Protein AF-A0A7W9SPR9-F1 (afdb_monomer_lite)

Sequence (806 aa):
MRFGSIIVALLLLLGARSAGAQSLTAPPFVRQWTQFLGDGVSVIAGEKGTLYYKSWQEVAALDLATGGKKWSCLAGQRVGSTCLRTGTLYALVAGKDLYAIDAGTGSSRLLQHFPLEIQQLTQDPEQLYALDARGALHALSPRTGQVLWSTVLVSPLKPDTVSVVLAATRDGVYVGIDVKGKRGEELGIAPESGRVLWRRGVSFPELYSHAVIEGGVVFFGERPRRLQARTGNVVWTARGYLAAGPVLGNVWLTSRWDATQGHDLATGKRLWKSPVAYGDILSSCSDGQNLLIEAMNYSPTVQGTYCLSREGKLRWQADKPFTGAPIYADQNSIVTYDQSENRLMGYVPGALPRLPAAAAGKKAMAERQVAQFETLDAAERQQLEKLKPYSARAFLPRYLELAKHRIQNLDTYLLAFCEKENTAALLGLWKQGGGEAAERALQAKGNPDLYIPVFLQKLLTYPRKPRSEGMQSEYLLSVIAHSSHPEAVAFLLSALRDPKAPREWRTEAFQHLAGTGGAEGVAAVRAARAKSGPCKPWYERINFDKQNIVSTQQDTKGRTWMLFYSSILGYGTALFMVERRGTEWGTPLFTGIGTTGRDEFPKTFRGIPLDKLLASEWIKLFPDDPTIRKDTDGDGLTDLAEARLGTDPKKADTDGDDLRDAVDPCPLVARRPQGDTEQILAACIEAWLFAQENQADPVIVSTTDTIPFEVYSNEGQVLWEKRGNSLWRSRVGIYRIGNVFLDFKSPDGPTGQRIVYGPDRQTAQVVLLPDDGSCIMGHGTFTLKKIDGEWFVVDWQKLSATWWLR

Foldseek 3Di:
DPPDPPQPPFQDDPDDDDPDDFFADDDQKDFQFKFFDAAAKAWQDDDDQKTWIDHQAWTFIAGQRRRHTQDTDPGRWGWDEWHDDPQWIWTQTPQFWIWTARNNRRDIDGQDGHPFGWPYWDDENAWIWTAGQQQKIFTAGPVRRDTPEIDRDDGGRDPVFKDWDWYDYQQWIWIWIFGHPDWTKIWTAGNNYRDTQDMDTHNGDLPQDWDDDHQWIWADAQWIFTARSNHRDTQDIDGAHDSDWDDQPQWTWGADLQWIFIAGNVRRHTLDIDRFGQHHFPDWEDQNFWIWTFGARVVVGATKIFIAGNSRDTPDIDRDSWAAGFNYDHRAWTWHAHNQLNMITIMGHDDDDDQDPDLVSLLVLLLVCLVCVSTDTPVSLVVSLVSPQNNQVNNLVCLVVVVVSSDPCSLVSNLSRDAQVCQVSLVVCCVVPVPVSSLVSCLVHYDCVPCLVVLVVVLVPDDLDDDDVPPRNLSSLLSLLQALPPVSLVQLLVQCVDPPHRLSSNLSLLQALVPRVPPSSVVSNVVSQVVQDWADQLQVLDDPVPWAWLDWDAAPVRWIKTWTADCLLQARRFIWMWTDDPPDTDGIWGQLADDFPVDDGPCDDVRHGVVCCSPPVVRVDRPPPCQRVDQPCPLSHHPSSCVSLVADSNDQQRAPQPDGPSGALERPAHADDDDPVRLQVLQLVASLLSSDPSPSHEEEEEDAPDDDHDHGHRHYHYYYDDHPPCVCVVSRGSRQAAYWYWDKADPVDNPDDSWDADPVSQKIKIWIATRNNPDRPQTWIWIWGQDPNGIHTNDTGRDDPCVVVD

Secondary structure (DSSP, 8-state):
-------------------S-PPPPPSPEEEEEEEE--SS-EEEEEETTEEEEE-SS-EEEEETTT--EEEEESTT--EEEEEEETTEEEEEETTTEEEEEETTT--EEEEEE-SS-EEEEEE-SS-EEEEETTSEEEEE-TTT--EEEEEE-SS---GGGEEEEEEEETTEEEEEEEETTS-EEEEEE-TTT--EEEEEEES----SEEEEETTEEEEESSS-EEE-TTT--EEEE-----SS--EETTEEEEEETTEEEEEETTT--EEEE-SS---EEEEEEE-SSEEEEEEEEETTEEEEEEEEETT--EEEEES-SSSSEEEEE-SS-EEEEETTTTEEEEEEE-PPPPPPSSHHHHHHHHHHHHHTTTT--HHHHHHHHTTTTHHHHHHGGGHHHHGGGT-TTHHHHHHHH--GGGHHHHHHHIIIIIHHHHHHHHHHHS-HHHHHHHHHHHHTTS-SS-SSSHHHHHHHHHHHHT---HHHHHHHHHHHH-TTS-HHHHHHHHHHHHHHSHHHHHHHHHHHHHT--SPPPGGGG--GGGSEEEEEEE-TTS-EEEEEEE-TTT-TTEEEEEEEETTEE---EE-S---BTTB---SEETTEEHHHIIIIIHHHHSTT-HHHH--SS-SS--HHHHHHHT--TT-SSSSSSSS-TTT-SSTT-------HHHHHHHHHHHHHHHHSTT--S-EEE--SSS-------SSS-EEEPPTT-THHHHSTTTTSSS-EEEEEE-TT-TTS-SEEE-TTSSEEEEEEEEE-SS--TT-EEEEEEEETTEEEEEEEEEPPTTGGG-

pLDDT: mean 81.73, std 16.13, range [19.95, 97.62]

Structure (mmCIF, N/CA/C/O backbone):
data_AF-A0A7W9SPR9-F1
#
_entry.id   AF-A0A7W9SPR9-F1
#
loop_
_atom_site.group_PDB
_atom_site.id
_atom_site.type_symbol
_atom_site.label_atom_id
_atom_site.label_alt_id
_atom_site.label_comp_id
_atom_site.label_asym_id
_atom_site.label_entity_id
_atom_site.label_seq_id
_atom_site.pdbx_PDB_ins_code
_atom_site.Cartn_x
_atom_site.Cartn_y
_atom_site.Cartn_z
_atom_site.occupancy
_atom_site.B_iso_or_equiv
_atom_site.auth_seq_id
_atom_site.auth_comp_id
_atom_site.auth_asym_id
_atom_site.auth_atom_id
_atom_site.pdbx_PDB_model_num
ATOM 1 N N . MET A 1 1 ? -8.453 11.383 -5.339 1.00 22.86 1 MET A N 1
ATOM 2 C CA . MET A 1 1 ? -7.348 10.918 -6.206 1.00 22.86 1 MET A CA 1
ATOM 3 C C . MET A 1 1 ? -7.462 11.612 -7.554 1.00 22.86 1 MET A C 1
ATOM 5 O O . MET A 1 1 ? -8.496 11.491 -8.196 1.00 22.86 1 MET A O 1
ATOM 9 N N . ARG A 1 2 ? -6.449 12.387 -7.962 1.00 19.95 2 ARG A N 1
ATOM 10 C CA . ARG A 1 2 ? -6.299 12.793 -9.366 1.00 19.95 2 ARG A CA 1
ATOM 11 C C . ARG A 1 2 ? -5.777 11.557 -10.096 1.00 19.95 2 ARG A C 1
ATOM 13 O O . ARG A 1 2 ? -4.654 11.151 -9.820 1.00 19.95 2 ARG A O 1
ATOM 20 N N . PHE A 1 3 ? -6.583 10.937 -10.957 1.00 20.77 3 PHE A N 1
ATOM 21 C CA . PHE A 1 3 ? -6.057 10.007 -11.954 1.00 20.77 3 PHE A CA 1
ATOM 22 C C . PHE A 1 3 ? -5.100 10.820 -12.829 1.00 20.77 3 PHE A C 1
ATOM 24 O O . PHE A 1 3 ? -5.531 11.634 -13.643 1.00 20.77 3 PHE A O 1
ATOM 31 N N . GLY A 1 4 ? -3.801 10.704 -12.559 1.00 21.09 4 GLY A N 1
ATOM 32 C CA . GLY A 1 4 ? -2.775 11.237 -13.436 1.00 21.09 4 GLY A CA 1
ATOM 33 C C . GLY A 1 4 ? -2.846 10.445 -14.727 1.00 21.09 4 GLY A C 1
ATOM 34 O O . GLY A 1 4 ? -2.584 9.246 -14.723 1.00 21.09 4 GLY A O 1
ATOM 35 N N . SER A 1 5 ? -3.257 11.096 -15.809 1.00 21.89 5 SER A N 1
ATOM 36 C CA . SER A 1 5 ? -3.151 10.551 -17.153 1.00 21.89 5 SER A CA 1
ATOM 37 C C . SER A 1 5 ? -1.687 10.189 -17.397 1.00 21.89 5 SER A C 1
ATOM 39 O O . SER A 1 5 ? -0.852 11.069 -17.605 1.00 21.89 5 SER A O 1
ATOM 41 N N . ILE A 1 6 ? -1.356 8.900 -17.334 1.00 23.02 6 ILE A N 1
ATOM 42 C CA . ILE A 1 6 ? -0.088 8.394 -17.847 1.00 23.02 6 ILE A CA 1
ATOM 43 C C . ILE A 1 6 ? -0.212 8.483 -19.369 1.00 23.02 6 ILE A C 1
ATOM 45 O O . ILE A 1 6 ? -0.730 7.581 -20.021 1.00 23.02 6 ILE A O 1
ATOM 49 N N . ILE A 1 7 ? 0.205 9.611 -19.942 1.00 24.39 7 ILE A N 1
ATOM 50 C CA . ILE A 1 7 ? 0.464 9.694 -21.378 1.00 24.39 7 ILE A CA 1
ATOM 51 C C . ILE A 1 7 ? 1.757 8.909 -21.604 1.00 24.39 7 ILE A C 1
ATOM 53 O O . ILE A 1 7 ? 2.857 9.435 -21.438 1.00 24.39 7 ILE A O 1
ATOM 57 N N . VAL A 1 8 ? 1.628 7.624 -21.937 1.00 26.28 8 VAL A N 1
ATOM 58 C CA . VAL A 1 8 ? 2.737 6.838 -22.480 1.00 26.28 8 VAL A CA 1
ATOM 59 C C . VAL A 1 8 ? 2.990 7.358 -23.895 1.00 26.28 8 VAL A C 1
ATOM 61 O O . VAL A 1 8 ? 2.359 6.928 -24.857 1.00 26.28 8 VAL A O 1
ATOM 64 N N . ALA A 1 9 ? 3.891 8.329 -24.032 1.00 26.39 9 ALA A N 1
ATOM 65 C CA . ALA A 1 9 ? 4.422 8.713 -25.332 1.00 26.39 9 ALA A CA 1
ATOM 66 C C . ALA A 1 9 ? 5.363 7.597 -25.816 1.00 26.39 9 ALA A C 1
ATOM 68 O O . ALA A 1 9 ? 6.550 7.589 -25.496 1.00 26.39 9 ALA A O 1
ATOM 69 N N . LEU A 1 10 ? 4.816 6.623 -26.545 1.00 33.09 10 LEU A N 1
ATOM 70 C CA . LEU A 1 10 ? 5.594 5.584 -27.216 1.00 33.09 10 LEU A CA 1
ATOM 71 C C . LEU A 1 10 ? 6.157 6.165 -28.528 1.00 33.09 10 LEU A C 1
ATOM 73 O O . LEU A 1 10 ? 5.401 6.480 -29.447 1.00 33.09 10 LEU A O 1
ATOM 77 N N . LEU A 1 11 ? 7.478 6.322 -28.624 1.00 31.53 11 LEU A N 1
ATOM 78 C CA . LEU A 1 11 ? 8.171 6.594 -29.888 1.00 31.53 11 LEU A CA 1
ATOM 79 C C . LEU A 1 11 ? 8.378 5.260 -30.622 1.00 31.53 11 LEU A C 1
ATOM 81 O O . LEU A 1 11 ? 9.093 4.379 -30.153 1.00 31.53 11 LEU A O 1
ATOM 85 N N . LEU A 1 12 ? 7.705 5.097 -31.765 1.00 35.56 12 LEU A N 1
ATOM 86 C CA . LEU A 1 12 ? 7.805 3.917 -32.627 1.00 35.56 12 LEU A CA 1
ATOM 87 C C . LEU A 1 12 ? 9.152 3.906 -33.368 1.00 35.56 12 LEU A C 1
ATOM 89 O O . LEU A 1 12 ? 9.394 4.728 -34.251 1.00 35.56 12 LEU A O 1
ATOM 93 N N . LEU A 1 13 ? 10.009 2.937 -33.042 1.00 33.16 13 LEU A N 1
ATOM 94 C CA . LEU A 1 13 ? 11.204 2.600 -33.815 1.00 33.16 13 LEU A CA 1
ATOM 95 C C . LEU A 1 13 ? 10.830 1.705 -35.004 1.00 33.16 13 LEU A C 1
ATOM 97 O O . LEU A 1 13 ? 10.539 0.521 -34.840 1.00 33.16 13 LEU A O 1
ATOM 101 N N . LEU A 1 14 ? 10.869 2.254 -36.219 1.00 30.00 14 LEU A N 1
ATOM 102 C CA . LEU A 1 14 ? 10.888 1.459 -37.449 1.00 30.00 14 LEU A CA 1
ATOM 103 C C . LEU A 1 14 ? 12.324 0.968 -37.695 1.00 30.00 14 LEU A C 1
ATOM 105 O O . LEU A 1 14 ? 13.127 1.648 -38.329 1.00 30.00 14 LEU A O 1
ATOM 109 N N . GLY A 1 15 ? 12.651 -0.214 -37.169 1.00 29.47 15 GLY A N 1
ATOM 110 C CA . GLY A 1 15 ? 13.919 -0.896 -37.430 1.00 29.47 15 GLY A CA 1
ATOM 111 C C . GLY A 1 15 ? 14.004 -1.429 -38.865 1.00 29.47 15 GLY A C 1
ATOM 112 O O . GLY A 1 15 ? 13.091 -2.096 -39.356 1.00 29.47 15 GLY A O 1
ATOM 113 N N . ALA A 1 16 ? 15.112 -1.123 -39.541 1.00 29.95 16 ALA A N 1
ATOM 114 C CA . ALA A 1 16 ? 15.433 -1.586 -40.885 1.00 29.95 16 ALA A CA 1
ATOM 115 C C . ALA A 1 16 ? 15.519 -3.123 -40.971 1.00 29.95 16 ALA A C 1
ATOM 117 O O . ALA A 1 16 ? 16.000 -3.794 -40.060 1.00 29.95 16 ALA A O 1
ATOM 118 N N . ARG A 1 17 ? 15.082 -3.672 -42.113 1.00 30.48 17 ARG A N 1
ATOM 119 C CA . ARG A 1 17 ? 15.163 -5.101 -42.446 1.00 30.48 17 ARG A CA 1
ATOM 120 C C . ARG A 1 17 ? 16.618 -5.585 -42.419 1.00 30.48 17 ARG A C 1
ATOM 122 O O . ARG A 1 17 ? 17.383 -5.248 -43.319 1.00 30.48 17 ARG A O 1
ATOM 129 N N . SER A 1 18 ? 16.959 -6.464 -41.481 1.00 30.92 18 SER A N 1
ATOM 130 C CA . SER A 1 18 ? 18.040 -7.436 -41.653 1.00 30.92 18 SER A CA 1
ATOM 131 C C . SER A 1 18 ? 17.427 -8.836 -41.731 1.00 30.92 18 SER A C 1
ATOM 133 O O . SER A 1 18 ? 16.800 -9.338 -40.799 1.00 30.92 18 SER A O 1
ATOM 135 N N . ALA A 1 19 ? 17.536 -9.454 -42.905 1.00 30.91 19 ALA A N 1
ATOM 136 C CA . ALA A 1 19 ? 17.204 -10.856 -43.086 1.00 30.91 19 ALA A CA 1
ATOM 137 C C . ALA A 1 19 ? 18.370 -11.696 -42.542 1.00 30.91 19 ALA A C 1
ATOM 139 O O . ALA A 1 19 ? 19.502 -11.508 -42.979 1.00 30.91 19 ALA A O 1
ATOM 140 N N . GLY A 1 20 ? 18.090 -12.610 -41.605 1.00 35.22 20 GLY A N 1
ATOM 141 C CA . GLY A 1 20 ? 19.009 -13.703 -41.256 1.00 35.22 20 GLY A CA 1
ATOM 142 C C . GLY A 1 20 ? 19.587 -13.761 -39.834 1.00 35.22 20 GLY A C 1
ATOM 143 O O . GLY A 1 20 ? 20.568 -14.473 -39.656 1.00 35.22 20 GLY A O 1
ATOM 144 N N . ALA A 1 21 ? 19.029 -13.082 -38.826 1.00 37.47 21 ALA A N 1
ATOM 145 C CA . ALA A 1 21 ? 19.574 -13.121 -37.459 1.00 37.47 21 ALA A CA 1
ATOM 146 C C . ALA A 1 21 ? 18.622 -13.763 -36.422 1.00 37.47 21 ALA A C 1
ATOM 148 O O . ALA A 1 21 ? 17.403 -13.766 -36.612 1.00 37.47 21 ALA A O 1
ATOM 149 N N . GLN A 1 22 ? 19.203 -14.377 -35.378 1.00 50.31 22 GLN A N 1
ATOM 150 C CA . GLN A 1 22 ? 18.514 -15.170 -34.345 1.00 50.31 22 GLN A CA 1
ATOM 151 C C . GLN A 1 22 ? 17.484 -14.337 -33.559 1.00 50.31 22 GLN A C 1
ATOM 153 O O . GLN A 1 22 ? 17.719 -13.180 -33.235 1.00 50.31 22 GLN A O 1
ATOM 158 N N . SER A 1 23 ? 16.338 -14.953 -33.260 1.00 59.25 23 SER A N 1
ATOM 159 C CA . SER A 1 23 ? 15.275 -14.420 -32.394 1.00 59.25 23 SER A CA 1
ATOM 160 C C . SER A 1 23 ? 15.743 -14.342 -30.942 1.00 59.25 23 SER A C 1
ATOM 162 O O . SER A 1 23 ? 16.472 -15.236 -30.506 1.00 59.25 23 SER A O 1
ATOM 164 N N . LEU A 1 24 ? 15.227 -13.375 -30.172 1.00 67.06 24 LEU A N 1
ATOM 165 C CA . LEU A 1 24 ? 15.461 -13.326 -28.731 1.00 67.06 24 LEU A CA 1
ATOM 166 C C . LEU A 1 24 ? 15.072 -14.669 -28.087 1.00 67.06 24 LEU A C 1
ATOM 168 O O . LEU A 1 24 ? 13.964 -15.183 -28.295 1.00 67.06 24 LEU A O 1
ATOM 172 N N . THR A 1 25 ? 16.013 -15.276 -27.367 1.00 71.81 25 THR A N 1
ATOM 173 C CA . THR A 1 25 ? 15.831 -16.597 -26.760 1.00 71.81 25 THR A CA 1
ATOM 174 C C . THR A 1 25 ? 14.882 -16.529 -25.566 1.00 71.81 25 THR A C 1
ATOM 176 O O . THR A 1 25 ? 14.598 -15.465 -25.015 1.00 71.81 25 THR A O 1
ATOM 179 N N . ALA A 1 26 ? 14.328 -17.682 -25.189 1.00 81.19 26 ALA A N 1
ATOM 180 C CA . ALA A 1 26 ? 13.519 -17.780 -23.982 1.00 81.19 26 ALA A CA 1
ATOM 181 C C . ALA A 1 26 ? 14.372 -17.506 -22.725 1.00 81.19 26 ALA A C 1
ATOM 183 O O . ALA A 1 26 ? 15.570 -17.810 -22.742 1.00 81.19 26 ALA A O 1
ATOM 184 N N . PRO A 1 27 ? 13.770 -16.979 -21.638 1.00 83.81 27 PRO A N 1
ATOM 185 C CA . PRO A 1 27 ? 14.436 -16.849 -20.342 1.00 83.81 27 PRO A CA 1
ATOM 186 C C . PRO A 1 27 ? 15.074 -18.182 -19.892 1.00 83.81 27 PRO A C 1
ATOM 188 O O . PRO A 1 27 ? 14.613 -19.255 -20.294 1.00 83.81 27 PRO A O 1
ATOM 191 N N . PRO A 1 28 ? 16.104 -18.151 -19.025 1.00 90.06 28 PRO A N 1
ATOM 192 C CA . PRO A 1 28 ? 16.431 -17.060 -18.106 1.00 90.06 28 PRO A CA 1
ATOM 193 C C . PRO A 1 28 ? 17.233 -15.920 -18.740 1.00 90.06 28 PRO A C 1
ATOM 195 O O . PRO A 1 28 ? 17.969 -16.117 -19.708 1.00 90.06 28 PRO A O 1
ATOM 198 N N . PHE A 1 29 ? 17.095 -14.734 -18.146 1.00 91.06 29 PHE A N 1
ATOM 199 C CA . PHE A 1 29 ? 17.940 -13.582 -18.429 1.00 91.06 29 PHE A CA 1
ATOM 200 C C . PHE A 1 29 ? 18.759 -13.221 -17.194 1.00 91.06 29 PHE A C 1
ATOM 202 O O . PHE A 1 29 ? 18.326 -13.431 -16.060 1.00 91.06 29 PHE A O 1
ATOM 209 N N . VAL A 1 30 ? 19.937 -12.655 -17.428 1.00 92.88 30 VAL A N 1
ATOM 210 C CA . VAL A 1 30 ? 20.811 -12.132 -16.385 1.00 92.88 30 VAL A CA 1
ATOM 211 C C . VAL A 1 30 ? 21.104 -10.668 -16.665 1.00 92.88 30 VAL A C 1
ATOM 213 O O . VAL A 1 30 ? 21.375 -10.276 -17.805 1.00 92.88 30 VAL A O 1
ATOM 216 N N . ARG A 1 31 ? 21.036 -9.855 -15.613 1.00 95.75 31 ARG A N 1
ATOM 217 C CA . ARG A 1 31 ? 21.420 -8.451 -15.670 1.00 95.75 31 ARG A CA 1
ATOM 218 C C . ARG A 1 31 ? 22.915 -8.329 -15.972 1.00 95.75 31 ARG A C 1
ATOM 220 O O . ARG A 1 31 ? 23.744 -8.927 -15.290 1.00 95.75 31 ARG A O 1
ATOM 227 N N . GLN A 1 32 ? 23.262 -7.530 -16.976 1.00 94.00 32 GLN A N 1
ATOM 228 C CA . GLN A 1 32 ? 24.650 -7.179 -17.288 1.00 94.00 32 GLN A CA 1
ATOM 229 C C . GLN A 1 32 ? 25.083 -5.877 -16.628 1.00 94.00 32 GLN A C 1
ATOM 231 O O . GLN A 1 32 ? 26.200 -5.778 -16.124 1.00 94.00 32 GLN A O 1
ATOM 236 N N . TRP A 1 33 ? 24.209 -4.876 -16.630 1.00 95.25 33 TRP A N 1
ATOM 237 C CA . TRP A 1 33 ? 24.528 -3.544 -16.139 1.00 95.25 33 TRP A CA 1
ATOM 238 C C . TRP A 1 33 ? 23.295 -2.862 -15.555 1.00 95.25 33 TRP A C 1
ATOM 240 O O . TRP A 1 33 ? 22.156 -3.194 -15.890 1.00 95.25 33 TRP A O 1
ATOM 250 N N . THR A 1 34 ? 23.551 -1.885 -14.687 1.00 95.12 34 THR A N 1
ATOM 251 C CA . THR A 1 34 ? 22.541 -1.018 -14.073 1.00 95.12 34 THR A CA 1
ATOM 252 C C . THR A 1 34 ? 23.006 0.416 -14.205 1.00 95.12 34 THR A C 1
ATOM 254 O O . THR A 1 34 ? 24.131 0.730 -13.821 1.00 95.12 34 THR A O 1
ATOM 257 N N . GLN A 1 35 ? 22.140 1.284 -14.712 1.00 91.44 35 GLN A N 1
ATOM 258 C CA . GLN A 1 35 ? 22.409 2.707 -14.842 1.00 91.44 35 GLN A CA 1
ATOM 259 C C . GLN A 1 35 ? 21.327 3.491 -14.104 1.00 91.44 35 GLN A C 1
ATOM 261 O O . GLN A 1 35 ? 20.162 3.491 -14.502 1.00 91.44 35 GLN A O 1
ATOM 266 N N . PHE A 1 36 ? 21.720 4.181 -13.036 1.00 87.69 36 PHE A N 1
ATOM 267 C CA . PHE A 1 36 ? 20.837 5.111 -12.338 1.00 87.69 36 PHE A CA 1
ATOM 268 C C . PHE A 1 36 ? 20.653 6.369 -13.174 1.00 87.69 36 PHE A C 1
ATOM 270 O O . PHE A 1 36 ? 21.631 6.926 -13.690 1.00 87.69 36 PHE A O 1
ATOM 277 N N . LEU A 1 37 ? 19.402 6.793 -13.311 1.00 79.38 37 LEU A N 1
ATOM 278 C CA . LEU A 1 37 ? 19.008 7.964 -14.077 1.00 79.38 37 LEU A CA 1
ATOM 279 C C . LEU A 1 37 ? 18.161 8.905 -13.215 1.00 79.38 37 LEU A C 1
ATOM 281 O O . LEU A 1 37 ? 17.672 8.538 -12.150 1.00 79.38 37 LEU A O 1
ATOM 285 N N . GLY A 1 38 ? 17.990 10.139 -13.690 1.00 69.56 38 GLY A N 1
ATOM 286 C CA . GLY A 1 38 ? 16.976 11.043 -13.152 1.00 69.56 38 GLY A CA 1
ATOM 287 C C . GLY A 1 38 ? 15.557 10.586 -13.509 1.00 69.56 38 GLY A C 1
ATOM 288 O O . GLY A 1 38 ? 15.364 9.717 -14.359 1.00 69.56 38 GLY A O 1
ATOM 289 N N . ASP A 1 39 ? 14.564 11.208 -12.880 1.00 74.56 39 ASP A N 1
ATOM 290 C CA . ASP A 1 39 ? 13.146 10.923 -13.111 1.00 74.56 39 ASP A CA 1
ATOM 291 C C . ASP A 1 39 ? 12.729 11.087 -14.590 1.00 74.56 39 ASP A C 1
ATOM 293 O O . ASP A 1 39 ? 13.315 11.861 -15.360 1.00 74.56 39 ASP A O 1
ATOM 297 N N . GLY A 1 40 ? 11.660 10.386 -14.980 1.00 75.56 40 GLY A N 1
ATOM 298 C CA . GLY A 1 40 ? 10.971 10.618 -16.254 1.00 75.56 40 GLY A CA 1
ATOM 299 C C . GLY A 1 40 ? 11.703 10.093 -17.488 1.00 75.56 40 GLY A C 1
ATOM 300 O O . GLY A 1 40 ? 11.719 10.757 -18.528 1.00 75.56 40 GLY A O 1
ATOM 301 N N . VAL A 1 41 ? 12.318 8.915 -17.376 1.00 83.50 41 VAL A N 1
ATOM 302 C CA . VAL A 1 41 ? 13.064 8.281 -18.469 1.00 83.50 41 VAL A CA 1
ATOM 303 C C . VAL A 1 41 ? 12.121 7.812 -19.579 1.00 83.50 41 VAL A C 1
ATOM 305 O O . VAL A 1 41 ? 11.120 7.145 -19.329 1.00 83.50 41 VAL A O 1
ATOM 308 N N . SER A 1 42 ? 12.467 8.124 -20.826 1.00 83.38 42 SER A N 1
ATOM 309 C CA . SER A 1 42 ? 11.815 7.583 -22.023 1.00 83.38 42 SER A CA 1
ATOM 310 C C . SER A 1 42 ? 12.844 7.290 -23.110 1.00 83.38 42 SER A C 1
ATOM 312 O O . SER A 1 42 ? 13.771 8.073 -23.338 1.00 83.38 42 SER A O 1
ATOM 314 N N . VAL A 1 43 ? 12.684 6.147 -23.778 1.00 84.94 43 VAL A N 1
ATOM 315 C CA . VAL A 1 43 ? 13.520 5.765 -24.920 1.00 84.94 43 VAL A CA 1
ATOM 316 C C . VAL A 1 43 ? 13.102 6.592 -26.127 1.00 84.94 43 VAL A C 1
ATOM 318 O O . VAL A 1 43 ? 11.924 6.668 -26.467 1.00 84.94 43 VAL A O 1
ATOM 321 N N . ILE A 1 44 ? 14.086 7.210 -26.770 1.00 85.75 44 ILE A N 1
ATOM 322 C CA . ILE A 1 44 ? 13.904 7.935 -28.026 1.00 85.75 44 ILE A CA 1
ATOM 323 C C . ILE A 1 44 ? 14.079 6.962 -29.187 1.00 85.75 44 ILE A C 1
ATOM 325 O O . ILE A 1 44 ? 13.252 6.930 -30.094 1.00 85.75 44 ILE A O 1
ATOM 329 N N . ALA A 1 45 ? 15.171 6.192 -29.159 1.00 83.44 45 ALA A N 1
ATOM 330 C CA . ALA A 1 45 ? 15.547 5.277 -30.223 1.00 83.44 45 ALA A CA 1
ATOM 331 C C . ALA A 1 45 ? 16.623 4.271 -29.775 1.00 83.44 45 ALA A C 1
ATOM 333 O O . ALA A 1 45 ? 17.339 4.526 -28.811 1.00 83.44 45 ALA A O 1
ATOM 334 N N . GLY A 1 46 ? 16.799 3.176 -30.515 1.00 85.19 46 GLY A N 1
ATOM 335 C CA . GLY A 1 46 ? 17.970 2.307 -30.414 1.00 85.19 46 GLY A CA 1
ATOM 336 C C . GLY A 1 46 ? 18.510 1.977 -31.802 1.00 85.19 46 GLY A C 1
ATOM 337 O O . GLY A 1 46 ? 17.756 1.528 -32.663 1.00 85.19 46 GLY A O 1
ATOM 338 N N . GLU A 1 47 ? 19.799 2.230 -32.036 1.00 82.25 47 GLU A N 1
ATOM 339 C CA . GLU A 1 47 ? 20.470 1.971 -33.313 1.00 82.25 47 GLU A CA 1
ATOM 340 C C . GLU A 1 47 ? 21.913 1.500 -33.088 1.00 82.25 47 GLU A C 1
ATOM 342 O O . GLU A 1 47 ? 22.651 2.082 -32.297 1.00 82.25 47 GLU A O 1
ATOM 347 N N . LYS A 1 48 ? 22.340 0.458 -33.819 1.00 81.81 48 LYS A N 1
ATOM 348 C CA . LYS A 1 48 ? 23.745 -0.006 -33.896 1.00 81.81 48 LYS A CA 1
ATOM 349 C C . LYS A 1 48 ? 24.441 -0.179 -32.528 1.00 81.81 48 LYS A C 1
ATOM 351 O O . LYS A 1 48 ? 25.596 0.209 -32.367 1.00 81.81 48 LYS A O 1
ATOM 356 N N . GLY A 1 49 ? 23.752 -0.761 -31.544 1.00 86.75 49 GLY A N 1
ATOM 357 C CA . GLY A 1 49 ? 24.312 -0.988 -30.202 1.00 86.75 49 GLY A CA 1
ATOM 358 C C . GLY A 1 49 ? 24.280 0.238 -29.278 1.00 86.75 49 GLY A C 1
ATOM 359 O O . GLY A 1 49 ? 24.890 0.218 -28.210 1.00 86.75 49 GLY A O 1
ATOM 360 N N . THR A 1 50 ? 23.575 1.304 -29.660 1.00 90.62 50 THR A N 1
ATOM 361 C CA . THR A 1 50 ? 23.375 2.502 -28.841 1.00 90.62 50 THR A CA 1
ATOM 362 C C . THR A 1 50 ? 21.898 2.719 -28.548 1.00 90.62 50 THR A C 1
ATOM 364 O O . THR A 1 50 ? 21.078 2.687 -29.462 1.00 90.62 50 THR A O 1
ATOM 367 N N . LEU A 1 51 ? 21.573 2.989 -27.281 1.00 91.31 51 LEU A N 1
ATOM 368 C CA . LEU A 1 51 ? 20.247 3.444 -26.863 1.00 91.31 51 LEU A CA 1
ATOM 369 C C . LEU A 1 51 ? 20.273 4.954 -26.635 1.00 91.31 51 LEU A C 1
ATOM 371 O O . LEU A 1 51 ? 21.081 5.455 -25.854 1.00 91.31 51 LEU A O 1
ATOM 375 N N . TYR A 1 52 ? 19.356 5.661 -27.279 1.00 92.38 52 TYR A N 1
ATOM 376 C CA . TYR A 1 52 ? 19.094 7.079 -27.086 1.00 92.38 52 TYR A CA 1
ATOM 377 C C . TYR A 1 52 ? 17.892 7.245 -26.171 1.00 92.38 52 TYR A C 1
ATOM 379 O O . TYR A 1 52 ? 16.823 6.688 -26.431 1.00 92.38 52 TYR A O 1
ATOM 387 N N . TYR A 1 53 ? 18.040 8.040 -25.120 1.00 90.94 53 TYR A N 1
ATOM 388 C CA . TYR A 1 53 ? 16.975 8.293 -24.160 1.00 90.94 53 TYR A CA 1
ATOM 389 C C . TYR A 1 53 ? 16.942 9.765 -23.755 1.00 90.94 53 TYR A C 1
ATOM 391 O O . TYR A 1 53 ? 17.919 10.505 -23.903 1.00 90.94 53 TYR A O 1
ATOM 399 N N . LYS A 1 54 ? 15.800 10.180 -23.213 1.00 90.25 54 LYS A N 1
ATOM 400 C CA . LYS A 1 54 ? 15.681 11.417 -22.441 1.00 90.25 54 LYS A CA 1
ATOM 401 C C . LYS A 1 54 ? 15.209 11.110 -21.034 1.00 90.25 54 LYS A C 1
ATOM 403 O O . LYS A 1 54 ? 14.429 10.180 -20.831 1.00 90.25 54 LYS A O 1
ATOM 408 N N . SER A 1 55 ? 15.648 11.925 -20.093 1.00 86.44 55 SER A N 1
ATOM 409 C CA . SER A 1 55 ? 15.069 12.049 -18.756 1.00 86.44 55 SER A CA 1
ATOM 410 C C . SER A 1 55 ? 14.594 13.490 -18.559 1.00 86.44 55 SER A C 1
ATOM 412 O O . SER A 1 55 ? 14.707 14.325 -19.460 1.00 86.44 55 SER A O 1
ATOM 414 N N . TRP A 1 56 ? 14.092 13.831 -17.375 1.00 78.88 56 TRP A N 1
ATOM 415 C CA . TRP A 1 56 ? 13.834 15.233 -17.029 1.00 78.88 56 TRP A CA 1
ATOM 416 C C . TRP A 1 56 ? 15.098 16.094 -16.928 1.00 78.88 56 TRP A C 1
ATOM 418 O O . TRP A 1 56 ? 14.980 17.311 -16.805 1.00 78.88 56 TRP A O 1
ATOM 428 N N . GLN A 1 57 ? 16.286 15.487 -16.954 1.00 76.94 57 GLN A N 1
ATOM 429 C CA . GLN A 1 57 ? 17.550 16.172 -16.698 1.00 76.94 57 GLN A CA 1
ATOM 430 C C . GLN A 1 57 ? 18.501 16.187 -17.892 1.00 76.94 57 GLN A C 1
ATOM 432 O O . GLN A 1 57 ? 19.447 16.967 -17.872 1.00 76.94 57 GLN A O 1
ATOM 437 N N . GLU A 1 58 ? 18.313 15.329 -18.893 1.00 89.00 58 GLU A N 1
ATOM 438 C CA . GLU A 1 58 ? 19.253 15.211 -20.009 1.00 89.00 58 GLU A CA 1
ATOM 439 C C . GLU A 1 58 ? 18.635 14.536 -21.237 1.00 89.00 58 GLU A C 1
ATOM 441 O O . GLU A 1 58 ? 17.662 13.782 -21.142 1.00 89.00 58 GLU A O 1
ATOM 446 N N . VAL A 1 59 ? 19.280 14.757 -22.384 1.00 92.69 59 VAL A N 1
ATOM 447 C CA . VAL A 1 59 ? 19.244 13.834 -23.524 1.00 92.69 59 VAL A CA 1
ATOM 448 C C . VAL A 1 59 ? 20.592 13.140 -23.589 1.00 92.69 59 VAL A C 1
ATOM 450 O O . VAL A 1 59 ? 21.629 13.806 -23.544 1.00 92.69 59 VAL A O 1
ATOM 453 N N . ALA A 1 60 ? 20.591 11.817 -23.703 1.00 92.81 60 ALA A N 1
ATOM 454 C CA . ALA A 1 60 ? 21.815 11.040 -23.630 1.00 92.81 60 ALA A CA 1
ATOM 455 C C . ALA A 1 60 ? 21.773 9.786 -24.506 1.00 92.81 60 ALA A C 1
ATOM 457 O O . ALA A 1 60 ? 20.713 9.298 -24.911 1.00 92.81 60 ALA A O 1
ATOM 458 N N . ALA A 1 61 ? 22.968 9.264 -24.767 1.00 94.12 61 ALA A N 1
ATOM 459 C CA . ALA A 1 61 ? 23.179 7.972 -25.390 1.00 94.12 61 ALA A CA 1
ATOM 460 C C . ALA A 1 61 ? 23.941 7.052 -24.443 1.00 94.12 61 ALA A C 1
ATOM 462 O O . ALA A 1 61 ? 24.913 7.469 -23.807 1.00 94.12 61 ALA A O 1
ATOM 463 N N . LEU A 1 62 ? 23.546 5.784 -24.405 1.00 93.19 62 LEU A N 1
ATOM 464 C CA . LEU A 1 62 ? 24.270 4.737 -23.696 1.00 93.19 62 LEU A CA 1
ATOM 465 C C . LEU A 1 62 ? 24.665 3.598 -24.636 1.00 93.19 62 LEU A C 1
ATOM 467 O O . LEU A 1 62 ? 24.037 3.356 -25.669 1.00 93.19 62 LEU A O 1
ATOM 471 N N . ASP A 1 63 ? 25.739 2.915 -24.277 1.00 92.31 63 ASP A N 1
ATOM 472 C CA . ASP A 1 63 ? 26.188 1.696 -24.924 1.00 92.31 63 ASP A CA 1
ATOM 473 C C . ASP A 1 63 ? 25.389 0.492 -24.421 1.00 92.31 63 ASP A C 1
ATOM 475 O O . ASP A 1 63 ? 25.398 0.199 -23.229 1.00 92.31 63 ASP A O 1
ATOM 479 N N . LEU A 1 64 ? 24.702 -0.217 -25.316 1.00 90.38 64 LEU A N 1
ATOM 480 C CA . LEU A 1 64 ? 23.814 -1.317 -24.926 1.00 90.38 64 LEU A CA 1
ATOM 481 C C . LEU A 1 64 ? 24.554 -2.508 -24.300 1.00 90.38 64 LEU A C 1
ATOM 483 O O . LEU A 1 64 ? 23.952 -3.235 -23.512 1.00 90.38 64 LEU A O 1
ATOM 487 N N . ALA A 1 65 ? 25.835 -2.711 -24.622 1.00 89.69 65 ALA A N 1
ATOM 488 C CA . ALA A 1 65 ? 26.611 -3.833 -24.098 1.00 89.69 65 ALA A CA 1
ATOM 489 C C . ALA A 1 65 ? 27.125 -3.568 -22.677 1.00 89.69 65 ALA A C 1
ATOM 491 O O . ALA A 1 65 ? 27.177 -4.475 -21.852 1.00 89.69 65 ALA A O 1
ATOM 492 N N . THR A 1 66 ? 27.503 -2.326 -22.378 1.00 91.50 66 THR A N 1
ATOM 493 C CA . THR A 1 66 ? 28.133 -1.977 -21.092 1.00 91.50 66 THR A CA 1
ATOM 494 C C . THR A 1 66 ? 27.229 -1.190 -20.147 1.00 91.50 66 THR A C 1
ATOM 496 O O . THR A 1 66 ? 27.536 -1.088 -18.962 1.00 91.50 66 THR A O 1
ATOM 499 N N . GLY A 1 67 ? 26.152 -0.585 -20.653 1.00 91.25 67 GLY A N 1
ATOM 500 C CA . GLY A 1 67 ? 25.345 0.398 -19.926 1.00 91.25 67 GLY A CA 1
ATOM 501 C C . GLY A 1 67 ? 26.027 1.756 -19.777 1.00 91.25 67 GLY A C 1
ATOM 502 O O . GLY A 1 67 ? 25.426 2.695 -19.258 1.00 91.25 67 GLY A O 1
ATOM 503 N N . GLY A 1 68 ? 27.275 1.879 -20.239 1.00 92.19 68 GLY A N 1
ATOM 504 C CA . GLY A 1 68 ? 28.072 3.086 -20.110 1.00 92.19 68 GLY A CA 1
ATOM 505 C C . GLY A 1 68 ? 27.486 4.231 -20.929 1.00 92.19 68 GLY A C 1
ATOM 506 O O . GLY A 1 68 ? 27.192 4.087 -22.117 1.00 92.19 68 GLY A O 1
ATOM 507 N N . LYS A 1 69 ? 27.345 5.397 -20.299 1.00 92.38 69 LYS A N 1
ATOM 508 C CA . LYS A 1 69 ? 26.947 6.635 -20.975 1.00 92.38 69 LYS A CA 1
ATOM 509 C C . LYS A 1 69 ? 28.010 7.019 -22.015 1.00 92.38 69 LYS A C 1
ATOM 511 O O . LYS A 1 69 ? 29.151 7.286 -21.651 1.00 92.38 69 LYS A O 1
ATOM 516 N N . LYS A 1 70 ? 27.632 7.058 -23.300 1.00 94.38 70 LYS A N 1
ATOM 517 C CA . LYS A 1 70 ? 28.499 7.504 -24.408 1.00 94.38 70 LYS A CA 1
ATOM 518 C C . LYS A 1 70 ? 28.620 9.022 -24.427 1.00 94.38 70 LYS A C 1
ATOM 520 O O . LYS A 1 70 ? 29.714 9.557 -24.555 1.00 94.38 70 LYS A O 1
ATOM 525 N N . TRP A 1 71 ? 27.489 9.704 -24.283 1.00 94.94 71 TRP A N 1
ATOM 526 C CA . TRP A 1 71 ? 27.415 11.156 -24.193 1.00 94.94 71 TRP A CA 1
ATOM 527 C C . TRP A 1 71 ? 26.127 11.580 -23.483 1.00 94.94 71 TRP A C 1
ATOM 529 O O . TRP A 1 71 ? 25.157 10.824 -23.408 1.00 94.94 71 TRP A O 1
ATOM 539 N N . SER A 1 72 ? 26.124 12.805 -22.965 1.00 93.25 72 SER A N 1
ATOM 540 C CA . SER A 1 72 ? 24.937 13.503 -22.472 1.00 93.25 72 SER A CA 1
ATOM 541 C C . SER A 1 72 ? 25.036 14.975 -22.852 1.00 93.25 72 SER A C 1
ATOM 543 O O . SER A 1 72 ? 26.128 15.543 -22.884 1.00 93.25 72 SER A O 1
ATOM 545 N N . CYS A 1 73 ? 23.898 15.578 -23.168 1.00 93.69 73 CYS A N 1
ATOM 546 C CA . CYS A 1 73 ? 23.778 16.991 -23.489 1.00 93.69 73 CYS A CA 1
ATOM 547 C C . CYS A 1 73 ? 22.494 17.566 -22.881 1.00 93.69 73 CYS A C 1
ATOM 549 O O . CYS A 1 73 ? 21.626 16.831 -22.401 1.00 93.69 73 CYS A O 1
ATOM 551 N N . LEU A 1 74 ? 22.368 18.897 -22.928 1.00 89.88 74 LEU A N 1
ATOM 552 C CA . LEU A 1 74 ? 21.204 19.622 -22.403 1.00 89.88 74 LEU A CA 1
ATOM 553 C C . LEU A 1 74 ? 20.953 19.328 -20.910 1.00 89.88 74 LEU A C 1
ATOM 555 O O . LEU A 1 74 ? 19.814 19.180 -20.473 1.00 89.88 74 LEU A O 1
ATOM 559 N N . ALA A 1 75 ? 22.030 19.238 -20.125 1.00 86.50 75 ALA A N 1
ATOM 560 C CA . ALA A 1 75 ? 21.961 18.930 -18.701 1.00 86.50 75 ALA A CA 1
ATOM 561 C C . ALA A 1 75 ? 21.150 19.983 -17.920 1.00 86.50 75 ALA A C 1
ATOM 563 O O . ALA A 1 75 ? 21.335 21.189 -18.098 1.00 86.50 75 ALA A O 1
ATOM 564 N N . GLY A 1 76 ? 20.250 19.518 -17.051 1.00 82.75 76 GLY A N 1
ATOM 565 C CA . GLY A 1 76 ? 19.361 20.350 -16.233 1.00 82.75 76 GLY A CA 1
ATOM 566 C C . GLY A 1 76 ? 18.231 21.031 -17.012 1.00 82.75 76 GLY A C 1
ATOM 567 O O . GLY A 1 76 ? 17.458 21.789 -16.428 1.00 82.75 76 GLY A O 1
ATOM 568 N N . GLN A 1 77 ? 18.121 20.780 -18.317 1.00 84.75 77 GLN A N 1
ATOM 569 C CA . GLN A 1 77 ? 17.093 21.371 -19.160 1.00 84.75 77 GLN A CA 1
ATOM 570 C C . GLN A 1 77 ? 15.847 20.488 -19.196 1.00 84.75 77 GLN A C 1
ATOM 572 O O . GLN A 1 77 ? 15.927 19.268 -19.327 1.00 84.75 77 GLN A O 1
ATOM 577 N N . ARG A 1 78 ? 14.666 21.112 -19.155 1.00 86.12 78 ARG A N 1
ATOM 578 C CA . ARG A 1 78 ? 13.401 20.392 -19.327 1.00 86.12 78 ARG A CA 1
ATOM 579 C C . ARG A 1 78 ? 13.206 20.045 -20.801 1.00 86.12 78 ARG A C 1
ATOM 581 O O . ARG A 1 78 ? 12.866 20.918 -21.600 1.00 86.12 78 ARG A O 1
ATOM 588 N N . VAL A 1 79 ? 13.383 18.772 -21.143 1.00 87.12 79 VAL A N 1
ATOM 589 C CA . VAL A 1 79 ? 13.223 18.264 -22.513 1.00 87.12 79 VAL A CA 1
ATOM 590 C C . VAL A 1 79 ? 11.807 17.723 -22.728 1.00 87.12 79 VAL A C 1
ATOM 592 O O . VAL A 1 79 ? 11.361 16.787 -22.063 1.00 87.12 79 VAL A O 1
ATOM 595 N N . GLY A 1 80 ? 11.092 18.324 -23.675 1.00 83.56 80 GLY A N 1
ATOM 596 C CA . GLY A 1 80 ? 9.747 17.948 -24.097 1.00 83.56 80 GLY A CA 1
ATOM 597 C C . GLY A 1 80 ? 9.756 16.875 -25.188 1.00 83.56 80 GLY A C 1
ATOM 598 O O . GLY A 1 80 ? 10.237 15.758 -24.977 1.00 83.56 80 GLY A O 1
ATOM 599 N N . SER A 1 81 ? 9.172 17.203 -26.342 1.00 84.25 81 SER A N 1
ATOM 600 C CA . SER A 1 81 ? 9.069 16.311 -27.503 1.00 84.25 81 SER A CA 1
ATOM 601 C C . SER A 1 81 ? 10.434 16.064 -28.157 1.00 84.25 81 SER A C 1
ATOM 603 O O . SER A 1 81 ? 11.245 16.985 -28.274 1.00 84.25 81 SER A O 1
ATOM 605 N N . THR A 1 82 ? 10.665 14.834 -28.620 1.00 89.38 82 THR A N 1
ATOM 606 C CA . THR A 1 82 ? 11.906 14.416 -29.297 1.00 89.38 82 THR A CA 1
ATOM 607 C C . THR A 1 82 ? 11.620 13.549 -30.515 1.00 89.38 82 THR A C 1
ATOM 609 O O . THR A 1 82 ? 10.663 12.778 -30.495 1.00 89.38 82 THR A O 1
ATOM 612 N N . CYS A 1 83 ? 12.472 13.603 -31.539 1.00 86.25 83 CYS A N 1
ATOM 613 C CA . CYS A 1 83 ? 12.446 12.652 -32.655 1.00 86.25 83 CYS A CA 1
ATOM 614 C C . CYS A 1 83 ? 13.856 12.395 -33.210 1.00 86.25 83 CYS A C 1
ATOM 616 O O . CYS A 1 83 ? 14.715 13.272 -33.157 1.00 86.25 83 CYS A O 1
ATOM 618 N N . LEU A 1 84 ? 14.106 11.193 -33.739 1.00 86.44 84 LEU A N 1
ATOM 619 C CA . LEU A 1 84 ? 15.371 10.825 -34.388 1.00 86.44 84 LEU A CA 1
ATOM 620 C C . LEU A 1 84 ? 15.184 10.767 -35.908 1.00 86.44 84 LEU A C 1
ATOM 622 O O . LEU A 1 84 ? 14.207 10.195 -36.390 1.00 86.44 84 LEU A O 1
ATOM 626 N N . ARG A 1 85 ? 16.122 11.333 -36.670 1.00 84.00 85 ARG A N 1
ATOM 627 C CA . ARG A 1 85 ? 16.131 11.298 -38.137 1.00 84.00 85 ARG A CA 1
ATOM 628 C C . ARG A 1 85 ? 17.545 11.263 -38.681 1.00 84.00 85 ARG A C 1
ATOM 630 O O . ARG A 1 85 ? 18.313 12.186 -38.440 1.00 84.00 85 ARG A O 1
ATOM 637 N N . THR A 1 86 ? 17.860 10.232 -39.468 1.00 81.94 86 THR A N 1
ATOM 638 C CA . THR A 1 86 ? 19.122 10.118 -40.230 1.00 81.94 86 THR A CA 1
ATOM 639 C C . THR A 1 86 ? 20.358 10.529 -39.415 1.00 81.94 86 THR A C 1
ATOM 641 O O . THR A 1 86 ? 21.145 11.360 -39.860 1.00 81.94 86 THR A O 1
ATOM 644 N N . GLY A 1 87 ? 20.498 10.005 -38.192 1.00 86.56 87 GLY A N 1
ATOM 645 C CA . GLY A 1 87 ? 21.627 10.315 -37.305 1.00 86.56 87 GLY A CA 1
ATOM 646 C C . GLY A 1 87 ? 21.582 11.681 -36.605 1.00 86.56 87 GLY A C 1
ATOM 647 O O . GLY A 1 87 ? 22.552 12.058 -35.962 1.00 86.56 87 GLY A O 1
ATOM 648 N N . THR A 1 88 ? 20.484 12.433 -36.698 1.00 91.94 88 THR A N 1
ATOM 649 C CA . THR A 1 88 ? 20.248 13.673 -35.943 1.00 91.94 88 THR A CA 1
ATOM 650 C C . THR A 1 88 ? 19.028 13.519 -35.044 1.00 91.94 88 THR A C 1
ATOM 652 O O . THR A 1 88 ? 17.943 13.159 -35.500 1.00 91.94 88 THR A O 1
ATOM 655 N N . LEU A 1 89 ? 19.201 13.801 -33.758 1.00 93.31 89 LEU A N 1
ATOM 656 C CA . LEU A 1 89 ? 18.143 13.818 -32.761 1.00 93.31 89 LEU A CA 1
ATOM 657 C C . LEU A 1 89 ? 17.680 15.257 -32.548 1.00 93.31 89 LEU A C 1
ATOM 659 O O . LEU A 1 89 ? 18.479 16.146 -32.265 1.00 93.31 89 LEU A O 1
ATOM 663 N N . TYR A 1 90 ? 16.382 15.490 -32.681 1.00 93.25 90 TYR A N 1
ATOM 664 C CA . TYR A 1 90 ? 15.772 16.783 -32.418 1.00 93.25 90 TYR A CA 1
ATOM 665 C C . TYR A 1 90 ? 15.118 16.775 -31.046 1.00 93.25 90 TYR A C 1
ATOM 667 O O . TYR A 1 90 ? 14.371 15.849 -30.723 1.00 93.25 90 TYR A O 1
ATOM 675 N N . ALA A 1 91 ? 15.401 17.798 -30.244 1.00 92.69 91 ALA A N 1
ATOM 676 C CA . ALA A 1 91 ? 14.897 17.919 -28.882 1.00 92.69 91 ALA A CA 1
ATOM 677 C C . ALA A 1 91 ? 14.349 19.320 -28.624 1.00 92.69 91 ALA A C 1
ATOM 679 O O . ALA A 1 91 ? 15.032 20.316 -28.862 1.00 92.69 91 ALA A O 1
ATOM 680 N N . LEU A 1 92 ? 13.116 19.385 -28.121 1.00 91.69 92 LEU A N 1
ATOM 681 C CA . LEU A 1 92 ? 12.490 20.631 -27.702 1.00 91.69 92 LEU A CA 1
ATOM 682 C C . LEU A 1 92 ? 12.789 20.901 -26.224 1.00 91.69 92 LEU A C 1
ATOM 684 O O . LEU A 1 92 ? 12.375 20.136 -25.354 1.00 91.69 92 LEU A O 1
ATOM 688 N N . VAL A 1 93 ? 13.471 22.002 -25.938 1.00 91.00 93 VAL A N 1
ATOM 689 C CA . VAL A 1 93 ? 13.886 22.424 -24.598 1.00 91.00 93 VAL A CA 1
ATOM 690 C C . VAL A 1 93 ? 13.011 23.571 -24.109 1.00 91.00 93 VAL A C 1
ATOM 692 O O . VAL A 1 93 ? 12.725 24.509 -24.854 1.00 91.00 93 VAL A O 1
ATOM 695 N N . ALA A 1 94 ? 12.546 23.469 -22.858 1.00 87.62 94 ALA A N 1
ATOM 696 C CA . ALA A 1 94 ? 11.668 24.441 -22.194 1.00 87.62 94 ALA A CA 1
ATOM 697 C C . ALA A 1 94 ? 10.414 24.815 -23.015 1.00 87.62 94 ALA A C 1
ATOM 699 O O . ALA A 1 94 ? 9.822 25.876 -22.827 1.00 87.62 94 ALA A O 1
ATOM 700 N N . GLY A 1 95 ? 10.035 23.949 -23.958 1.00 87.19 95 GLY A N 1
ATOM 701 C CA . GLY A 1 95 ? 8.955 24.188 -24.901 1.00 87.19 95 GLY A CA 1
ATOM 702 C C . GLY A 1 95 ? 9.246 25.236 -25.983 1.00 87.19 95 GLY A C 1
ATOM 703 O O . GLY A 1 95 ? 8.368 25.471 -26.794 1.00 87.19 95 GLY A O 1
ATOM 704 N N . LYS A 1 96 ? 10.422 25.872 -26.058 1.00 91.75 96 LYS A N 1
ATOM 705 C CA . LYS A 1 96 ? 10.668 26.990 -27.001 1.00 91.75 96 LYS A CA 1
ATOM 706 C C . LYS A 1 96 ? 11.915 26.858 -27.857 1.00 91.75 96 LYS A C 1
ATOM 708 O O . LYS A 1 96 ? 11.962 27.439 -28.936 1.00 91.75 96 LYS A O 1
ATOM 713 N N . ASP A 1 97 ? 12.902 26.100 -27.406 1.00 94.06 97 ASP A N 1
ATOM 714 C CA . ASP A 1 97 ? 14.178 25.990 -28.098 1.00 94.06 97 ASP A CA 1
ATOM 715 C C . ASP A 1 97 ? 14.298 24.615 -28.742 1.00 94.06 97 ASP A C 1
ATOM 717 O O . ASP A 1 97 ? 14.312 23.593 -28.059 1.00 94.06 97 ASP A O 1
ATOM 721 N N . LEU A 1 98 ? 14.365 24.572 -30.070 1.00 95.00 98 LEU A N 1
ATOM 722 C CA . LEU A 1 98 ? 14.581 23.336 -30.811 1.00 95.00 98 LEU A CA 1
ATOM 723 C C . LEU A 1 98 ? 16.070 23.142 -31.052 1.00 95.00 98 LEU A C 1
ATOM 725 O O . LEU A 1 98 ? 16.699 23.926 -31.763 1.00 95.00 98 LEU A O 1
ATOM 729 N N . TYR A 1 99 ? 16.619 22.068 -30.499 1.00 95.19 99 TYR A N 1
ATOM 730 C CA . TYR A 1 99 ? 18.003 21.663 -30.697 1.00 95.19 99 TYR A CA 1
ATOM 731 C C . TYR A 1 99 ? 18.100 20.545 -31.728 1.00 95.19 99 TYR A C 1
ATOM 733 O O . TYR A 1 99 ? 17.276 19.633 -31.743 1.00 95.19 99 TYR A O 1
ATOM 741 N N . ALA A 1 100 ? 19.141 20.606 -32.556 1.00 95.50 100 ALA A N 1
ATOM 742 C CA . ALA A 1 100 ? 19.623 19.479 -33.344 1.00 95.50 100 ALA A CA 1
ATOM 743 C C . ALA A 1 100 ? 20.855 18.894 -32.648 1.00 95.50 100 ALA A C 1
ATOM 745 O O . ALA A 1 100 ? 21.794 19.629 -32.334 1.00 95.50 100 ALA A O 1
ATOM 746 N N . ILE A 1 101 ? 20.840 17.589 -32.405 1.00 95.38 101 ILE A N 1
ATOM 747 C CA . ILE A 1 101 ? 21.875 16.851 -31.685 1.00 95.38 101 ILE A CA 1
ATOM 748 C C . ILE A 1 101 ? 22.420 15.781 -32.622 1.00 95.38 101 ILE A C 1
ATOM 750 O O . ILE A 1 101 ? 21.660 14.962 -33.139 1.00 95.38 101 ILE A O 1
ATOM 754 N N . ASP A 1 102 ? 23.729 15.781 -32.850 1.00 94.19 102 ASP A N 1
ATOM 755 C CA . ASP A 1 102 ? 24.377 14.684 -33.566 1.00 94.19 102 ASP A CA 1
ATOM 756 C C . ASP A 1 102 ? 24.256 13.393 -32.743 1.00 94.19 102 ASP A C 1
ATOM 758 O O . ASP A 1 102 ? 24.678 13.341 -31.587 1.00 94.19 102 ASP A O 1
ATOM 762 N N . ALA A 1 103 ? 23.655 12.348 -33.311 1.00 92.19 103 ALA A N 1
ATOM 763 C CA . ALA A 1 103 ? 23.396 11.110 -32.581 1.00 92.19 103 ALA A CA 1
ATOM 764 C C . ALA A 1 103 ? 24.683 10.311 -32.292 1.00 92.19 103 ALA A C 1
ATOM 766 O O . ALA A 1 103 ? 24.707 9.478 -31.384 1.00 92.19 103 ALA A O 1
ATOM 767 N N . GLY A 1 104 ? 25.764 10.540 -33.039 1.00 91.75 104 GLY A N 1
ATOM 768 C CA . GLY A 1 104 ? 27.052 9.898 -32.798 1.00 91.75 104 GLY A CA 1
ATOM 769 C C . GLY A 1 104 ? 27.803 10.535 -31.632 1.00 91.75 104 GLY A C 1
ATOM 770 O O . GLY A 1 104 ? 28.310 9.821 -30.768 1.00 91.75 104 GLY A O 1
ATOM 771 N N . THR A 1 105 ? 27.853 11.867 -31.587 1.00 93.81 105 THR A N 1
ATOM 772 C CA . THR A 1 105 ? 28.722 12.610 -30.659 1.00 93.81 105 THR A CA 1
ATOM 773 C C . THR A 1 105 ? 27.992 13.282 -29.498 1.00 93.81 105 THR A C 1
ATOM 775 O O . THR A 1 105 ? 28.636 13.673 -28.527 1.00 93.81 105 THR A O 1
ATOM 778 N N . GLY A 1 106 ? 26.674 13.477 -29.592 1.00 94.38 106 GLY A N 1
ATOM 779 C CA . GLY A 1 106 ? 25.905 14.280 -28.639 1.00 94.38 106 GLY A CA 1
ATOM 780 C C . GLY A 1 106 ? 26.112 15.788 -28.794 1.00 94.38 106 GLY A C 1
ATOM 781 O O . GLY A 1 106 ? 25.626 16.564 -27.972 1.00 94.38 106 GLY A O 1
ATOM 782 N N . SER A 1 107 ? 26.832 16.233 -29.831 1.00 95.44 107 SER A N 1
ATOM 783 C CA . SER A 1 107 ? 27.031 17.658 -30.094 1.00 95.44 107 SER A CA 1
ATOM 784 C C . SER A 1 107 ? 25.696 18.316 -30.434 1.00 95.44 107 SER A C 1
ATOM 786 O O . SER A 1 107 ? 25.092 18.032 -31.468 1.00 95.44 107 SER A O 1
ATOM 788 N N . SER A 1 108 ? 25.240 19.203 -29.553 1.00 94.50 108 SER A N 1
ATOM 789 C CA . SER A 1 108 ? 23.971 19.913 -29.687 1.00 94.50 108 SER A CA 1
ATOM 790 C C . SER A 1 108 ? 24.177 21.326 -30.221 1.00 94.50 108 SER A C 1
ATOM 792 O O . SER A 1 108 ? 25.047 22.049 -29.734 1.00 94.50 108 SER A O 1
ATOM 794 N N . ARG A 1 109 ? 23.314 21.770 -31.136 1.00 94.88 109 ARG A N 1
ATOM 795 C CA . ARG A 1 109 ? 23.213 23.178 -31.541 1.00 94.88 109 ARG A CA 1
ATOM 796 C C . ARG A 1 109 ? 21.766 23.644 -31.524 1.00 94.88 109 ARG A C 1
ATOM 798 O O . ARG A 1 109 ? 20.872 22.892 -31.918 1.00 94.88 109 ARG A O 1
ATOM 805 N N . LEU A 1 110 ? 21.547 24.887 -31.101 1.00 95.38 110 LEU A N 1
ATOM 806 C CA . LEU A 1 110 ? 20.244 25.530 -31.236 1.00 95.38 110 LEU A CA 1
ATOM 807 C C . LEU A 1 110 ? 19.934 25.664 -32.729 1.00 95.38 110 LEU A C 1
ATOM 809 O O . LEU A 1 110 ? 20.712 26.245 -33.486 1.00 95.38 110 LEU A O 1
ATOM 813 N N . LEU A 1 111 ? 18.828 25.065 -33.149 1.00 94.81 111 LEU A N 1
ATOM 814 C CA . LEU A 1 111 ? 18.374 25.068 -34.531 1.00 94.81 111 LEU A CA 1
ATOM 815 C C . LEU A 1 111 ? 17.357 26.185 -34.763 1.00 94.81 111 LEU A C 1
ATOM 817 O O . LEU A 1 111 ? 17.422 26.848 -35.791 1.00 94.81 111 LEU A O 1
ATOM 821 N N . GLN A 1 112 ? 16.439 26.387 -33.815 1.00 95.31 112 GLN A N 1
ATOM 822 C CA . GLN A 1 112 ? 15.407 27.417 -33.896 1.00 95.31 112 GLN A CA 1
ATOM 823 C C . GLN A 1 112 ? 14.914 27.814 -32.498 1.00 95.31 112 GLN A C 1
ATOM 825 O O . GLN A 1 112 ? 14.641 26.944 -31.673 1.00 95.31 112 GLN A O 1
ATOM 830 N N . HIS A 1 113 ? 14.748 29.120 -32.267 1.00 95.44 113 HIS A N 1
ATOM 831 C CA . HIS A 1 113 ? 14.022 29.666 -31.116 1.00 95.44 113 HIS A CA 1
ATOM 832 C C . HIS A 1 113 ? 12.592 30.029 -31.531 1.00 95.44 113 HIS A C 1
ATOM 834 O O . HIS A 1 113 ? 12.390 30.750 -32.515 1.00 95.44 113 HIS A O 1
ATOM 840 N N . PHE A 1 114 ? 11.600 29.549 -30.784 1.00 92.94 114 PHE A N 1
ATOM 841 C CA . PHE A 1 114 ? 10.196 29.867 -31.008 1.00 92.94 114 PHE A CA 1
ATOM 842 C C . PHE A 1 114 ? 9.715 30.965 -30.048 1.00 92.94 114 PHE A C 1
ATOM 844 O O . PHE A 1 114 ? 9.933 30.876 -28.838 1.00 92.94 114 PHE A O 1
ATOM 851 N N . PRO A 1 115 ? 8.985 31.981 -30.548 1.00 90.00 115 PRO A N 1
ATOM 852 C CA . PRO A 1 115 ? 8.435 33.038 -29.695 1.00 90.00 115 PRO A CA 1
ATOM 853 C C . PRO A 1 115 ? 7.351 32.516 -28.735 1.00 90.00 115 PRO A C 1
ATOM 855 O O . PRO A 1 115 ? 7.079 33.121 -27.694 1.00 90.00 115 PRO A O 1
ATOM 858 N N . LEU A 1 116 ? 6.726 31.390 -29.081 1.00 89.06 116 LEU A N 1
ATOM 859 C CA . LEU A 1 116 ? 5.655 30.739 -28.338 1.00 89.06 116 LEU A CA 1
ATOM 860 C C . LEU A 1 116 ? 6.053 29.312 -27.983 1.00 89.06 116 LEU A C 1
ATOM 862 O O . LEU A 1 116 ? 6.893 28.706 -28.641 1.00 89.06 116 LEU A O 1
ATOM 866 N N . GLU A 1 117 ? 5.441 28.791 -26.924 1.00 89.62 117 GLU A N 1
ATOM 867 C CA . GLU A 1 117 ? 5.648 27.409 -26.508 1.00 89.62 117 GLU A CA 1
ATOM 868 C C . GLU A 1 117 ? 5.111 26.442 -27.570 1.00 89.62 117 GLU A C 1
ATOM 870 O O . GLU A 1 117 ? 3.985 26.592 -28.038 1.00 89.62 117 GLU A O 1
ATOM 875 N N . ILE A 1 118 ? 5.913 25.450 -27.933 1.00 89.94 118 ILE A N 1
ATOM 876 C CA . ILE A 1 118 ? 5.588 24.349 -28.827 1.00 89.94 118 ILE A CA 1
ATOM 877 C C . ILE A 1 118 ? 5.033 23.194 -27.997 1.00 89.94 118 ILE A C 1
ATOM 879 O O . ILE A 1 118 ? 5.677 22.694 -27.078 1.00 89.94 118 ILE A O 1
ATOM 883 N N . GLN A 1 119 ? 3.828 22.758 -28.350 1.00 83.81 119 GLN A N 1
ATOM 884 C CA . GLN A 1 119 ? 3.112 21.678 -27.675 1.00 83.81 119 GLN A CA 1
ATOM 885 C C . GLN A 1 119 ? 3.570 20.298 -28.165 1.00 83.81 119 GLN A C 1
ATOM 887 O O . GLN A 1 119 ? 3.721 19.374 -27.370 1.00 83.81 119 GLN A O 1
ATOM 892 N N . GLN A 1 120 ? 3.820 20.148 -29.469 1.00 86.25 120 GLN A N 1
ATOM 893 C CA . GLN A 1 120 ? 4.207 18.868 -30.066 1.00 86.25 120 GLN A CA 1
ATOM 894 C C . GLN A 1 120 ? 5.144 19.059 -31.264 1.00 86.25 120 GLN A C 1
ATOM 896 O O . GLN A 1 120 ? 4.983 19.998 -32.047 1.00 86.25 120 GLN A O 1
ATOM 901 N N . LEU A 1 121 ? 6.100 18.135 -31.409 1.00 89.19 121 LEU A N 1
ATOM 902 C CA . LEU A 1 121 ? 7.003 18.020 -32.555 1.00 89.19 121 LEU A CA 1
ATOM 903 C C . LEU A 1 121 ? 6.704 16.713 -33.307 1.00 89.19 121 LEU A C 1
ATOM 905 O O . LEU A 1 121 ? 6.538 15.669 -32.678 1.00 89.19 121 LEU A O 1
ATOM 909 N N . THR A 1 122 ? 6.680 16.750 -34.637 1.00 88.88 122 THR A N 1
ATOM 910 C CA . THR A 1 122 ? 6.711 15.545 -35.483 1.00 88.88 122 THR A CA 1
ATOM 911 C C . THR A 1 122 ? 7.560 15.789 -36.730 1.00 88.88 122 THR A C 1
ATOM 913 O O . THR A 1 122 ? 8.083 16.885 -36.934 1.00 88.88 122 THR A O 1
ATOM 916 N N . GLN A 1 123 ? 7.713 14.772 -37.571 1.00 90.25 123 GLN A N 1
ATOM 917 C CA . GLN A 1 123 ? 8.514 14.858 -38.787 1.00 90.25 123 GLN A CA 1
ATOM 918 C C . GLN A 1 123 ? 7.983 13.948 -39.890 1.00 90.25 123 GLN A C 1
ATOM 920 O O . GLN A 1 123 ? 7.387 12.908 -39.615 1.00 90.25 123 GLN A O 1
ATOM 925 N N . ASP A 1 124 ? 8.275 14.321 -41.130 1.00 88.75 124 ASP A N 1
ATOM 926 C CA . ASP A 1 124 ? 8.218 13.428 -42.286 1.00 88.75 124 ASP A CA 1
ATOM 927 C C . ASP A 1 124 ? 9.655 13.209 -42.836 1.00 88.75 124 ASP A C 1
ATOM 929 O O . ASP A 1 124 ? 10.630 13.696 -42.244 1.00 88.75 124 ASP A O 1
ATOM 933 N N . PRO A 1 125 ? 9.844 12.465 -43.944 1.00 84.94 125 PRO A N 1
ATOM 934 C CA . PRO A 1 125 ? 11.172 12.249 -44.524 1.00 84.94 125 PRO A CA 1
ATOM 935 C C . PRO A 1 125 ? 11.921 13.515 -44.984 1.00 84.94 125 PRO A C 1
ATOM 937 O O . PRO A 1 125 ? 13.131 13.450 -45.207 1.00 84.94 125 PRO A O 1
ATOM 940 N N . GLU A 1 126 ? 11.248 14.656 -45.134 1.00 87.81 126 GLU A N 1
ATOM 941 C CA . GLU A 1 126 ? 11.747 15.892 -45.748 1.00 87.81 126 GLU A CA 1
ATOM 942 C C . GLU A 1 126 ? 11.764 17.079 -44.769 1.00 87.81 126 GLU A C 1
ATOM 944 O O . GLU A 1 126 ? 12.774 17.780 -44.717 1.00 87.81 126 GLU A O 1
ATOM 949 N N . GLN A 1 127 ? 10.775 17.225 -43.882 1.00 93.38 127 GLN A N 1
ATOM 950 C CA . GLN A 1 127 ? 10.544 18.403 -43.031 1.00 93.38 127 GLN A CA 1
ATOM 951 C C . GLN A 1 127 ? 10.319 18.054 -41.545 1.00 93.38 127 GLN A C 1
ATOM 953 O O . GLN A 1 127 ? 10.027 16.908 -41.192 1.00 93.38 127 GLN A O 1
ATOM 958 N N . LEU A 1 128 ? 10.472 19.054 -40.670 1.00 94.25 128 LEU A N 1
ATOM 959 C CA . LEU A 1 128 ? 10.031 19.016 -39.268 1.00 94.25 128 LEU A CA 1
ATOM 960 C C . LEU A 1 128 ? 8.754 19.838 -39.106 1.00 94.25 128 LEU A C 1
ATOM 962 O O . LEU A 1 128 ? 8.606 20.861 -39.768 1.00 94.25 128 LEU A O 1
ATOM 966 N N . TYR A 1 129 ? 7.885 19.444 -38.180 1.00 94.31 129 TYR A N 1
ATOM 967 C CA . TYR A 1 129 ? 6.651 20.163 -37.878 1.00 94.31 129 TYR A CA 1
ATOM 968 C C . TYR A 1 129 ? 6.540 20.456 -36.386 1.00 94.31 129 TYR A C 1
ATOM 970 O O . TYR A 1 129 ? 6.673 19.549 -35.562 1.00 94.31 129 TYR A O 1
ATOM 978 N N . ALA A 1 130 ? 6.266 21.713 -36.049 1.00 93.38 130 ALA A N 1
ATOM 979 C CA . ALA A 1 130 ? 6.094 22.186 -34.681 1.00 93.38 130 ALA A CA 1
ATOM 980 C C . ALA A 1 130 ? 4.742 22.892 -34.539 1.00 93.38 130 ALA A C 1
ATOM 982 O O . ALA A 1 130 ? 4.454 23.823 -35.293 1.00 93.38 130 ALA A O 1
ATOM 983 N N . LEU A 1 131 ? 3.919 22.453 -33.586 1.00 90.88 131 LEU A N 1
ATOM 984 C CA . LEU A 1 131 ? 2.648 23.106 -33.271 1.00 90.88 131 LEU A CA 1
ATOM 985 C C . LEU A 1 131 ? 2.797 23.989 -32.032 1.00 90.88 131 LEU A C 1
ATOM 987 O O . LEU A 1 131 ? 3.127 23.483 -30.959 1.00 90.88 131 LEU A O 1
ATOM 991 N N . ASP A 1 132 ? 2.526 25.284 -32.171 1.00 90.06 132 ASP A N 1
ATOM 992 C CA . ASP A 1 132 ? 2.609 26.243 -31.072 1.00 90.06 132 ASP A CA 1
ATOM 993 C C . ASP A 1 132 ? 1.340 26.288 -30.197 1.00 90.06 132 ASP A C 1
ATOM 995 O O . ASP A 1 132 ? 0.267 25.809 -30.567 1.00 90.06 132 ASP A O 1
ATOM 999 N N . ALA A 1 133 ? 1.446 26.907 -29.021 1.00 84.06 133 ALA A N 1
ATOM 1000 C CA . ALA A 1 133 ? 0.356 27.073 -28.060 1.00 84.06 133 ALA A CA 1
ATOM 1001 C C . ALA A 1 133 ? -0.773 28.005 -28.547 1.00 84.06 133 ALA A C 1
ATOM 1003 O O . ALA A 1 133 ? -1.825 28.095 -27.918 1.00 84.06 133 ALA A O 1
ATOM 1004 N N . ARG A 1 134 ? -0.601 28.717 -29.665 1.00 83.50 134 ARG A N 1
ATOM 1005 C CA . ARG A 1 134 ? -1.684 29.480 -30.303 1.00 83.50 134 ARG A CA 1
ATOM 1006 C C . ARG A 1 134 ? -2.396 28.681 -31.392 1.00 83.50 134 ARG A C 1
ATOM 1008 O O . ARG A 1 134 ? -3.358 29.195 -31.949 1.00 83.50 134 ARG A O 1
ATOM 1015 N N . GLY A 1 135 ? -1.987 27.438 -31.644 1.00 83.19 135 GLY A N 1
ATOM 1016 C CA . GLY A 1 135 ? -2.573 26.587 -32.672 1.00 83.19 135 GLY A CA 1
ATOM 1017 C C . GLY A 1 135 ? -2.030 26.860 -34.072 1.00 83.19 135 GLY A C 1
ATOM 1018 O O . GLY A 1 135 ? -2.692 26.505 -35.048 1.00 83.19 135 GLY A O 1
ATOM 1019 N N . ALA A 1 136 ? -0.859 27.489 -34.197 1.00 90.50 136 ALA A N 1
ATOM 1020 C CA . ALA A 1 136 ? -0.146 27.611 -35.460 1.00 90.50 136 ALA A CA 1
ATOM 1021 C C . ALA A 1 136 ? 0.803 26.427 -35.668 1.00 90.50 136 ALA A C 1
ATOM 1023 O O . ALA A 1 136 ? 1.582 26.060 -34.789 1.00 90.50 136 ALA A O 1
ATOM 1024 N N . LEU A 1 137 ? 0.719 25.821 -36.850 1.00 93.94 137 LEU A N 1
ATOM 1025 C CA . LEU A 1 137 ? 1.619 24.768 -37.294 1.00 93.94 137 LEU A CA 1
ATOM 1026 C C . LEU A 1 137 ? 2.720 25.382 -38.155 1.00 93.94 137 LEU A C 1
ATOM 1028 O O . LEU A 1 137 ? 2.435 26.071 -39.138 1.00 93.94 137 LEU A O 1
ATOM 1032 N N . HIS A 1 138 ? 3.965 25.102 -37.794 1.00 95.12 138 HIS A N 1
ATOM 1033 C CA . HIS A 1 138 ? 5.156 25.554 -38.497 1.00 95.12 138 HIS A CA 1
ATOM 1034 C C . HIS A 1 138 ? 5.851 24.357 -39.131 1.00 95.12 138 HIS A C 1
ATOM 1036 O O . HIS A 1 138 ? 6.138 23.384 -38.432 1.00 95.12 138 HIS A O 1
ATOM 1042 N N . ALA A 1 139 ? 6.162 24.442 -40.422 1.00 96.62 139 ALA A N 1
ATOM 1043 C CA . ALA A 1 139 ? 7.076 23.506 -41.059 1.00 96.62 139 ALA A CA 1
ATOM 1044 C C . ALA A 1 139 ? 8.474 24.105 -41.131 1.00 96.62 139 ALA A C 1
ATOM 1046 O O . ALA A 1 139 ? 8.632 25.282 -41.462 1.00 96.62 139 ALA A O 1
ATOM 1047 N N . LEU A 1 140 ? 9.487 23.307 -40.811 1.00 96.06 140 LEU A N 1
ATOM 1048 C CA . LEU A 1 140 ? 10.865 23.759 -40.692 1.00 96.06 140 LEU A CA 1
ATOM 1049 C C . LEU A 1 140 ? 11.810 22.886 -41.507 1.00 96.06 140 LEU A C 1
ATOM 1051 O O . LEU A 1 140 ? 11.669 21.662 -41.579 1.00 96.06 140 LEU A O 1
ATOM 1055 N N . SER A 1 141 ? 12.838 23.531 -42.053 1.00 94.25 141 SER A N 1
ATOM 1056 C CA . SER A 1 141 ? 13.996 22.851 -42.620 1.00 94.25 141 SER A CA 1
ATOM 1057 C C . SER A 1 141 ? 14.751 22.105 -41.510 1.00 94.25 141 SER A C 1
ATOM 1059 O O . SER A 1 141 ? 15.282 22.746 -40.601 1.00 94.25 141 SER A O 1
ATOM 1061 N N . PRO A 1 142 ? 14.908 20.774 -41.594 1.00 91.75 142 PRO A N 1
ATOM 1062 C CA . PRO A 1 142 ? 15.643 19.998 -40.590 1.00 91.75 142 PRO A CA 1
ATOM 1063 C C . PRO A 1 142 ? 17.134 20.358 -40.527 1.00 91.75 142 PRO A C 1
ATOM 1065 O O . PRO A 1 142 ? 17.797 20.121 -39.518 1.00 91.75 142 PRO A O 1
ATOM 1068 N N . ARG A 1 143 ? 17.677 20.923 -41.616 1.00 90.06 143 ARG A N 1
ATOM 1069 C CA . ARG A 1 143 ? 19.082 21.338 -41.710 1.00 90.06 143 ARG A CA 1
ATOM 1070 C C . ARG A 1 143 ? 19.319 22.711 -41.098 1.00 90.06 143 ARG A C 1
ATOM 1072 O O . ARG A 1 143 ? 20.296 22.889 -40.376 1.00 90.06 143 ARG A O 1
ATOM 1079 N N . THR A 1 144 ? 18.458 23.680 -41.393 1.00 91.81 144 THR A N 1
ATOM 1080 C CA . THR A 1 144 ? 18.709 25.089 -41.048 1.00 91.81 144 THR A CA 1
ATOM 1081 C C . THR A 1 144 ? 17.834 25.614 -39.921 1.00 91.81 144 THR A C 1
ATOM 1083 O O . THR A 1 144 ? 18.178 26.643 -39.360 1.00 91.81 144 THR A O 1
ATOM 1086 N N . GLY A 1 145 ? 16.723 24.949 -39.595 1.00 92.25 145 GLY A N 1
ATOM 1087 C CA . GLY A 1 145 ? 15.730 25.456 -38.643 1.00 92.25 145 GLY A CA 1
ATOM 1088 C C . GLY A 1 145 ? 14.821 26.538 -39.203 1.00 92.25 145 GLY A C 1
ATOM 1089 O O . GLY A 1 145 ? 13.885 26.953 -38.532 1.00 92.25 145 GLY A O 1
ATOM 1090 N N . GLN A 1 146 ? 15.060 26.979 -40.440 1.00 93.75 146 GLN A N 1
ATOM 1091 C CA . GLN A 1 146 ? 14.248 28.013 -41.064 1.00 93.75 146 GLN A CA 1
ATOM 1092 C C . GLN A 1 146 ? 12.817 27.524 -41.259 1.00 93.75 146 GLN A C 1
ATOM 1094 O O . GLN A 1 146 ? 12.588 26.419 -41.761 1.00 93.75 146 GLN A O 1
ATOM 1099 N N . VAL A 1 147 ? 11.872 28.380 -40.881 1.00 95.25 147 VAL A N 1
ATOM 1100 C CA . VAL A 1 147 ? 10.444 28.177 -41.109 1.00 95.25 147 VAL A CA 1
ATOM 1101 C C . VAL A 1 147 ? 10.178 28.267 -42.611 1.00 95.25 147 VAL A C 1
ATOM 1103 O O . VAL A 1 147 ? 10.400 29.307 -43.224 1.00 95.25 147 VAL A O 1
ATOM 1106 N N . LEU A 1 148 ? 9.719 27.163 -43.196 1.00 96.00 148 LEU A N 1
ATOM 1107 C CA . LEU A 1 148 ? 9.358 27.052 -44.609 1.00 96.00 148 LEU A CA 1
ATOM 1108 C C . LEU A 1 148 ? 7.972 27.648 -44.857 1.00 96.00 148 LEU A C 1
ATOM 1110 O O . LEU A 1 148 ? 7.762 28.379 -45.821 1.00 96.00 148 LEU A O 1
ATOM 1114 N N . TRP A 1 149 ? 7.035 27.362 -43.954 1.00 96.56 149 TRP A N 1
ATOM 1115 C CA . TRP A 1 149 ? 5.703 27.953 -43.934 1.00 96.56 149 TRP A CA 1
ATOM 1116 C C . TRP A 1 149 ? 5.112 27.906 -42.524 1.00 96.56 149 TRP A C 1
ATOM 1118 O O . TRP A 1 149 ? 5.585 27.190 -41.638 1.00 96.56 149 TRP A O 1
ATOM 1128 N N . SER A 1 150 ? 4.070 28.702 -42.297 1.00 95.00 150 SER A N 1
ATOM 1129 C CA . SER A 1 150 ? 3.289 28.697 -41.058 1.00 95.00 150 SER A CA 1
ATOM 1130 C C . SER A 1 150 ? 1.810 28.821 -41.376 1.00 95.00 150 SER A C 1
ATOM 1132 O O . SER A 1 150 ? 1.420 29.586 -42.256 1.00 95.00 150 SER A O 1
ATOM 1134 N N . THR A 1 151 ? 0.970 28.071 -40.673 1.00 93.56 151 THR A N 1
ATOM 1135 C CA . THR A 1 151 ? -0.482 28.126 -40.860 1.00 93.56 151 THR A CA 1
ATOM 1136 C C . THR A 1 151 ? -1.181 28.069 -39.516 1.00 93.56 151 THR A C 1
ATOM 1138 O O . THR A 1 151 ? -0.967 27.150 -38.731 1.00 93.56 151 THR A O 1
ATOM 1141 N N . VAL A 1 152 ? -2.036 29.057 -39.253 1.00 89.75 152 VAL A N 1
ATOM 1142 C CA . VAL A 1 152 ? -2.883 29.085 -38.057 1.00 89.75 152 VAL A CA 1
ATOM 1143 C C . VAL A 1 152 ? -4.042 28.114 -38.265 1.00 89.75 152 VAL A C 1
ATOM 1145 O O . VAL A 1 152 ? -4.861 28.306 -39.163 1.00 89.75 152 VAL A O 1
ATOM 1148 N N . LEU A 1 153 ? -4.095 27.055 -37.457 1.00 82.69 153 LEU A N 1
ATOM 1149 C CA . LEU A 1 153 ? -5.095 25.997 -37.582 1.00 82.69 153 LEU A CA 1
ATOM 1150 C C . LEU A 1 153 ? -6.340 26.282 -36.733 1.00 82.69 153 LEU A C 1
ATOM 1152 O O . LEU A 1 153 ? -7.451 25.990 -37.177 1.00 82.69 153 LEU A O 1
ATOM 1156 N N . VAL A 1 154 ? -6.184 26.862 -35.538 1.00 69.25 154 VAL A N 1
ATOM 1157 C CA . VAL A 1 154 ? -7.280 27.126 -34.583 1.00 69.25 154 VAL A CA 1
ATOM 1158 C C . VAL A 1 154 ? -7.035 28.384 -33.727 1.00 69.25 154 VAL A C 1
ATOM 1160 O O . VAL A 1 154 ? -5.949 28.951 -33.747 1.00 69.25 154 VAL A O 1
ATOM 1163 N N . SER A 1 155 ? -8.064 28.832 -32.990 1.00 60.00 155 SER A N 1
ATOM 1164 C CA . SER A 1 155 ? -7.976 29.864 -31.929 1.00 60.00 155 SER A CA 1
ATOM 1165 C C . SER A 1 155 ? -7.192 29.326 -30.704 1.00 60.00 155 SER A C 1
ATOM 1167 O O . SER A 1 155 ? -7.088 28.105 -30.587 1.00 60.00 155 SER A O 1
ATOM 1169 N N . PRO A 1 156 ? -6.649 30.160 -29.784 1.00 63.03 156 PRO A N 1
ATOM 1170 C CA . PRO A 1 156 ? -5.547 29.771 -28.896 1.00 63.03 156 PRO A CA 1
ATOM 1171 C C . PRO A 1 156 ? -5.784 28.474 -28.110 1.00 63.03 156 PRO A C 1
ATOM 1173 O O . PRO A 1 156 ? -6.802 28.331 -27.424 1.00 63.03 156 PRO A O 1
ATOM 1176 N N . LEU A 1 157 ? -4.809 27.560 -28.160 1.00 63.41 157 LEU A N 1
ATOM 1177 C CA . LEU A 1 157 ? -4.815 26.303 -27.415 1.00 63.41 157 LEU A CA 1
ATOM 1178 C C . LEU A 1 157 ? -4.502 26.611 -25.943 1.00 63.41 157 LEU A C 1
ATOM 1180 O O . LEU A 1 157 ? -3.364 26.900 -25.585 1.00 63.41 157 LEU A O 1
ATOM 1184 N N . LYS A 1 158 ? -5.507 26.578 -25.060 1.00 60.97 158 LYS A N 1
ATOM 1185 C CA . LYS A 1 158 ? -5.260 26.621 -23.609 1.00 60.97 158 LYS A CA 1
ATOM 1186 C C . LYS A 1 158 ? -4.836 25.218 -23.137 1.00 60.97 158 LYS A C 1
ATOM 1188 O O . LYS A 1 158 ? -5.692 24.326 -23.192 1.00 60.97 158 LYS A O 1
ATOM 1193 N N . PRO A 1 159 ? -3.593 25.012 -22.650 1.00 55.75 159 PRO A N 1
ATOM 1194 C CA . PRO A 1 159 ? -3.040 23.680 -22.359 1.00 55.75 159 PRO A CA 1
ATOM 1195 C C . PRO A 1 159 ? -3.893 22.839 -21.399 1.00 55.75 159 PRO A C 1
ATOM 1197 O O . PRO A 1 159 ? -4.036 21.637 -21.582 1.00 55.75 159 PRO A O 1
ATOM 1200 N N . ASP A 1 160 ? -4.561 23.476 -20.434 1.00 56.88 160 ASP A N 1
ATOM 1201 C CA . ASP A 1 160 ? -5.377 22.786 -19.420 1.00 56.88 160 ASP A CA 1
ATOM 1202 C C . ASP A 1 160 ? -6.705 22.217 -19.964 1.00 56.88 160 ASP A C 1
ATOM 1204 O O . ASP A 1 160 ? -7.461 21.559 -19.244 1.00 56.88 160 ASP A O 1
ATOM 1208 N N . THR A 1 161 ? -7.033 22.514 -21.225 1.00 58.16 161 THR A N 1
ATOM 1209 C CA . THR A 1 161 ? -8.341 22.216 -21.831 1.00 58.16 161 THR A CA 1
ATOM 1210 C C . THR A 1 161 ? -8.264 21.588 -23.218 1.00 58.16 161 THR A C 1
ATOM 1212 O O . THR A 1 161 ? -9.320 21.267 -23.767 1.00 58.16 161 THR A O 1
ATOM 1215 N N . VAL A 1 162 ? -7.063 21.406 -23.784 1.00 67.62 162 VAL A N 1
ATOM 1216 C CA . VAL A 1 162 ? -6.884 20.921 -25.159 1.00 67.62 162 VAL A CA 1
ATOM 1217 C C . VAL A 1 162 ? -5.810 19.835 -25.235 1.00 67.62 162 VAL A C 1
ATOM 1219 O O . VAL A 1 162 ? -4.707 20.024 -24.736 1.00 67.62 162 VAL A O 1
ATOM 1222 N N . SER A 1 163 ? -6.122 18.706 -25.871 1.00 73.50 163 SER A N 1
ATOM 1223 C CA . SER A 1 163 ? -5.164 17.651 -26.229 1.00 73.50 163 SER A CA 1
ATOM 1224 C C . SER A 1 163 ? -4.952 17.629 -27.738 1.00 73.50 163 SER A C 1
ATOM 1226 O O . SER A 1 163 ? -5.880 17.891 -28.502 1.00 73.50 163 SER A O 1
ATOM 1228 N N . VAL A 1 164 ? -3.729 17.337 -28.180 1.00 77.75 164 VAL A N 1
ATOM 1229 C CA . VAL A 1 164 ? -3.366 17.340 -29.601 1.00 77.75 164 VAL A CA 1
ATOM 1230 C C . VAL A 1 164 ? -2.628 16.057 -29.968 1.00 77.75 164 VAL A C 1
ATOM 1232 O O . VAL A 1 164 ? -1.823 15.558 -29.186 1.00 77.75 164 VAL A O 1
ATOM 1235 N N . VAL A 1 165 ? -2.885 15.548 -31.175 1.00 81.94 165 VAL A N 1
ATOM 1236 C CA . VAL A 1 165 ? -2.037 14.555 -31.843 1.00 81.94 165 VAL A CA 1
ATOM 1237 C C . VAL A 1 165 ? -1.588 15.091 -33.195 1.00 81.94 165 VAL A C 1
ATOM 1239 O O . VAL A 1 165 ? -2.411 15.419 -34.051 1.00 81.94 165 VAL A O 1
ATOM 1242 N N . LEU A 1 166 ? -0.274 15.124 -33.396 1.00 86.50 166 LEU A N 1
ATOM 1243 C CA . LEU A 1 166 ? 0.377 15.508 -34.641 1.00 86.50 166 LEU A CA 1
ATOM 1244 C C . LEU A 1 166 ? 1.109 14.308 -35.261 1.00 86.50 166 LEU A C 1
ATOM 1246 O O . LEU A 1 166 ? 1.961 13.695 -34.616 1.00 86.50 166 LEU A O 1
ATOM 1250 N N . ALA A 1 167 ? 0.801 14.005 -36.522 1.00 88.12 167 ALA A N 1
ATOM 1251 C CA . ALA A 1 167 ? 1.427 12.927 -37.288 1.00 88.12 167 ALA A CA 1
ATOM 1252 C C . ALA A 1 167 ? 1.720 13.403 -38.714 1.00 88.12 167 ALA A C 1
ATOM 1254 O O . ALA A 1 167 ? 0.870 14.046 -39.325 1.00 88.12 167 ALA A O 1
ATOM 1255 N N . ALA A 1 168 ? 2.887 13.081 -39.270 1.00 88.75 168 ALA A N 1
ATOM 1256 C CA . ALA A 1 168 ? 3.252 13.510 -40.618 1.00 88.75 168 ALA A CA 1
ATOM 1257 C C . ALA A 1 168 ? 3.666 12.331 -41.504 1.00 88.75 168 ALA A C 1
ATOM 1259 O O . ALA A 1 168 ? 4.380 11.425 -41.088 1.00 88.75 168 ALA A O 1
ATOM 1260 N N . THR A 1 169 ? 3.190 12.361 -42.745 1.00 88.94 169 THR A N 1
ATOM 1261 C CA . THR A 1 169 ? 3.577 11.471 -43.845 1.00 88.94 169 THR A CA 1
ATOM 1262 C C . THR A 1 169 ? 4.119 12.336 -44.980 1.00 88.94 169 THR A C 1
ATOM 1264 O O . THR A 1 169 ? 3.826 13.530 -45.027 1.00 88.94 169 THR A O 1
ATOM 1267 N N . ARG A 1 170 ? 4.820 11.738 -45.952 1.00 86.94 170 ARG A N 1
ATOM 1268 C CA . ARG A 1 170 ? 5.210 12.448 -47.185 1.00 86.94 170 ARG A CA 1
ATOM 1269 C C . ARG A 1 170 ? 4.009 13.079 -47.907 1.00 86.94 170 ARG A C 1
ATOM 1271 O O . ARG A 1 170 ? 4.142 14.128 -48.526 1.00 86.94 170 ARG A O 1
ATOM 1278 N N . ASP A 1 171 ? 2.834 12.459 -47.810 1.00 86.81 171 ASP A N 1
ATOM 1279 C CA . ASP A 1 171 ? 1.650 12.895 -48.547 1.00 86.81 171 ASP A CA 1
ATOM 1280 C C . ASP A 1 171 ? 0.774 13.880 -47.764 1.00 86.81 171 ASP A C 1
ATOM 1282 O O . ASP A 1 171 ? -0.089 14.516 -48.359 1.00 86.81 171 ASP A O 1
ATOM 1286 N N . GLY A 1 172 ? 0.942 14.022 -46.451 1.00 90.00 172 GLY A N 1
ATOM 1287 C CA . GLY A 1 172 ? 0.021 14.794 -45.618 1.00 90.00 172 GLY A CA 1
ATOM 1288 C C . GLY A 1 172 ? 0.441 14.883 -44.158 1.00 90.00 172 GLY A C 1
ATOM 1289 O O . GLY A 1 172 ? 0.933 13.901 -43.597 1.00 90.00 172 GLY A O 1
ATOM 1290 N N . VAL A 1 173 ? 0.169 16.027 -43.528 1.00 90.62 173 VAL A N 1
ATOM 1291 C CA . VAL A 1 173 ? 0.270 16.204 -42.073 1.00 90.62 173 VAL A CA 1
ATOM 1292 C C . VAL A 1 173 ? -1.125 16.150 -41.468 1.00 90.62 173 VAL A C 1
ATOM 1294 O O . VAL A 1 173 ? -2.014 16.895 -41.871 1.00 90.62 173 VAL A O 1
ATOM 1297 N N . TYR A 1 174 ? -1.320 15.258 -40.509 1.00 89.94 174 TYR A N 1
ATOM 1298 C CA . TYR A 1 174 ? -2.547 15.130 -39.743 1.00 89.94 174 TYR A CA 1
ATOM 1299 C C . TYR A 1 174 ? -2.430 15.879 -38.417 1.00 89.94 174 TYR A C 1
ATOM 1301 O O . TYR A 1 174 ? -1.450 15.707 -37.687 1.00 89.94 174 TYR A O 1
ATOM 1309 N N . VAL A 1 175 ? -3.470 16.643 -38.082 1.00 87.94 175 VAL A N 1
ATOM 1310 C CA . VAL A 1 175 ? -3.621 17.308 -36.785 1.00 87.94 175 VAL A CA 1
ATOM 1311 C C . VAL A 1 175 ? -4.974 16.919 -36.192 1.00 87.94 175 VAL A C 1
ATOM 1313 O O . VAL A 1 175 ? -6.013 17.219 -36.774 1.00 87.94 175 VAL A O 1
ATOM 1316 N N . GLY A 1 176 ? -4.967 16.256 -35.039 1.00 84.69 176 GLY A N 1
ATOM 1317 C CA . GLY A 1 176 ? -6.160 15.980 -34.238 1.00 84.69 176 GLY A CA 1
ATOM 1318 C C . GLY A 1 176 ? -6.166 16.850 -32.989 1.00 84.69 176 GLY A C 1
ATOM 1319 O O . GLY A 1 176 ? -5.147 16.932 -32.310 1.00 84.69 176 GLY A O 1
ATOM 1320 N N . ILE A 1 177 ? -7.290 17.494 -32.691 1.00 80.31 177 ILE A N 1
ATOM 1321 C CA . ILE A 1 177 ? -7.448 18.443 -31.585 1.00 80.31 177 ILE A CA 1
ATOM 1322 C C . ILE A 1 177 ? -8.681 18.040 -30.781 1.00 80.31 177 ILE A C 1
ATOM 1324 O O . ILE A 1 177 ? -9.791 18.034 -31.311 1.00 80.31 177 ILE A O 1
ATOM 1328 N N . ASP A 1 178 ? -8.502 17.723 -29.503 1.00 77.44 178 ASP A N 1
ATOM 1329 C CA . ASP A 1 178 ? -9.587 17.450 -28.561 1.00 77.44 178 ASP A CA 1
ATOM 1330 C C . ASP A 1 178 ? -9.719 18.603 -27.577 1.00 77.44 178 ASP A C 1
ATOM 1332 O O . ASP A 1 178 ? -8.737 18.986 -26.947 1.00 77.44 178 ASP A O 1
ATOM 1336 N N . VAL A 1 179 ? -10.923 19.147 -27.419 1.00 72.75 179 VAL A N 1
ATOM 1337 C CA . VAL A 1 179 ? -11.186 20.268 -26.513 1.00 72.75 179 VAL A CA 1
ATOM 1338 C C . VAL A 1 179 ? -12.193 19.822 -25.466 1.00 72.75 179 VAL A C 1
ATOM 1340 O O . VAL A 1 179 ? -13.333 19.490 -25.788 1.00 72.75 179 VAL A O 1
ATOM 1343 N N . LYS A 1 180 ? -11.801 19.874 -24.190 1.00 69.00 180 LYS A N 1
ATOM 1344 C CA . LYS A 1 180 ? -12.622 19.395 -23.073 1.00 69.00 180 LYS A CA 1
ATOM 1345 C C . LYS A 1 180 ? -14.014 20.042 -23.087 1.00 69.00 180 LYS A C 1
ATOM 1347 O O . LYS A 1 180 ? -14.147 21.260 -22.973 1.00 69.00 180 LYS A O 1
ATOM 1352 N N . GLY A 1 181 ? -15.054 19.211 -23.191 1.00 65.56 181 GLY A N 1
ATOM 1353 C CA . GLY A 1 181 ? -16.455 19.649 -23.184 1.00 65.56 181 GLY A CA 1
ATOM 1354 C C . GLY A 1 181 ? -16.953 20.277 -24.494 1.00 65.56 181 GLY A C 1
ATOM 1355 O O . GLY A 1 181 ? -18.051 20.831 -24.511 1.00 65.56 181 GLY A O 1
ATOM 1356 N N . LYS A 1 182 ? -16.180 20.209 -25.586 1.00 70.00 182 LYS A N 1
ATOM 1357 C CA . LYS A 1 182 ? -16.573 20.649 -26.934 1.00 70.00 182 LYS A CA 1
ATOM 1358 C C . LYS A 1 182 ? -16.339 19.524 -27.947 1.00 70.00 182 LYS A C 1
ATOM 1360 O O . LYS A 1 182 ? -15.695 18.532 -27.639 1.00 70.00 182 LYS A O 1
ATOM 1365 N N . ARG A 1 183 ? -16.868 19.678 -29.166 1.00 69.94 183 ARG A N 1
ATOM 1366 C CA . ARG A 1 183 ? -16.490 18.797 -30.283 1.00 69.94 183 ARG A CA 1
ATOM 1367 C C . ARG A 1 183 ? -15.034 19.072 -30.661 1.00 69.94 183 ARG A C 1
ATOM 1369 O O . ARG A 1 183 ? -14.677 20.235 -30.848 1.00 69.94 183 ARG A O 1
ATOM 1376 N N . GLY A 1 184 ? -14.234 18.018 -30.775 1.00 76.94 184 GLY A N 1
ATOM 1377 C CA . GLY A 1 184 ? -12.882 18.089 -31.314 1.00 76.94 184 GLY A CA 1
ATOM 1378 C C . GLY A 1 184 ? -12.865 18.273 -32.833 1.00 76.94 184 GLY A C 1
ATOM 1379 O O . GLY A 1 184 ? -13.899 18.226 -33.508 1.00 76.94 184 GLY A O 1
ATOM 1380 N N . GLU A 1 185 ? -11.672 18.466 -33.381 1.00 84.06 185 GLU A N 1
ATOM 1381 C CA . GLU A 1 185 ? -11.430 18.660 -34.809 1.00 84.06 185 GLU A CA 1
ATOM 1382 C C . GLU A 1 185 ? -10.294 17.765 -35.308 1.00 84.06 185 GLU A C 1
ATOM 1384 O O . GLU A 1 185 ? -9.335 17.478 -34.597 1.00 84.06 185 GLU A O 1
ATOM 1389 N N . GLU A 1 186 ? -10.389 17.360 -36.567 1.00 87.12 186 GLU A N 1
ATOM 1390 C CA . GLU A 1 186 ? -9.319 16.701 -37.306 1.00 87.12 186 GLU A CA 1
ATOM 1391 C C . GLU A 1 186 ? -9.051 17.473 -38.595 1.00 87.12 186 GLU A C 1
ATOM 1393 O O . GLU A 1 186 ? -9.986 17.894 -39.288 1.00 87.12 186 GLU A O 1
ATOM 1398 N N . LEU A 1 187 ? -7.775 17.649 -38.923 1.00 90.12 187 LEU A N 1
ATOM 1399 C CA . LEU A 1 187 ? -7.320 18.395 -40.085 1.00 90.12 187 LEU A CA 1
ATOM 1400 C C . LEU A 1 187 ? -6.265 17.603 -40.851 1.00 90.12 187 LEU A C 1
ATOM 1402 O O . LEU A 1 187 ? -5.402 16.958 -40.252 1.00 90.12 187 LEU A O 1
ATOM 1406 N N . GLY A 1 188 ? -6.297 17.729 -42.174 1.00 91.38 188 GLY A N 1
ATOM 1407 C CA . GLY A 1 188 ? -5.184 17.350 -43.037 1.00 91.38 188 GLY A CA 1
ATOM 1408 C C . GLY A 1 188 ? -4.582 18.573 -43.694 1.00 91.38 188 GLY A C 1
ATOM 1409 O O . GLY A 1 188 ? -5.298 19.415 -44.239 1.00 91.38 188 GLY A O 1
ATOM 1410 N N . ILE A 1 189 ? -3.262 18.663 -43.641 1.00 93.69 189 ILE A N 1
ATOM 1411 C CA . ILE A 1 189 ? -2.478 19.806 -44.090 1.00 93.69 189 ILE A CA 1
ATOM 1412 C C . ILE A 1 189 ? -1.507 19.345 -45.175 1.00 93.69 189 ILE A C 1
ATOM 1414 O O . ILE A 1 189 ? -0.899 18.279 -45.063 1.00 93.69 189 ILE A O 1
ATOM 1418 N N . ALA A 1 190 ? -1.368 20.151 -46.226 1.00 94.31 190 ALA A N 1
ATOM 1419 C CA . ALA A 1 190 ? -0.412 19.925 -47.301 1.00 94.31 190 ALA A CA 1
ATOM 1420 C C . ALA A 1 190 ? 1.034 20.162 -46.805 1.00 94.31 190 ALA A C 1
ATOM 1422 O O . ALA A 1 190 ? 1.350 21.306 -46.462 1.00 94.31 190 ALA A O 1
ATOM 1423 N N . PRO A 1 191 ? 1.918 19.143 -46.802 1.00 92.94 191 PRO A N 1
ATOM 1424 C CA . PRO A 1 191 ? 3.322 19.260 -46.384 1.00 92.94 191 PRO A CA 1
ATOM 1425 C C . PRO A 1 191 ? 4.083 20.365 -47.121 1.00 92.94 191 PRO A C 1
ATOM 1427 O O . PRO A 1 191 ? 4.929 21.051 -46.556 1.00 92.94 191 PRO A O 1
ATOM 1430 N N . GLU A 1 192 ? 3.762 20.559 -48.398 1.00 93.88 192 GLU A N 1
ATOM 1431 C CA . GLU A 1 192 ? 4.443 21.491 -49.292 1.00 93.88 192 GLU A CA 1
ATOM 1432 C C . GLU A 1 192 ? 4.110 22.974 -49.048 1.00 93.88 192 GLU A C 1
ATOM 1434 O O . GLU A 1 192 ? 4.890 23.841 -49.429 1.00 93.88 192 GLU A O 1
ATOM 1439 N N . SER A 1 193 ? 2.953 23.289 -48.455 1.00 93.31 193 SER A N 1
ATOM 1440 C CA . SER A 1 193 ? 2.434 24.672 -48.435 1.00 93.31 193 SER A CA 1
ATOM 1441 C C . SER A 1 193 ? 1.731 25.098 -47.148 1.00 93.31 193 SER A C 1
ATOM 1443 O O . SER A 1 193 ? 1.371 26.265 -47.020 1.00 93.31 193 SER A O 1
ATOM 1445 N N . GLY A 1 194 ? 1.455 24.175 -46.225 1.00 93.06 194 GLY A N 1
ATOM 1446 C CA . GLY A 1 194 ? 0.654 24.457 -45.032 1.00 93.06 194 GLY A CA 1
ATOM 1447 C C . GLY A 1 194 ? -0.842 24.626 -45.301 1.00 93.06 194 GLY A C 1
ATOM 1448 O O . GLY A 1 194 ? -1.628 24.803 -44.373 1.00 93.06 194 GLY A O 1
ATOM 1449 N N . ARG A 1 195 ? -1.286 24.525 -46.561 1.00 94.06 195 ARG A N 1
ATOM 1450 C CA . ARG A 1 195 ? -2.703 24.658 -46.908 1.00 94.06 195 ARG A CA 1
ATOM 1451 C C . ARG A 1 195 ? -3.530 23.557 -46.241 1.00 94.06 195 ARG A C 1
ATOM 1453 O O . ARG A 1 195 ? -3.234 22.372 -46.396 1.00 94.06 195 ARG A O 1
ATOM 1460 N N . VAL A 1 196 ? -4.614 23.952 -45.574 1.00 93.88 196 VAL A N 1
ATOM 1461 C CA . VAL A 1 196 ? -5.628 23.021 -45.062 1.00 93.88 196 VAL A CA 1
ATOM 1462 C C . VAL A 1 196 ? -6.311 22.339 -46.248 1.00 93.88 196 VAL A C 1
ATOM 1464 O O . VAL A 1 196 ? -6.941 22.999 -47.071 1.00 93.88 196 VAL A O 1
ATOM 1467 N N . LEU A 1 197 ? -6.156 21.022 -46.350 1.00 93.19 197 LEU A N 1
ATOM 1468 C CA . LEU A 1 197 ? -6.735 20.196 -47.411 1.00 93.19 197 LEU A CA 1
ATOM 1469 C C . LEU A 1 197 ? -8.164 19.779 -47.071 1.00 93.19 197 LEU A C 1
ATOM 1471 O O . LEU A 1 197 ? -9.045 19.808 -47.925 1.00 93.19 197 LEU A O 1
ATOM 1475 N N . TRP A 1 198 ? -8.388 19.406 -45.815 1.00 93.50 198 TRP A N 1
ATOM 1476 C CA . TRP A 1 198 ? -9.693 19.025 -45.292 1.00 93.50 198 TRP A CA 1
ATOM 1477 C C . TRP A 1 198 ? -9.759 19.311 -43.791 1.00 93.50 198 TRP A C 1
ATOM 1479 O O . TRP A 1 198 ? -8.737 19.386 -43.104 1.00 93.50 198 TRP A O 1
ATOM 1489 N N . ARG A 1 199 ? -10.985 19.473 -43.287 1.00 90.62 199 ARG A N 1
ATOM 1490 C CA . ARG A 1 199 ? -11.298 19.697 -41.873 1.00 90.62 199 ARG A CA 1
ATOM 1491 C C . ARG A 1 199 ? -12.583 18.955 -41.526 1.00 90.62 199 ARG A C 1
ATOM 1493 O O . ARG A 1 199 ? -13.556 19.031 -42.275 1.00 90.62 199 ARG A O 1
ATOM 1500 N N . ARG A 1 200 ? -12.597 18.262 -40.389 1.00 86.31 200 ARG A N 1
ATOM 1501 C CA . ARG A 1 200 ? -13.753 17.500 -39.906 1.00 86.31 200 ARG A CA 1
ATOM 1502 C C . ARG A 1 200 ? -13.952 17.699 -38.406 1.00 86.31 200 ARG A C 1
ATOM 1504 O O . ARG A 1 200 ? -13.015 17.527 -37.638 1.00 86.31 200 ARG A O 1
ATOM 1511 N N . GLY A 1 201 ? -15.183 17.993 -37.989 1.00 82.50 201 GLY A N 1
ATOM 1512 C CA . GLY A 1 201 ? -15.564 17.969 -36.575 1.00 82.50 201 GLY A CA 1
ATOM 1513 C C . GLY A 1 201 ? -15.823 16.540 -36.091 1.00 82.50 201 GLY A C 1
ATOM 1514 O O . GLY A 1 201 ? -16.492 15.767 -36.779 1.00 82.50 201 GLY A O 1
ATOM 1515 N N . VAL A 1 202 ? -15.325 16.195 -34.906 1.00 76.00 202 VAL A N 1
ATOM 1516 C CA . VAL A 1 202 ? -15.474 14.872 -34.282 1.00 76.00 202 VAL A CA 1
ATOM 1517 C C . VAL A 1 202 ? -15.977 15.013 -32.845 1.00 76.00 202 VAL A C 1
ATOM 1519 O O . VAL A 1 202 ? -15.610 15.946 -32.139 1.00 76.00 202 VAL A O 1
ATOM 1522 N N . SER A 1 203 ? -16.864 14.117 -32.399 1.00 62.84 203 SER A N 1
ATOM 1523 C CA . SER A 1 203 ? -17.439 14.213 -31.044 1.00 62.84 203 SER A CA 1
ATOM 1524 C C . SER A 1 203 ? -16.390 14.025 -29.948 1.00 62.84 203 SER A C 1
ATOM 1526 O O . SER A 1 203 ? -16.471 14.705 -28.937 1.00 62.84 203 SER A O 1
ATOM 1528 N N . PHE A 1 204 ? -15.410 13.155 -30.189 1.00 59.84 204 PHE A N 1
ATOM 1529 C CA . PHE A 1 204 ? -14.187 12.989 -29.409 1.00 59.84 204 PHE A CA 1
ATOM 1530 C C . PHE A 1 204 ? -13.130 12.480 -30.389 1.00 59.84 204 PHE A C 1
ATOM 1532 O O . PHE A 1 204 ? -13.351 11.428 -31.001 1.00 59.84 204 PHE A O 1
ATOM 1539 N N . PRO A 1 205 ? -12.016 13.182 -30.622 1.00 57.03 205 PRO A N 1
ATOM 1540 C CA . PRO A 1 205 ? -10.892 12.532 -31.255 1.00 57.03 205 PRO A CA 1
ATOM 1541 C C . PRO A 1 205 ? -10.336 11.558 -30.212 1.00 57.03 205 PRO A C 1
ATOM 1543 O O . PRO A 1 205 ? -9.924 11.953 -29.129 1.00 57.03 205 PRO A O 1
ATOM 1546 N N . GLU A 1 206 ? -10.391 10.262 -30.498 1.00 59.44 206 GLU A N 1
ATOM 1547 C CA . GLU A 1 206 ? -9.755 9.226 -29.674 1.00 59.44 206 GLU A CA 1
ATOM 1548 C C . GLU A 1 206 ? -8.218 9.402 -29.743 1.00 59.44 206 GLU A C 1
ATOM 1550 O O . GLU A 1 206 ? -7.540 8.753 -30.538 1.00 59.44 206 GLU A O 1
ATOM 1555 N N . LEU A 1 207 ? -7.677 10.369 -28.987 1.00 60.41 207 LEU A N 1
ATOM 1556 C CA . LEU A 1 207 ? -6.277 10.821 -29.012 1.00 60.41 207 LEU A CA 1
ATOM 1557 C C . LEU A 1 207 ? -5.373 9.953 -28.120 1.00 60.41 207 LEU A C 1
ATOM 1559 O O . LEU A 1 207 ? -4.719 10.463 -27.212 1.00 60.41 207 LEU A O 1
ATOM 1563 N N . TYR A 1 208 ? -5.336 8.640 -28.347 1.00 63.62 208 TYR A N 1
ATOM 1564 C CA . TYR A 1 208 ? -4.525 7.751 -27.509 1.00 63.62 208 TYR A CA 1
ATOM 1565 C C . TYR A 1 208 ? -3.101 7.579 -28.049 1.00 63.62 208 TYR A C 1
ATOM 1567 O O . TYR A 1 208 ? -2.131 7.995 -27.422 1.00 63.62 208 TYR A O 1
ATOM 1575 N N . SER A 1 209 ? -2.963 6.984 -29.234 1.00 69.62 209 SER A N 1
ATOM 1576 C CA . SER A 1 209 ? -1.674 6.781 -29.901 1.00 69.62 209 SER A CA 1
ATOM 1577 C C . SER A 1 209 ? -1.867 6.579 -31.404 1.00 69.62 209 SER A C 1
ATOM 1579 O O . SER A 1 209 ? -2.981 6.332 -31.878 1.00 69.62 209 SER A O 1
ATOM 1581 N N . HIS A 1 210 ? -0.789 6.714 -32.176 1.00 75.38 210 HIS A N 1
ATOM 1582 C CA . HIS A 1 210 ? -0.840 6.561 -33.626 1.00 75.38 210 HIS A CA 1
ATOM 1583 C C . HIS A 1 210 ? 0.422 5.905 -34.186 1.00 75.38 210 HIS A C 1
ATOM 1585 O O . HIS A 1 210 ? 1.491 5.971 -33.585 1.00 75.38 210 HIS A O 1
ATOM 1591 N N . ALA A 1 211 ? 0.290 5.308 -35.368 1.00 75.31 211 ALA A N 1
ATOM 1592 C CA . ALA A 1 211 ? 1.397 4.857 -36.196 1.00 75.31 211 ALA A CA 1
ATOM 1593 C C . ALA A 1 211 ? 1.335 5.538 -37.564 1.00 75.31 211 ALA A C 1
ATOM 1595 O O . ALA A 1 211 ? 0.265 5.684 -38.161 1.00 75.31 211 ALA A O 1
ATOM 1596 N N . VAL A 1 212 ? 2.498 5.932 -38.073 1.00 79.56 212 VAL A N 1
ATOM 1597 C CA . VAL A 1 212 ? 2.644 6.472 -39.425 1.00 79.56 212 VAL A CA 1
ATOM 1598 C C . VAL A 1 212 ? 3.026 5.328 -40.360 1.00 79.56 212 VAL A C 1
ATOM 1600 O O . VAL A 1 212 ? 3.995 4.615 -40.107 1.00 79.56 212 VAL A O 1
ATOM 1603 N N . ILE A 1 213 ? 2.265 5.154 -41.438 1.00 79.06 213 ILE A N 1
ATOM 1604 C CA . ILE A 1 213 ? 2.546 4.185 -42.501 1.00 79.06 213 ILE A CA 1
ATOM 1605 C C . ILE A 1 213 ? 2.543 4.878 -43.860 1.00 79.06 213 ILE A C 1
ATOM 1607 O O . ILE A 1 213 ? 2.093 6.015 -44.002 1.00 79.06 213 ILE A O 1
ATOM 1611 N N . GLU A 1 214 ? 3.032 4.190 -44.887 1.00 73.81 214 GLU A N 1
ATOM 1612 C CA . GLU A 1 214 ? 3.024 4.729 -46.245 1.00 73.81 214 GLU A CA 1
ATOM 1613 C C . GLU A 1 214 ? 1.590 5.102 -46.680 1.00 73.81 214 GLU A C 1
ATOM 1615 O O . GLU A 1 214 ? 0.649 4.299 -46.591 1.00 73.81 214 GLU A O 1
ATOM 1620 N N . GLY A 1 215 ? 1.407 6.365 -47.074 1.00 67.38 215 GLY A N 1
ATOM 1621 C CA . GLY A 1 215 ? 0.128 6.925 -47.513 1.00 67.38 215 GLY A CA 1
ATOM 1622 C C . GLY A 1 215 ? -0.948 7.113 -46.430 1.00 67.38 215 GLY A C 1
ATOM 1623 O O . GLY A 1 215 ? -2.105 7.360 -46.779 1.00 67.38 215 GLY A O 1
ATOM 1624 N N . GLY A 1 216 ? -0.649 6.986 -45.126 1.00 82.62 216 GLY A N 1
ATOM 1625 C CA . GLY A 1 216 ? -1.665 7.232 -44.092 1.00 82.62 216 GLY A CA 1
ATOM 1626 C C . GLY A 1 216 ? -1.221 7.136 -42.632 1.00 82.62 216 GLY A C 1
ATOM 1627 O O . GLY A 1 216 ? -0.103 6.749 -42.311 1.00 82.62 216 GLY A O 1
ATOM 1628 N N . VAL A 1 217 ? -2.145 7.474 -41.735 1.00 84.81 217 VAL A N 1
ATOM 1629 C CA . VAL A 1 217 ? -1.958 7.418 -40.280 1.00 84.81 217 VAL A CA 1
ATOM 1630 C C . VAL A 1 217 ? -2.971 6.443 -39.694 1.00 84.81 217 VAL A C 1
ATOM 1632 O O . VAL A 1 217 ? -4.155 6.481 -40.044 1.00 84.81 217 VAL A O 1
ATOM 1635 N N . VAL A 1 218 ? -2.503 5.553 -38.825 1.00 82.19 218 VAL A N 1
ATOM 1636 C CA . VAL A 1 218 ? -3.345 4.632 -38.061 1.00 82.19 218 VAL A CA 1
ATOM 1637 C C . VAL A 1 218 ? -3.487 5.161 -36.645 1.00 82.19 218 VAL A C 1
ATOM 1639 O O . VAL A 1 218 ? -2.483 5.411 -35.990 1.00 82.19 218 VAL A O 1
ATOM 1642 N N . PHE A 1 219 ? -4.723 5.317 -36.182 1.00 80.00 219 PHE A N 1
ATOM 1643 C CA . PHE A 1 219 ? -5.061 5.717 -34.819 1.00 80.00 219 PHE A CA 1
ATOM 1644 C C . PHE A 1 219 ? -5.517 4.501 -34.033 1.00 80.00 219 PHE A C 1
ATOM 1646 O O . PHE A 1 219 ? -6.330 3.713 -34.527 1.00 80.00 219 PHE A O 1
ATOM 1653 N N . PHE A 1 220 ? -5.009 4.379 -32.814 1.00 74.12 220 PHE A N 1
ATOM 1654 C CA . PHE A 1 220 ? -5.360 3.329 -31.866 1.00 74.12 220 PHE A CA 1
ATOM 1655 C C . PHE A 1 220 ? -6.327 3.889 -30.807 1.00 74.12 220 PHE A C 1
ATOM 1657 O O . PHE A 1 220 ? -6.269 5.076 -30.488 1.00 74.12 220 PHE A O 1
ATOM 1664 N N . GLY A 1 221 ? -7.248 3.063 -30.305 1.00 69.94 221 GLY A N 1
ATOM 1665 C CA . GLY A 1 221 ? -8.335 3.483 -29.414 1.00 69.94 221 GLY A CA 1
ATOM 1666 C C . GLY A 1 221 ? -9.486 2.472 -29.348 1.00 69.94 221 GLY A C 1
ATOM 1667 O O . GLY A 1 221 ? -9.324 1.302 -29.703 1.00 69.94 221 GLY A O 1
ATOM 1668 N N . GLU A 1 222 ? -10.666 2.926 -28.923 1.00 68.69 222 GLU A N 1
ATOM 1669 C CA . GLU A 1 222 ? -11.900 2.119 -28.906 1.00 68.69 222 GLU A CA 1
ATOM 1670 C C . GLU A 1 222 ? -12.416 1.828 -30.328 1.00 68.69 222 GLU A C 1
ATOM 1672 O O . GLU A 1 222 ? -13.020 0.785 -30.611 1.00 68.69 222 GLU A O 1
ATOM 1677 N N . ARG A 1 223 ? -12.139 2.739 -31.266 1.00 76.31 223 ARG A N 1
ATOM 1678 C CA . ARG A 1 223 ? -12.450 2.609 -32.693 1.00 76.31 223 ARG A CA 1
ATOM 1679 C C . ARG A 1 223 ? -11.212 2.891 -33.535 1.00 76.31 223 ARG A C 1
ATOM 1681 O O . ARG A 1 223 ? -11.125 3.935 -34.199 1.00 76.31 223 ARG A O 1
ATOM 1688 N N . PRO A 1 224 ? -10.256 1.948 -33.555 1.00 81.06 224 PRO A N 1
ATOM 1689 C CA . PRO A 1 224 ? -9.055 2.105 -34.346 1.00 81.06 224 PRO A CA 1
ATOM 1690 C C . PRO A 1 224 ? -9.388 2.284 -35.820 1.00 81.06 224 PRO A C 1
ATOM 1692 O O . PRO A 1 224 ? -10.298 1.640 -36.359 1.00 81.06 224 PRO A O 1
ATOM 1695 N N . ARG A 1 225 ? -8.646 3.169 -36.478 1.00 85.31 225 ARG A N 1
ATOM 1696 C CA . ARG A 1 225 ? -8.887 3.520 -37.877 1.00 85.31 225 ARG A CA 1
ATOM 1697 C C . ARG A 1 225 ? -7.600 3.882 -38.585 1.00 85.31 225 ARG A C 1
ATOM 1699 O O . ARG A 1 225 ? -6.734 4.530 -38.004 1.00 85.31 225 ARG A O 1
ATOM 1706 N N . ARG A 1 226 ? -7.527 3.558 -39.871 1.00 88.50 226 ARG A N 1
ATOM 1707 C CA . ARG A 1 226 ? -6.543 4.147 -40.783 1.00 88.50 226 ARG A CA 1
ATOM 1708 C C . ARG A 1 226 ? -7.206 5.248 -41.583 1.00 88.50 226 ARG A C 1
ATOM 1710 O O . ARG A 1 226 ? -8.275 5.033 -42.154 1.00 88.50 226 ARG A O 1
ATOM 1717 N N . LEU A 1 227 ? -6.540 6.387 -41.693 1.00 88.19 227 LEU A N 1
ATOM 1718 C CA . LEU A 1 227 ? -6.944 7.465 -42.587 1.00 88.19 227 LEU A CA 1
ATOM 1719 C C . LEU A 1 227 ? -5.799 7.885 -43.501 1.00 88.19 227 LEU A C 1
ATOM 1721 O O . LEU A 1 227 ? -4.626 7.813 -43.138 1.00 88.19 227 LEU A O 1
ATOM 1725 N N . GLN A 1 228 ? -6.151 8.335 -44.698 1.00 89.50 228 GLN A N 1
ATOM 1726 C CA . GLN A 1 228 ? -5.214 8.997 -45.598 1.00 89.50 228 GLN A CA 1
ATOM 1727 C C . GLN A 1 228 ? -5.038 10.448 -45.152 1.00 89.50 228 GLN A C 1
ATOM 1729 O O . GLN A 1 228 ? -6.000 11.214 -45.153 1.00 89.50 228 GLN A O 1
ATOM 1734 N N . ALA A 1 229 ? -3.816 10.847 -44.795 1.00 86.38 229 ALA A N 1
ATOM 1735 C CA . ALA A 1 229 ? -3.560 12.189 -44.267 1.00 86.38 229 ALA A CA 1
ATOM 1736 C C . ALA A 1 229 ? -3.909 13.297 -45.280 1.00 86.38 229 ALA A C 1
ATOM 1738 O O . ALA A 1 229 ? -4.448 14.333 -44.898 1.00 86.38 229 ALA A O 1
ATOM 1739 N N . ARG A 1 230 ? -3.679 13.060 -46.581 1.00 89.12 230 ARG A N 1
ATOM 1740 C CA . ARG A 1 230 ? -3.960 14.037 -47.648 1.00 89.12 230 ARG A CA 1
ATOM 1741 C C . ARG A 1 230 ? -5.455 14.281 -47.882 1.00 89.12 230 ARG A C 1
ATOM 1743 O O . ARG A 1 230 ? -5.843 15.411 -48.145 1.00 89.12 230 ARG A O 1
ATOM 1750 N N . THR A 1 231 ? -6.289 13.243 -47.808 1.00 90.94 231 THR A N 1
ATOM 1751 C CA . THR A 1 231 ? -7.710 13.311 -48.217 1.00 90.94 231 THR A CA 1
ATOM 1752 C C . THR A 1 231 ? -8.692 13.253 -47.050 1.00 90.94 231 THR A C 1
ATOM 1754 O O . THR A 1 231 ? -9.843 13.643 -47.209 1.00 90.94 231 THR A O 1
ATOM 1757 N N . GLY A 1 232 ? -8.272 12.741 -45.890 1.00 87.25 232 GLY A N 1
ATOM 1758 C CA . GLY A 1 232 ? -9.141 12.515 -44.731 1.00 87.25 232 GLY A CA 1
ATOM 1759 C C . GLY A 1 232 ? -10.017 11.273 -44.872 1.00 87.25 232 GLY A C 1
ATOM 1760 O O . GLY A 1 232 ? -10.781 10.940 -43.961 1.00 87.25 232 GLY A O 1
ATOM 1761 N N . ASN A 1 233 ? -9.887 10.556 -45.992 1.00 90.50 233 ASN A N 1
ATOM 1762 C CA . ASN A 1 233 ? -10.631 9.338 -46.248 1.00 90.50 233 ASN A CA 1
ATOM 1763 C C . ASN A 1 233 ? -10.212 8.263 -45.253 1.00 90.50 233 ASN A C 1
ATOM 1765 O O . ASN A 1 233 ? -9.034 7.912 -45.130 1.00 90.50 233 ASN A O 1
ATOM 1769 N N . VAL A 1 234 ? -11.206 7.727 -44.554 1.00 89.69 234 VAL A N 1
ATOM 1770 C CA . VAL A 1 234 ? -11.025 6.583 -43.670 1.00 89.69 234 VAL A CA 1
ATOM 1771 C C . VAL A 1 234 ? -10.904 5.343 -44.547 1.00 89.69 234 VAL A C 1
ATOM 1773 O O . VAL A 1 234 ? -11.842 4.980 -45.249 1.00 89.69 234 VAL A O 1
ATOM 1776 N N . VAL A 1 235 ? -9.729 4.718 -44.522 1.00 89.56 235 VAL A N 1
ATOM 1777 C CA . VAL A 1 235 ? -9.430 3.506 -45.295 1.00 89.56 235 VAL A CA 1
ATOM 1778 C C . VAL A 1 235 ? -10.128 2.304 -44.667 1.00 89.56 235 VAL A C 1
ATOM 1780 O O . VAL A 1 235 ? -10.696 1.476 -45.371 1.00 89.56 235 VAL A O 1
ATOM 1783 N N . TRP A 1 236 ? -10.097 2.211 -43.338 1.00 89.44 236 TRP A N 1
ATOM 1784 C CA . TRP A 1 236 ? -10.801 1.182 -42.581 1.00 89.44 236 TRP A CA 1
ATOM 1785 C C . TRP A 1 236 ? -11.057 1.642 -41.145 1.00 89.44 236 TRP A C 1
ATOM 1787 O O . TRP A 1 236 ? -10.358 2.510 -40.618 1.00 89.44 236 TRP A O 1
ATOM 1797 N N . THR A 1 237 ? -12.053 1.019 -40.514 1.00 86.50 237 THR A N 1
ATOM 1798 C CA . THR A 1 237 ? -12.313 1.094 -39.070 1.00 86.50 237 THR A CA 1
ATOM 1799 C C . THR A 1 237 ? -12.424 -0.319 -38.511 1.00 86.50 237 THR A C 1
ATOM 1801 O O . THR A 1 237 ? -12.887 -1.226 -39.204 1.00 86.50 237 THR A O 1
ATOM 1804 N N . ALA A 1 238 ? -11.985 -0.511 -37.272 1.00 77.06 238 ALA A N 1
ATOM 1805 C CA . ALA A 1 238 ? -12.065 -1.781 -36.563 1.00 77.06 238 ALA A CA 1
ATOM 1806 C C . ALA A 1 238 ? -12.706 -1.587 -35.180 1.00 77.06 238 ALA A C 1
ATOM 1808 O O . ALA A 1 238 ? -12.821 -0.468 -34.681 1.00 77.06 238 ALA A O 1
ATOM 1809 N N . ARG A 1 239 ? -13.128 -2.691 -34.551 1.00 71.50 239 ARG A N 1
ATOM 1810 C CA . ARG A 1 239 ? -13.488 -2.711 -33.125 1.00 71.50 239 ARG A CA 1
ATOM 1811 C C . ARG A 1 239 ? -12.249 -3.120 -32.331 1.00 71.50 239 ARG A C 1
ATOM 1813 O O . ARG A 1 239 ? -11.729 -4.208 -32.564 1.00 71.50 239 ARG A O 1
ATOM 1820 N N . GLY A 1 240 ? -11.794 -2.268 -31.418 1.00 63.72 240 GLY A N 1
ATOM 1821 C CA . GLY A 1 240 ? -10.631 -2.510 -30.560 1.00 63.72 240 GLY A CA 1
ATOM 1822 C C . GLY A 1 240 ? -10.865 -1.951 -29.158 1.00 63.72 240 GLY A C 1
ATOM 1823 O O . GLY A 1 240 ? -11.853 -1.264 -28.935 1.00 63.72 240 GLY A O 1
ATOM 1824 N N . TYR A 1 241 ? -10.009 -2.301 -28.198 1.00 61.28 241 TYR A N 1
ATOM 1825 C CA . TYR A 1 241 ? -10.165 -1.865 -26.801 1.00 61.28 241 TYR A CA 1
ATOM 1826 C C . TYR A 1 241 ? -8.829 -1.474 -26.143 1.00 61.28 241 TYR A C 1
ATOM 1828 O O . TYR A 1 241 ? -8.694 -1.555 -24.930 1.00 61.28 241 TYR A O 1
ATOM 1836 N N . LEU A 1 242 ? -7.826 -1.059 -26.930 1.00 61.03 242 LEU A N 1
ATOM 1837 C CA . LEU A 1 242 ? -6.530 -0.624 -26.392 1.00 61.03 242 LEU A CA 1
ATOM 1838 C C . LEU A 1 242 ? -6.197 0.820 -26.771 1.00 61.03 242 LEU A C 1
ATOM 1840 O O . LEU A 1 242 ? -6.267 1.194 -27.941 1.00 61.03 242 LEU A O 1
ATOM 1844 N N . ALA A 1 243 ? -5.752 1.588 -25.772 1.00 50.25 243 ALA A N 1
ATOM 1845 C CA . ALA A 1 243 ? -5.226 2.947 -25.919 1.00 50.25 243 ALA A CA 1
ATOM 1846 C C . ALA A 1 243 ? -3.834 2.977 -26.594 1.00 50.25 243 ALA A C 1
ATOM 1848 O O . ALA A 1 243 ? -3.526 3.881 -27.370 1.00 50.25 243 ALA A O 1
ATOM 1849 N N . ALA A 1 244 ? -2.999 1.965 -26.353 1.00 55.16 244 ALA A N 1
ATOM 1850 C CA . ALA A 1 244 ? -1.721 1.771 -27.033 1.00 55.16 244 ALA A CA 1
ATOM 1851 C C . ALA A 1 244 ? -1.813 0.500 -27.881 1.00 55.16 244 ALA A C 1
ATOM 1853 O O . ALA A 1 244 ? -2.124 -0.560 -27.347 1.00 55.16 244 ALA A O 1
ATOM 1854 N N . GLY A 1 245 ? -1.602 0.595 -29.196 1.00 64.38 245 GLY A N 1
ATOM 1855 C CA . GLY A 1 245 ? -1.560 -0.566 -30.087 1.00 64.38 245 GLY A CA 1
ATOM 1856 C C . GLY A 1 245 ? -0.113 -0.953 -30.379 1.00 64.38 245 GLY A C 1
ATOM 1857 O O . GLY A 1 245 ? 0.479 -0.323 -31.256 1.00 64.38 245 GLY A O 1
ATOM 1858 N N . PRO A 1 246 ? 0.485 -1.945 -29.686 1.00 74.88 246 PRO A N 1
ATOM 1859 C CA . PRO A 1 246 ? 1.827 -2.410 -30.009 1.00 74.88 246 PRO A CA 1
ATOM 1860 C C . PRO A 1 246 ? 1.907 -2.822 -31.475 1.00 74.88 246 PRO A C 1
ATOM 1862 O O . PRO A 1 246 ? 1.024 -3.529 -31.968 1.00 74.88 246 PRO A O 1
ATOM 1865 N N . VAL A 1 247 ? 2.967 -2.399 -32.160 1.00 76.25 247 VAL A N 1
ATOM 1866 C CA . VAL A 1 247 ? 3.185 -2.706 -33.574 1.00 76.25 247 VAL A CA 1
ATOM 1867 C C . VAL A 1 247 ? 4.446 -3.548 -33.730 1.00 76.25 247 VAL A C 1
ATOM 1869 O O . VAL A 1 247 ? 5.517 -3.183 -33.252 1.00 76.25 247 VAL A O 1
ATOM 1872 N N . LEU A 1 248 ? 4.322 -4.662 -34.447 1.00 81.06 248 LEU A N 1
ATOM 1873 C CA . LEU A 1 248 ? 5.417 -5.517 -34.886 1.00 81.06 248 LEU A CA 1
ATOM 1874 C C . LEU A 1 248 ? 5.398 -5.597 -36.416 1.00 81.06 248 LEU A C 1
ATOM 1876 O O . LEU A 1 248 ? 4.605 -6.322 -37.024 1.00 81.06 248 LEU A O 1
ATOM 1880 N N . GLY A 1 249 ? 6.264 -4.813 -37.058 1.00 79.56 249 GLY A N 1
ATOM 1881 C CA . GLY A 1 249 ? 6.270 -4.667 -38.512 1.00 79.56 249 GLY A CA 1
ATOM 1882 C C . GLY A 1 249 ? 4.958 -4.057 -39.018 1.00 79.56 249 GLY A C 1
ATOM 1883 O O . GLY A 1 249 ? 4.648 -2.912 -38.716 1.00 79.56 249 GLY A O 1
ATOM 1884 N N . ASN A 1 250 ? 4.184 -4.818 -39.795 1.00 83.06 250 ASN A N 1
ATOM 1885 C CA . ASN A 1 250 ? 2.853 -4.417 -40.273 1.00 83.06 250 ASN A CA 1
ATOM 1886 C C . ASN A 1 250 ? 1.706 -4.991 -39.423 1.00 83.06 250 ASN A C 1
ATOM 1888 O O . ASN A 1 250 ? 0.560 -4.924 -39.860 1.00 83.06 250 ASN A O 1
ATOM 1892 N N . VAL A 1 251 ? 1.987 -5.619 -38.281 1.00 84.12 251 VAL A N 1
ATOM 1893 C CA . VAL A 1 251 ? 0.959 -6.201 -37.411 1.00 84.12 251 VAL A CA 1
ATOM 1894 C C . VAL A 1 251 ? 0.786 -5.305 -36.203 1.00 84.12 251 VAL A C 1
ATOM 1896 O O . VAL A 1 251 ? 1.767 -5.000 -35.536 1.00 84.12 251 VAL A O 1
ATOM 1899 N N . TRP A 1 252 ? -0.443 -4.905 -35.904 1.00 85.56 252 TRP A N 1
ATOM 1900 C CA . TRP A 1 252 ? -0.766 -4.204 -34.665 1.00 85.56 252 TRP A CA 1
ATOM 1901 C C . TRP A 1 252 ? -1.673 -5.052 -33.791 1.00 85.56 252 TRP A C 1
ATOM 1903 O O . TRP A 1 252 ? -2.488 -5.836 -34.289 1.00 85.56 252 TRP A O 1
ATOM 1913 N N . LEU A 1 253 ? -1.501 -4.913 -32.484 1.00 80.19 253 LEU A N 1
ATOM 1914 C CA . LEU A 1 253 ? -2.217 -5.713 -31.508 1.00 80.19 253 LEU A CA 1
ATOM 1915 C C . LEU A 1 253 ? -3.380 -4.956 -30.888 1.00 80.19 253 LEU A C 1
ATOM 1917 O O . LEU A 1 253 ? -3.262 -3.797 -30.499 1.00 80.19 253 LEU A O 1
ATOM 1921 N N . THR A 1 254 ? -4.484 -5.673 -30.719 1.00 77.69 254 THR A N 1
ATOM 1922 C CA . THR A 1 254 ? -5.596 -5.270 -29.860 1.00 77.69 254 THR A CA 1
ATOM 1923 C C . THR A 1 254 ? -5.812 -6.340 -28.809 1.00 77.69 254 THR A C 1
ATOM 1925 O O . THR A 1 254 ? -5.913 -7.515 -29.157 1.00 77.69 254 THR A O 1
ATOM 1928 N N . SER A 1 255 ? -5.959 -5.952 -27.553 1.00 72.38 255 SER A N 1
ATOM 1929 C CA . SER A 1 255 ? -6.378 -6.839 -26.478 1.00 72.38 255 SER A CA 1
ATOM 1930 C C . SER A 1 255 ? -7.732 -6.399 -25.945 1.00 72.38 255 SER A C 1
ATOM 1932 O O . SER A 1 255 ? -8.029 -5.209 -25.858 1.00 72.38 255 SER A O 1
ATOM 1934 N N . ARG A 1 256 ? -8.577 -7.378 -25.649 1.00 65.94 256 ARG A N 1
ATOM 1935 C CA . ARG A 1 256 ? -9.836 -7.224 -24.925 1.00 65.94 256 ARG A CA 1
ATOM 1936 C C . ARG A 1 256 ? -9.872 -8.335 -23.881 1.00 65.94 256 ARG A C 1
ATOM 1938 O O . ARG A 1 256 ? -9.234 -9.364 -24.091 1.00 65.94 256 ARG A O 1
ATOM 1945 N N . TRP A 1 257 ? -10.614 -8.147 -22.790 1.00 63.03 257 TRP A N 1
ATOM 1946 C CA . TRP A 1 257 ? -10.685 -9.084 -21.657 1.00 63.03 257 TRP A CA 1
ATOM 1947 C C . TRP A 1 257 ? -10.886 -10.565 -22.037 1.00 63.03 257 TRP A C 1
ATOM 1949 O O . TRP A 1 257 ? -10.534 -11.436 -21.252 1.00 63.03 257 TRP A O 1
ATOM 1959 N N . ASP A 1 258 ? -11.424 -10.859 -23.226 1.00 63.56 258 ASP A N 1
ATOM 1960 C CA . ASP A 1 258 ? -11.663 -12.206 -23.746 1.00 63.56 258 ASP A CA 1
ATOM 1961 C C . ASP A 1 258 ? -10.627 -12.718 -24.771 1.00 63.56 258 ASP A C 1
ATOM 1963 O O . ASP A 1 258 ? -10.561 -13.926 -24.994 1.00 63.56 258 ASP A O 1
ATOM 1967 N N . ALA A 1 259 ? -9.840 -11.853 -25.427 1.00 71.06 259 ALA A N 1
ATOM 1968 C CA . ALA A 1 259 ? -8.803 -12.270 -26.377 1.00 71.06 259 ALA A CA 1
ATOM 1969 C C . ALA A 1 259 ? -7.862 -11.143 -26.820 1.00 71.06 259 ALA A C 1
ATOM 1971 O O . ALA A 1 259 ? -8.281 -10.006 -27.050 1.00 71.06 259 ALA A O 1
ATOM 1972 N N . THR A 1 260 ? -6.620 -11.513 -27.133 1.00 79.69 260 THR A N 1
ATOM 1973 C CA . THR A 1 260 ? -5.707 -10.671 -27.916 1.00 79.69 260 THR A CA 1
ATOM 1974 C C . THR A 1 260 ? -5.750 -11.037 -29.399 1.00 79.69 260 THR A C 1
ATOM 1976 O O . THR A 1 260 ? -5.834 -12.203 -29.775 1.00 79.69 260 THR A O 1
ATOM 1979 N N . GLN A 1 261 ? -5.712 -10.039 -30.274 1.00 83.94 261 GLN A N 1
ATOM 1980 C CA . GLN A 1 261 ? -5.802 -10.188 -31.723 1.00 83.94 261 GLN A CA 1
ATOM 1981 C C . GLN A 1 261 ? -4.701 -9.384 -32.397 1.00 83.94 261 GLN A C 1
ATOM 1983 O O . GLN A 1 261 ? -4.416 -8.258 -31.989 1.00 83.94 261 GLN A O 1
ATOM 1988 N N . GLY A 1 262 ? -4.127 -9.954 -33.449 1.00 86.69 262 GLY A N 1
ATOM 1989 C CA . GLY A 1 262 ? -3.247 -9.244 -34.359 1.00 86.69 262 GLY A CA 1
ATOM 1990 C C . GLY A 1 262 ? -3.999 -8.879 -35.619 1.00 86.69 262 GLY A C 1
ATOM 1991 O O . GLY A 1 262 ? -4.741 -9.689 -36.184 1.00 86.69 262 GLY A O 1
ATOM 1992 N N . HIS A 1 263 ? -3.790 -7.657 -36.071 1.00 86.06 263 HIS A N 1
ATOM 1993 C CA . HIS A 1 263 ? -4.440 -7.094 -37.239 1.00 86.06 263 HIS A CA 1
ATOM 1994 C C . HIS A 1 263 ? -3.385 -6.561 -38.191 1.00 86.06 263 HIS A C 1
ATOM 1996 O O . HIS A 1 263 ? -2.339 -6.069 -37.773 1.00 86.06 263 HIS A O 1
ATOM 2002 N N . ASP A 1 264 ? -3.659 -6.647 -39.482 1.00 87.25 264 ASP A N 1
ATOM 2003 C CA . ASP A 1 264 ? -2.826 -6.009 -40.485 1.00 87.25 264 ASP A CA 1
ATOM 2004 C C . ASP A 1 264 ? -3.026 -4.490 -40.411 1.00 87.25 264 ASP A C 1
ATOM 2006 O O . ASP A 1 264 ? -4.145 -3.982 -40.472 1.00 87.25 264 ASP A O 1
ATOM 2010 N N . LEU A 1 265 ? -1.930 -3.756 -40.264 1.00 84.81 265 LEU A N 1
ATOM 2011 C CA . LEU A 1 265 ? -1.918 -2.307 -40.073 1.00 84.81 265 LEU A CA 1
ATOM 2012 C C . LEU A 1 265 ? -2.387 -1.563 -41.334 1.00 84.81 265 LEU A C 1
ATOM 2014 O O . LEU A 1 265 ? -2.976 -0.486 -41.249 1.00 84.81 265 LEU A O 1
ATOM 2018 N N . ALA A 1 266 ? -2.173 -2.139 -42.519 1.00 85.62 266 ALA A N 1
ATOM 2019 C CA . ALA A 1 266 ? -2.578 -1.519 -43.773 1.00 85.62 266 ALA A CA 1
ATOM 2020 C C . ALA A 1 266 ? -4.086 -1.669 -44.031 1.00 85.62 266 ALA A C 1
ATOM 2022 O O . ALA A 1 266 ? -4.727 -0.710 -44.466 1.00 85.62 266 ALA A O 1
ATOM 2023 N N . THR A 1 267 ? -4.660 -2.836 -43.749 1.00 86.44 267 THR A N 1
ATOM 2024 C CA . THR A 1 267 ? -6.036 -3.199 -44.130 1.00 86.44 267 THR A CA 1
ATOM 2025 C C . THR A 1 267 ? -7.024 -3.255 -42.967 1.00 86.44 267 THR A C 1
ATOM 2027 O O . THR A 1 267 ? -8.227 -3.306 -43.210 1.00 86.44 267 THR A O 1
ATOM 2030 N N . GLY A 1 268 ? -6.547 -3.285 -41.721 1.00 84.25 268 GLY A N 1
ATOM 2031 C CA . GLY A 1 268 ? -7.378 -3.455 -40.525 1.00 84.25 268 GLY A CA 1
ATOM 2032 C C . GLY A 1 268 ? -7.950 -4.865 -40.371 1.00 84.25 268 GLY A C 1
ATOM 2033 O O . GLY A 1 268 ? -8.735 -5.115 -39.457 1.00 84.25 268 GLY A O 1
ATOM 2034 N N . LYS A 1 269 ? -7.595 -5.799 -41.264 1.00 87.81 269 LYS A N 1
ATOM 2035 C CA . LYS A 1 269 ? -8.080 -7.177 -41.205 1.00 87.81 269 LYS A CA 1
ATOM 2036 C C . LYS A 1 269 ? -7.400 -7.918 -40.065 1.00 87.81 269 LYS A C 1
ATOM 2038 O O . LYS A 1 269 ? -6.175 -7.899 -39.949 1.00 87.81 269 LYS A O 1
ATOM 2043 N N . ARG A 1 270 ? -8.193 -8.652 -39.285 1.00 88.69 270 ARG A N 1
ATOM 2044 C CA . ARG A 1 270 ? -7.672 -9.584 -38.286 1.00 88.69 270 ARG A CA 1
ATOM 2045 C C . ARG A 1 270 ? -6.847 -10.667 -38.979 1.00 88.69 270 ARG A C 1
ATOM 2047 O O . ARG A 1 270 ? -7.378 -11.410 -39.802 1.00 88.69 270 ARG A O 1
ATOM 2054 N N . LEU A 1 271 ? -5.575 -10.757 -38.616 1.00 88.75 271 LEU A N 1
ATOM 2055 C CA . LEU A 1 271 ? -4.648 -11.786 -39.080 1.00 88.75 271 LEU A CA 1
ATOM 2056 C C . LEU A 1 271 ? -4.756 -13.043 -38.220 1.00 88.75 271 LEU A C 1
ATOM 2058 O O . LEU A 1 271 ? -4.755 -14.155 -38.739 1.00 88.75 271 LEU A O 1
ATOM 2062 N N . TRP A 1 272 ? -4.883 -12.868 -36.906 1.00 87.81 272 TRP A N 1
ATOM 2063 C CA . TRP A 1 272 ? -4.936 -13.969 -35.951 1.00 87.81 272 TRP A CA 1
ATOM 2064 C C . TRP A 1 272 ? -5.635 -13.550 -34.652 1.00 87.81 272 TRP A C 1
ATOM 2066 O O . TRP A 1 272 ? -5.792 -12.364 -34.353 1.00 87.81 272 TRP A O 1
ATOM 2076 N N . LYS A 1 273 ? -6.081 -14.543 -33.878 1.00 85.69 273 LYS A N 1
ATOM 2077 C CA . LYS A 1 273 ? -6.671 -14.386 -32.543 1.00 85.69 273 LYS A CA 1
ATOM 2078 C C . LYS A 1 273 ? -5.950 -15.343 -31.595 1.00 85.69 273 LYS A C 1
ATOM 2080 O O . LYS A 1 273 ? -5.959 -16.546 -31.838 1.00 85.69 273 LYS A O 1
ATOM 2085 N N . SER A 1 274 ? -5.340 -14.807 -30.546 1.00 75.50 274 SER A N 1
ATOM 2086 C CA . SER A 1 274 ? -4.781 -15.592 -29.450 1.00 75.50 274 SER A CA 1
ATOM 2087 C C . SER A 1 274 ? -5.916 -16.101 -28.551 1.00 75.50 274 SER A C 1
ATOM 2089 O O . SER A 1 274 ? -6.866 -15.352 -28.298 1.00 75.50 274 SER A O 1
ATOM 2091 N N . PRO A 1 275 ? -5.844 -17.351 -28.060 1.00 66.62 275 PRO A N 1
ATOM 2092 C CA . PRO A 1 275 ? -6.755 -17.851 -27.033 1.00 66.62 275 PRO A CA 1
ATOM 2093 C C . PRO A 1 275 ? -6.486 -17.229 -25.653 1.00 66.62 275 PRO A C 1
ATOM 2095 O O . PRO A 1 275 ? -7.326 -17.350 -24.769 1.00 66.62 275 PRO A O 1
ATOM 2098 N N . VAL A 1 276 ? -5.337 -16.568 -25.461 1.00 69.44 276 VAL A N 1
ATOM 2099 C CA . VAL A 1 276 ? -4.997 -15.860 -24.222 1.00 69.44 276 VAL A CA 1
ATOM 2100 C C . VAL A 1 276 ? -5.381 -14.387 -24.355 1.00 69.44 276 VAL A C 1
ATOM 2102 O O . VAL A 1 276 ? -5.049 -13.735 -25.350 1.00 69.44 276 VAL A O 1
ATOM 2105 N N . ALA A 1 277 ? -6.078 -13.867 -23.346 1.00 71.19 277 ALA A N 1
ATOM 2106 C CA . ALA A 1 277 ? -6.355 -12.446 -23.190 1.00 71.19 277 ALA A CA 1
ATOM 2107 C C . ALA A 1 277 ? -5.256 -11.805 -22.333 1.00 71.19 277 ALA A C 1
ATOM 2109 O O . ALA A 1 277 ? -5.255 -11.921 -21.108 1.00 71.19 277 ALA A O 1
ATOM 2110 N N . TYR A 1 278 ? -4.301 -11.131 -22.973 1.00 71.06 278 TYR A N 1
ATOM 2111 C CA . TYR A 1 278 ? -3.292 -10.337 -22.270 1.00 71.06 278 TYR A CA 1
ATOM 2112 C C . TYR A 1 278 ? -3.944 -9.005 -21.879 1.00 71.06 278 TYR A C 1
ATOM 2114 O O . TYR A 1 278 ? -3.855 -8.065 -22.657 1.00 71.06 278 TYR A O 1
ATOM 2122 N N . GLY A 1 279 ? -4.709 -8.979 -20.780 1.00 70.25 279 GLY A N 1
ATOM 2123 C CA . GLY A 1 279 ? -5.635 -7.909 -20.366 1.00 70.25 279 GLY A CA 1
ATOM 2124 C C . GLY A 1 279 ? -5.156 -6.471 -20.607 1.00 70.25 279 GLY A C 1
ATOM 2125 O O . GLY A 1 279 ? -5.262 -5.969 -21.726 1.00 70.25 279 GLY A O 1
ATOM 2126 N N . ASP A 1 280 ? -4.677 -5.798 -19.561 1.00 73.19 280 ASP A N 1
ATOM 2127 C CA . ASP A 1 280 ? -4.085 -4.462 -19.690 1.00 73.19 280 ASP A CA 1
ATOM 2128 C C . ASP A 1 280 ? -2.601 -4.599 -20.042 1.00 73.19 280 ASP A C 1
ATOM 2130 O O . ASP A 1 280 ? -1.824 -5.166 -19.267 1.00 73.19 280 ASP A O 1
ATOM 2134 N N . ILE A 1 281 ? -2.205 -4.086 -21.211 1.00 76.75 281 ILE A N 1
ATOM 2135 C CA . ILE A 1 281 ? -0.799 -4.011 -21.622 1.00 76.75 281 ILE A CA 1
ATOM 2136 C C . ILE A 1 281 ? -0.152 -2.817 -20.919 1.00 76.75 281 ILE A C 1
ATOM 2138 O O . ILE A 1 281 ? -0.509 -1.669 -21.182 1.00 76.75 281 ILE A O 1
ATOM 2142 N N . LEU A 1 282 ? 0.806 -3.100 -20.040 1.00 77.94 282 LEU A N 1
ATOM 2143 C CA . LEU A 1 282 ? 1.524 -2.103 -19.245 1.00 77.94 282 LEU A CA 1
ATOM 2144 C C . LEU A 1 282 ? 2.713 -1.521 -20.012 1.00 77.94 282 LEU A C 1
ATOM 2146 O O . LEU A 1 282 ? 2.993 -0.326 -19.932 1.00 77.94 282 LEU A O 1
ATOM 2150 N N . SER A 1 283 ? 3.406 -2.366 -20.771 1.00 82.19 283 SER A N 1
ATOM 2151 C CA . SER A 1 283 ? 4.542 -1.976 -21.599 1.00 82.19 283 SER A CA 1
ATOM 2152 C C . SER A 1 283 ? 4.723 -2.949 -22.763 1.00 82.19 283 SER A C 1
ATOM 2154 O O . SER A 1 283 ? 4.265 -4.096 -22.730 1.00 82.19 283 SER A O 1
ATOM 2156 N N . SER A 1 284 ? 5.368 -2.481 -23.830 1.00 83.62 284 SER A N 1
ATOM 2157 C CA . SER A 1 284 ? 5.701 -3.329 -24.971 1.00 83.62 284 SER A CA 1
ATOM 2158 C C . SER A 1 284 ? 6.917 -2.810 -25.723 1.00 83.62 284 SER A C 1
ATOM 2160 O O . SER A 1 284 ? 7.036 -1.603 -25.940 1.00 83.62 284 SER A O 1
ATOM 2162 N N . CYS A 1 285 ? 7.751 -3.721 -26.209 1.00 85.00 285 CYS A N 1
ATOM 2163 C CA . CYS A 1 285 ? 8.850 -3.431 -27.125 1.00 85.00 285 CYS A CA 1
ATOM 2164 C C . CYS A 1 285 ? 9.018 -4.579 -28.134 1.00 85.00 285 CYS A C 1
ATOM 2166 O O . CYS A 1 285 ? 8.392 -5.630 -28.010 1.00 85.00 285 CYS A O 1
ATOM 2168 N N . SER A 1 286 ? 9.830 -4.375 -29.169 1.00 83.44 286 SER A N 1
ATOM 2169 C CA . SER A 1 286 ? 10.016 -5.332 -30.263 1.00 83.44 286 SER A CA 1
ATOM 2170 C C . SER A 1 286 ? 11.497 -5.513 -30.559 1.00 83.44 286 SER A C 1
ATOM 2172 O O . SER A 1 286 ? 12.209 -4.517 -30.637 1.00 83.44 286 SER A O 1
ATOM 2174 N N . ASP A 1 287 ? 11.924 -6.758 -30.789 1.00 82.00 287 ASP A N 1
ATOM 2175 C CA . ASP A 1 287 ? 13.267 -7.093 -31.299 1.00 82.00 287 ASP A CA 1
ATOM 2176 C C . ASP A 1 287 ? 13.329 -7.082 -32.849 1.00 82.00 287 ASP A C 1
ATOM 2178 O O . ASP A 1 287 ? 14.342 -7.434 -33.457 1.00 82.00 287 ASP A O 1
ATOM 2182 N N . GLY A 1 288 ? 12.218 -6.716 -33.504 1.00 78.31 288 GLY A N 1
ATOM 2183 C CA . GLY A 1 288 ? 12.025 -6.746 -34.955 1.00 78.31 288 GLY A CA 1
ATOM 2184 C C . GLY A 1 288 ? 11.391 -8.036 -35.500 1.00 78.31 288 GLY A C 1
ATOM 2185 O O . GLY A 1 288 ? 10.817 -8.006 -36.590 1.00 78.31 288 GLY A O 1
ATOM 2186 N N . GLN A 1 289 ? 11.432 -9.147 -34.761 1.00 82.31 289 GLN A N 1
ATOM 2187 C CA . GLN A 1 289 ? 10.822 -10.439 -35.126 1.00 82.31 289 GLN A CA 1
ATOM 2188 C C . GLN A 1 289 ? 9.696 -10.863 -34.176 1.00 82.31 289 GLN A C 1
ATOM 2190 O O . GLN A 1 289 ? 8.736 -11.518 -34.594 1.00 82.31 289 GLN A O 1
ATOM 2195 N N . ASN A 1 290 ? 9.812 -10.474 -32.915 1.00 86.25 290 ASN A N 1
ATOM 2196 C CA . ASN A 1 290 ? 8.919 -10.774 -31.821 1.00 86.25 290 ASN A CA 1
ATOM 2197 C C . ASN A 1 290 ? 8.569 -9.493 -31.074 1.00 86.25 290 ASN A C 1
ATOM 2199 O O . ASN A 1 290 ? 9.324 -8.520 -31.036 1.00 86.25 290 ASN A O 1
ATOM 2203 N N . LEU A 1 291 ? 7.407 -9.532 -30.442 1.00 86.31 291 LEU A N 1
ATOM 2204 C CA . LEU A 1 291 ? 6.936 -8.487 -29.564 1.00 86.31 291 LEU A CA 1
ATOM 2205 C C . LEU A 1 291 ? 6.984 -9.001 -28.130 1.00 86.31 291 LEU A C 1
ATOM 2207 O O . LEU A 1 291 ? 6.370 -10.022 -27.813 1.00 86.31 291 LEU A O 1
ATOM 2211 N N . LEU A 1 292 ? 7.689 -8.269 -27.278 1.00 87.25 292 LEU A N 1
ATOM 2212 C CA . LEU A 1 292 ? 7.644 -8.442 -25.839 1.00 87.25 292 LEU A CA 1
ATOM 2213 C C . LEU A 1 292 ? 6.542 -7.556 -25.272 1.00 87.25 292 LEU A C 1
ATOM 2215 O O . LEU A 1 292 ? 6.480 -6.362 -25.564 1.00 87.25 292 LEU A O 1
ATOM 2219 N N . ILE A 1 293 ? 5.677 -8.155 -24.465 1.00 85.44 293 ILE A N 1
ATOM 2220 C CA . ILE A 1 293 ? 4.551 -7.492 -23.819 1.00 85.44 293 ILE A CA 1
ATOM 2221 C C . ILE A 1 293 ? 4.608 -7.803 -22.335 1.00 85.44 293 ILE A C 1
ATOM 2223 O O . ILE A 1 293 ? 4.658 -8.971 -21.952 1.00 85.44 293 ILE A O 1
ATOM 2227 N N . GLU A 1 294 ? 4.524 -6.773 -21.509 1.00 85.69 294 GLU A N 1
ATOM 2228 C CA . GLU A 1 294 ? 4.171 -6.920 -20.105 1.00 85.69 294 GLU A CA 1
ATOM 2229 C C . GLU A 1 294 ? 2.681 -6.623 -19.941 1.00 85.69 294 GLU A C 1
ATOM 2231 O O . GLU A 1 294 ? 2.208 -5.549 -20.324 1.00 85.69 294 GLU A O 1
ATOM 2236 N N . ALA A 1 295 ? 1.926 -7.579 -19.407 1.00 79.19 295 ALA A N 1
ATOM 2237 C CA . ALA A 1 295 ? 0.480 -7.446 -19.279 1.00 79.19 295 ALA A CA 1
ATOM 2238 C C . ALA A 1 295 ? -0.054 -8.055 -17.983 1.00 79.19 295 ALA A C 1
ATOM 2240 O O . ALA A 1 295 ? 0.486 -9.038 -17.469 1.00 79.19 295 ALA A O 1
ATOM 2241 N N . MET A 1 296 ? -1.167 -7.504 -17.498 1.00 73.31 296 MET A N 1
ATOM 2242 C CA . MET A 1 296 ? -1.977 -8.127 -16.452 1.00 73.31 296 MET A CA 1
ATOM 2243 C C . MET A 1 296 ? -2.977 -9.091 -17.087 1.00 73.31 296 MET A C 1
ATOM 2245 O O . MET A 1 296 ? -3.861 -8.676 -17.836 1.00 73.31 296 MET A O 1
ATOM 2249 N N . ASN A 1 297 ? -2.853 -10.383 -16.791 1.00 65.75 297 ASN A N 1
ATOM 2250 C CA . ASN A 1 297 ? -3.895 -11.354 -17.106 1.00 65.75 297 ASN A CA 1
ATOM 2251 C C . ASN A 1 297 ? -4.931 -11.335 -15.975 1.00 65.75 297 ASN A C 1
ATOM 2253 O O . ASN A 1 297 ? -4.534 -11.322 -14.818 1.00 65.75 297 ASN A O 1
ATOM 2257 N N . TYR A 1 298 ? -6.231 -11.309 -16.285 1.00 60.34 298 TYR A N 1
ATOM 2258 C CA . TYR A 1 298 ? -7.311 -11.242 -15.287 1.00 60.34 298 TYR A CA 1
ATOM 2259 C C . TYR A 1 298 ? -7.798 -12.619 -14.809 1.00 60.34 298 TYR A C 1
ATOM 2261 O O . TYR A 1 298 ? -8.638 -12.687 -13.914 1.00 60.34 298 TYR A O 1
ATOM 2269 N N . SER A 1 299 ? -7.301 -13.723 -15.380 1.00 53.75 299 SER A N 1
ATOM 2270 C CA . SER A 1 299 ? -7.705 -15.067 -14.957 1.00 53.75 299 SER A CA 1
ATOM 2271 C C . SER A 1 299 ? -6.592 -16.112 -15.142 1.00 53.75 299 SER A C 1
ATOM 2273 O O . SER A 1 299 ? -6.307 -16.500 -16.279 1.00 53.75 299 SER A O 1
ATOM 2275 N N . PRO A 1 300 ? -5.981 -16.609 -14.045 1.00 51.34 300 PRO A N 1
ATOM 2276 C CA . PRO A 1 300 ? -5.910 -15.982 -12.716 1.00 51.34 300 PRO A CA 1
ATOM 2277 C C . PRO A 1 300 ? -5.170 -14.634 -12.794 1.00 51.34 300 PRO A C 1
ATOM 2279 O O . PRO A 1 300 ? -4.384 -14.425 -13.715 1.00 51.34 300 PRO A O 1
ATOM 2282 N N . THR A 1 301 ? -5.433 -13.712 -11.864 1.00 54.16 301 THR A N 1
ATOM 2283 C CA . THR A 1 301 ? -4.857 -12.356 -11.850 1.00 54.16 301 THR A CA 1
ATOM 2284 C C . THR A 1 301 ? -3.331 -12.397 -11.703 1.00 54.16 301 THR A C 1
ATOM 2286 O O . THR A 1 301 ? -2.815 -12.431 -10.588 1.00 54.16 301 THR A O 1
ATOM 2289 N N . VAL A 1 302 ? -2.595 -12.453 -12.814 1.00 61.09 302 VAL A N 1
ATOM 2290 C CA . VAL A 1 302 ? -1.133 -12.624 -12.834 1.00 61.09 302 VAL A CA 1
ATOM 2291 C C . VAL A 1 302 ? -0.538 -11.635 -13.832 1.00 61.09 302 VAL A C 1
ATOM 2293 O O . VAL A 1 302 ? -0.869 -11.650 -15.022 1.00 61.09 302 VAL A O 1
ATOM 2296 N N . GLN A 1 303 ? 0.330 -10.751 -13.340 1.00 74.62 303 GLN A N 1
ATOM 2297 C CA . GLN A 1 303 ? 1.195 -9.935 -14.190 1.00 74.62 303 GLN A CA 1
ATOM 2298 C C . GLN A 1 303 ? 2.240 -10.856 -14.818 1.00 74.62 303 GLN A C 1
ATOM 2300 O O . GLN A 1 303 ? 2.792 -11.709 -14.136 1.00 74.62 303 GLN A O 1
ATOM 2305 N N . GLY A 1 304 ? 2.487 -10.729 -16.116 1.00 82.19 304 GLY A N 1
ATOM 2306 C CA . GLY A 1 304 ? 3.484 -11.553 -16.785 1.00 82.19 304 GLY A CA 1
ATOM 2307 C C . GLY A 1 304 ? 4.087 -10.875 -18.001 1.00 82.19 304 GLY A C 1
ATOM 2308 O O . GLY A 1 304 ? 3.484 -9.986 -18.605 1.00 82.19 304 GLY A O 1
ATOM 2309 N N . THR A 1 305 ? 5.267 -11.353 -18.375 1.00 87.94 305 THR A N 1
ATOM 2310 C CA . THR A 1 305 ? 5.948 -11.020 -19.622 1.00 87.94 305 THR A CA 1
ATOM 2311 C C . THR A 1 305 ? 5.699 -12.117 -20.651 1.00 87.94 305 THR A C 1
ATOM 2313 O O . THR A 1 305 ? 5.958 -13.301 -20.412 1.00 87.94 305 THR A O 1
ATOM 2316 N N . TYR A 1 306 ? 5.240 -11.708 -21.828 1.00 86.19 306 TYR A N 1
ATOM 2317 C CA . TYR A 1 306 ? 4.887 -12.570 -22.946 1.00 86.19 306 TYR A CA 1
ATOM 2318 C C . TYR A 1 306 ? 5.705 -12.180 -24.169 1.00 86.19 306 TYR A C 1
ATOM 2320 O O . TYR A 1 306 ? 5.778 -11.005 -24.523 1.00 86.19 306 TYR A O 1
ATOM 2328 N N . CYS A 1 307 ? 6.283 -13.170 -24.843 1.00 88.12 307 CYS A N 1
ATOM 2329 C CA . CYS A 1 307 ? 6.938 -12.975 -26.130 1.00 88.12 307 CYS A CA 1
ATOM 2330 C C . CYS A 1 307 ? 6.094 -13.609 -27.233 1.00 88.12 307 CYS A C 1
ATOM 2332 O O . CYS A 1 307 ? 5.843 -14.818 -27.221 1.00 88.12 307 CYS A O 1
ATOM 2334 N N . LEU A 1 308 ? 5.636 -12.789 -28.176 1.00 85.00 308 LEU A N 1
ATOM 2335 C CA . LEU A 1 308 ? 4.765 -13.197 -29.275 1.00 85.00 308 LEU A CA 1
ATOM 2336 C C . LEU A 1 308 ? 5.487 -13.061 -30.610 1.00 85.00 308 LEU A C 1
ATOM 2338 O O . LEU A 1 308 ? 6.125 -12.044 -30.875 1.00 85.00 308 LEU A O 1
ATOM 2342 N N . SER A 1 309 ? 5.323 -14.048 -31.490 1.00 86.31 309 SER A N 1
ATOM 2343 C CA . SER A 1 309 ? 5.723 -13.892 -32.889 1.00 86.31 309 SER A CA 1
ATOM 2344 C C . SER A 1 309 ? 4.763 -12.960 -33.634 1.00 86.31 309 SER A C 1
ATOM 2346 O O . SER A 1 309 ? 3.634 -12.713 -33.200 1.00 86.31 309 SER A O 1
ATOM 2348 N N . ARG A 1 310 ? 5.171 -12.505 -34.821 1.00 84.19 310 ARG A N 1
ATOM 2349 C CA . ARG A 1 310 ? 4.317 -11.735 -35.742 1.00 84.19 310 ARG A CA 1
ATOM 2350 C C . ARG A 1 310 ? 3.002 -12.439 -36.101 1.00 84.19 310 ARG A C 1
ATOM 2352 O O . ARG A 1 310 ? 1.999 -11.775 -36.356 1.00 84.19 310 ARG A O 1
ATOM 2359 N N . GLU A 1 311 ? 2.983 -13.769 -36.088 1.00 85.88 311 GLU A N 1
ATOM 2360 C CA . GLU A 1 311 ? 1.801 -14.611 -36.328 1.00 85.88 311 GLU A CA 1
ATOM 2361 C C . GLU A 1 311 ? 0.947 -14.832 -35.066 1.00 85.88 311 GLU A C 1
ATOM 2363 O O . GLU A 1 311 ? 0.002 -15.618 -35.099 1.00 85.88 311 GLU A O 1
ATOM 2368 N N . GLY A 1 312 ? 1.282 -14.182 -33.947 1.00 80.00 312 GLY A N 1
ATOM 2369 C CA . GLY A 1 312 ? 0.545 -14.287 -32.687 1.00 80.00 312 GLY A CA 1
ATOM 2370 C C . GLY A 1 312 ? 0.803 -15.570 -31.913 1.00 80.00 312 GLY A C 1
ATOM 2371 O O . GLY A 1 312 ? 0.039 -15.905 -31.008 1.00 80.00 312 GLY A O 1
ATOM 2372 N N . LYS A 1 313 ? 1.860 -16.313 -32.262 1.00 85.44 313 LYS A N 1
ATOM 2373 C CA . LYS A 1 313 ? 2.252 -17.516 -31.527 1.00 85.44 313 LYS A CA 1
ATOM 2374 C C . LYS A 1 313 ? 3.025 -17.117 -30.278 1.00 85.44 313 LYS A C 1
ATOM 2376 O O . LYS A 1 313 ? 4.027 -16.408 -30.378 1.00 85.44 313 LYS A O 1
ATOM 2381 N N . LEU A 1 314 ? 2.592 -17.619 -29.123 1.00 85.81 314 LEU A N 1
ATOM 2382 C CA . LEU A 1 314 ? 3.345 -17.503 -27.878 1.00 85.81 314 LEU A CA 1
ATOM 2383 C C . LEU A 1 314 ? 4.673 -18.256 -28.024 1.00 85.81 314 LEU A C 1
ATOM 2385 O O . LEU A 1 314 ? 4.682 -19.470 -28.223 1.00 85.81 314 LEU A O 1
ATOM 2389 N N . ARG A 1 315 ? 5.788 -17.528 -27.960 1.00 86.75 315 ARG A N 1
ATOM 2390 C CA . ARG A 1 315 ? 7.141 -18.098 -27.964 1.00 86.75 315 ARG A CA 1
ATOM 2391 C C . ARG A 1 315 ? 7.526 -18.573 -26.576 1.00 86.75 315 ARG A C 1
ATOM 2393 O O . ARG A 1 315 ? 8.033 -19.679 -26.426 1.00 86.75 315 ARG A O 1
ATOM 2400 N N . TRP A 1 316 ? 7.268 -17.734 -25.582 1.00 88.94 316 TRP A N 1
ATOM 2401 C CA . TRP A 1 316 ? 7.480 -18.030 -24.175 1.00 88.94 316 TRP A CA 1
ATOM 2402 C C . TRP A 1 316 ? 6.699 -17.042 -23.304 1.00 88.94 316 TRP A C 1
ATOM 2404 O O . TRP A 1 316 ? 6.313 -15.959 -23.754 1.00 88.94 316 TRP A O 1
ATOM 2414 N N . GLN A 1 317 ? 6.486 -17.434 -22.050 1.00 87.50 317 GLN A N 1
ATOM 2415 C CA . GLN A 1 317 ? 5.868 -16.633 -20.998 1.00 87.50 317 GLN A CA 1
ATOM 2416 C C . GLN A 1 317 ? 6.668 -16.808 -19.704 1.00 87.50 317 GLN A C 1
ATOM 2418 O O . GLN A 1 317 ? 7.121 -17.914 -19.407 1.00 87.50 317 GLN A O 1
ATOM 2423 N N . ALA A 1 318 ? 6.808 -15.735 -18.931 1.00 87.44 318 ALA A N 1
ATOM 2424 C CA . ALA A 1 318 ? 7.372 -15.760 -17.585 1.00 87.44 318 ALA A CA 1
ATOM 2425 C C . ALA A 1 318 ? 6.693 -14.696 -16.708 1.00 87.44 318 ALA A C 1
ATOM 2427 O O . ALA A 1 318 ? 6.325 -13.646 -17.217 1.00 87.44 318 ALA A O 1
ATOM 2428 N N . ASP A 1 319 ? 6.533 -14.953 -15.407 1.00 83.06 319 ASP A N 1
ATOM 2429 C CA . ASP A 1 319 ? 5.918 -14.010 -14.451 1.00 83.06 319 ASP A CA 1
ATOM 2430 C C . ASP A 1 319 ? 6.762 -12.724 -14.337 1.00 83.06 319 ASP A C 1
ATOM 2432 O O . ASP A 1 319 ? 6.314 -11.640 -14.698 1.00 83.06 319 ASP A O 1
ATOM 2436 N N . LYS A 1 320 ? 8.042 -12.855 -13.957 1.00 84.12 320 LYS A N 1
ATOM 2437 C CA . LYS A 1 320 ? 8.990 -11.730 -13.835 1.00 84.12 320 LYS A CA 1
ATOM 2438 C C . LYS A 1 320 ? 10.398 -12.135 -14.274 1.00 84.12 320 LYS A C 1
ATOM 2440 O O . LYS A 1 320 ? 11.257 -12.390 -13.431 1.00 84.12 320 LYS A O 1
ATOM 2445 N N . PRO A 1 321 ? 10.651 -12.251 -15.588 1.00 87.88 321 PRO A N 1
ATOM 2446 C CA . PRO A 1 321 ? 11.957 -12.669 -16.100 1.00 87.88 321 PRO A CA 1
ATOM 2447 C C . PRO A 1 321 ? 13.071 -11.626 -15.889 1.00 87.88 321 PRO A C 1
ATOM 2449 O O . PRO A 1 321 ? 14.238 -11.944 -16.092 1.00 87.88 321 PRO A O 1
ATOM 2452 N N . PHE A 1 322 ? 12.716 -10.400 -15.501 1.00 91.50 322 PHE A N 1
ATOM 2453 C CA . PHE A 1 322 ? 13.607 -9.278 -15.205 1.00 91.50 322 PHE A CA 1
ATOM 2454 C C . PHE A 1 322 ? 12.898 -8.289 -14.263 1.00 91.50 322 PHE A C 1
ATOM 2456 O O . PHE A 1 322 ? 11.691 -8.391 -14.034 1.00 91.50 322 PHE A O 1
ATOM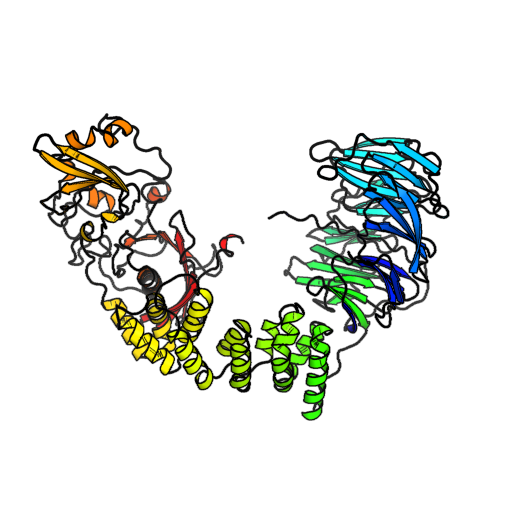 2463 N N . THR A 1 323 ? 13.639 -7.324 -13.716 1.00 91.94 323 THR A N 1
ATOM 2464 C CA . THR A 1 323 ? 13.079 -6.231 -12.898 1.00 91.94 323 THR A CA 1
ATOM 2465 C C . THR A 1 323 ? 12.725 -5.032 -13.777 1.00 91.94 323 THR A C 1
ATOM 2467 O O . THR A 1 323 ? 13.527 -4.649 -14.627 1.00 91.94 323 THR A O 1
ATOM 2470 N N . GLY A 1 324 ? 11.569 -4.406 -13.548 1.00 88.75 324 GLY A N 1
ATOM 2471 C CA . GLY A 1 324 ? 11.108 -3.237 -14.306 1.00 88.75 324 GLY A CA 1
ATOM 2472 C C . GLY A 1 324 ? 10.435 -3.578 -15.640 1.00 88.75 324 GLY A C 1
ATOM 2473 O O . GLY A 1 324 ? 10.464 -4.718 -16.100 1.00 88.75 324 GLY A O 1
ATOM 2474 N N . ALA A 1 325 ? 9.840 -2.561 -16.263 1.00 88.44 325 ALA A N 1
ATOM 2475 C CA . ALA A 1 325 ? 9.078 -2.707 -17.500 1.00 88.44 325 ALA A CA 1
ATOM 2476 C C . ALA A 1 325 ? 10.004 -2.717 -18.730 1.00 88.44 325 ALA A C 1
ATOM 2478 O O . ALA A 1 325 ? 10.892 -1.861 -18.809 1.00 88.44 325 ALA A O 1
ATOM 2479 N N . PRO A 1 326 ? 9.832 -3.625 -19.708 1.00 89.31 326 PRO A N 1
ATOM 2480 C CA . PRO A 1 326 ? 10.616 -3.629 -20.937 1.00 89.31 326 PRO A CA 1
ATOM 2481 C C . PRO A 1 326 ? 10.281 -2.407 -21.800 1.00 89.31 326 PRO A C 1
ATOM 2483 O O . PRO A 1 326 ? 9.137 -2.184 -22.192 1.00 89.31 326 PRO A O 1
ATOM 2486 N N . ILE A 1 327 ? 11.305 -1.619 -22.124 1.00 86.81 327 ILE A N 1
ATOM 2487 C CA . ILE A 1 327 ? 11.172 -0.385 -22.920 1.00 86.81 327 ILE A CA 1
ATOM 2488 C C . ILE A 1 327 ? 11.909 -0.467 -24.257 1.00 86.81 327 ILE A C 1
ATOM 2490 O O . ILE A 1 327 ? 11.631 0.305 -25.171 1.00 86.81 327 ILE A O 1
ATOM 2494 N N . TYR A 1 328 ? 12.851 -1.401 -24.379 1.00 88.44 328 TYR A N 1
ATOM 2495 C CA . TYR A 1 328 ? 13.593 -1.667 -25.602 1.00 88.44 328 TYR A CA 1
ATOM 2496 C C . TYR A 1 328 ? 14.043 -3.126 -25.621 1.00 88.44 328 TYR A C 1
ATOM 2498 O O . TYR A 1 328 ? 14.335 -3.710 -24.577 1.00 88.44 328 TYR A O 1
ATOM 2506 N N . ALA A 1 329 ? 14.100 -3.705 -26.812 1.00 87.62 329 ALA A N 1
ATOM 2507 C CA . ALA A 1 329 ? 14.722 -4.992 -27.041 1.00 87.62 329 ALA A CA 1
ATOM 2508 C C . ALA A 1 329 ? 15.378 -4.998 -28.419 1.00 87.62 329 ALA A C 1
ATOM 2510 O O . ALA A 1 329 ? 14.896 -4.363 -29.355 1.00 87.62 329 ALA A O 1
ATOM 2511 N N . ASP A 1 330 ? 16.464 -5.741 -28.532 1.00 84.31 330 ASP A N 1
ATOM 2512 C CA . ASP A 1 330 ? 16.973 -6.231 -29.803 1.00 84.31 330 ASP A CA 1
ATOM 2513 C C . ASP A 1 330 ? 17.159 -7.747 -29.705 1.00 84.31 330 ASP A C 1
ATOM 2515 O O . ASP A 1 330 ? 16.644 -8.388 -28.795 1.00 84.31 330 ASP A O 1
ATOM 2519 N N . GLN A 1 331 ? 17.851 -8.348 -30.665 1.00 77.81 331 GLN A N 1
ATOM 2520 C CA . GLN A 1 331 ? 18.029 -9.799 -30.722 1.00 77.81 331 GLN A CA 1
ATOM 2521 C C . GLN A 1 331 ? 18.898 -10.363 -29.588 1.00 77.81 331 GLN A C 1
ATOM 2523 O O . GLN A 1 331 ? 18.832 -11.560 -29.316 1.00 77.81 331 GLN A O 1
ATOM 2528 N N . ASN A 1 332 ? 19.698 -9.522 -28.927 1.00 80.38 332 ASN A N 1
ATOM 2529 C CA . ASN A 1 332 ? 20.689 -9.939 -27.937 1.00 80.38 332 ASN A CA 1
ATOM 2530 C C . ASN A 1 332 ? 20.388 -9.410 -26.533 1.00 80.38 332 ASN A C 1
ATOM 2532 O O . ASN A 1 332 ? 20.786 -10.043 -25.553 1.00 80.38 332 ASN A O 1
ATOM 2536 N N . SER A 1 333 ? 19.702 -8.271 -26.437 1.00 86.56 333 SER A N 1
ATOM 2537 C CA . SER A 1 333 ? 19.552 -7.534 -25.191 1.00 86.56 333 SER A CA 1
ATOM 2538 C C . SER A 1 333 ? 18.129 -7.033 -24.979 1.00 86.56 333 SER A C 1
ATOM 2540 O O . SER A 1 333 ? 17.455 -6.578 -25.902 1.00 86.56 333 SER A O 1
ATOM 2542 N N . ILE A 1 334 ? 17.699 -7.039 -23.719 1.00 91.50 334 ILE A N 1
ATOM 2543 C CA . ILE A 1 334 ? 16.492 -6.348 -23.257 1.00 91.50 334 ILE A CA 1
ATOM 2544 C C . ILE A 1 334 ? 16.925 -5.204 -22.350 1.00 91.50 334 ILE A C 1
ATOM 2546 O O . ILE A 1 334 ? 17.758 -5.395 -21.466 1.00 91.50 334 ILE A O 1
ATOM 2550 N N . VAL A 1 335 ? 16.333 -4.027 -22.537 1.00 92.44 335 VAL A N 1
ATOM 2551 C CA . VAL A 1 335 ? 16.464 -2.918 -21.593 1.00 92.44 335 VAL A CA 1
ATOM 2552 C C . VAL A 1 335 ? 15.132 -2.699 -20.901 1.00 92.44 335 VAL A C 1
ATOM 2554 O O . VAL A 1 335 ? 14.095 -2.519 -21.552 1.00 92.44 335 VAL A O 1
ATOM 2557 N N . THR A 1 336 ? 15.174 -2.686 -19.574 1.00 92.88 336 THR A N 1
ATOM 2558 C CA . THR A 1 336 ? 14.015 -2.392 -18.736 1.00 92.88 336 THR A CA 1
ATOM 2559 C C . THR A 1 336 ? 14.195 -1.076 -17.992 1.00 92.88 336 THR A C 1
ATOM 2561 O O . THR A 1 336 ? 15.319 -0.632 -17.741 1.00 92.88 336 THR A O 1
ATOM 2564 N N . TYR A 1 337 ? 13.074 -0.453 -17.633 1.00 90.81 337 TYR A N 1
ATOM 2565 C CA . TYR A 1 337 ? 13.030 0.687 -16.729 1.00 90.81 337 TYR A CA 1
ATOM 2566 C C . TYR A 1 337 ? 12.318 0.302 -15.437 1.00 90.81 337 TYR A C 1
ATOM 2568 O O . TYR A 1 337 ? 11.136 -0.050 -15.432 1.00 90.81 337 TYR A O 1
ATOM 2576 N N . ASP A 1 338 ? 13.048 0.385 -14.331 1.00 89.62 338 ASP A N 1
ATOM 2577 C CA . ASP A 1 338 ? 12.497 0.263 -12.990 1.00 89.62 338 ASP A CA 1
ATOM 2578 C C . ASP A 1 338 ? 12.186 1.664 -12.460 1.00 89.62 338 ASP A C 1
ATOM 2580 O O . ASP A 1 338 ? 13.075 2.396 -12.019 1.00 89.62 338 ASP A O 1
ATOM 2584 N N . GLN A 1 339 ? 10.907 2.035 -12.539 1.00 85.81 339 GLN A N 1
ATOM 2585 C CA . GLN A 1 339 ? 10.397 3.315 -12.045 1.00 85.81 339 GLN A CA 1
ATOM 2586 C C . GLN A 1 339 ? 10.518 3.456 -10.525 1.00 85.81 339 GLN A C 1
ATOM 2588 O O . GLN A 1 339 ? 10.577 4.576 -10.031 1.00 85.81 339 GLN A O 1
ATOM 2593 N N . SER A 1 340 ? 10.543 2.348 -9.775 1.00 84.69 340 SER A N 1
ATOM 2594 C CA . SER A 1 340 ? 10.567 2.400 -8.309 1.00 84.69 340 SER A CA 1
ATOM 2595 C C . SER A 1 340 ? 11.920 2.862 -7.766 1.00 84.69 340 SER A C 1
ATOM 2597 O O . SER A 1 340 ? 11.969 3.569 -6.762 1.00 84.69 340 SER A O 1
ATOM 2599 N N . GLU A 1 341 ? 13.002 2.523 -8.471 1.00 87.38 341 GLU A N 1
ATOM 2600 C CA . GLU A 1 341 ? 14.382 2.884 -8.122 1.00 87.38 341 GLU A CA 1
ATOM 2601 C C . GLU A 1 341 ? 15.051 3.778 -9.186 1.00 87.38 341 GLU A C 1
ATOM 2603 O O . GLU A 1 341 ? 16.259 4.003 -9.135 1.00 87.38 341 GLU A O 1
ATOM 2608 N N . ASN A 1 342 ? 14.282 4.297 -10.154 1.00 87.06 342 ASN A N 1
ATOM 2609 C CA . ASN A 1 342 ? 14.735 5.194 -11.227 1.00 87.06 342 ASN A CA 1
ATOM 2610 C C . ASN A 1 342 ? 16.014 4.738 -11.948 1.00 87.06 342 ASN A C 1
ATOM 2612 O O . ASN A 1 342 ? 16.998 5.472 -12.083 1.00 87.06 342 ASN A O 1
ATOM 2616 N N . ARG A 1 343 ? 16.003 3.503 -12.447 1.00 89.88 343 ARG A N 1
ATOM 2617 C CA . ARG A 1 343 ? 17.181 2.892 -13.074 1.00 89.88 343 ARG A CA 1
ATOM 2618 C C . ARG A 1 343 ? 16.839 2.127 -14.342 1.00 89.88 343 ARG A C 1
ATOM 2620 O O . ARG A 1 343 ? 15.789 1.491 -14.438 1.00 89.88 343 ARG A O 1
ATOM 2627 N N . LEU A 1 344 ? 17.756 2.181 -15.304 1.00 91.88 344 LEU A N 1
ATOM 2628 C CA . LEU A 1 344 ? 17.773 1.283 -16.451 1.00 91.88 344 LEU A CA 1
ATOM 2629 C C . LEU A 1 344 ? 18.607 0.055 -16.134 1.00 91.88 344 LEU A C 1
ATOM 2631 O O . LEU A 1 344 ? 19.650 0.152 -15.484 1.00 91.88 344 LEU A O 1
ATOM 2635 N N . MET A 1 345 ? 18.172 -1.085 -16.649 1.00 94.62 345 MET A N 1
ATOM 2636 C CA . MET A 1 345 ? 18.917 -2.332 -16.554 1.00 94.62 345 MET A CA 1
ATOM 2637 C C . MET A 1 345 ? 18.980 -2.995 -17.921 1.00 94.62 345 MET A C 1
ATOM 2639 O O . MET A 1 345 ? 17.963 -3.109 -18.607 1.00 94.62 345 MET A O 1
ATOM 2643 N N . GLY A 1 346 ? 20.178 -3.432 -18.300 1.00 94.50 346 GLY A N 1
ATOM 2644 C CA . GLY A 1 346 ? 20.399 -4.253 -19.483 1.00 94.50 346 GLY A CA 1
ATOM 2645 C C . GLY A 1 346 ? 20.456 -5.723 -19.108 1.00 94.50 346 GLY A C 1
ATOM 2646 O O . GLY A 1 346 ? 21.182 -6.103 -18.187 1.00 94.50 346 GLY A O 1
ATOM 2647 N N . TYR A 1 347 ? 19.718 -6.546 -19.839 1.00 94.19 347 TYR A N 1
ATOM 2648 C CA . TYR A 1 347 ? 19.634 -7.988 -19.659 1.00 94.19 347 TYR A CA 1
ATOM 2649 C C . TYR A 1 347 ? 20.063 -8.706 -20.927 1.00 94.19 347 TYR A C 1
ATOM 2651 O O . TYR A 1 347 ? 19.716 -8.279 -22.026 1.00 94.19 347 TYR A O 1
ATOM 2659 N N . VAL A 1 348 ? 20.741 -9.837 -20.757 1.00 92.06 348 VAL A N 1
ATOM 2660 C CA . VAL A 1 348 ? 21.058 -10.777 -21.840 1.00 92.06 348 VAL A CA 1
ATOM 2661 C C . VAL A 1 348 ? 20.579 -12.179 -21.476 1.00 92.06 348 VAL A C 1
ATOM 2663 O O . VAL A 1 348 ? 20.404 -12.473 -20.287 1.00 92.06 348 VAL A O 1
ATOM 2666 N N . PRO A 1 349 ? 20.382 -13.075 -22.457 1.00 89.38 349 PRO A N 1
ATOM 2667 C CA . PRO A 1 349 ? 20.115 -14.480 -22.183 1.00 89.38 349 PRO A CA 1
ATOM 2668 C C . PRO A 1 349 ? 21.192 -15.103 -21.291 1.00 89.38 349 PRO A C 1
ATOM 2670 O O . PRO A 1 349 ? 22.385 -15.027 -21.584 1.00 89.38 349 PRO A O 1
ATOM 2673 N N . GLY A 1 350 ? 20.775 -15.737 -20.199 1.00 89.00 350 GLY A N 1
ATOM 2674 C CA . GLY A 1 350 ? 21.691 -16.330 -19.233 1.00 89.00 350 GLY A CA 1
ATOM 2675 C C . GLY A 1 350 ? 21.029 -16.634 -17.897 1.00 89.00 350 GLY A C 1
ATOM 2676 O O . GLY A 1 350 ? 20.019 -16.049 -17.526 1.00 89.00 350 GLY A O 1
ATOM 2677 N N . ALA A 1 351 ? 21.611 -17.574 -17.158 1.00 89.50 351 ALA A N 1
ATOM 2678 C CA . ALA A 1 351 ? 21.169 -17.907 -15.810 1.00 89.50 351 ALA A CA 1
ATOM 2679 C C . ALA A 1 351 ? 22.058 -17.226 -14.767 1.00 89.50 351 ALA A C 1
ATOM 2681 O O . ALA A 1 351 ? 23.258 -17.043 -14.984 1.00 89.50 351 ALA A O 1
ATOM 2682 N N . LEU A 1 352 ? 21.480 -16.930 -13.600 1.00 90.69 352 LEU A N 1
ATOM 2683 C CA . LEU A 1 352 ? 22.256 -16.496 -12.443 1.00 90.69 352 LEU A CA 1
ATOM 2684 C C . LEU A 1 352 ? 23.345 -17.525 -12.084 1.00 90.69 352 LEU A C 1
ATOM 2686 O O . LEU A 1 352 ? 23.124 -18.736 -12.226 1.00 90.69 352 LEU A O 1
ATOM 2690 N N . PRO A 1 353 ? 24.501 -17.076 -11.559 1.00 90.19 353 PRO A N 1
ATOM 2691 C CA . PRO A 1 353 ? 25.548 -17.975 -11.086 1.00 90.19 353 PRO A CA 1
ATOM 2692 C C . PRO A 1 353 ? 25.008 -18.980 -10.064 1.00 90.19 353 PRO A C 1
ATOM 2694 O O . PRO A 1 353 ? 24.218 -18.625 -9.189 1.00 90.19 353 PRO A O 1
ATOM 2697 N N . ARG A 1 354 ? 25.444 -20.243 -10.133 1.00 92.81 354 ARG A N 1
ATOM 2698 C CA . ARG A 1 354 ? 25.073 -21.247 -9.121 1.00 92.81 354 ARG A CA 1
ATOM 2699 C C . ARG A 1 354 ? 25.667 -20.883 -7.760 1.00 92.81 354 ARG A C 1
ATOM 2701 O O . ARG A 1 354 ? 26.787 -20.384 -7.678 1.00 92.81 354 ARG A O 1
ATOM 2708 N N . LEU A 1 355 ? 24.936 -21.199 -6.691 1.00 94.12 355 LEU A N 1
ATOM 2709 C CA . LEU A 1 355 ? 25.418 -21.002 -5.324 1.00 94.12 355 LEU A CA 1
ATOM 2710 C C . LEU A 1 355 ? 26.657 -21.882 -5.061 1.00 94.12 355 LEU A C 1
ATOM 2712 O O . LEU A 1 355 ? 26.605 -23.086 -5.333 1.00 94.12 355 LEU A O 1
ATOM 2716 N N . PRO A 1 356 ? 27.753 -21.331 -4.505 1.00 94.81 356 PRO A N 1
ATOM 2717 C CA . PRO A 1 356 ? 28.926 -22.118 -4.144 1.00 94.81 356 PRO A CA 1
ATOM 2718 C C . PRO A 1 356 ? 28.595 -23.193 -3.104 1.00 94.81 356 PRO A C 1
ATOM 2720 O O . PRO A 1 356 ? 27.833 -22.947 -2.168 1.00 94.81 356 PRO A O 1
ATOM 2723 N N . ALA A 1 357 ? 29.208 -24.373 -3.222 1.00 92.81 357 ALA A N 1
ATOM 2724 C CA . ALA A 1 357 ? 29.041 -25.438 -2.231 1.00 92.81 357 ALA A CA 1
ATOM 2725 C C . ALA A 1 357 ? 29.749 -25.098 -0.904 1.00 92.81 357 ALA A C 1
ATOM 2727 O O . ALA A 1 357 ? 29.176 -25.262 0.173 1.00 92.81 357 ALA A O 1
ATOM 2728 N N . ALA A 1 358 ? 30.977 -24.576 -0.985 1.00 95.50 358 ALA A N 1
ATOM 2729 C CA . ALA A 1 358 ? 31.808 -24.269 0.174 1.00 95.50 358 ALA A CA 1
ATOM 2730 C C . ALA A 1 358 ? 31.378 -22.980 0.896 1.00 95.50 358 ALA A C 1
ATOM 2732 O O . ALA A 1 358 ? 31.075 -21.964 0.265 1.00 95.50 358 ALA A O 1
ATOM 2733 N N . ALA A 1 359 ? 31.464 -22.997 2.228 1.00 94.19 359 ALA A N 1
ATOM 2734 C CA . ALA A 1 359 ? 31.186 -21.861 3.111 1.00 94.19 359 ALA A CA 1
ATOM 2735 C C . ALA A 1 359 ? 31.951 -20.583 2.721 1.00 94.19 359 ALA A C 1
ATOM 2737 O O . ALA A 1 359 ? 31.358 -19.510 2.625 1.00 94.19 359 ALA A O 1
ATOM 2738 N N . ALA A 1 360 ? 33.252 -20.702 2.431 1.00 95.38 360 ALA A N 1
ATOM 2739 C CA . ALA A 1 360 ? 34.083 -19.574 2.006 1.00 95.38 360 ALA A CA 1
ATOM 2740 C C . ALA A 1 360 ? 33.587 -18.947 0.690 1.00 95.38 360 ALA A C 1
ATOM 2742 O O . ALA A 1 360 ? 33.545 -17.726 0.563 1.00 95.38 360 ALA A O 1
ATOM 2743 N N . GLY A 1 361 ? 33.138 -19.778 -0.258 1.00 96.06 361 GLY A N 1
ATOM 2744 C CA . GLY A 1 361 ? 32.561 -19.315 -1.519 1.00 96.06 361 GLY A CA 1
ATOM 2745 C C . GLY A 1 361 ? 31.231 -18.589 -1.314 1.00 96.06 361 GLY A C 1
ATOM 2746 O O . GLY A 1 361 ? 31.035 -17.513 -1.872 1.00 96.06 361 GLY A O 1
ATOM 2747 N N . LYS A 1 362 ? 30.341 -19.132 -0.470 1.00 96.19 362 LYS A N 1
ATOM 2748 C CA . LYS A 1 362 ? 29.065 -18.483 -0.118 1.00 96.19 362 LYS A CA 1
ATOM 2749 C C . LYS A 1 362 ? 29.288 -17.127 0.550 1.00 96.19 362 LYS A C 1
ATOM 2751 O O . LYS A 1 362 ? 28.636 -16.157 0.177 1.00 96.19 362 LYS A O 1
ATOM 2756 N N . LYS A 1 363 ? 30.245 -17.051 1.483 1.00 96.88 363 LYS A N 1
ATOM 2757 C CA . LYS A 1 363 ? 30.646 -15.806 2.148 1.00 96.88 363 LYS A CA 1
ATOM 2758 C C . LYS A 1 363 ? 31.132 -14.761 1.140 1.00 96.88 363 LYS A C 1
ATOM 2760 O O . LYS A 1 363 ? 30.572 -13.673 1.089 1.00 96.88 363 LYS A O 1
ATOM 2765 N N . ALA A 1 364 ? 32.106 -15.115 0.300 1.00 96.56 364 ALA A N 1
ATOM 2766 C CA . ALA A 1 364 ? 32.670 -14.199 -0.691 1.00 96.56 364 ALA A CA 1
ATOM 2767 C C . ALA A 1 364 ? 31.635 -13.735 -1.733 1.00 96.56 364 ALA A C 1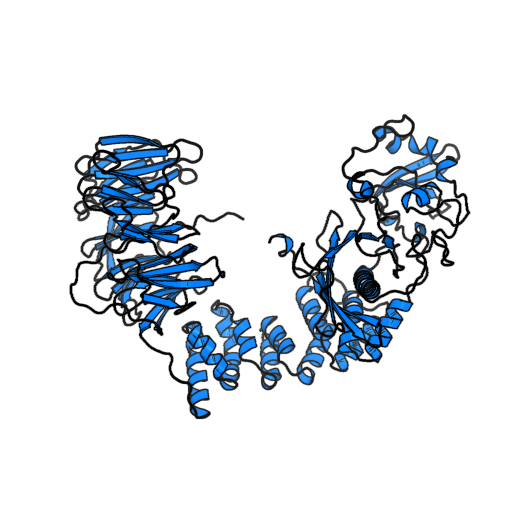
ATOM 2769 O O . ALA A 1 364 ? 31.707 -12.614 -2.236 1.00 96.56 364 ALA A O 1
ATOM 2770 N N . MET A 1 365 ? 30.668 -14.593 -2.078 1.00 96.81 365 MET A N 1
ATOM 2771 C CA . MET A 1 365 ? 29.557 -14.223 -2.953 1.00 96.81 365 MET A CA 1
ATOM 2772 C C . MET A 1 365 ? 28.606 -13.232 -2.271 1.00 96.81 365 MET A C 1
ATOM 2774 O O . MET A 1 365 ? 28.282 -12.213 -2.876 1.00 96.81 365 MET A O 1
ATOM 2778 N N . ALA A 1 366 ? 28.219 -13.488 -1.017 1.00 96.94 366 ALA A N 1
ATOM 2779 C CA . ALA A 1 366 ? 27.342 -12.602 -0.254 1.00 96.94 366 ALA A CA 1
ATOM 2780 C C . ALA A 1 366 ? 27.970 -11.218 -0.040 1.00 96.94 366 ALA A C 1
ATOM 2782 O O . ALA A 1 366 ? 27.315 -10.211 -0.278 1.00 96.94 366 ALA A O 1
ATOM 2783 N N . GLU A 1 367 ? 29.248 -11.161 0.346 1.00 97.00 367 GLU A N 1
ATOM 2784 C CA . GLU A 1 367 ? 29.981 -9.902 0.543 1.00 97.00 367 GLU A CA 1
ATOM 2785 C C . GLU A 1 367 ? 30.052 -9.082 -0.751 1.00 97.00 367 GLU A C 1
ATOM 2787 O O . GLU A 1 367 ? 29.792 -7.881 -0.737 1.00 97.00 367 GLU A O 1
ATOM 2792 N N . ARG A 1 368 ? 30.323 -9.733 -1.890 1.00 95.94 368 ARG A N 1
ATOM 2793 C CA . ARG A 1 368 ? 30.364 -9.075 -3.204 1.00 95.94 368 ARG A CA 1
ATOM 2794 C C . ARG A 1 368 ? 28.998 -8.548 -3.639 1.00 95.94 368 ARG A C 1
ATOM 2796 O O . ARG A 1 368 ? 28.916 -7.424 -4.121 1.00 95.94 368 ARG A O 1
ATOM 2803 N N . GLN A 1 369 ? 27.946 -9.352 -3.482 1.00 96.00 369 GLN A N 1
ATOM 2804 C CA . GLN A 1 369 ? 26.582 -8.951 -3.831 1.00 96.00 369 GLN A CA 1
ATOM 2805 C C . GLN A 1 369 ? 26.098 -7.809 -2.935 1.00 96.00 369 GLN A C 1
ATOM 2807 O O . GLN A 1 369 ? 25.586 -6.816 -3.440 1.00 96.00 369 GLN A O 1
ATOM 2812 N N . VAL A 1 370 ? 26.328 -7.892 -1.622 1.00 96.81 370 VAL A N 1
ATOM 2813 C CA . VAL A 1 370 ? 25.988 -6.804 -0.699 1.00 96.81 370 VAL A CA 1
ATOM 2814 C C . VAL A 1 370 ? 26.769 -5.536 -1.014 1.00 96.81 370 VAL A C 1
ATOM 2816 O O . VAL A 1 370 ? 26.186 -4.464 -0.924 1.00 96.81 370 VAL A O 1
ATOM 2819 N N . ALA A 1 371 ? 28.041 -5.617 -1.414 1.00 95.81 371 ALA A N 1
ATOM 2820 C CA . ALA A 1 371 ? 28.834 -4.446 -1.802 1.00 95.81 371 ALA A CA 1
ATOM 2821 C C . ALA A 1 371 ? 28.275 -3.698 -3.031 1.00 95.81 371 ALA A C 1
ATOM 2823 O O . ALA A 1 371 ? 28.619 -2.541 -3.243 1.00 95.81 371 ALA A O 1
ATOM 2824 N N . GLN A 1 372 ? 27.417 -4.341 -3.826 1.00 94.31 372 GLN A N 1
ATOM 2825 C CA . GLN A 1 372 ? 26.805 -3.782 -5.036 1.00 94.31 372 GLN A CA 1
ATOM 2826 C C . GLN A 1 372 ? 25.267 -3.806 -4.976 1.00 94.31 372 GLN A C 1
ATOM 2828 O O . GLN A 1 372 ? 24.611 -3.779 -6.021 1.00 94.31 372 GLN A O 1
ATOM 2833 N N . PHE A 1 373 ? 24.688 -3.897 -3.773 1.00 95.38 373 PHE A N 1
ATOM 2834 C CA . PHE A 1 373 ? 23.267 -4.178 -3.529 1.00 95.38 373 PHE A CA 1
ATOM 2835 C C . PHE A 1 373 ? 22.303 -3.239 -4.274 1.00 95.38 373 PHE A C 1
ATOM 2837 O O . PHE A 1 373 ? 21.259 -3.660 -4.781 1.00 95.38 373 PHE A O 1
ATOM 2844 N N . GLU A 1 374 ? 22.682 -1.970 -4.381 1.00 92.44 374 GLU A N 1
ATOM 2845 C CA . GLU A 1 374 ? 21.979 -0.905 -5.091 1.00 92.44 374 GLU A CA 1
ATOM 2846 C C . GLU A 1 374 ? 21.782 -1.265 -6.571 1.00 92.44 374 GLU A C 1
ATOM 2848 O O . GLU A 1 374 ? 20.724 -1.026 -7.151 1.00 92.44 374 GLU A O 1
ATOM 2853 N N . THR A 1 375 ? 22.787 -1.896 -7.182 1.00 93.38 375 THR A N 1
ATOM 2854 C CA . THR A 1 375 ? 22.781 -2.248 -8.607 1.00 93.38 375 THR A CA 1
ATOM 2855 C C . THR A 1 375 ? 22.075 -3.565 -8.906 1.00 93.38 375 THR A C 1
ATOM 2857 O O . THR A 1 375 ? 21.706 -3.782 -10.057 1.00 93.38 375 THR A O 1
ATOM 2860 N N . LEU A 1 376 ? 21.887 -4.425 -7.901 1.00 94.62 376 LEU A N 1
ATOM 2861 C CA . LEU A 1 376 ? 21.300 -5.749 -8.088 1.00 94.62 376 LEU A CA 1
ATOM 2862 C C . LEU A 1 376 ? 19.837 -5.662 -8.532 1.00 94.62 376 LEU A C 1
ATOM 2864 O O . LEU A 1 376 ? 19.077 -4.808 -8.053 1.00 94.62 376 LEU A O 1
ATOM 2868 N N . ASP A 1 377 ? 19.436 -6.590 -9.396 1.00 93.75 377 ASP A N 1
ATOM 2869 C CA . ASP A 1 377 ? 18.028 -6.827 -9.703 1.00 93.75 377 ASP A CA 1
ATOM 2870 C C . ASP A 1 377 ? 17.327 -7.640 -8.594 1.00 93.75 377 ASP A C 1
ATOM 2872 O O . ASP A 1 377 ? 17.936 -8.096 -7.620 1.00 93.75 377 ASP A O 1
ATOM 2876 N N . ALA A 1 378 ? 16.011 -7.822 -8.720 1.00 91.06 378 ALA A N 1
ATOM 2877 C CA . ALA A 1 378 ? 15.224 -8.581 -7.753 1.00 91.06 378 ALA A CA 1
ATOM 2878 C C . ALA A 1 378 ? 15.653 -10.057 -7.633 1.00 91.06 378 ALA A C 1
ATOM 2880 O O . ALA A 1 378 ? 15.604 -10.612 -6.535 1.00 91.06 378 ALA A O 1
ATOM 2881 N N . ALA A 1 379 ? 16.087 -10.703 -8.719 1.00 91.62 379 ALA A N 1
ATOM 2882 C CA . ALA A 1 379 ? 16.465 -12.116 -8.709 1.00 91.62 379 ALA A CA 1
ATOM 2883 C C . ALA A 1 379 ? 17.816 -12.334 -8.004 1.00 91.62 379 ALA A C 1
ATOM 2885 O O . ALA A 1 379 ? 17.972 -13.277 -7.223 1.00 91.62 379 ALA A O 1
ATOM 2886 N N . GLU A 1 380 ? 18.775 -11.431 -8.209 1.00 94.62 380 GLU A N 1
ATOM 2887 C CA . GLU A 1 380 ? 20.044 -11.381 -7.484 1.00 94.62 380 GLU A CA 1
ATOM 2888 C C . GLU A 1 380 ? 19.821 -11.092 -5.991 1.00 94.62 380 GLU A C 1
ATOM 2890 O O . GLU A 1 380 ? 20.404 -11.768 -5.137 1.00 94.62 380 GLU A O 1
ATOM 2895 N N . ARG A 1 381 ? 18.926 -10.151 -5.648 1.00 93.50 381 ARG A N 1
ATOM 2896 C CA . ARG A 1 381 ? 18.563 -9.866 -4.246 1.00 93.50 381 ARG A CA 1
ATOM 2897 C C . ARG A 1 381 ? 17.875 -11.061 -3.569 1.00 93.50 381 ARG A C 1
ATOM 2899 O O . ARG A 1 381 ? 18.174 -11.353 -2.414 1.00 93.50 381 ARG A O 1
ATOM 2906 N N . GLN A 1 382 ? 17.032 -11.812 -4.281 1.00 91.69 382 GLN A N 1
ATOM 2907 C CA . GLN A 1 382 ? 16.461 -13.076 -3.784 1.00 91.69 382 GLN A CA 1
ATOM 2908 C C . GLN A 1 382 ? 17.514 -14.182 -3.631 1.00 91.69 382 GLN A C 1
ATOM 2910 O O . GLN A 1 382 ? 17.452 -14.993 -2.706 1.00 91.69 382 GLN A O 1
ATOM 2915 N N . GLN A 1 383 ? 18.509 -14.244 -4.519 1.00 93.62 383 GLN A N 1
ATOM 2916 C CA . GLN A 1 383 ? 19.614 -15.192 -4.382 1.00 93.62 383 GLN A CA 1
ATOM 2917 C C . GLN A 1 383 ? 20.424 -14.936 -3.106 1.00 93.62 383 GLN A C 1
ATOM 2919 O O . GLN A 1 383 ? 20.845 -15.893 -2.449 1.00 93.62 383 GLN A O 1
ATOM 2924 N N . LEU A 1 384 ? 20.597 -13.668 -2.732 1.00 95.12 384 LEU A N 1
ATOM 2925 C CA . LEU A 1 384 ? 21.303 -13.274 -1.520 1.00 95.12 384 LEU A CA 1
ATOM 2926 C C . LEU A 1 384 ? 20.633 -13.819 -0.244 1.00 95.12 384 LEU A C 1
ATOM 2928 O O . LEU A 1 384 ? 21.324 -14.189 0.706 1.00 95.12 384 LEU A O 1
ATOM 2932 N N . GLU A 1 385 ? 19.308 -13.985 -0.232 1.00 93.38 385 GLU A N 1
ATOM 2933 C CA . GLU A 1 385 ? 18.591 -14.622 0.883 1.00 93.38 385 GLU A CA 1
ATOM 2934 C C . GLU A 1 385 ? 19.043 -16.075 1.109 1.00 93.38 385 GLU A C 1
ATOM 2936 O O . GLU A 1 385 ? 19.193 -16.532 2.243 1.00 93.38 385 GLU A O 1
ATOM 2941 N N . LYS A 1 386 ? 19.367 -16.797 0.030 1.00 94.19 386 LYS A N 1
ATOM 2942 C CA . LYS A 1 386 ? 19.848 -18.191 0.078 1.00 94.19 386 LYS A CA 1
ATOM 2943 C C . LYS A 1 386 ? 21.293 -18.314 0.578 1.00 94.19 386 LYS A C 1
ATOM 2945 O O . LYS A 1 386 ? 21.786 -19.428 0.761 1.00 94.19 386 LYS A O 1
ATOM 2950 N N . LEU A 1 387 ? 21.982 -17.190 0.794 1.00 94.94 387 LEU A N 1
ATOM 2951 C CA . LEU A 1 387 ? 23.352 -17.121 1.308 1.00 94.94 387 LEU A CA 1
ATOM 2952 C C . LEU A 1 387 ? 23.416 -16.848 2.820 1.00 94.94 387 LEU A C 1
ATOM 2954 O O . LEU A 1 387 ? 24.486 -16.518 3.342 1.00 94.94 387 LEU A O 1
ATOM 2958 N N . LYS A 1 388 ? 22.305 -17.014 3.547 1.00 92.31 388 LYS A N 1
ATOM 2959 C CA . LYS A 1 388 ? 22.307 -16.978 5.014 1.00 92.31 388 LYS A CA 1
ATOM 2960 C C . LYS A 1 388 ? 23.320 -17.980 5.608 1.00 92.31 388 LYS A C 1
ATOM 2962 O O . LYS A 1 388 ? 23.499 -19.070 5.061 1.00 92.31 388 LYS A O 1
ATOM 2967 N N . PRO A 1 389 ? 24.016 -17.623 6.708 1.00 92.88 389 PRO A N 1
ATOM 2968 C CA . PRO A 1 389 ? 23.912 -16.364 7.462 1.00 92.88 389 PRO A CA 1
ATOM 2969 C C . PRO A 1 389 ? 24.827 -15.237 6.933 1.00 92.88 389 PRO A C 1
ATOM 2971 O O . PRO A 1 389 ? 24.909 -14.169 7.539 1.00 92.88 389 PRO A O 1
ATOM 2974 N N . TYR A 1 390 ? 25.573 -15.463 5.846 1.00 95.81 390 TYR A N 1
ATOM 2975 C CA . TYR A 1 390 ? 26.586 -14.517 5.360 1.00 95.81 390 TYR A CA 1
ATOM 2976 C C . TYR A 1 390 ? 25.975 -13.227 4.809 1.00 95.81 390 TYR A C 1
ATOM 2978 O O . TYR A 1 390 ? 26.551 -12.159 5.008 1.00 95.81 390 TYR A O 1
ATOM 2986 N N . SER A 1 391 ? 24.798 -13.316 4.186 1.00 95.25 391 SER A N 1
ATOM 2987 C CA . SER A 1 391 ? 24.042 -12.155 3.706 1.00 95.25 391 SER A CA 1
ATOM 2988 C C . SER A 1 391 ? 23.715 -11.172 4.830 1.00 95.25 391 SER A C 1
ATOM 2990 O O . SER A 1 391 ? 24.077 -10.008 4.714 1.00 95.25 391 SER A O 1
ATOM 2992 N N . ALA A 1 392 ? 23.150 -11.625 5.956 1.00 94.44 392 ALA A N 1
ATOM 2993 C CA . ALA A 1 392 ? 22.873 -10.753 7.105 1.00 94.44 392 ALA A CA 1
ATOM 2994 C C . ALA A 1 392 ? 24.129 -10.088 7.670 1.00 94.44 392 ALA A C 1
ATOM 2996 O O . ALA A 1 392 ? 24.121 -8.892 7.954 1.00 94.44 392 ALA A O 1
ATOM 2997 N N . ARG A 1 393 ? 25.222 -10.851 7.816 1.00 93.75 393 ARG A N 1
ATOM 2998 C CA . ARG A 1 393 ? 26.488 -10.334 8.363 1.00 93.75 393 ARG A CA 1
ATOM 2999 C C . ARG A 1 393 ? 27.077 -9.215 7.509 1.00 93.75 393 ARG A C 1
ATOM 3001 O O . ARG A 1 393 ? 27.606 -8.261 8.066 1.00 93.75 393 ARG A O 1
ATOM 3008 N N . ALA A 1 394 ? 26.988 -9.337 6.187 1.00 95.00 394 ALA A N 1
ATOM 3009 C CA . ALA A 1 394 ? 27.454 -8.306 5.268 1.00 95.00 394 ALA A CA 1
ATOM 3010 C C . ALA A 1 394 ? 26.460 -7.133 5.160 1.00 95.00 394 ALA A C 1
ATOM 3012 O O . ALA A 1 394 ? 26.881 -5.985 5.054 1.00 95.00 394 ALA A O 1
ATOM 3013 N N . PHE A 1 395 ? 25.152 -7.410 5.190 1.00 95.69 395 PHE A N 1
ATOM 3014 C CA . PHE A 1 395 ? 24.093 -6.430 4.933 1.00 95.69 395 PHE A CA 1
ATOM 3015 C C . PHE A 1 395 ? 23.828 -5.484 6.109 1.00 95.69 395 PHE A C 1
ATOM 3017 O O . PHE A 1 395 ? 23.722 -4.277 5.905 1.00 95.69 395 PHE A O 1
ATOM 3024 N N . LEU A 1 396 ? 23.761 -6.003 7.341 1.00 94.00 396 LEU A N 1
ATOM 3025 C CA . LEU A 1 396 ? 23.422 -5.216 8.536 1.00 94.00 396 LEU A CA 1
ATOM 3026 C C . LEU A 1 396 ? 24.304 -3.965 8.726 1.00 94.00 396 LEU A C 1
ATOM 3028 O O . LEU A 1 396 ? 23.740 -2.891 8.933 1.00 94.00 396 LEU A O 1
ATOM 3032 N N . PRO A 1 397 ? 25.646 -4.035 8.596 1.00 93.81 397 PRO A N 1
ATOM 3033 C CA . PRO A 1 397 ? 26.504 -2.853 8.712 1.00 93.81 397 PRO A CA 1
ATOM 3034 C C . PRO A 1 397 ? 26.251 -1.775 7.648 1.00 93.81 397 PRO A C 1
ATOM 3036 O O . PRO A 1 397 ? 26.508 -0.602 7.905 1.00 93.81 397 PRO A O 1
ATOM 3039 N N . ARG A 1 398 ? 25.748 -2.152 6.463 1.00 94.12 398 ARG A N 1
ATOM 3040 C CA . ARG A 1 398 ? 25.435 -1.220 5.366 1.00 94.12 398 ARG A CA 1
ATOM 3041 C C . ARG A 1 398 ? 23.991 -0.728 5.386 1.00 94.12 398 ARG A C 1
ATOM 3043 O O . ARG A 1 398 ? 23.653 0.157 4.612 1.00 94.12 398 ARG A O 1
ATOM 3050 N N . TYR A 1 399 ? 23.123 -1.252 6.252 1.00 94.38 399 TYR A N 1
ATOM 3051 C CA . TYR A 1 399 ? 21.689 -0.962 6.187 1.00 94.38 399 TYR A CA 1
ATOM 3052 C C . TYR A 1 399 ? 21.370 0.543 6.204 1.00 94.38 399 TYR A C 1
ATOM 3054 O O . TYR A 1 399 ? 20.646 1.029 5.340 1.00 94.38 399 TYR A O 1
ATOM 3062 N N . LEU A 1 400 ? 21.950 1.301 7.144 1.00 90.88 400 LEU A N 1
ATOM 3063 C CA . LEU A 1 400 ? 21.710 2.748 7.259 1.00 90.88 400 LEU A CA 1
ATOM 3064 C C . LEU A 1 400 ? 22.284 3.552 6.086 1.00 90.88 400 LEU A C 1
ATOM 3066 O O . LEU A 1 400 ? 21.803 4.644 5.791 1.00 90.88 400 LEU A O 1
ATOM 3070 N N . GLU A 1 401 ? 23.324 3.042 5.429 1.00 92.50 401 GLU A N 1
ATOM 3071 C CA . GLU A 1 401 ? 23.842 3.613 4.187 1.00 92.50 401 GLU A CA 1
ATOM 3072 C C . GLU A 1 401 ? 22.849 3.354 3.048 1.00 92.50 401 GLU A C 1
ATOM 3074 O O . GLU A 1 401 ? 22.381 4.301 2.421 1.00 92.50 401 GLU A O 1
ATOM 3079 N N . LEU A 1 402 ? 22.450 2.095 2.851 1.00 91.62 402 LEU A N 1
ATOM 3080 C CA . LEU A 1 402 ? 21.502 1.667 1.819 1.00 91.62 402 LEU A CA 1
ATOM 3081 C C . LEU A 1 402 ? 20.138 2.359 1.948 1.00 91.62 402 LEU A C 1
ATOM 3083 O O . LEU A 1 402 ? 19.528 2.713 0.939 1.00 91.62 402 LEU A O 1
ATOM 3087 N N . ALA A 1 403 ? 19.687 2.637 3.174 1.00 89.56 403 ALA A N 1
ATOM 3088 C CA . ALA A 1 403 ? 18.451 3.370 3.443 1.00 89.56 403 ALA A CA 1
ATOM 3089 C C . ALA A 1 403 ? 18.447 4.789 2.839 1.00 89.56 403 ALA A C 1
ATOM 3091 O O . ALA A 1 403 ? 17.385 5.330 2.532 1.00 89.56 403 ALA A O 1
ATOM 3092 N N . LYS A 1 404 ? 19.622 5.387 2.589 1.00 88.94 404 LYS A N 1
ATOM 3093 C CA . LYS A 1 404 ? 19.744 6.701 1.932 1.00 88.94 404 LYS A CA 1
ATOM 3094 C C . LYS A 1 404 ? 19.479 6.638 0.426 1.00 88.94 404 LYS A C 1
ATOM 3096 O O . LYS A 1 404 ? 19.152 7.662 -0.170 1.00 88.94 404 LYS A O 1
ATOM 3101 N N . HIS A 1 405 ? 19.579 5.457 -0.186 1.00 83.38 405 HIS A N 1
ATOM 3102 C CA . HIS A 1 405 ? 19.468 5.257 -1.634 1.00 83.38 405 HIS A CA 1
ATOM 3103 C C . HIS A 1 405 ? 18.035 4.982 -2.127 1.00 83.38 405 HIS A C 1
ATOM 3105 O O . HIS A 1 405 ? 17.861 4.647 -3.293 1.00 83.38 405 HIS A O 1
ATOM 3111 N N . ARG A 1 406 ? 17.004 5.143 -1.277 1.00 77.94 406 ARG A N 1
ATOM 3112 C CA . ARG A 1 406 ? 15.579 4.911 -1.622 1.00 77.94 406 ARG A CA 1
ATOM 3113 C C . ARG A 1 406 ? 15.316 3.544 -2.280 1.00 77.94 406 ARG A C 1
ATOM 3115 O O . ARG A 1 406 ? 14.492 3.430 -3.181 1.00 77.94 406 ARG A O 1
ATOM 3122 N N . ILE A 1 407 ? 16.018 2.510 -1.824 1.00 87.44 407 ILE A N 1
ATOM 3123 C CA . ILE A 1 407 ? 15.885 1.150 -2.354 1.00 87.44 407 ILE A CA 1
ATOM 3124 C C . ILE A 1 407 ? 14.509 0.589 -1.999 1.00 87.44 407 ILE A C 1
ATOM 3126 O O . ILE A 1 407 ? 14.080 0.650 -0.842 1.00 87.44 407 ILE A O 1
ATOM 3130 N N . GLN A 1 408 ? 13.821 0.013 -2.982 1.00 85.94 408 GLN A N 1
ATOM 3131 C CA . GLN A 1 408 ? 12.488 -0.524 -2.777 1.00 85.94 408 GLN A CA 1
ATOM 3132 C C . GLN A 1 408 ? 12.546 -1.769 -1.879 1.00 85.94 408 GLN A C 1
ATOM 3134 O O . GLN A 1 408 ? 13.367 -2.668 -2.079 1.00 85.94 408 GLN A O 1
ATOM 3139 N N . ASN A 1 409 ? 11.633 -1.850 -0.906 1.00 88.25 409 ASN A N 1
ATOM 3140 C CA . ASN A 1 409 ? 11.483 -2.990 0.007 1.00 88.25 409 ASN A CA 1
ATOM 3141 C C . ASN A 1 409 ? 12.745 -3.316 0.835 1.00 88.25 409 ASN A C 1
ATOM 3143 O O . ASN A 1 409 ? 12.931 -4.466 1.234 1.00 88.25 409 ASN A O 1
ATOM 3147 N N . LEU A 1 410 ? 13.611 -2.332 1.116 1.00 91.94 410 LEU A N 1
ATOM 3148 C CA . LEU A 1 410 ? 14.850 -2.545 1.876 1.00 91.94 410 LEU A CA 1
ATOM 3149 C C . LEU A 1 410 ? 14.607 -3.258 3.222 1.00 91.94 410 LEU A C 1
ATOM 3151 O O . LEU A 1 410 ? 15.290 -4.231 3.542 1.00 91.94 410 LEU A O 1
ATOM 3155 N N . ASP A 1 411 ? 13.580 -2.837 3.956 1.00 91.94 411 ASP A N 1
ATOM 3156 C CA . ASP A 1 411 ? 13.168 -3.406 5.244 1.00 91.94 411 ASP A CA 1
ATOM 3157 C C . ASP A 1 411 ? 12.742 -4.880 5.120 1.00 91.94 411 ASP A C 1
ATOM 3159 O O . ASP A 1 411 ? 12.960 -5.685 6.025 1.00 91.94 411 ASP A O 1
ATOM 3163 N N . THR A 1 412 ? 12.168 -5.265 3.973 1.00 91.56 412 THR A N 1
ATOM 3164 C CA . THR A 1 412 ? 11.797 -6.663 3.698 1.00 91.56 412 THR A CA 1
ATOM 3165 C C . THR A 1 412 ? 13.042 -7.535 3.566 1.00 91.56 412 THR A C 1
ATOM 3167 O O . THR A 1 412 ? 13.065 -8.650 4.082 1.00 91.56 412 THR A O 1
ATOM 3170 N N . TYR A 1 413 ? 14.110 -7.024 2.944 1.00 92.56 413 TYR A N 1
ATOM 3171 C CA . TYR A 1 413 ? 15.388 -7.735 2.867 1.00 92.56 413 TYR A CA 1
ATOM 3172 C C . TYR A 1 413 ? 16.085 -7.821 4.226 1.00 92.56 413 TYR A C 1
ATOM 3174 O O . TYR A 1 413 ? 16.642 -8.869 4.552 1.00 92.56 413 TYR A O 1
ATOM 3182 N N . LEU A 1 414 ? 16.004 -6.768 5.051 1.00 93.69 414 LEU A N 1
ATOM 3183 C CA . LEU A 1 414 ? 16.484 -6.818 6.435 1.00 93.69 414 LEU A CA 1
ATOM 3184 C C . LEU A 1 414 ? 15.833 -7.982 7.193 1.00 93.69 414 LEU A C 1
ATOM 3186 O O . LEU A 1 414 ? 16.540 -8.794 7.791 1.00 93.69 414 LEU A O 1
ATOM 3190 N N . LEU A 1 415 ? 14.505 -8.093 7.109 1.00 92.38 415 LEU A N 1
ATOM 3191 C CA . LEU A 1 415 ? 13.743 -9.171 7.736 1.00 92.38 415 LEU A CA 1
ATOM 3192 C C . LEU A 1 415 ? 14.083 -10.554 7.153 1.00 92.38 415 LEU A C 1
ATOM 3194 O O . LEU A 1 415 ? 14.216 -11.516 7.904 1.00 92.38 415 LEU A O 1
ATOM 3198 N N . ALA A 1 416 ? 14.238 -10.665 5.831 1.00 91.69 416 ALA A N 1
ATOM 3199 C CA . ALA A 1 416 ? 14.517 -11.934 5.155 1.00 91.69 416 ALA A CA 1
ATOM 3200 C C . ALA A 1 416 ? 15.921 -12.488 5.461 1.00 91.69 416 ALA A C 1
ATOM 3202 O O . ALA A 1 416 ? 16.116 -13.707 5.549 1.00 91.69 416 ALA A O 1
ATOM 3203 N N . PHE A 1 417 ? 16.911 -11.602 5.612 1.00 93.75 417 PHE A N 1
ATOM 3204 C CA . PHE A 1 417 ? 18.298 -11.994 5.857 1.00 93.75 417 PHE A CA 1
ATOM 3205 C C . PHE A 1 417 ? 18.565 -12.330 7.323 1.00 93.75 417 PHE A C 1
ATOM 3207 O O . PHE A 1 417 ? 19.374 -13.220 7.588 1.00 93.75 417 PHE A O 1
ATOM 3214 N N . CYS A 1 418 ? 17.926 -11.631 8.262 1.00 93.62 418 CYS A N 1
ATOM 3215 C CA . CYS A 1 418 ? 18.219 -11.783 9.683 1.00 93.62 418 CYS A CA 1
ATOM 3216 C C . CYS A 1 418 ? 17.560 -13.022 10.303 1.00 93.62 418 CYS A C 1
ATOM 3218 O O . CYS A 1 418 ? 16.420 -13.366 10.007 1.00 93.62 418 CYS A O 1
ATOM 3220 N N . GLU A 1 419 ? 18.284 -13.648 11.226 1.00 92.31 419 GLU A N 1
ATOM 3221 C CA . GLU A 1 419 ? 17.827 -14.748 12.077 1.00 92.31 419 GLU A CA 1
ATOM 3222 C C . GLU A 1 419 ? 18.124 -14.421 13.555 1.00 92.31 419 GLU A C 1
ATOM 3224 O O . GLU A 1 419 ? 18.675 -13.361 13.883 1.00 92.31 419 GLU A O 1
ATOM 3229 N N . LYS A 1 420 ? 17.786 -15.339 14.467 1.00 92.81 420 LYS A N 1
ATOM 3230 C CA . LYS A 1 420 ? 17.918 -15.156 15.924 1.00 92.81 420 LYS A CA 1
ATOM 3231 C C . LYS A 1 420 ? 19.332 -14.771 16.363 1.00 92.81 420 LYS A C 1
ATOM 3233 O O . LYS A 1 420 ? 19.506 -13.970 17.286 1.00 92.81 420 LYS A O 1
ATOM 3238 N N . GLU A 1 421 ? 20.359 -15.253 15.673 1.00 92.62 421 GLU A N 1
ATOM 3239 C CA . GLU A 1 421 ? 21.765 -14.954 15.966 1.00 92.62 421 GLU A CA 1
ATOM 3240 C C . GLU A 1 421 ? 22.135 -13.490 15.667 1.00 92.62 421 GLU A C 1
ATOM 3242 O O . GLU A 1 421 ? 23.142 -12.988 16.167 1.00 92.62 421 GLU A O 1
ATOM 3247 N N . ASN A 1 422 ? 21.329 -12.777 14.874 1.00 95.06 422 ASN A N 1
ATOM 3248 C CA . ASN A 1 422 ? 21.569 -11.382 14.503 1.00 95.06 422 ASN A CA 1
ATOM 3249 C C . ASN A 1 422 ? 21.021 -10.364 15.516 1.00 95.06 422 ASN A C 1
ATOM 3251 O O . ASN A 1 422 ? 21.213 -9.164 15.327 1.00 95.06 422 ASN A O 1
ATOM 3255 N N . THR A 1 423 ? 20.387 -10.809 16.604 1.00 95.06 423 THR A N 1
ATOM 3256 C CA . THR A 1 423 ? 19.695 -9.942 17.579 1.00 95.06 423 THR A CA 1
ATOM 3257 C C . THR A 1 423 ? 20.557 -8.798 18.114 1.00 95.06 423 THR A C 1
ATOM 3259 O O . THR A 1 423 ? 20.108 -7.657 18.158 1.00 95.06 423 THR A O 1
ATOM 3262 N N . ALA A 1 424 ? 21.818 -9.064 18.471 1.00 93.94 424 ALA A N 1
ATOM 3263 C CA . ALA A 1 424 ? 22.717 -8.024 18.978 1.00 93.94 424 ALA A CA 1
ATOM 3264 C C . ALA A 1 424 ? 23.016 -6.941 17.923 1.00 93.94 424 ALA A C 1
ATOM 3266 O O . ALA A 1 424 ? 23.058 -5.753 18.241 1.00 93.94 424 ALA A O 1
ATOM 3267 N N . ALA A 1 425 ? 23.182 -7.342 16.660 1.00 93.25 425 ALA A N 1
ATOM 3268 C CA . ALA A 1 425 ? 23.417 -6.418 15.556 1.00 93.25 425 ALA A CA 1
ATOM 3269 C C . ALA A 1 425 ? 22.155 -5.614 15.210 1.00 93.25 425 ALA A C 1
ATOM 3271 O O . ALA A 1 425 ? 22.251 -4.412 14.980 1.00 93.25 425 ALA A O 1
ATOM 3272 N N . LEU A 1 426 ? 20.974 -6.240 15.251 1.00 94.62 426 LEU A N 1
ATOM 3273 C CA . LEU A 1 426 ? 19.689 -5.557 15.083 1.00 94.62 426 LEU A CA 1
ATOM 3274 C C . LEU A 1 426 ? 19.418 -4.542 16.204 1.00 94.62 426 LEU A C 1
ATOM 3276 O O . LEU A 1 426 ? 18.978 -3.432 15.925 1.00 94.62 426 LEU A O 1
ATOM 3280 N N . LEU A 1 427 ? 19.749 -4.870 17.456 1.00 93.38 427 LEU A N 1
ATOM 3281 C CA . LEU A 1 427 ? 19.696 -3.915 18.570 1.00 93.38 427 LEU A CA 1
ATOM 3282 C C . LEU A 1 427 ? 20.666 -2.746 18.370 1.00 93.38 427 LEU A C 1
ATOM 3284 O O . LEU A 1 427 ? 20.329 -1.603 18.678 1.00 93.38 427 LEU A O 1
ATOM 3288 N N . GLY A 1 428 ? 21.869 -3.018 17.856 1.00 93.00 428 GLY A N 1
ATOM 3289 C CA . GLY A 1 428 ? 22.825 -1.979 17.472 1.00 93.00 428 GLY A CA 1
ATOM 3290 C C . GLY A 1 428 ? 22.259 -1.056 16.394 1.00 93.00 428 GLY A C 1
ATOM 3291 O O . GLY A 1 428 ? 22.296 0.162 16.551 1.00 93.00 428 GLY A O 1
ATOM 3292 N N . LEU A 1 429 ? 21.667 -1.638 15.350 1.00 93.12 429 LEU A N 1
ATOM 3293 C CA . LEU A 1 429 ? 21.007 -0.909 14.273 1.00 93.12 429 LEU A CA 1
ATOM 3294 C C . LEU A 1 429 ? 19.849 -0.046 14.800 1.00 93.12 429 LEU A C 1
ATOM 3296 O O . LEU A 1 429 ? 19.773 1.137 14.476 1.00 93.12 429 LEU A O 1
ATOM 3300 N N . TRP A 1 430 ? 18.988 -0.603 15.653 1.00 91.12 430 TRP A N 1
ATOM 3301 C CA . TRP A 1 430 ? 17.888 0.124 16.287 1.00 91.12 430 TRP A CA 1
ATOM 3302 C C . TRP A 1 430 ? 18.388 1.359 17.054 1.00 91.12 430 TRP A C 1
ATOM 3304 O O . TRP A 1 430 ? 17.918 2.470 16.811 1.00 91.12 430 TRP A O 1
ATOM 3314 N N . LYS A 1 431 ? 19.430 1.201 17.885 1.00 89.38 431 LYS A N 1
ATOM 3315 C CA . LYS A 1 431 ? 20.054 2.308 18.639 1.00 89.38 431 LYS A CA 1
ATOM 3316 C C . LYS A 1 431 ? 20.666 3.392 17.747 1.00 89.38 431 LYS A C 1
ATOM 3318 O O . LYS A 1 431 ? 20.738 4.544 18.160 1.00 89.38 431 LYS A O 1
ATOM 3323 N N . GLN A 1 432 ? 21.120 3.034 16.549 1.00 88.06 432 GLN A N 1
ATOM 3324 C CA . GLN A 1 432 ? 21.733 3.952 15.582 1.00 88.06 432 GLN A CA 1
ATOM 3325 C C . GLN A 1 432 ? 20.711 4.651 14.667 1.00 88.06 432 GLN A C 1
ATOM 3327 O O . GLN A 1 432 ? 21.110 5.377 13.759 1.00 88.06 432 GLN A O 1
ATOM 3332 N N . GLY A 1 433 ? 19.407 4.454 14.890 1.00 81.44 433 GLY A N 1
ATOM 3333 C CA . GLY A 1 433 ? 18.350 5.074 14.086 1.00 81.44 433 GLY A CA 1
ATOM 3334 C C . GLY A 1 433 ? 17.765 4.173 12.997 1.00 81.44 433 GLY A C 1
ATOM 3335 O O . GLY A 1 433 ? 17.097 4.672 12.100 1.00 81.44 433 GLY A O 1
ATOM 3336 N N . GLY A 1 434 ? 17.969 2.853 13.074 1.00 78.06 434 GLY A N 1
ATOM 3337 C CA . GLY A 1 434 ? 17.299 1.876 12.204 1.00 78.06 434 GLY A CA 1
ATOM 3338 C C . GLY A 1 434 ? 15.782 1.784 12.401 1.00 78.06 434 GLY A C 1
ATOM 3339 O O . GLY A 1 434 ? 15.106 1.174 11.575 1.00 78.06 434 GLY A O 1
ATOM 3340 N N . GLY A 1 435 ? 15.262 2.403 13.470 1.00 82.81 435 GLY A N 1
ATOM 3341 C CA . GLY A 1 435 ? 13.837 2.651 13.692 1.00 82.81 435 GLY A CA 1
ATOM 3342 C C . GLY A 1 435 ? 12.965 1.397 13.608 1.00 82.81 435 GLY A C 1
ATOM 3343 O O . GLY A 1 435 ? 13.379 0.314 14.031 1.00 82.81 435 GLY A O 1
ATOM 3344 N N . GLU A 1 436 ? 11.782 1.570 13.014 1.00 82.31 436 GLU A N 1
ATOM 3345 C CA . GLU A 1 436 ? 10.730 0.554 12.893 1.00 82.31 436 GLU A CA 1
ATOM 3346 C C . GLU A 1 436 ? 11.195 -0.714 12.153 1.00 82.31 436 GLU A C 1
ATOM 3348 O O . GLU A 1 436 ? 10.775 -1.822 12.475 1.00 82.31 436 GLU A O 1
ATOM 3353 N N . ALA A 1 437 ? 12.113 -0.596 11.190 1.00 87.44 437 ALA A N 1
ATOM 3354 C CA . ALA A 1 437 ? 12.592 -1.748 10.428 1.00 87.44 437 ALA A CA 1
ATOM 3355 C C . ALA A 1 437 ? 13.386 -2.737 11.298 1.00 87.44 437 ALA A C 1
ATOM 3357 O O . ALA A 1 437 ? 13.164 -3.950 11.242 1.00 87.44 437 ALA A O 1
ATOM 3358 N N . ALA A 1 438 ? 14.295 -2.223 12.134 1.00 90.31 438 ALA A N 1
ATOM 3359 C CA . ALA A 1 438 ? 15.058 -3.042 13.076 1.00 90.31 438 ALA A CA 1
ATOM 3360 C C . ALA A 1 438 ? 14.146 -3.645 14.153 1.00 90.31 438 ALA A C 1
ATOM 3362 O O . ALA A 1 438 ? 14.285 -4.807 14.521 1.00 90.31 438 ALA A O 1
ATOM 3363 N N . GLU A 1 439 ? 13.184 -2.853 14.609 1.00 88.50 439 GLU A N 1
ATOM 3364 C CA . GLU A 1 439 ? 12.112 -3.216 15.529 1.00 88.50 439 GLU A CA 1
ATOM 3365 C C . GLU A 1 439 ? 11.261 -4.396 15.018 1.00 88.50 439 GLU A C 1
ATOM 3367 O O . GLU A 1 439 ? 11.078 -5.382 15.736 1.00 88.50 439 GLU A O 1
ATOM 3372 N N . ARG A 1 440 ? 10.801 -4.348 13.761 1.00 87.81 440 ARG A N 1
ATOM 3373 C CA . ARG A 1 440 ? 10.035 -5.429 13.111 1.00 87.81 440 ARG A CA 1
ATOM 3374 C C . ARG A 1 440 ? 10.876 -6.688 12.930 1.00 87.81 440 ARG A C 1
ATOM 3376 O O . ARG A 1 440 ? 10.401 -7.794 13.181 1.00 87.81 440 ARG A O 1
ATOM 3383 N N . ALA A 1 441 ? 12.144 -6.534 12.545 1.00 90.88 441 ALA A N 1
ATOM 3384 C CA . ALA A 1 441 ? 13.070 -7.658 12.433 1.00 90.88 441 ALA A CA 1
ATOM 3385 C C . ALA A 1 441 ? 13.343 -8.325 13.795 1.00 90.88 441 ALA A C 1
ATOM 3387 O O . ALA A 1 441 ? 13.376 -9.554 13.879 1.00 90.88 441 ALA A O 1
ATOM 3388 N N . LEU A 1 442 ? 13.486 -7.541 14.871 1.00 92.25 442 LEU A N 1
ATOM 3389 C CA . LEU A 1 442 ? 13.642 -8.054 16.236 1.00 92.25 442 LEU A CA 1
ATOM 3390 C C . LEU A 1 442 ? 12.400 -8.812 16.705 1.00 92.25 442 LEU A C 1
ATOM 3392 O O . LEU A 1 442 ? 12.543 -9.922 17.206 1.00 92.25 442 LEU A O 1
ATOM 3396 N N . GLN A 1 443 ? 11.202 -8.266 16.492 1.00 89.50 443 GLN A N 1
ATOM 3397 C CA . GLN A 1 443 ? 9.955 -8.935 16.869 1.00 89.50 443 GLN A CA 1
ATOM 3398 C C . GLN A 1 443 ? 9.765 -10.264 16.125 1.00 89.50 443 GLN A C 1
ATOM 3400 O O . GLN A 1 443 ? 9.361 -11.258 16.720 1.00 89.50 443 GLN A O 1
ATOM 3405 N N . ALA A 1 444 ? 10.064 -10.295 14.825 1.00 89.94 444 ALA A N 1
ATOM 3406 C CA . ALA A 1 444 ? 9.809 -11.467 13.995 1.00 89.94 444 ALA A CA 1
ATOM 3407 C C . ALA A 1 444 ? 10.880 -12.565 14.116 1.00 89.94 444 ALA A C 1
ATOM 3409 O O . ALA A 1 444 ? 10.575 -13.741 13.902 1.00 89.94 444 ALA A O 1
ATOM 3410 N N . LYS A 1 445 ? 12.143 -12.197 14.375 1.00 91.44 445 LYS A N 1
ATOM 3411 C CA . LYS A 1 445 ? 13.294 -13.117 14.285 1.00 91.44 445 LYS A CA 1
ATOM 3412 C C . LYS A 1 445 ? 14.272 -13.032 15.450 1.00 91.44 445 LYS A C 1
ATOM 3414 O O . LYS A 1 445 ? 15.118 -13.912 15.568 1.00 91.44 445 LYS A O 1
ATOM 3419 N N . GLY A 1 446 ? 14.203 -11.998 16.282 1.00 92.19 446 GLY A N 1
ATOM 3420 C CA . GLY A 1 446 ? 15.150 -11.765 17.367 1.00 92.19 446 GLY A CA 1
ATOM 3421 C C . GLY A 1 446 ? 15.012 -12.751 18.530 1.00 92.19 446 GLY A C 1
ATOM 3422 O O . GLY A 1 446 ? 14.012 -13.445 18.691 1.00 92.19 446 GLY A O 1
ATOM 3423 N N . ASN A 1 447 ? 16.037 -12.798 19.379 1.00 94.62 447 ASN A N 1
ATOM 3424 C CA . ASN A 1 447 ? 15.993 -13.496 20.654 1.00 94.62 447 ASN A CA 1
ATOM 3425 C C . ASN A 1 447 ? 15.332 -12.598 21.715 1.00 94.62 447 ASN A C 1
ATOM 3427 O O . ASN A 1 447 ? 15.973 -11.617 22.111 1.00 94.62 447 ASN A O 1
ATOM 3431 N N . PRO A 1 448 ? 14.115 -12.912 22.201 1.00 94.06 448 PRO A N 1
ATOM 3432 C CA . PRO A 1 448 ? 13.403 -12.068 23.162 1.00 94.06 448 PRO A CA 1
ATOM 3433 C C . PRO A 1 448 ? 14.206 -11.795 24.435 1.00 94.06 448 PRO A C 1
ATOM 3435 O O . PR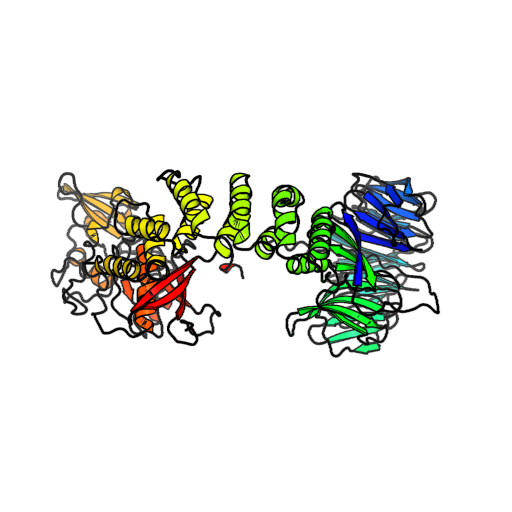O A 1 448 ? 14.179 -10.664 24.910 1.00 94.06 448 PRO A O 1
ATOM 3438 N N . ASP A 1 449 ? 15.014 -12.753 24.899 1.00 95.00 449 ASP A N 1
ATOM 3439 C CA . ASP A 1 449 ? 15.867 -12.602 26.091 1.00 95.00 449 ASP A CA 1
ATOM 3440 C C . ASP A 1 449 ? 16.861 -11.433 25.988 1.00 95.00 449 ASP A C 1
ATOM 3442 O O . ASP A 1 449 ? 17.337 -10.914 26.993 1.00 95.00 449 ASP A O 1
ATOM 3446 N N . LEU A 1 450 ? 17.209 -11.015 24.765 1.00 94.62 450 LEU A N 1
ATOM 3447 C CA . LEU A 1 450 ? 18.165 -9.934 24.535 1.00 94.62 450 LEU A CA 1
ATOM 3448 C C . LEU A 1 450 ? 17.492 -8.583 24.291 1.00 94.62 450 LEU A C 1
ATOM 3450 O O . LEU A 1 450 ? 18.065 -7.557 24.659 1.00 94.62 450 LEU A O 1
ATOM 3454 N N . TYR A 1 451 ? 16.326 -8.551 23.635 1.00 94.44 451 TYR A N 1
ATOM 3455 C CA . TYR A 1 451 ? 15.702 -7.286 23.227 1.00 94.44 451 TYR A CA 1
ATOM 3456 C C . TYR A 1 451 ? 14.520 -6.863 24.102 1.00 94.44 451 TYR A C 1
ATOM 3458 O O . TYR A 1 451 ? 14.315 -5.661 24.255 1.00 94.44 451 TYR A O 1
ATOM 3466 N N . ILE A 1 452 ? 13.777 -7.792 24.717 1.00 95.50 452 ILE A N 1
ATOM 3467 C CA . ILE A 1 452 ? 12.625 -7.449 25.566 1.00 95.50 452 ILE A CA 1
ATOM 3468 C C . ILE A 1 452 ? 13.040 -6.591 26.769 1.00 95.50 452 ILE A C 1
ATOM 3470 O O . ILE A 1 452 ? 12.415 -5.546 26.951 1.00 95.50 452 ILE A O 1
ATOM 3474 N N . PRO A 1 453 ? 14.108 -6.915 27.530 1.00 95.56 453 PRO A N 1
ATOM 3475 C CA . PRO A 1 453 ? 14.531 -6.062 28.645 1.00 95.56 453 PRO A CA 1
ATOM 3476 C C . PRO A 1 453 ? 14.913 -4.645 28.190 1.00 95.56 453 PRO A C 1
ATOM 3478 O O . PRO A 1 453 ? 14.585 -3.654 28.841 1.00 95.56 453 PRO A O 1
ATOM 3481 N N . VAL A 1 454 ? 15.556 -4.526 27.021 1.00 93.69 454 VAL A N 1
ATOM 3482 C CA . VAL A 1 454 ? 15.955 -3.235 26.433 1.00 93.69 454 VAL A CA 1
ATOM 3483 C C . VAL A 1 454 ? 14.730 -2.421 26.010 1.00 93.69 454 VAL A C 1
ATOM 3485 O O . VAL A 1 454 ? 14.658 -1.221 26.284 1.00 93.69 454 VAL A O 1
ATOM 3488 N N . PHE A 1 455 ? 13.762 -3.062 25.353 1.00 92.88 455 PHE A N 1
ATOM 3489 C CA . PHE A 1 455 ? 12.525 -2.423 24.902 1.00 92.88 455 PHE A CA 1
ATOM 3490 C C . PHE A 1 455 ? 11.664 -1.999 26.085 1.00 92.88 455 PHE A C 1
ATOM 3492 O O . PHE A 1 455 ? 11.152 -0.884 26.084 1.00 92.88 455 PHE A O 1
ATOM 3499 N N . LEU A 1 456 ? 11.570 -2.833 27.121 1.00 92.88 456 LEU A N 1
ATOM 3500 C CA . LEU A 1 456 ? 10.846 -2.517 28.345 1.00 92.88 456 LEU A CA 1
ATOM 3501 C C . LEU A 1 456 ? 11.493 -1.339 29.078 1.00 92.88 456 LEU A C 1
ATOM 3503 O O . LEU A 1 456 ? 10.804 -0.379 29.418 1.00 92.88 456 LEU A O 1
ATOM 3507 N N . GLN A 1 457 ? 12.820 -1.351 29.246 1.00 92.31 457 GLN A N 1
ATOM 3508 C CA . GLN A 1 457 ? 13.544 -0.226 29.837 1.00 92.31 457 GLN A CA 1
ATOM 3509 C C . GLN A 1 457 ? 13.266 1.070 29.069 1.00 92.31 457 GLN A C 1
ATOM 3511 O O . GLN A 1 457 ? 13.011 2.101 29.688 1.00 92.31 457 GLN A O 1
ATOM 3516 N N . LYS A 1 458 ? 13.274 1.022 27.730 1.00 89.62 458 LYS A N 1
ATOM 3517 C CA . LYS A 1 458 ? 12.964 2.182 26.890 1.00 89.62 458 LYS A CA 1
ATOM 3518 C C . LYS A 1 458 ? 11.502 2.613 27.023 1.00 89.62 458 LYS A C 1
ATOM 3520 O O . LYS A 1 458 ? 11.261 3.807 27.196 1.00 89.62 458 LYS A O 1
ATOM 3525 N N . LEU A 1 459 ? 10.551 1.677 26.999 1.00 88.38 459 LEU A N 1
ATOM 3526 C CA . LEU A 1 459 ? 9.120 1.949 27.153 1.00 88.38 459 LEU A CA 1
ATOM 3527 C C . LEU A 1 459 ? 8.840 2.720 28.454 1.00 88.38 459 LEU A C 1
ATOM 3529 O O . LEU A 1 459 ? 8.085 3.690 28.463 1.00 88.38 459 LEU A O 1
ATOM 3533 N N . LEU A 1 460 ? 9.508 2.336 29.542 1.00 88.69 460 LEU A N 1
ATOM 3534 C CA . LEU A 1 460 ? 9.360 2.974 30.850 1.00 88.69 460 LEU A CA 1
ATOM 3535 C C . LEU A 1 460 ? 9.941 4.400 30.923 1.00 88.69 460 LEU A C 1
ATOM 3537 O O . LEU A 1 460 ? 9.636 5.117 31.874 1.00 88.69 460 LEU A O 1
ATOM 3541 N N . THR A 1 461 ? 10.747 4.830 29.942 1.00 86.88 461 THR A N 1
ATOM 3542 C CA . THR A 1 461 ? 11.247 6.218 29.869 1.00 86.88 461 THR A CA 1
ATOM 3543 C C . THR A 1 461 ? 10.250 7.199 29.255 1.00 86.88 461 THR A C 1
ATOM 3545 O O . THR A 1 461 ? 10.435 8.405 29.414 1.00 86.88 461 THR A O 1
ATOM 3548 N N . TYR A 1 462 ? 9.206 6.719 28.568 1.00 79.12 462 TYR A N 1
ATOM 3549 C CA . TYR A 1 462 ? 8.226 7.605 27.941 1.00 79.12 462 TYR A CA 1
ATOM 3550 C C . TYR A 1 462 ? 7.313 8.266 28.993 1.00 79.12 462 TYR A C 1
ATOM 3552 O O . TYR A 1 462 ? 6.868 7.607 29.941 1.00 79.12 462 TYR A O 1
ATOM 3560 N N . PRO A 1 463 ? 7.012 9.571 28.855 1.00 66.56 463 PRO A N 1
ATOM 3561 C CA . PRO A 1 463 ? 6.157 10.289 29.792 1.00 66.56 463 PRO A CA 1
ATOM 3562 C C . PRO A 1 463 ? 4.719 9.741 29.791 1.00 66.56 463 PRO A C 1
ATOM 3564 O O . PRO A 1 463 ? 4.147 9.425 28.753 1.00 66.56 463 PRO A O 1
ATOM 3567 N N . ARG A 1 464 ? 4.092 9.682 30.974 1.00 62.75 464 ARG A N 1
ATOM 3568 C CA . ARG A 1 464 ? 2.750 9.097 31.193 1.00 62.75 464 ARG A CA 1
ATOM 3569 C C . ARG A 1 464 ? 1.550 9.982 30.750 1.00 62.75 464 ARG A C 1
ATOM 3571 O O . ARG A 1 464 ? 0.426 9.674 31.133 1.00 62.75 464 ARG A O 1
ATOM 3578 N N . LYS A 1 465 ? 1.738 11.089 30.004 1.00 52.38 465 LYS A N 1
ATOM 3579 C CA . LYS A 1 465 ? 0.672 12.020 29.516 1.00 52.38 465 LYS A CA 1
ATOM 3580 C C . LYS A 1 465 ? 1.041 12.680 28.155 1.00 52.38 465 LYS A C 1
ATOM 3582 O O . LYS A 1 465 ? 2.229 12.760 27.864 1.00 52.38 465 LYS A O 1
ATOM 3587 N N . PRO A 1 466 ? 0.075 13.134 27.311 1.00 53.28 466 PRO A N 1
ATOM 3588 C CA . PRO A 1 466 ? -0.107 12.531 25.978 1.00 53.28 466 PRO A CA 1
ATOM 3589 C C . PRO A 1 466 ? 0.279 13.364 24.729 1.00 53.28 466 PRO A C 1
ATOM 3591 O O . PRO A 1 466 ? 0.377 14.589 24.758 1.00 53.28 466 PRO A O 1
ATOM 3594 N N . ARG A 1 467 ? 0.301 12.620 23.606 1.00 44.66 467 ARG A N 1
ATOM 3595 C CA . ARG A 1 467 ? 0.130 12.949 22.167 1.00 44.66 467 ARG A CA 1
ATOM 3596 C C . ARG A 1 467 ? 1.328 13.236 21.256 1.00 44.66 467 ARG A C 1
ATOM 3598 O O . ARG A 1 467 ? 1.186 12.938 20.075 1.00 44.66 467 ARG A O 1
ATOM 3605 N N . SER A 1 468 ? 2.475 13.744 21.703 1.00 43.91 468 SER A N 1
ATOM 3606 C CA . SER A 1 468 ? 3.540 14.116 20.741 1.00 43.91 468 SER A CA 1
ATOM 3607 C C . SER A 1 468 ? 4.516 12.992 20.364 1.00 43.91 468 SER A C 1
ATOM 3609 O O . SER A 1 468 ? 5.132 13.075 19.308 1.00 43.91 468 SER A O 1
ATOM 3611 N N . GLU A 1 469 ? 4.643 11.935 21.174 1.00 46.62 469 GLU A N 1
ATOM 3612 C CA . GLU A 1 469 ? 5.584 10.816 20.930 1.00 46.62 469 GLU A CA 1
ATOM 3613 C C . GLU A 1 469 ? 4.890 9.508 20.490 1.00 46.62 469 GLU A C 1
ATOM 3615 O O . GLU A 1 469 ? 5.533 8.465 20.384 1.00 46.62 469 GLU A O 1
ATOM 3620 N N . GLY A 1 470 ? 3.579 9.575 20.211 1.00 53.41 470 GLY A N 1
ATOM 3621 C CA . GLY A 1 470 ? 2.639 8.445 20.228 1.00 53.41 470 GLY A CA 1
ATOM 3622 C C . GLY A 1 470 ? 2.990 7.212 19.392 1.00 53.41 470 GLY A C 1
ATOM 3623 O O . GLY A 1 470 ? 2.578 6.127 19.755 1.00 53.41 470 GLY A O 1
ATOM 3624 N N . MET A 1 471 ? 3.794 7.312 18.333 1.00 58.66 471 MET A N 1
ATOM 3625 C CA . MET A 1 471 ? 4.021 6.162 17.446 1.00 58.66 471 MET A CA 1
ATOM 3626 C C . MET A 1 471 ? 5.094 5.179 17.959 1.00 58.66 471 MET A C 1
ATOM 3628 O O . MET A 1 471 ? 4.945 3.972 17.790 1.00 58.66 471 MET A O 1
ATOM 3632 N N . GLN A 1 472 ? 6.167 5.656 18.608 1.00 62.50 472 GLN A N 1
ATOM 3633 C CA . GLN A 1 472 ? 7.255 4.768 19.066 1.00 62.50 472 GLN A CA 1
ATOM 3634 C C . GLN A 1 472 ? 6.911 4.025 20.361 1.00 62.50 472 GLN A C 1
ATOM 3636 O O . GLN A 1 472 ? 7.232 2.846 20.505 1.00 62.50 472 GLN A O 1
ATOM 3641 N N . SER A 1 473 ? 6.256 4.699 21.309 1.00 73.88 473 SER A N 1
ATOM 3642 C CA . SER A 1 473 ? 5.825 4.066 22.558 1.00 73.88 473 SER A CA 1
ATOM 3643 C C . SER A 1 473 ? 4.733 3.018 22.319 1.00 73.88 473 SER A C 1
ATOM 3645 O O . SER A 1 473 ? 4.780 1.959 22.943 1.00 73.88 473 SER A O 1
ATOM 3647 N N . GLU A 1 474 ? 3.802 3.269 21.390 1.00 77.00 474 GLU A N 1
ATOM 3648 C CA . GLU A 1 474 ? 2.778 2.302 20.964 1.00 77.00 474 GLU A CA 1
ATOM 3649 C C . GLU A 1 474 ? 3.405 1.056 20.330 1.00 77.00 474 GLU A C 1
ATOM 3651 O O . GLU A 1 474 ? 3.029 -0.065 20.672 1.00 77.00 474 GLU A O 1
ATOM 3656 N N . TYR A 1 475 ? 4.408 1.231 19.466 1.00 79.56 475 TYR A N 1
ATOM 3657 C CA . TYR A 1 475 ? 5.082 0.102 18.835 1.00 79.56 475 TYR A CA 1
ATOM 3658 C C . TYR A 1 475 ? 5.826 -0.779 19.852 1.00 79.56 475 TYR A C 1
ATOM 3660 O O . TYR A 1 475 ? 5.637 -1.995 19.877 1.00 79.56 475 TYR A O 1
ATOM 3668 N N . LEU A 1 476 ? 6.649 -0.186 20.729 1.00 87.06 476 LEU A N 1
ATOM 3669 C CA . LEU A 1 476 ? 7.384 -0.951 21.747 1.00 87.06 476 LEU A CA 1
ATOM 3670 C C . LEU A 1 476 ? 6.436 -1.695 22.689 1.00 87.06 476 LEU A C 1
ATOM 3672 O O . LEU A 1 476 ? 6.691 -2.851 23.028 1.00 87.06 476 LEU A O 1
ATOM 3676 N N . LEU A 1 477 ? 5.338 -1.045 23.082 1.00 89.00 477 LEU A N 1
ATOM 3677 C CA . LEU A 1 477 ? 4.291 -1.671 23.875 1.00 89.00 477 LEU A CA 1
ATOM 3678 C C . LEU A 1 477 ? 3.670 -2.860 23.139 1.00 89.00 477 LEU A C 1
ATOM 3680 O O . LEU A 1 477 ? 3.552 -3.921 23.741 1.00 89.00 477 LEU A O 1
ATOM 3684 N N . SER A 1 478 ? 3.355 -2.718 21.849 1.00 87.12 478 SER A N 1
ATOM 3685 C CA . SER A 1 478 ? 2.835 -3.817 21.032 1.00 87.12 478 SER A CA 1
ATOM 3686 C C . SER A 1 478 ? 3.817 -4.994 20.982 1.00 87.12 478 SER A C 1
ATOM 3688 O O . SER A 1 478 ? 3.429 -6.135 21.231 1.00 87.12 478 SER A O 1
ATOM 3690 N N . VAL A 1 479 ? 5.116 -4.751 20.765 1.00 88.75 479 VAL A N 1
ATOM 3691 C CA . VAL A 1 479 ? 6.130 -5.824 20.783 1.00 88.75 479 VAL A CA 1
ATOM 3692 C C . VAL A 1 479 ? 6.185 -6.538 22.137 1.00 88.75 479 VAL A C 1
ATOM 3694 O O . VAL A 1 479 ? 6.312 -7.763 22.181 1.00 88.75 479 VAL A O 1
ATOM 3697 N N . ILE A 1 480 ? 6.091 -5.790 23.239 1.00 93.19 480 ILE A N 1
ATOM 3698 C CA . ILE A 1 480 ? 6.055 -6.346 24.598 1.00 93.19 480 ILE A CA 1
ATOM 3699 C C . ILE A 1 480 ? 4.773 -7.162 24.810 1.00 93.19 480 ILE A C 1
ATOM 3701 O O . ILE A 1 480 ? 4.851 -8.273 25.329 1.00 93.19 480 ILE A O 1
ATOM 3705 N N . ALA A 1 481 ? 3.621 -6.659 24.362 1.00 92.69 481 ALA A N 1
ATOM 3706 C CA . ALA A 1 481 ? 2.320 -7.313 24.489 1.00 92.69 481 ALA A CA 1
ATOM 3707 C C . ALA A 1 481 ? 2.278 -8.688 23.804 1.00 92.69 481 ALA A C 1
ATOM 3709 O O . ALA A 1 481 ? 1.747 -9.646 24.364 1.00 92.69 481 ALA A O 1
ATOM 3710 N N . HIS A 1 482 ? 2.929 -8.810 22.644 1.00 91.69 482 HIS A N 1
ATOM 3711 C CA . HIS A 1 482 ? 3.025 -10.051 21.868 1.00 91.69 482 HIS A CA 1
ATOM 3712 C C . HIS A 1 482 ? 4.076 -11.051 22.390 1.00 91.69 482 HIS A C 1
ATOM 3714 O O . HIS A 1 482 ? 4.245 -12.123 21.806 1.00 91.69 482 HIS A O 1
ATOM 3720 N N . SER A 1 483 ? 4.809 -10.731 23.461 1.00 93.12 483 SER A N 1
ATOM 3721 C CA . SER A 1 483 ? 5.912 -11.557 23.957 1.00 93.12 483 SER A CA 1
ATOM 3722 C C . SER A 1 483 ? 5.522 -12.404 25.168 1.00 93.12 483 SER A C 1
ATOM 3724 O O . SER A 1 483 ? 5.065 -11.888 26.184 1.00 93.12 483 SER A O 1
ATOM 3726 N N . SER A 1 484 ? 5.811 -13.707 25.111 1.00 94.94 484 SER A N 1
ATOM 3727 C CA . SER A 1 484 ? 5.745 -14.618 26.269 1.00 94.94 484 SER A CA 1
ATOM 3728 C C . SER A 1 484 ? 6.974 -14.542 27.186 1.00 94.94 484 SER A C 1
ATOM 3730 O O . SER A 1 484 ? 7.128 -15.374 28.079 1.00 94.94 484 SER A O 1
ATOM 3732 N N . HIS A 1 485 ? 7.889 -13.590 26.968 1.00 96.38 485 HIS A N 1
ATOM 3733 C CA . HIS A 1 485 ? 9.066 -13.429 27.823 1.00 96.38 485 HIS A CA 1
ATOM 3734 C C . HIS A 1 485 ? 8.650 -13.069 29.266 1.00 96.38 485 HIS A C 1
ATOM 3736 O O . HIS A 1 485 ? 7.802 -12.186 29.434 1.00 96.38 485 HIS A O 1
ATOM 3742 N N . PRO A 1 486 ? 9.260 -13.662 30.315 1.00 96.88 486 PRO A N 1
ATOM 3743 C CA . PRO A 1 486 ? 8.829 -13.468 31.704 1.00 96.88 486 PRO A CA 1
ATOM 3744 C C . PRO A 1 486 ? 8.716 -12.003 32.147 1.00 96.88 486 PRO A C 1
ATOM 3746 O O . PRO A 1 486 ? 7.749 -11.636 32.807 1.00 96.88 486 PRO A O 1
ATOM 3749 N N . GLU A 1 487 ? 9.655 -11.138 31.746 1.00 96.94 487 GLU A N 1
ATOM 3750 C CA . GLU A 1 487 ? 9.597 -9.703 32.081 1.00 96.94 487 GLU A CA 1
ATOM 3751 C C . GLU A 1 487 ? 8.440 -8.964 31.396 1.00 96.94 487 GLU A C 1
ATOM 3753 O O . GLU A 1 487 ? 7.833 -8.083 32.003 1.00 96.94 487 GLU A O 1
ATOM 3758 N N . ALA A 1 488 ? 8.108 -9.330 30.152 1.00 96.62 488 ALA A N 1
ATOM 3759 C CA . ALA A 1 488 ? 6.979 -8.741 29.436 1.00 96.62 488 ALA A CA 1
ATOM 3760 C C . ALA A 1 488 ? 5.659 -9.139 30.106 1.00 96.62 488 ALA A C 1
ATOM 3762 O O . ALA A 1 488 ? 4.830 -8.283 30.409 1.00 96.62 488 ALA A O 1
ATOM 3763 N N . VAL A 1 489 ? 5.509 -10.427 30.429 1.00 97.62 489 VAL A N 1
ATOM 3764 C CA . VAL A 1 489 ? 4.339 -10.950 31.145 1.00 97.62 489 VAL A CA 1
ATOM 3765 C C . VAL A 1 489 ? 4.204 -10.291 32.520 1.00 97.62 489 VAL A C 1
ATOM 3767 O O . VAL A 1 489 ? 3.125 -9.809 32.859 1.00 97.62 489 VAL A O 1
ATOM 3770 N N . ALA A 1 490 ? 5.289 -10.190 33.294 1.00 97.38 490 ALA A N 1
ATOM 3771 C CA . ALA A 1 490 ? 5.278 -9.538 34.604 1.00 97.38 490 ALA A CA 1
ATOM 3772 C C . ALA A 1 490 ? 4.866 -8.057 34.518 1.00 97.38 490 ALA A C 1
ATOM 3774 O O . ALA A 1 490 ? 4.076 -7.580 35.339 1.00 97.38 490 ALA A O 1
ATOM 3775 N N . PHE A 1 491 ? 5.356 -7.337 33.505 1.00 96.75 491 PHE A N 1
ATOM 3776 C CA . PHE A 1 491 ? 4.966 -5.956 33.237 1.00 96.75 491 PHE A CA 1
ATOM 3777 C C . PHE A 1 491 ? 3.469 -5.828 32.925 1.00 96.75 491 PHE A C 1
ATOM 3779 O O . PHE A 1 491 ? 2.787 -5.020 33.555 1.00 96.75 491 PHE A O 1
ATOM 3786 N N . LEU A 1 492 ? 2.940 -6.644 32.009 1.00 96.88 492 LEU A N 1
ATOM 3787 C CA . LEU A 1 492 ? 1.526 -6.607 31.620 1.00 96.88 492 LEU A CA 1
ATOM 3788 C C . LEU A 1 492 ? 0.605 -7.022 32.776 1.00 96.88 492 LEU A C 1
ATOM 3790 O O . LEU A 1 492 ? -0.433 -6.398 32.988 1.00 96.88 492 LEU A O 1
ATOM 3794 N N . LEU A 1 493 ? 0.995 -8.026 33.569 1.00 97.56 493 LEU A N 1
ATOM 3795 C CA . LEU A 1 493 ? 0.270 -8.422 34.780 1.00 97.56 493 LEU A CA 1
ATOM 3796 C C . LEU A 1 493 ? 0.200 -7.269 35.787 1.00 97.56 493 LEU A C 1
ATOM 3798 O O . LEU A 1 493 ? -0.861 -7.016 36.356 1.00 97.56 493 LEU A O 1
ATOM 3802 N N . SER A 1 494 ? 1.316 -6.567 36.000 1.00 95.69 494 SER A N 1
ATOM 3803 C CA . SER A 1 494 ? 1.364 -5.381 36.860 1.00 95.69 494 SER A CA 1
ATOM 3804 C C . SER A 1 494 ? 0.458 -4.272 36.323 1.00 95.69 494 SER A C 1
ATOM 3806 O O . SER A 1 494 ? -0.367 -3.740 37.066 1.00 95.69 494 SER A O 1
ATOM 3808 N N . ALA A 1 495 ? 0.535 -3.991 35.017 1.00 93.12 495 ALA A N 1
ATOM 3809 C CA . ALA A 1 495 ? -0.294 -2.988 34.362 1.00 93.12 495 ALA A CA 1
ATOM 3810 C C . ALA A 1 495 ? -1.790 -3.296 34.518 1.00 93.12 495 ALA A C 1
ATOM 3812 O O . ALA A 1 495 ? -2.535 -2.433 34.966 1.00 93.12 495 ALA A O 1
ATOM 3813 N N . LEU A 1 496 ? -2.229 -4.525 34.225 1.00 92.81 496 LEU A N 1
ATOM 3814 C CA . LEU A 1 496 ? -3.640 -4.917 34.320 1.00 92.81 496 LEU A CA 1
ATOM 3815 C C . LEU A 1 496 ? -4.181 -4.874 35.761 1.00 92.81 496 LEU A C 1
ATOM 3817 O O . LEU A 1 496 ? -5.367 -4.621 35.971 1.00 92.81 496 LEU A O 1
ATOM 3821 N N . ARG A 1 497 ? -3.325 -5.118 36.763 1.00 92.19 497 ARG A N 1
ATOM 3822 C CA . ARG A 1 497 ? -3.706 -5.112 38.187 1.00 92.19 497 ARG A CA 1
ATOM 3823 C C . ARG A 1 497 ? -3.761 -3.708 38.796 1.00 92.19 497 ARG A C 1
ATOM 3825 O O . ARG A 1 497 ? -4.494 -3.525 39.768 1.00 92.19 497 ARG A O 1
ATOM 3832 N N . ASP A 1 498 ? -3.021 -2.741 38.254 1.00 89.88 498 ASP A N 1
ATOM 3833 C CA . ASP A 1 498 ? -2.994 -1.357 38.737 1.00 89.88 498 ASP A CA 1
ATOM 3834 C C . ASP A 1 498 ? -4.010 -0.473 37.983 1.00 89.88 498 ASP A C 1
ATOM 3836 O O . ASP A 1 498 ? -3.765 -0.099 36.835 1.00 89.88 498 ASP A O 1
ATOM 3840 N N . PRO A 1 499 ? -5.125 -0.043 38.609 1.00 83.88 499 PRO A N 1
ATOM 3841 C CA . PRO A 1 499 ? -6.104 0.831 37.956 1.00 83.88 499 PRO A CA 1
ATOM 3842 C C . PRO A 1 499 ? -5.542 2.216 37.590 1.00 83.88 499 PRO A C 1
ATOM 3844 O O . PRO A 1 499 ? -6.166 2.934 36.813 1.00 83.88 499 PRO A O 1
ATOM 3847 N N . LYS A 1 500 ? -4.380 2.611 38.132 1.00 85.50 500 LYS A N 1
ATOM 3848 C CA . LYS A 1 500 ? -3.695 3.872 37.807 1.00 85.50 500 LYS A CA 1
ATOM 3849 C C . LYS A 1 500 ? -2.660 3.725 36.686 1.00 85.50 500 LYS A C 1
ATOM 3851 O O . LYS A 1 500 ? -2.074 4.735 36.285 1.00 85.50 500 LYS A O 1
ATOM 3856 N N . ALA A 1 501 ? -2.412 2.512 36.189 1.00 86.00 501 ALA A N 1
ATOM 3857 C CA . ALA A 1 501 ? -1.513 2.298 35.062 1.00 86.00 501 ALA A CA 1
ATOM 3858 C C . ALA A 1 501 ? -2.058 2.968 33.782 1.00 86.00 501 ALA A C 1
ATOM 3860 O O . ALA A 1 501 ? -3.283 3.073 33.620 1.00 86.00 501 ALA A O 1
ATOM 3861 N N . PRO A 1 502 ? -1.169 3.401 32.859 1.00 85.31 502 PRO A N 1
ATOM 3862 C CA . PRO A 1 502 ? -1.574 3.950 31.567 1.00 85.31 502 PRO A CA 1
ATOM 3863 C C . PRO A 1 502 ? -2.600 3.062 30.858 1.00 85.31 502 PRO A C 1
ATOM 3865 O O . PRO A 1 502 ? -2.489 1.831 30.867 1.00 85.31 502 PRO A O 1
ATOM 3868 N N . ARG A 1 503 ? -3.609 3.691 30.250 1.00 81.44 503 ARG A N 1
ATOM 3869 C CA . ARG A 1 503 ? -4.740 3.000 29.612 1.00 81.44 503 ARG A CA 1
ATOM 3870 C C . ARG A 1 503 ? -4.269 2.047 28.525 1.00 81.44 503 ARG A C 1
ATOM 3872 O O . ARG A 1 503 ? -4.758 0.924 28.443 1.00 81.44 503 ARG A O 1
ATOM 3879 N N . GLU A 1 504 ? -3.319 2.488 27.713 1.00 84.12 504 GLU A N 1
ATOM 3880 C CA . GLU A 1 504 ? -2.753 1.719 26.612 1.00 84.12 504 GLU A CA 1
ATOM 3881 C C . GLU A 1 504 ? -2.136 0.422 27.147 1.00 84.12 504 GLU A C 1
ATOM 3883 O O . GLU A 1 504 ? -2.397 -0.651 26.619 1.00 84.12 504 GLU A O 1
ATOM 3888 N N . TRP A 1 505 ? -1.417 0.490 28.273 1.00 90.12 505 TRP A N 1
ATOM 3889 C CA . TRP A 1 505 ? -0.770 -0.680 28.876 1.00 90.12 505 TRP A CA 1
ATOM 3890 C C . TRP A 1 505 ? -1.791 -1.677 29.416 1.00 90.12 505 TRP A C 1
ATOM 3892 O O . TRP A 1 505 ? -1.650 -2.878 29.203 1.00 90.12 505 TRP A O 1
ATOM 3902 N N . ARG A 1 506 ? -2.838 -1.185 30.090 1.00 90.06 506 ARG A N 1
ATOM 3903 C CA . ARG A 1 506 ? -3.941 -2.030 30.570 1.00 90.06 506 ARG A CA 1
ATOM 3904 C C . ARG A 1 506 ? -4.677 -2.705 29.420 1.00 90.06 506 ARG A C 1
ATOM 3906 O O . ARG A 1 506 ? -5.002 -3.882 29.520 1.00 90.06 506 ARG A O 1
ATOM 3913 N N . THR A 1 507 ? -4.931 -1.958 28.348 1.00 88.25 507 THR A N 1
ATOM 3914 C CA . THR A 1 507 ? -5.661 -2.432 27.166 1.00 88.25 507 THR A CA 1
ATOM 3915 C C . THR A 1 507 ? -4.900 -3.559 26.473 1.00 88.25 507 THR A C 1
ATOM 3917 O O . THR A 1 507 ? -5.453 -4.635 26.267 1.00 88.25 507 THR A O 1
ATOM 3920 N N . GLU A 1 508 ? -3.613 -3.348 26.202 1.00 91.19 508 GLU A N 1
ATOM 3921 C CA . GLU A 1 508 ? -2.742 -4.356 25.588 1.00 91.19 508 GLU A CA 1
ATOM 3922 C C . GLU A 1 508 ? -2.579 -5.583 26.504 1.00 91.19 508 GLU A C 1
ATOM 3924 O O . GLU A 1 508 ? -2.642 -6.726 26.052 1.00 91.19 508 GLU A O 1
ATOM 3929 N N . ALA A 1 509 ? -2.471 -5.378 27.821 1.00 94.31 509 ALA A N 1
ATOM 3930 C CA . ALA A 1 509 ? -2.440 -6.481 28.777 1.00 94.31 509 ALA A CA 1
ATOM 3931 C C . ALA A 1 509 ? -3.729 -7.321 28.737 1.00 94.31 509 ALA A C 1
ATOM 3933 O O . ALA A 1 509 ? -3.646 -8.546 28.679 1.00 94.31 509 ALA A O 1
ATOM 3934 N N . PHE A 1 510 ? -4.909 -6.692 28.721 1.00 93.00 510 PHE A N 1
ATOM 3935 C CA . PHE A 1 510 ? -6.195 -7.398 28.636 1.00 93.00 510 PHE A CA 1
ATOM 3936 C C . PHE A 1 510 ? -6.325 -8.219 27.343 1.00 93.00 510 PHE A C 1
ATOM 3938 O O . PHE A 1 510 ? -6.872 -9.319 27.360 1.00 93.00 510 PHE A O 1
ATOM 3945 N N . GLN A 1 511 ? -5.799 -7.698 26.233 1.00 92.44 511 GLN A N 1
ATOM 3946 C CA . GLN A 1 511 ? -5.950 -8.283 24.898 1.00 92.44 511 GLN A CA 1
ATOM 3947 C C . GLN A 1 511 ? -4.968 -9.415 24.600 1.00 92.44 511 GLN A C 1
ATOM 3949 O O . GLN A 1 511 ? -5.287 -10.279 23.788 1.00 92.44 511 GLN A O 1
ATOM 3954 N N . HIS A 1 512 ? -3.799 -9.430 25.245 1.00 95.25 512 HIS A N 1
ATOM 3955 C CA . HIS A 1 512 ? -2.728 -10.364 24.894 1.00 95.25 512 HIS A CA 1
ATOM 3956 C C . HIS A 1 512 ? -2.344 -11.350 26.007 1.00 95.25 512 HIS A C 1
ATOM 3958 O O . HIS A 1 512 ? -1.896 -12.456 25.695 1.00 95.25 512 HIS A O 1
ATOM 3964 N N . LEU A 1 513 ? -2.551 -11.028 27.296 1.00 96.56 513 LEU A N 1
ATOM 3965 C CA . LEU A 1 513 ? -2.075 -11.866 28.414 1.00 96.56 513 LEU A CA 1
ATOM 3966 C C . LEU A 1 513 ? -2.625 -13.294 28.401 1.00 96.56 513 LEU A C 1
ATOM 3968 O O . LEU A 1 513 ? -1.913 -14.212 28.804 1.00 96.56 513 LEU A O 1
ATOM 3972 N N . ALA A 1 514 ? -3.857 -13.506 27.935 1.00 96.06 514 ALA A N 1
ATOM 3973 C CA . ALA A 1 514 ? -4.409 -14.855 27.809 1.00 96.06 514 ALA A CA 1
ATOM 3974 C C . ALA A 1 514 ? -3.621 -15.709 26.795 1.00 96.06 514 ALA A C 1
ATOM 3976 O O . ALA A 1 514 ? -3.492 -16.919 26.967 1.00 96.06 514 ALA A O 1
ATOM 3977 N N . GLY A 1 515 ? -3.059 -15.081 25.756 1.00 94.62 515 GLY A N 1
ATOM 3978 C CA . GLY A 1 515 ? -2.224 -15.739 24.753 1.00 94.62 515 GLY A CA 1
ATOM 3979 C C . GLY A 1 515 ? -0.760 -15.879 25.170 1.00 94.62 515 GLY A C 1
ATOM 3980 O O . GLY A 1 515 ? -0.137 -16.892 24.849 1.00 94.62 515 GLY A O 1
ATOM 3981 N N . THR A 1 516 ? -0.210 -14.894 25.886 1.00 95.06 516 THR A N 1
ATOM 3982 C CA . THR A 1 516 ? 1.237 -14.803 26.153 1.00 95.06 516 THR A CA 1
ATOM 3983 C C . THR A 1 516 ? 1.654 -15.189 27.572 1.00 95.06 516 THR A C 1
ATOM 3985 O O . THR A 1 516 ? 2.764 -15.690 27.746 1.00 95.06 516 THR A O 1
ATOM 3988 N N . GLY A 1 517 ? 0.785 -15.005 28.571 1.00 94.31 517 GLY A N 1
ATOM 3989 C CA . GLY A 1 517 ? 1.099 -15.120 30.003 1.00 94.31 517 GLY A CA 1
ATOM 3990 C C . GLY A 1 517 ? 0.811 -16.476 30.654 1.00 94.31 517 GLY A C 1
ATOM 3991 O O . GLY A 1 517 ? 0.880 -16.590 31.878 1.00 94.31 517 GLY A O 1
ATOM 3992 N N . GLY A 1 518 ? 0.454 -17.500 29.875 1.00 94.81 518 GLY A N 1
ATOM 3993 C CA . GLY A 1 518 ? 0.111 -18.826 30.401 1.00 94.81 518 GLY A CA 1
ATOM 3994 C C . GLY A 1 518 ? -1.063 -18.791 31.390 1.00 94.81 518 GLY A C 1
ATOM 3995 O O . GLY A 1 518 ? -1.964 -17.961 31.276 1.00 94.81 518 GLY A O 1
ATOM 3996 N N . ALA A 1 519 ? -1.051 -19.687 32.383 1.00 95.19 519 ALA A N 1
ATOM 3997 C CA . ALA A 1 519 ? -2.133 -19.800 33.366 1.00 95.19 519 ALA A CA 1
ATOM 3998 C C . ALA A 1 519 ? -2.338 -18.515 34.193 1.00 95.19 519 ALA A C 1
ATOM 4000 O O . ALA A 1 519 ? -3.476 -18.142 34.481 1.00 95.19 519 ALA A O 1
ATOM 4001 N N . GLU A 1 520 ? -1.258 -17.805 34.540 1.00 95.56 520 GLU A N 1
ATOM 4002 C CA . GLU A 1 520 ? -1.350 -16.535 35.273 1.00 95.56 520 GLU A CA 1
ATOM 4003 C C . GLU A 1 520 ? -1.985 -15.427 34.429 1.00 95.56 520 GLU A C 1
ATOM 4005 O O . GLU A 1 520 ? -2.802 -14.657 34.938 1.00 95.56 520 GLU A O 1
ATOM 4010 N N . GLY A 1 521 ? -1.642 -15.367 33.139 1.00 96.00 521 GLY A N 1
ATOM 4011 C CA . GLY A 1 521 ? -2.240 -14.433 32.189 1.00 96.00 521 GLY A CA 1
ATOM 4012 C C . GLY A 1 521 ? -3.741 -14.665 32.020 1.00 96.00 521 GLY A C 1
ATOM 4013 O O . GLY A 1 521 ? -4.526 -13.727 32.159 1.00 96.00 521 GLY A O 1
ATOM 4014 N N . VAL A 1 522 ? -4.154 -15.922 31.826 1.00 95.94 522 VAL A N 1
ATOM 4015 C CA . VAL A 1 522 ? -5.575 -16.315 31.754 1.00 95.94 522 VAL A CA 1
ATOM 4016 C C . VAL A 1 522 ? -6.318 -15.936 33.035 1.00 95.94 522 VAL A C 1
ATOM 4018 O O . VAL A 1 522 ? -7.378 -15.312 32.974 1.00 95.94 522 VAL A O 1
ATOM 4021 N N . ALA A 1 523 ? -5.751 -16.249 34.203 1.00 94.94 523 ALA A N 1
ATOM 4022 C CA . ALA A 1 523 ? -6.351 -15.898 35.486 1.00 94.94 523 ALA A CA 1
ATOM 4023 C C . ALA A 1 523 ? -6.495 -14.376 35.665 1.00 94.94 523 ALA A C 1
ATOM 4025 O O . ALA A 1 523 ? -7.512 -13.912 36.180 1.00 94.94 523 ALA A O 1
ATOM 4026 N N . ALA A 1 524 ? -5.512 -13.592 35.213 1.00 94.38 524 ALA A N 1
ATOM 4027 C CA . ALA A 1 524 ? -5.557 -12.136 35.286 1.00 94.38 524 ALA A CA 1
ATOM 4028 C C . ALA A 1 524 ? -6.636 -11.534 34.372 1.00 94.38 524 ALA A C 1
ATOM 4030 O O . ALA A 1 524 ? -7.387 -10.670 34.824 1.00 94.38 524 ALA A O 1
ATOM 4031 N N . VAL A 1 525 ? -6.764 -12.014 33.129 1.00 93.38 525 VAL A N 1
ATOM 4032 C CA . VAL A 1 525 ? -7.824 -11.568 32.205 1.00 93.38 525 VAL A CA 1
ATOM 4033 C C . VAL A 1 525 ? -9.204 -11.968 32.734 1.00 93.38 525 VAL A C 1
ATOM 4035 O O . VAL A 1 525 ? -10.115 -11.143 32.751 1.00 93.38 525 VAL A O 1
ATOM 4038 N N . ARG A 1 526 ? -9.359 -13.188 33.267 1.00 91.19 526 ARG A N 1
ATOM 4039 C CA . ARG A 1 526 ? -10.613 -13.635 33.898 1.00 91.19 526 ARG A CA 1
ATOM 4040 C C . ARG A 1 526 ? -10.984 -12.767 35.106 1.00 91.19 526 ARG A C 1
ATOM 4042 O O . ARG A 1 526 ? -12.137 -12.371 35.244 1.00 91.19 526 ARG A O 1
ATOM 4049 N N . ALA A 1 527 ? -10.012 -12.414 35.948 1.00 89.38 527 ALA A N 1
ATOM 4050 C CA . ALA A 1 527 ? -10.231 -11.507 37.074 1.00 89.38 527 ALA A CA 1
ATOM 4051 C C . ALA A 1 527 ? -10.594 -10.080 36.626 1.00 89.38 527 ALA A C 1
ATOM 4053 O O . ALA A 1 527 ? -11.366 -9.410 37.308 1.00 89.38 527 ALA A O 1
ATOM 4054 N N . ALA A 1 528 ? -10.058 -9.613 35.493 1.00 86.88 528 ALA A N 1
ATOM 4055 C CA . ALA A 1 528 ? -10.423 -8.323 34.915 1.00 86.88 528 ALA A CA 1
ATOM 4056 C C . ALA A 1 528 ? -11.863 -8.327 34.372 1.00 86.88 528 ALA A C 1
ATOM 4058 O O . ALA A 1 528 ? -12.593 -7.381 34.650 1.00 86.88 528 ALA A O 1
ATOM 4059 N N . ARG A 1 529 ? -12.294 -9.406 33.696 1.00 82.00 529 ARG A N 1
ATOM 4060 C CA . ARG A 1 529 ? -13.696 -9.616 33.275 1.00 82.00 529 ARG A CA 1
ATOM 4061 C C . ARG A 1 529 ? -14.661 -9.630 34.466 1.00 82.00 529 ARG A C 1
ATOM 4063 O O . ARG A 1 529 ? -15.688 -8.969 34.443 1.00 82.00 529 ARG A O 1
ATOM 4070 N N . ALA A 1 530 ? -14.302 -10.340 35.539 1.00 66.44 530 ALA A N 1
ATOM 4071 C CA . ALA A 1 530 ? -15.160 -10.530 36.713 1.00 66.44 530 ALA A CA 1
ATOM 4072 C C . ALA A 1 530 ? -15.360 -9.274 37.588 1.00 66.44 530 ALA A C 1
ATOM 4074 O O . ALA A 1 530 ? -16.218 -9.277 38.466 1.00 66.44 530 ALA A O 1
ATOM 4075 N N . LYS A 1 531 ? -14.567 -8.209 37.401 1.00 61.50 531 LYS A N 1
ATOM 4076 C CA . LYS A 1 531 ? -14.724 -6.945 38.147 1.00 61.50 531 LYS A CA 1
ATOM 4077 C C . LYS A 1 531 ? -15.860 -6.054 37.628 1.00 61.50 531 LYS A C 1
ATOM 4079 O O . LYS A 1 531 ? -16.164 -5.056 38.278 1.00 61.50 531 LYS A O 1
ATOM 4084 N N . SER A 1 532 ? -16.479 -6.396 36.503 1.00 60.88 532 SER A N 1
ATOM 4085 C CA . SER A 1 532 ? -17.642 -5.695 35.957 1.00 60.88 532 SER A CA 1
ATOM 4086 C C . SER A 1 532 ? -18.912 -6.080 36.731 1.00 60.88 532 SER A C 1
ATOM 4088 O O . SER A 1 532 ? -19.555 -7.076 36.421 1.00 60.88 532 SER A O 1
ATOM 4090 N N . GLY A 1 533 ? -19.214 -5.334 37.799 1.00 64.62 533 GLY A N 1
ATOM 4091 C CA . GLY A 1 533 ? -20.471 -5.426 38.556 1.00 64.62 533 GLY A CA 1
ATOM 4092 C C . GLY A 1 533 ? -21.574 -4.525 37.974 1.00 64.62 533 GLY A C 1
ATOM 4093 O O . GLY A 1 533 ? -21.451 -4.097 36.827 1.00 64.62 533 GLY A O 1
ATOM 4094 N N . PRO A 1 534 ? -22.621 -4.191 38.755 1.00 76.25 534 PRO A N 1
ATOM 4095 C CA . PRO A 1 534 ? -23.647 -3.242 38.329 1.00 76.25 534 PRO A CA 1
ATOM 4096 C C . PRO A 1 534 ? -23.015 -1.937 37.836 1.00 76.25 534 PRO A C 1
ATOM 4098 O O . PRO A 1 534 ? -22.080 -1.411 38.452 1.00 76.25 534 PRO A O 1
ATOM 4101 N N . CYS A 1 535 ? -23.532 -1.405 36.734 1.00 78.62 535 CYS A N 1
ATOM 4102 C CA . CYS A 1 535 ? -23.161 -0.084 36.259 1.00 78.62 535 CYS A CA 1
ATOM 4103 C C . CYS A 1 535 ? -23.551 0.968 37.302 1.00 78.62 535 CYS A C 1
ATOM 4105 O O . CYS A 1 535 ? -24.525 0.824 38.043 1.00 78.62 535 CYS A O 1
ATOM 4107 N N . LYS A 1 536 ? -22.824 2.089 37.325 1.00 79.94 536 LYS A N 1
ATOM 4108 C CA . LYS A 1 536 ? -23.321 3.264 38.048 1.00 79.94 536 LYS A CA 1
ATOM 4109 C C . LYS A 1 536 ? -24.680 3.669 37.468 1.00 79.94 536 LYS A C 1
ATOM 4111 O O . LYS A 1 536 ? -24.821 3.645 36.235 1.00 79.94 536 LYS A O 1
ATOM 4116 N N . PRO A 1 537 ? -25.635 4.115 38.304 1.00 79.88 537 PRO A N 1
ATOM 4117 C CA . PRO A 1 537 ? -26.879 4.679 37.808 1.00 79.88 537 PRO A CA 1
ATOM 4118 C C . PRO A 1 537 ? -26.595 5.725 36.732 1.00 79.88 537 PRO A C 1
ATOM 4120 O O . PRO A 1 537 ? -25.657 6.518 36.853 1.00 79.88 537 PRO A O 1
ATOM 4123 N N . TRP A 1 538 ? -27.380 5.721 35.657 1.00 79.50 538 TRP A N 1
ATOM 4124 C CA . TRP A 1 538 ? -27.137 6.564 34.479 1.00 79.50 538 TRP A CA 1
ATOM 4125 C C . TRP A 1 538 ? -26.931 8.050 34.811 1.00 79.50 538 TRP A C 1
ATOM 4127 O O . TRP A 1 538 ? -26.100 8.707 34.189 1.00 79.50 538 TRP A O 1
ATOM 4137 N N . TYR A 1 539 ? -27.604 8.578 35.834 1.00 79.31 539 TYR A N 1
ATOM 4138 C CA . TYR A 1 539 ? -27.443 9.971 36.240 1.00 79.31 539 TYR A CA 1
ATOM 4139 C C . TYR A 1 539 ? -26.060 10.294 36.831 1.00 79.31 539 TYR A C 1
ATOM 4141 O O . TYR A 1 539 ? -25.568 11.401 36.624 1.00 79.31 539 TYR A O 1
ATOM 4149 N N . GLU A 1 540 ? -25.398 9.353 37.514 1.00 82.81 540 GLU A N 1
ATOM 4150 C CA . GLU A 1 540 ? -24.038 9.550 38.054 1.00 82.81 540 GLU A CA 1
ATOM 4151 C C . GLU A 1 540 ? -22.964 9.505 36.965 1.00 82.81 540 GLU A C 1
ATOM 4153 O O . GLU A 1 540 ? -21.818 9.902 37.179 1.00 82.81 540 GLU A O 1
ATOM 4158 N N . ARG A 1 541 ? -23.335 9.007 35.783 1.00 80.75 541 ARG A N 1
ATOM 4159 C CA . ARG A 1 541 ? -22.470 8.927 34.607 1.00 80.75 541 ARG A CA 1
ATOM 4160 C C . ARG A 1 541 ? -22.478 10.227 33.793 1.00 80.75 541 ARG A C 1
ATOM 4162 O O . ARG A 1 541 ? -21.625 10.412 32.925 1.00 80.75 541 ARG A O 1
ATOM 4169 N N . ILE A 1 542 ? -23.387 11.161 34.092 1.00 82.62 542 ILE A N 1
ATOM 4170 C CA . ILE A 1 542 ? -23.428 12.474 33.442 1.00 82.62 542 ILE A CA 1
ATOM 4171 C C . ILE A 1 542 ? -22.383 13.399 34.060 1.00 82.62 542 ILE A C 1
ATOM 4173 O O . ILE A 1 542 ? -22.494 13.842 35.201 1.00 82.62 542 ILE A O 1
ATOM 4177 N N . ASN A 1 543 ? -21.395 13.783 33.255 1.00 81.81 543 ASN A N 1
ATOM 4178 C CA . ASN A 1 543 ? -20.498 14.877 33.602 1.00 81.81 543 ASN A CA 1
ATOM 4179 C C . ASN A 1 543 ? -21.100 16.211 33.140 1.00 81.81 543 ASN A C 1
ATOM 4181 O O . ASN A 1 543 ? -20.987 16.557 31.960 1.00 81.81 543 ASN A O 1
ATOM 4185 N N . PHE A 1 544 ? -21.723 16.947 34.065 1.00 82.19 544 PHE A N 1
ATOM 4186 C CA . PHE A 1 544 ? -22.387 18.227 33.792 1.00 82.19 544 PHE A CA 1
ATOM 4187 C C . PHE A 1 544 ? -21.459 19.299 33.195 1.00 82.19 544 PHE A C 1
ATOM 4189 O O . PHE A 1 544 ? -21.919 20.082 32.367 1.00 82.19 544 PHE A O 1
ATOM 4196 N N . ASP A 1 545 ? -20.157 19.290 33.508 1.00 77.69 545 ASP A N 1
ATOM 4197 C CA . ASP A 1 545 ? -19.189 20.267 32.976 1.00 77.69 545 ASP A CA 1
ATOM 4198 C C . ASP A 1 545 ? -18.902 20.075 31.478 1.00 77.69 545 ASP A C 1
ATOM 4200 O O . ASP A 1 545 ? -18.356 20.960 30.818 1.00 77.69 545 ASP A O 1
ATOM 4204 N N . LYS A 1 546 ? -19.246 18.903 30.931 1.00 74.69 546 LYS A N 1
ATOM 4205 C CA . LYS A 1 546 ? -19.028 18.541 29.524 1.00 74.69 546 LYS A CA 1
ATOM 4206 C C . LYS A 1 546 ? -20.310 18.521 28.691 1.00 74.69 546 LYS A C 1
ATOM 4208 O O . LYS A 1 546 ? -20.248 18.165 27.516 1.00 74.69 546 LYS A O 1
ATOM 4213 N N . GLN A 1 547 ? -21.462 18.860 29.273 1.00 81.25 547 GLN A N 1
ATOM 4214 C CA . GLN A 1 547 ? -22.733 18.822 28.548 1.00 81.25 547 GLN A CA 1
ATOM 4215 C C . GLN A 1 547 ? -22.952 20.082 27.710 1.00 81.25 547 GLN A C 1
ATOM 4217 O O . GLN A 1 547 ? -22.496 21.176 28.044 1.00 81.25 547 GLN A O 1
ATOM 4222 N N . ASN A 1 548 ? -23.716 19.934 26.627 1.00 83.44 548 ASN A N 1
ATOM 4223 C CA . ASN A 1 548 ? -24.142 21.063 25.813 1.00 83.44 548 ASN A CA 1
ATOM 4224 C C . ASN A 1 548 ? -25.392 21.698 26.441 1.00 83.44 548 ASN A C 1
ATOM 4226 O O . ASN A 1 548 ? -26.514 21.216 26.260 1.00 83.44 548 ASN A O 1
ATOM 4230 N N . ILE A 1 549 ? -25.175 22.741 27.242 1.00 88.56 549 ILE A N 1
ATOM 4231 C CA . ILE A 1 549 ? -26.227 23.448 27.977 1.00 88.56 549 ILE A CA 1
ATOM 4232 C C . ILE A 1 549 ? -27.074 24.266 26.998 1.00 88.56 549 ILE A C 1
ATOM 4234 O O . ILE A 1 549 ? -26.555 25.088 26.246 1.00 88.56 549 ILE A O 1
ATOM 4238 N N . VAL A 1 550 ? -28.393 24.072 27.046 1.00 88.50 550 VAL A N 1
ATOM 4239 C CA . VAL A 1 550 ? -29.363 24.859 26.274 1.00 88.50 550 VAL A CA 1
ATOM 4240 C C . VAL A 1 550 ? -29.665 26.166 26.997 1.00 88.50 550 VAL A C 1
ATOM 4242 O O . VAL A 1 550 ? -29.474 27.242 26.439 1.00 88.50 550 VAL A O 1
ATOM 4245 N N . SER A 1 551 ? -30.140 26.087 28.244 1.00 90.12 551 SER A N 1
ATOM 4246 C CA . SER A 1 551 ? -30.357 27.263 29.093 1.00 90.12 551 SER A CA 1
ATOM 4247 C C . SER A 1 551 ? -30.502 26.886 30.568 1.00 90.12 551 SER A C 1
ATOM 4249 O O . SER A 1 551 ? -30.837 25.749 30.901 1.00 90.12 551 SER A O 1
ATOM 4251 N N . THR A 1 552 ? -30.300 27.869 31.444 1.00 93.31 552 THR A N 1
ATOM 4252 C CA . THR A 1 552 ? -30.582 27.771 32.881 1.00 93.31 552 THR A CA 1
ATOM 4253 C C . THR A 1 552 ? -31.608 28.836 33.243 1.00 93.31 552 THR A C 1
ATOM 4255 O O . THR A 1 552 ? -31.401 30.009 32.935 1.00 93.31 552 THR A O 1
ATOM 4258 N N . GLN A 1 553 ? -32.724 28.443 33.858 1.00 94.31 553 GLN A N 1
ATOM 4259 C CA . GLN A 1 553 ? -33.860 29.327 34.146 1.00 94.31 553 GLN A CA 1
ATOM 4260 C C . GLN A 1 553 ? -34.432 29.060 35.544 1.00 94.31 553 GLN A C 1
ATOM 4262 O O . GLN A 1 553 ? -34.274 27.971 36.093 1.00 94.31 553 GLN A O 1
ATOM 4267 N N . GLN A 1 554 ? -35.093 30.062 36.127 1.00 94.69 554 GLN A N 1
ATOM 4268 C CA . GLN A 1 554 ? -35.859 29.911 37.365 1.00 94.69 554 GLN A CA 1
ATOM 4269 C C . GLN A 1 554 ? -37.347 29.779 37.055 1.00 94.69 554 GLN A C 1
ATOM 4271 O O . GLN A 1 554 ? -37.872 30.506 36.211 1.00 94.69 554 GLN A O 1
ATOM 4276 N N . ASP A 1 555 ? -38.022 28.856 37.735 1.00 93.19 555 ASP A N 1
ATOM 4277 C CA . ASP A 1 555 ? -39.474 28.731 37.640 1.00 93.19 555 ASP A CA 1
ATOM 4278 C C . ASP A 1 555 ? -40.207 29.730 38.553 1.00 93.19 555 ASP A C 1
ATOM 4280 O O . ASP A 1 555 ? -39.606 30.470 39.335 1.00 93.19 555 ASP A O 1
ATOM 4284 N N . THR A 1 556 ? -41.539 29.745 38.480 1.00 90.81 556 THR A N 1
ATOM 4285 C CA . THR A 1 556 ? -42.390 30.643 39.282 1.00 90.81 556 THR A CA 1
ATOM 4286 C C . THR A 1 556 ? -42.335 30.371 40.790 1.00 90.81 556 THR A C 1
ATOM 4288 O O . THR A 1 556 ? -42.821 31.190 41.567 1.00 90.81 556 THR A O 1
ATOM 4291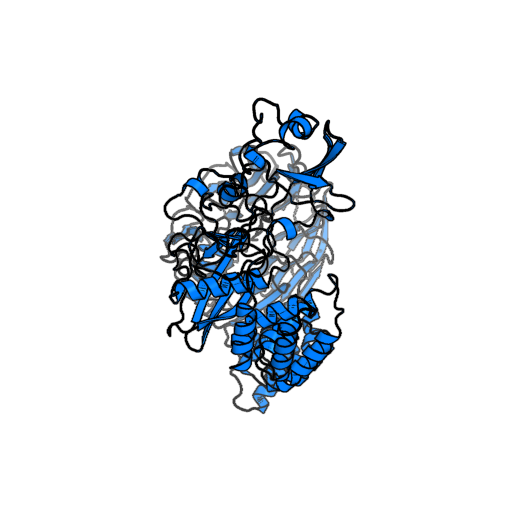 N N . LYS A 1 557 ? -41.743 29.247 41.214 1.00 93.62 557 LYS A N 1
ATOM 4292 C CA . LYS A 1 557 ? -41.528 28.863 42.617 1.00 93.62 557 LYS A CA 1
ATOM 4293 C C . LYS A 1 557 ? -40.103 29.185 43.092 1.00 93.62 557 LYS A C 1
ATOM 4295 O O . LYS A 1 557 ? -39.761 28.860 44.226 1.00 93.62 557 LYS A O 1
ATOM 4300 N N . GLY A 1 558 ? -39.272 29.805 42.251 1.00 91.94 558 GLY A N 1
ATOM 4301 C CA . GLY A 1 558 ? -37.883 30.151 42.561 1.00 91.94 558 GLY A CA 1
ATOM 4302 C C . GLY A 1 558 ? -36.896 28.982 42.459 1.00 91.94 558 GLY A C 1
ATOM 4303 O O . GLY A 1 558 ? -35.729 29.144 42.821 1.00 91.94 558 GLY A O 1
ATOM 4304 N N . ARG A 1 559 ? -37.313 27.809 41.955 1.00 94.50 559 ARG A N 1
ATOM 4305 C CA . ARG A 1 559 ? -36.401 26.675 41.726 1.00 94.50 559 ARG A CA 1
ATOM 4306 C C . ARG A 1 559 ? -35.574 26.951 40.477 1.00 94.50 559 ARG A C 1
ATOM 4308 O O . ARG A 1 559 ? -36.114 27.346 39.445 1.00 94.50 559 ARG A O 1
ATOM 4315 N N . THR A 1 560 ? -34.263 26.741 40.565 1.00 95.38 560 THR A N 1
ATOM 4316 C CA . THR A 1 560 ? -33.354 26.909 39.423 1.00 95.38 560 THR A CA 1
ATOM 4317 C C . THR A 1 560 ? -33.206 25.587 38.682 1.00 95.38 560 THR A C 1
ATOM 4319 O O . THR A 1 560 ? -32.886 24.571 39.294 1.00 95.38 560 THR A O 1
ATOM 4322 N N . TRP A 1 561 ? -33.393 25.615 37.368 1.00 95.25 561 TRP A N 1
ATOM 4323 C CA . TRP A 1 561 ? -33.349 24.453 36.490 1.00 95.25 561 TRP A CA 1
ATOM 4324 C C . TRP A 1 561 ? -32.369 24.671 35.347 1.00 95.25 561 TRP A C 1
ATOM 4326 O O . TRP A 1 561 ? -32.264 25.778 34.822 1.00 95.25 561 TRP A O 1
ATOM 4336 N N . MET A 1 562 ? -31.704 23.604 34.922 1.00 94.06 562 MET A N 1
ATOM 4337 C CA . MET A 1 562 ? -30.870 23.578 33.724 1.00 94.06 562 MET A CA 1
ATOM 4338 C C . MET A 1 562 ? -31.452 22.606 32.709 1.00 94.06 562 MET A C 1
ATOM 4340 O O . MET A 1 562 ? -31.817 21.489 33.064 1.00 94.06 562 MET A O 1
ATOM 4344 N N . LEU A 1 563 ? -31.500 23.039 31.454 1.00 93.00 563 LEU A N 1
ATOM 4345 C CA . LEU A 1 563 ? -31.855 22.241 30.291 1.00 93.00 563 LEU A CA 1
ATOM 4346 C C . LEU A 1 563 ? -30.589 21.993 29.465 1.00 93.00 563 LEU A C 1
ATOM 4348 O O . LEU A 1 563 ? -29.872 22.944 29.146 1.00 93.00 563 LEU A O 1
ATOM 4352 N N . PHE A 1 564 ? -30.301 20.744 29.114 1.00 90.69 564 PHE A N 1
ATOM 4353 C CA . PHE A 1 564 ? -29.064 20.366 28.424 1.00 90.69 564 PHE A CA 1
ATOM 4354 C C . PHE A 1 564 ? -29.258 19.139 27.527 1.00 90.69 564 PHE A C 1
ATOM 4356 O O . PHE A 1 564 ? -30.199 18.365 27.708 1.00 90.69 564 PHE A O 1
ATOM 4363 N N . TYR A 1 565 ? -28.363 18.965 26.557 1.00 86.12 565 TYR A N 1
ATOM 4364 C CA . TYR A 1 565 ? -28.292 17.749 25.747 1.00 86.12 565 TYR A CA 1
ATOM 4365 C C . TYR A 1 565 ? -27.338 16.730 26.365 1.00 86.12 565 TYR A C 1
ATOM 4367 O O . TYR A 1 565 ? -26.260 17.114 26.820 1.00 86.12 565 TYR A O 1
ATOM 4375 N N . SER A 1 566 ? -27.709 15.447 26.328 1.00 83.62 566 SER A N 1
ATOM 4376 C CA . SER A 1 566 ? -26.852 14.345 26.777 1.00 83.62 566 SER A CA 1
ATOM 4377 C C . SER A 1 566 ? -27.072 13.071 25.970 1.00 83.62 566 SER A C 1
ATOM 4379 O O . SER A 1 566 ? -28.209 12.756 25.631 1.00 83.62 566 SER A O 1
ATOM 4381 N N . SER A 1 567 ? -25.999 12.317 25.716 1.00 77.69 567 SER A N 1
ATOM 4382 C CA . SER A 1 567 ? -26.008 11.019 25.029 1.00 77.69 567 SER A CA 1
ATOM 4383 C C . SER A 1 567 ? -26.316 9.819 25.919 1.00 77.69 567 SER A C 1
ATOM 4385 O O . SER A 1 567 ? -26.485 8.727 25.387 1.00 77.69 567 SER A O 1
ATOM 4387 N N . ILE A 1 568 ? -26.498 10.015 27.227 1.00 80.69 568 ILE A N 1
ATOM 4388 C CA . ILE A 1 568 ? -26.501 8.937 28.227 1.00 80.69 568 ILE A CA 1
ATOM 4389 C C . ILE A 1 568 ? -27.609 7.873 28.074 1.00 80.69 568 ILE A C 1
ATOM 4391 O O . ILE A 1 568 ? -27.458 6.759 28.562 1.00 80.69 568 ILE A O 1
ATOM 4395 N N . LEU A 1 569 ? -28.708 8.178 27.371 1.00 76.88 569 LEU A N 1
ATOM 4396 C CA . LEU A 1 569 ? -29.757 7.207 26.984 1.00 76.88 569 LEU A CA 1
ATOM 4397 C C . LEU A 1 569 ? -29.640 6.782 25.510 1.00 76.88 569 LEU A C 1
ATOM 4399 O O . LEU A 1 569 ? -30.623 6.520 24.805 1.00 76.88 569 LEU A O 1
ATOM 4403 N N . GLY A 1 570 ? -28.408 6.806 25.023 1.00 65.00 570 GLY A N 1
ATOM 4404 C CA . GLY A 1 570 ? -28.023 6.470 23.675 1.00 65.00 570 GLY A CA 1
ATOM 4405 C C . GLY A 1 570 ? -28.473 7.485 22.628 1.00 65.00 570 GLY A C 1
ATOM 4406 O O . GLY A 1 570 ? -29.068 7.101 21.616 1.00 65.00 570 GLY A O 1
ATOM 4407 N N . TYR A 1 571 ? -28.297 8.792 22.871 1.00 69.25 571 TYR A N 1
ATOM 4408 C CA . TYR A 1 571 ? -28.572 9.811 21.843 1.00 69.25 571 TYR A CA 1
ATOM 4409 C C . TYR A 1 571 ? -28.002 11.203 22.115 1.00 69.25 571 TYR A C 1
ATOM 4411 O O . TYR A 1 571 ? -28.503 11.912 22.978 1.00 69.25 571 TYR A O 1
ATOM 4419 N N . GLY A 1 572 ? -27.043 11.676 21.315 1.00 65.81 572 GLY A N 1
ATOM 4420 C CA . GLY A 1 572 ? -26.345 12.950 21.562 1.00 65.81 572 GLY A CA 1
ATOM 4421 C C . GLY A 1 572 ? -27.207 14.221 21.588 1.00 65.81 572 GLY A C 1
ATOM 4422 O O . GLY A 1 572 ? -26.720 15.269 22.004 1.00 65.81 572 GLY A O 1
ATOM 4423 N N . THR A 1 573 ? -28.477 14.162 21.168 1.00 72.38 573 THR A N 1
ATOM 4424 C CA . THR A 1 573 ? -29.408 15.304 21.239 1.00 72.38 573 THR A CA 1
ATOM 4425 C C . THR A 1 573 ? -30.640 15.038 22.112 1.00 72.38 573 THR A C 1
ATOM 4427 O O . THR A 1 573 ? -31.654 15.723 21.950 1.00 72.38 573 THR A O 1
ATOM 4430 N N . ALA A 1 574 ? -30.611 14.033 22.993 1.00 81.06 574 ALA A N 1
ATOM 4431 C CA . ALA A 1 574 ? -31.683 13.844 23.966 1.00 81.06 574 ALA A CA 1
ATOM 4432 C C . ALA A 1 574 ? -31.656 14.987 24.986 1.00 81.06 574 ALA A C 1
ATOM 4434 O O . ALA A 1 574 ? -30.598 15.364 25.490 1.00 81.06 574 ALA A O 1
ATOM 4435 N N . LEU A 1 575 ? -32.825 15.573 25.236 1.00 88.00 575 LEU A N 1
ATOM 4436 C CA . LEU A 1 575 ? -32.971 16.765 26.055 1.00 88.00 575 LEU A CA 1
ATOM 4437 C C . LEU A 1 575 ? -33.322 16.372 27.491 1.00 88.00 575 LEU A C 1
ATOM 4439 O O . LEU A 1 575 ? -34.359 15.747 27.746 1.00 88.00 575 LEU A O 1
ATOM 4443 N N . PHE A 1 576 ? -32.469 16.775 28.423 1.00 92.00 576 PHE A N 1
ATOM 4444 C CA . PHE A 1 576 ? -32.614 16.526 29.850 1.00 92.00 576 PHE A CA 1
ATOM 4445 C C . PHE A 1 576 ? -32.796 17.830 30.603 1.00 92.00 576 PHE A C 1
ATOM 4447 O O . PHE A 1 576 ? -32.301 18.882 30.193 1.00 92.00 576 PHE A O 1
ATOM 4454 N N . MET A 1 577 ? -33.479 17.737 31.737 1.00 93.38 577 MET A N 1
ATOM 4455 C CA . MET A 1 577 ? -33.575 18.821 32.700 1.00 93.38 577 MET A CA 1
ATOM 4456 C C . MET A 1 577 ? -33.050 18.386 34.060 1.00 93.38 577 MET A C 1
ATOM 4458 O O . MET A 1 577 ? -33.186 17.225 34.431 1.00 93.38 577 MET A O 1
ATOM 4462 N N . VAL A 1 578 ? -32.495 19.314 34.831 1.00 94.31 578 VAL A N 1
ATOM 4463 C CA . VAL A 1 578 ? -32.027 19.032 36.190 1.00 94.31 578 VAL A CA 1
ATOM 4464 C C . VAL A 1 578 ? -32.257 20.222 37.115 1.00 94.31 578 VAL A C 1
ATOM 4466 O O . VAL A 1 578 ? -32.079 21.376 36.724 1.00 94.31 578 VAL A O 1
ATOM 4469 N N . GLU A 1 579 ? -32.692 19.936 38.340 1.00 94.94 579 GLU A N 1
ATOM 4470 C CA . GLU A 1 579 ? -32.915 20.934 39.388 1.00 94.94 579 GLU A CA 1
ATOM 4471 C C . GLU A 1 579 ? -31.608 21.234 40.114 1.00 94.94 579 GLU A C 1
ATOM 4473 O O . GLU A 1 579 ? -30.855 20.317 40.445 1.00 94.94 579 GLU A O 1
ATOM 4478 N N . ARG A 1 580 ? -31.358 22.499 40.445 1.00 94.00 580 ARG A N 1
ATOM 4479 C CA . ARG A 1 580 ? -30.274 22.862 41.354 1.00 94.00 580 ARG A CA 1
ATOM 4480 C C . ARG A 1 580 ? -30.712 22.668 42.805 1.00 94.00 580 ARG A C 1
ATOM 4482 O O . ARG A 1 580 ? -31.688 23.277 43.240 1.00 94.00 580 ARG A O 1
ATOM 4489 N N . ARG A 1 581 ? -29.959 21.878 43.572 1.00 90.81 581 ARG A N 1
ATOM 4490 C CA . ARG A 1 581 ? -30.177 21.620 45.002 1.00 90.81 581 ARG A CA 1
ATOM 4491 C C . ARG A 1 581 ? -28.970 22.118 45.798 1.00 90.81 581 ARG A C 1
ATOM 4493 O O . ARG A 1 581 ? -27.943 21.456 45.886 1.00 90.81 581 ARG A O 1
ATOM 4500 N N . GLY A 1 582 ? -29.080 23.324 46.357 1.00 86.62 582 GLY A N 1
ATOM 4501 C CA . GLY A 1 582 ? -27.957 23.987 47.027 1.00 86.62 582 GLY A CA 1
ATOM 4502 C C . GLY A 1 582 ? -26.830 24.322 46.043 1.00 86.62 582 GLY A C 1
ATOM 4503 O O . GLY A 1 582 ? -27.045 25.042 45.065 1.00 86.62 582 GLY A O 1
ATOM 4504 N N . THR A 1 583 ? -25.624 23.811 46.298 1.00 84.25 583 THR A N 1
ATOM 4505 C CA . THR A 1 583 ? -24.460 23.990 45.414 1.00 84.25 583 THR A CA 1
ATOM 4506 C C . THR A 1 583 ? -24.375 22.957 44.290 1.00 84.25 583 THR A C 1
ATOM 4508 O O . THR A 1 583 ? -23.599 23.173 43.363 1.00 84.25 583 THR A O 1
ATOM 4511 N N . GLU A 1 584 ? -25.179 21.892 44.331 1.00 86.75 584 GLU A N 1
ATOM 4512 C CA . GLU A 1 584 ? -25.097 20.747 43.416 1.00 86.75 584 GLU A CA 1
ATOM 4513 C C . GLU A 1 584 ? -26.319 20.645 42.488 1.00 86.75 584 GLU A C 1
ATOM 4515 O O . GLU A 1 584 ? -27.359 21.275 42.706 1.00 86.75 584 GLU A O 1
ATOM 4520 N N . TRP A 1 585 ? -26.186 19.852 41.425 1.00 88.44 585 TRP A N 1
ATOM 4521 C CA . TRP A 1 585 ? -27.293 19.470 40.548 1.00 88.44 585 TRP A CA 1
ATOM 4522 C C . TRP A 1 585 ? -27.916 18.163 41.050 1.00 88.44 585 TRP A C 1
ATOM 4524 O O . TRP A 1 585 ? -27.201 17.250 41.449 1.00 88.44 585 TRP A O 1
ATOM 4534 N N . GLY A 1 586 ? -29.248 18.089 41.067 1.00 90.06 586 GLY A N 1
ATOM 4535 C CA . GLY A 1 586 ? -29.987 16.891 41.469 1.00 90.06 586 GLY A CA 1
ATOM 4536 C C . GLY A 1 586 ? -30.026 15.810 40.383 1.00 90.06 586 GLY A C 1
ATOM 4537 O O . GLY A 1 586 ? -29.228 15.806 39.449 1.00 90.06 586 GLY A O 1
ATOM 4538 N N . THR A 1 587 ? -30.999 14.902 40.479 1.00 89.56 587 THR A N 1
ATOM 4539 C CA . THR A 1 587 ? -31.200 13.852 39.472 1.00 89.56 587 THR A CA 1
ATOM 4540 C C . THR A 1 587 ? -31.752 14.460 38.172 1.00 89.56 587 THR A C 1
ATOM 4542 O O . THR A 1 587 ? -32.803 15.111 38.206 1.00 89.56 587 THR A O 1
ATOM 4545 N N . PRO A 1 588 ? -31.065 14.287 37.033 1.00 91.56 588 PRO A N 1
ATOM 4546 C CA . PRO A 1 588 ? -31.550 14.703 35.731 1.00 91.56 588 PRO A CA 1
ATOM 4547 C C . PRO A 1 588 ? -32.769 13.870 35.317 1.00 91.56 588 PRO A C 1
ATOM 4549 O O . PRO A 1 588 ? -32.893 12.703 35.672 1.00 91.56 588 PRO A O 1
ATOM 4552 N N . LEU A 1 589 ? -33.666 14.475 34.545 1.00 92.12 589 LEU A N 1
ATOM 4553 C CA . LEU A 1 589 ? -34.887 13.857 34.036 1.00 92.12 589 LEU A CA 1
ATOM 4554 C C . LEU A 1 589 ? -34.920 13.984 32.517 1.00 92.12 589 LEU A C 1
ATOM 4556 O O . LEU A 1 589 ? -34.696 15.071 31.972 1.00 92.12 589 LEU A O 1
ATOM 4560 N N . PHE A 1 590 ? -35.209 12.880 31.832 1.00 91.12 590 PHE A N 1
ATOM 4561 C CA . PHE A 1 590 ? -35.387 12.890 30.387 1.00 91.12 590 PHE A CA 1
ATOM 4562 C C . PHE A 1 590 ? -36.738 13.514 30.032 1.00 91.12 590 PHE A C 1
ATOM 4564 O O . PHE A 1 590 ? -37.788 13.060 30.476 1.00 91.12 590 PHE A O 1
ATOM 4571 N N . THR A 1 591 ? -36.730 14.551 29.197 1.00 89.75 591 THR A N 1
ATOM 4572 C CA . THR A 1 591 ? -37.956 15.300 28.856 1.00 89.75 591 THR A CA 1
ATOM 4573 C C . THR A 1 591 ? -38.869 14.570 27.863 1.00 89.75 591 THR A C 1
ATOM 4575 O O . THR A 1 591 ? -39.965 15.046 27.566 1.00 89.75 591 THR A O 1
ATOM 4578 N N . GLY A 1 592 ? -38.418 13.441 27.302 1.00 83.62 592 GLY A N 1
ATOM 4579 C CA . GLY A 1 592 ? -39.085 12.753 26.194 1.00 83.62 592 GLY A CA 1
ATOM 4580 C C . GLY A 1 592 ? -38.757 13.331 24.810 1.00 83.62 592 GLY A C 1
ATOM 4581 O O . GLY A 1 592 ? -39.269 12.833 23.809 1.00 83.62 592 GLY A O 1
ATOM 4582 N N . ILE A 1 593 ? -37.912 14.369 24.727 1.00 81.25 593 ILE A N 1
ATOM 4583 C CA . ILE A 1 593 ? -37.538 15.033 23.469 1.00 81.25 593 ILE A CA 1
ATOM 4584 C C . ILE A 1 593 ? -36.152 14.568 22.996 1.00 81.25 593 ILE A C 1
ATOM 4586 O O . ILE A 1 593 ? -35.160 14.701 23.710 1.00 81.25 593 ILE A O 1
ATOM 4590 N N . GLY A 1 594 ? -36.075 14.093 21.749 1.00 69.94 594 GLY A N 1
ATOM 4591 C CA . GLY A 1 594 ? -34.837 13.795 21.017 1.00 69.94 594 GLY A CA 1
ATOM 4592 C C . GLY A 1 594 ? -35.084 13.792 19.499 1.00 69.94 594 GLY A C 1
ATOM 4593 O O . GLY A 1 594 ? -36.224 13.621 19.069 1.00 69.94 594 GLY A O 1
ATOM 4594 N N . THR A 1 595 ? -34.057 14.029 18.675 1.00 56.53 595 THR A N 1
ATOM 4595 C CA . THR A 1 595 ? -34.174 13.960 17.200 1.00 56.53 595 THR A CA 1
ATOM 4596 C C . THR A 1 595 ? -34.037 12.542 16.667 1.00 56.53 595 THR A C 1
ATOM 4598 O O . THR A 1 595 ? -33.633 11.631 17.381 1.00 56.53 595 THR A O 1
ATOM 4601 N N . THR A 1 596 ? -34.349 12.354 15.389 1.00 47.72 596 THR A N 1
ATOM 4602 C CA . THR A 1 596 ? -33.849 11.233 14.610 1.00 47.72 596 THR A CA 1
ATOM 4603 C C . THR A 1 596 ? -32.880 11.810 13.582 1.00 47.72 596 THR A C 1
ATOM 4605 O O . THR A 1 596 ? -33.261 12.695 12.837 1.00 47.72 596 THR A O 1
ATOM 4608 N N . GLY A 1 597 ? -31.622 11.365 13.512 1.00 42.12 597 GLY A N 1
ATOM 4609 C CA . GLY A 1 597 ? -30.592 11.913 12.601 1.00 42.12 597 GLY A CA 1
ATOM 4610 C C . GLY A 1 597 ? -30.897 11.925 11.080 1.00 42.12 597 GLY A C 1
ATOM 4611 O O . GLY A 1 597 ? -29.987 12.154 10.286 1.00 42.12 597 GLY A O 1
ATOM 4612 N N . ARG A 1 598 ? -32.139 11.663 10.650 1.00 42.00 598 ARG A N 1
ATOM 4613 C CA . ARG A 1 598 ? -32.660 11.903 9.295 1.00 42.00 598 ARG A CA 1
ATOM 4614 C C . ARG A 1 598 ? -34.013 12.628 9.243 1.00 42.00 598 ARG A C 1
ATOM 4616 O O . ARG A 1 598 ? -34.392 13.010 8.140 1.00 42.00 598 ARG A O 1
ATOM 4623 N N . ASP A 1 599 ? -34.700 12.859 10.365 1.00 45.84 599 ASP A N 1
ATOM 4624 C CA . ASP A 1 599 ? -35.926 13.661 10.386 1.00 45.84 599 ASP A CA 1
ATOM 4625 C C . ASP A 1 599 ? -35.667 14.997 11.093 1.00 45.84 599 ASP A C 1
ATOM 4627 O O . ASP A 1 599 ? -34.972 15.077 12.108 1.00 45.84 599 ASP A O 1
ATOM 4631 N N . GLU A 1 600 ? -36.221 16.069 10.525 1.00 53.19 600 GLU A N 1
ATOM 4632 C CA . GLU A 1 600 ? -36.269 17.387 11.155 1.00 53.19 600 GLU A CA 1
ATOM 4633 C C . GLU A 1 600 ? -36.769 17.233 12.605 1.00 53.19 600 GLU A C 1
ATOM 4635 O O . GLU A 1 600 ? -37.728 16.495 12.846 1.00 53.19 600 GLU A O 1
ATOM 4640 N N . PHE A 1 601 ? -36.131 17.915 13.571 1.00 57.09 601 PHE A N 1
ATOM 4641 C CA . PHE A 1 601 ? -36.656 18.069 14.937 1.00 57.09 601 PHE A CA 1
ATOM 4642 C C . PHE A 1 601 ? -38.185 18.226 14.886 1.00 57.09 601 PHE A C 1
ATOM 4644 O O . PHE A 1 601 ? -38.660 18.964 14.011 1.00 57.09 601 PHE A O 1
ATOM 4651 N N . PRO A 1 602 ? -38.970 17.601 15.790 1.00 65.62 602 PRO A N 1
ATOM 4652 C CA . PRO A 1 602 ? -40.401 17.861 15.832 1.00 65.62 602 PRO A CA 1
ATOM 4653 C C . PRO A 1 602 ? -40.613 19.376 15.856 1.00 65.62 602 PRO A C 1
ATOM 4655 O O . PRO A 1 602 ? -40.188 20.051 16.793 1.00 65.62 602 PRO A O 1
ATOM 4658 N N . LYS A 1 603 ? -41.229 19.916 14.792 1.00 74.50 603 LYS A N 1
ATOM 4659 C CA . LYS A 1 603 ? -41.399 21.371 14.617 1.00 74.50 603 LYS A CA 1
ATOM 4660 C C . LYS A 1 603 ? -42.145 21.983 15.795 1.00 74.50 603 LYS A C 1
ATOM 4662 O O . LYS A 1 603 ? -41.956 23.155 16.102 1.00 74.50 603 LYS A O 1
ATOM 4667 N N . THR A 1 604 ? -42.962 21.168 16.462 1.00 79.75 604 THR A N 1
ATOM 4668 C CA . THR A 1 604 ? -43.678 21.517 17.680 1.00 79.75 604 THR A CA 1
ATOM 4669 C C . THR A 1 604 ? -43.632 20.389 18.709 1.00 79.75 604 THR A C 1
ATOM 4671 O O . THR A 1 604 ? -43.756 19.223 18.335 1.00 79.75 604 THR A O 1
ATOM 4674 N N . PHE A 1 605 ? -43.598 20.727 19.997 1.00 82.88 605 PHE A N 1
ATOM 4675 C CA . PHE A 1 605 ? -43.833 19.805 21.111 1.00 82.88 605 PHE A CA 1
ATOM 4676 C C . PHE A 1 605 ? -45.055 20.274 21.904 1.00 82.88 605 PHE A C 1
ATOM 4678 O O . PHE A 1 605 ? -45.105 21.425 22.335 1.00 82.88 605 PHE A O 1
ATOM 4685 N N . ARG A 1 606 ? -46.069 19.407 22.047 1.00 85.19 606 ARG A N 1
ATOM 4686 C CA . ARG A 1 606 ? -47.374 19.756 22.655 1.00 85.19 606 ARG A CA 1
ATOM 4687 C C . ARG A 1 606 ? -47.967 21.068 22.105 1.00 85.19 606 ARG A C 1
ATOM 4689 O O . ARG A 1 606 ? -48.505 21.883 22.844 1.00 85.19 606 ARG A O 1
ATOM 4696 N N . GLY A 1 607 ? -47.833 21.277 20.792 1.00 85.12 607 GLY A N 1
ATOM 4697 C CA . GLY A 1 607 ? -48.327 22.465 20.087 1.00 85.12 607 GLY A CA 1
ATOM 4698 C C . GLY A 1 607 ? -47.425 23.705 20.151 1.00 85.12 607 GLY A C 1
ATOM 4699 O O . GLY A 1 607 ? -47.722 24.686 19.476 1.00 85.12 607 GLY A O 1
ATOM 4700 N N . ILE A 1 608 ? -46.314 23.679 20.895 1.00 86.56 608 ILE A N 1
ATOM 4701 C CA . ILE A 1 608 ? -45.369 24.803 20.983 1.00 86.56 608 ILE A CA 1
ATOM 4702 C C . ILE A 1 608 ? -44.250 24.624 19.954 1.00 86.56 608 ILE A C 1
ATOM 4704 O O . ILE A 1 608 ? -43.607 23.573 19.979 1.00 86.56 608 ILE A O 1
ATOM 4708 N N . PRO A 1 609 ? -43.973 25.618 19.084 1.00 88.50 609 PRO A N 1
ATOM 4709 C CA . PRO A 1 609 ? -42.805 25.610 18.208 1.00 88.50 609 PRO A CA 1
ATOM 4710 C C . PRO A 1 609 ? -41.512 25.366 18.984 1.00 88.50 609 PRO A C 1
ATOM 4712 O O . PRO A 1 609 ? -41.296 25.963 20.038 1.00 88.50 609 PRO A O 1
ATOM 4715 N N . LEU A 1 610 ? -40.666 24.464 18.495 1.00 83.06 610 LEU A N 1
ATOM 4716 C CA . LEU A 1 610 ? -39.518 23.995 19.269 1.00 83.06 610 LEU A CA 1
ATOM 4717 C C . LEU A 1 610 ? -38.488 25.098 19.559 1.00 83.06 610 LEU A C 1
ATOM 4719 O O . LEU A 1 610 ? -37.918 25.131 20.644 1.00 83.06 610 LEU A O 1
ATOM 4723 N N . ASP A 1 611 ? -38.281 26.023 18.627 1.00 84.31 611 ASP A N 1
ATOM 4724 C CA . ASP A 1 611 ? -37.448 27.213 18.821 1.00 84.31 611 ASP A CA 1
ATOM 4725 C C . ASP A 1 611 ? -37.927 28.044 20.022 1.00 84.31 611 ASP A C 1
ATOM 4727 O O . ASP A 1 611 ? -37.129 28.428 20.876 1.00 84.31 611 ASP A O 1
ATOM 4731 N N . LYS A 1 612 ? -39.245 28.236 20.151 1.00 88.19 612 LYS A N 1
ATOM 4732 C CA . LYS A 1 612 ? -39.860 28.905 21.306 1.00 88.19 612 LYS A CA 1
ATOM 4733 C C . LYS A 1 612 ? -39.781 28.065 22.577 1.00 88.19 612 LYS A C 1
ATOM 4735 O O . LYS A 1 612 ? -39.550 28.610 23.657 1.00 88.19 612 LYS A O 1
ATOM 4740 N N . LEU A 1 613 ? -39.955 26.747 22.460 1.00 88.94 613 LEU A N 1
ATOM 4741 C CA . LEU A 1 613 ? -39.818 25.826 23.584 1.00 88.94 613 LEU A CA 1
ATOM 4742 C C . LEU A 1 613 ? -38.427 25.929 24.204 1.00 88.94 613 LEU A C 1
ATOM 4744 O O . LEU A 1 613 ? -38.331 26.182 25.400 1.00 88.94 613 LEU A O 1
ATOM 4748 N N . LEU A 1 614 ? -37.380 25.767 23.391 1.00 87.12 614 LEU A N 1
ATOM 4749 C CA . LEU A 1 614 ? -35.984 25.779 23.829 1.00 87.12 614 LEU A CA 1
ATOM 4750 C C . LEU A 1 614 ? -35.541 27.165 24.317 1.00 87.12 614 LEU A C 1
ATOM 4752 O O . LEU A 1 614 ? -34.727 27.246 25.234 1.00 87.12 614 LEU A O 1
ATOM 4756 N N . ALA A 1 615 ? -36.096 28.241 23.750 1.00 85.94 615 ALA A N 1
ATOM 4757 C CA . ALA A 1 615 ? -35.790 29.603 24.176 1.00 85.94 615 ALA A CA 1
ATOM 4758 C C . ALA A 1 615 ? -36.395 29.955 25.547 1.00 85.94 615 ALA A C 1
ATOM 4760 O O . ALA A 1 615 ? -35.684 30.476 26.408 1.00 85.94 615 ALA A O 1
ATOM 4761 N N . SER A 1 616 ? -37.693 29.703 25.772 1.00 85.50 616 SER A N 1
ATOM 4762 C CA . SER A 1 616 ? -38.382 30.253 26.956 1.00 85.50 616 SER A CA 1
ATOM 4763 C C . SER A 1 616 ? -39.536 29.435 27.531 1.00 85.50 616 SER A C 1
ATOM 4765 O O . SER A 1 616 ? -39.884 29.636 28.692 1.00 85.50 616 SER A O 1
ATOM 4767 N N . GLU A 1 617 ? -40.179 28.548 26.769 1.00 90.75 617 GLU A N 1
ATOM 4768 C CA . GLU A 1 617 ? -41.429 27.925 27.245 1.00 90.75 617 GLU A CA 1
ATOM 4769 C C . GLU A 1 617 ? -41.219 26.635 28.047 1.00 90.75 617 GLU A C 1
ATOM 4771 O O . GLU A 1 617 ? -42.082 26.263 28.843 1.00 90.75 617 GLU A O 1
ATOM 4776 N N . TRP A 1 618 ? -40.071 25.967 27.900 1.00 91.69 618 TRP A N 1
ATOM 4777 C CA . TRP A 1 618 ? -39.799 24.689 28.567 1.00 91.69 618 TRP A CA 1
ATOM 4778 C C . TRP A 1 618 ? -39.916 24.759 30.100 1.00 91.69 618 TRP A C 1
ATOM 4780 O O . TRP A 1 618 ? -40.439 23.831 30.718 1.00 91.69 618 TRP A O 1
ATOM 4790 N N . ILE A 1 619 ? -39.497 25.872 30.716 1.00 94.31 619 ILE A N 1
ATOM 4791 C CA . ILE A 1 619 ? -39.494 26.051 32.178 1.00 94.31 619 ILE A CA 1
ATOM 4792 C C . ILE A 1 619 ? -40.908 26.084 32.773 1.00 94.31 619 ILE A C 1
ATOM 4794 O O . ILE A 1 619 ? -41.103 25.748 33.936 1.00 94.31 619 ILE A O 1
ATOM 4798 N N . LYS A 1 620 ? -41.918 26.455 31.978 1.00 91.31 620 LYS A N 1
ATOM 4799 C CA . LYS A 1 620 ? -43.325 26.455 32.408 1.00 91.31 620 LYS A CA 1
ATOM 4800 C C . LYS A 1 620 ? -43.953 25.067 32.308 1.00 91.31 620 LYS A C 1
ATOM 4802 O O . LYS A 1 620 ? -44.963 24.810 32.952 1.00 91.31 620 LYS A O 1
ATOM 4807 N N . LEU A 1 621 ? -43.380 24.200 31.472 1.00 89.44 621 LEU A N 1
ATOM 4808 C CA . LEU A 1 621 ? -43.945 22.898 31.142 1.00 89.44 621 LEU A CA 1
ATOM 4809 C C . LEU A 1 621 ? -43.327 21.765 31.948 1.00 89.44 621 LEU A C 1
ATOM 4811 O O . LEU A 1 621 ? -44.064 20.943 32.476 1.00 89.44 621 LEU A O 1
ATOM 4815 N N . PHE A 1 622 ? -41.998 21.689 32.014 1.00 92.88 622 PHE A N 1
ATOM 4816 C CA . PHE A 1 622 ? -41.333 20.468 32.463 1.00 92.88 622 PHE A CA 1
ATOM 4817 C C . PHE A 1 622 ? -41.206 20.287 33.989 1.00 92.88 622 PHE A C 1
ATOM 4819 O O . PHE A 1 622 ? -41.396 19.159 34.442 1.00 92.88 622 PHE A O 1
ATOM 4826 N N . PRO A 1 623 ? -40.919 21.320 34.816 1.00 92.94 623 PRO A N 1
ATOM 4827 C CA . PRO A 1 623 ? -40.596 21.124 36.236 1.00 92.94 623 PRO A CA 1
ATOM 4828 C C . PRO A 1 623 ? -41.613 20.333 37.053 1.00 92.94 623 PRO A C 1
ATOM 4830 O O . PRO A 1 623 ? -41.211 19.560 37.920 1.00 92.94 623 PRO A O 1
ATOM 4833 N N . ASP A 1 624 ? -42.906 20.496 36.784 1.00 91.75 624 ASP A N 1
ATOM 4834 C CA . ASP A 1 624 ? -43.984 19.808 37.504 1.00 91.75 624 ASP A CA 1
ATOM 4835 C C . ASP A 1 624 ? -44.783 18.859 36.591 1.00 91.75 624 ASP A C 1
ATOM 4837 O O . ASP A 1 624 ? -45.910 18.491 36.916 1.00 91.75 624 ASP A O 1
ATOM 4841 N N . ASP A 1 625 ? -44.217 18.454 35.449 1.00 92.38 625 ASP A N 1
ATOM 4842 C CA . ASP A 1 625 ? -44.872 17.519 34.536 1.00 92.38 625 ASP A CA 1
ATOM 4843 C C . ASP A 1 625 ? -44.904 16.103 35.138 1.00 92.38 625 ASP A C 1
ATOM 4845 O O . ASP A 1 625 ? -43.843 15.489 35.312 1.00 92.38 625 ASP A O 1
ATOM 4849 N N . PRO A 1 626 ? -46.093 15.539 35.423 1.00 93.31 626 PRO A N 1
ATOM 4850 C CA . PRO A 1 626 ? -46.191 14.198 35.987 1.00 93.31 626 PRO A CA 1
ATOM 4851 C C . PRO A 1 626 ? -45.674 13.124 35.025 1.00 93.31 626 PRO A C 1
ATOM 4853 O O . PRO A 1 626 ? -45.198 12.097 35.481 1.00 93.31 626 PRO A O 1
ATOM 4856 N N . THR A 1 627 ? -45.716 13.358 33.711 1.00 91.31 627 THR A N 1
ATOM 4857 C CA . THR A 1 627 ? -45.251 12.409 32.687 1.00 91.31 627 THR A CA 1
ATOM 4858 C C . THR A 1 627 ? -43.731 12.276 32.693 1.00 91.31 627 THR A C 1
ATOM 4860 O O . THR A 1 627 ? -43.217 11.179 32.529 1.00 91.31 627 THR A O 1
ATOM 4863 N N . ILE A 1 628 ? -43.011 13.387 32.890 1.00 92.12 628 ILE A N 1
ATOM 4864 C CA . ILE A 1 628 ? -41.536 13.411 32.902 1.00 92.12 628 ILE A CA 1
ATOM 4865 C C . ILE A 1 628 ? -40.978 12.757 34.171 1.00 92.12 628 ILE A C 1
ATOM 4867 O O . ILE A 1 628 ? -39.863 12.251 34.173 1.00 92.12 628 ILE A O 1
ATOM 4871 N N . ARG A 1 629 ? -41.751 12.777 35.258 1.00 92.75 629 ARG A N 1
ATOM 4872 C CA . ARG A 1 629 ? -41.344 12.276 36.576 1.00 92.75 629 ARG A CA 1
ATOM 4873 C C . ARG A 1 629 ? -41.868 10.881 36.894 1.00 92.75 629 ARG A C 1
ATOM 4875 O O . ARG A 1 629 ? -41.562 10.375 37.968 1.00 92.75 629 ARG A O 1
ATOM 4882 N N . LYS A 1 630 ? -42.711 10.314 36.030 1.00 95.56 630 LYS A N 1
ATOM 4883 C CA . LYS A 1 630 ? -43.348 9.025 36.278 1.00 95.56 630 LYS A CA 1
ATOM 4884 C C . LYS A 1 630 ? -42.292 7.927 36.228 1.00 95.56 630 LYS A C 1
ATOM 4886 O O . LYS A 1 630 ? -41.586 7.832 35.234 1.00 95.56 630 LYS A O 1
ATOM 4891 N N . ASP A 1 631 ? -42.207 7.170 37.306 1.00 94.81 631 ASP A N 1
ATOM 4892 C CA . ASP A 1 631 ? -41.396 5.970 37.498 1.00 94.81 631 ASP A CA 1
ATOM 4893 C C . ASP A 1 631 ? -42.353 4.990 38.187 1.00 94.81 631 ASP A C 1
ATOM 4895 O O . ASP A 1 631 ? -42.798 5.223 39.317 1.00 94.81 631 ASP A O 1
ATOM 4899 N N . THR A 1 632 ? -42.859 4.033 37.416 1.00 96.62 632 THR A N 1
ATOM 4900 C CA . THR A 1 632 ? -44.039 3.248 37.795 1.00 96.62 632 THR A CA 1
ATOM 4901 C C . THR A 1 632 ? -43.692 2.058 38.689 1.00 96.62 632 THR A C 1
ATOM 4903 O O . THR A 1 632 ? -44.544 1.651 39.485 1.00 96.62 632 THR A O 1
ATOM 4906 N N . ASP A 1 633 ? -42.474 1.529 38.609 1.00 95.31 633 ASP A N 1
ATOM 4907 C CA . ASP A 1 633 ? -41.988 0.421 39.438 1.00 95.31 633 ASP A CA 1
ATOM 4908 C C . ASP A 1 633 ? -40.940 0.835 40.487 1.00 95.31 633 ASP A C 1
ATOM 4910 O O . ASP A 1 633 ? -40.665 0.062 41.410 1.00 95.31 633 ASP A O 1
ATOM 4914 N N . GLY A 1 634 ? -40.457 2.078 40.440 1.00 93.06 634 GLY A N 1
ATOM 4915 C CA . GLY A 1 634 ? -39.607 2.679 41.461 1.00 93.06 634 GLY A CA 1
ATOM 4916 C C . GLY A 1 634 ? -38.156 2.209 41.405 1.00 93.06 634 GLY A C 1
ATOM 4917 O O . GLY A 1 634 ? -37.490 2.177 42.451 1.00 93.06 634 GLY A O 1
ATOM 4918 N N . ASP A 1 635 ? -37.670 1.798 40.236 1.00 90.06 635 ASP A N 1
ATOM 4919 C CA . ASP A 1 635 ? -36.310 1.291 40.060 1.00 90.06 635 ASP A CA 1
ATOM 4920 C C . ASP A 1 635 ? -35.258 2.406 39.876 1.00 90.06 635 ASP A C 1
ATOM 4922 O O . ASP A 1 635 ? -34.065 2.174 40.104 1.00 90.06 635 ASP A O 1
ATOM 4926 N N . GLY A 1 636 ? -35.704 3.636 39.582 1.00 87.44 636 GLY A N 1
ATOM 4927 C CA . GLY A 1 636 ? -34.864 4.808 39.339 1.00 87.44 636 GLY A CA 1
ATOM 4928 C C . GLY A 1 636 ? -34.753 5.231 37.867 1.00 87.44 636 GLY A C 1
ATOM 4929 O O . GLY A 1 636 ? -34.085 6.235 37.575 1.00 87.44 636 GLY A O 1
ATOM 4930 N N . LEU A 1 637 ? -35.401 4.524 36.940 1.00 89.38 637 LEU A N 1
ATOM 4931 C CA . LEU A 1 637 ? -35.662 4.956 35.573 1.00 89.38 637 LEU A CA 1
ATOM 4932 C C . LEU A 1 637 ? -37.102 5.466 35.455 1.00 89.38 637 LEU A C 1
ATOM 4934 O O . LEU A 1 637 ? -38.063 4.858 35.888 1.00 89.38 637 LEU A O 1
ATOM 4938 N N . THR A 1 638 ? -37.276 6.631 34.836 1.00 92.75 638 THR A N 1
ATOM 4939 C CA . THR A 1 638 ? -38.629 7.110 34.512 1.00 92.75 638 THR A CA 1
ATOM 4940 C C . THR A 1 638 ? -39.223 6.284 33.371 1.00 92.75 638 THR A C 1
ATOM 4942 O O . THR A 1 638 ? -38.476 5.964 32.446 1.00 92.75 638 THR A O 1
ATOM 4945 N N . ASP A 1 639 ? -40.550 6.140 33.299 1.00 92.50 639 ASP A N 1
ATOM 4946 C CA . ASP A 1 639 ? -41.270 5.464 32.207 1.00 92.50 639 ASP A CA 1
ATOM 4947 C C . ASP A 1 639 ? -40.800 5.942 30.808 1.00 92.50 639 ASP A C 1
ATOM 4949 O O . ASP A 1 639 ? -40.783 5.187 29.835 1.00 92.50 639 ASP A O 1
ATOM 4953 N N . LEU A 1 640 ? -40.428 7.227 30.674 1.00 88.50 640 LEU A N 1
ATOM 4954 C CA . LEU A 1 640 ? -39.893 7.803 29.430 1.00 88.50 640 LEU A CA 1
ATOM 4955 C C . LEU A 1 640 ? -38.468 7.335 29.103 1.00 88.50 640 LEU A C 1
ATOM 4957 O O . LEU A 1 640 ? -38.128 7.193 27.927 1.00 88.50 640 LEU A O 1
ATOM 4961 N N . ALA A 1 641 ? -37.628 7.155 30.121 1.00 87.44 641 ALA A N 1
ATOM 4962 C CA . ALA A 1 641 ? -36.275 6.623 29.986 1.00 87.44 641 ALA A CA 1
ATOM 4963 C C . ALA A 1 641 ? -36.313 5.119 29.685 1.00 87.44 641 ALA A C 1
ATOM 4965 O O . ALA A 1 641 ? -35.594 4.655 28.807 1.00 87.44 641 ALA A O 1
ATOM 4966 N N . GLU A 1 642 ? -37.219 4.382 30.315 1.00 88.56 642 GLU A N 1
ATOM 4967 C CA . GLU A 1 642 ? -37.415 2.955 30.060 1.00 88.56 642 GLU A CA 1
ATOM 4968 C C . GLU A 1 642 ? -37.943 2.689 28.657 1.00 88.56 642 GLU A C 1
ATOM 4970 O O . GLU A 1 642 ? -37.350 1.933 27.890 1.00 88.56 642 GLU A O 1
ATOM 4975 N N . ALA A 1 643 ? -38.970 3.435 28.233 1.00 84.56 643 ALA A N 1
ATOM 4976 C CA . ALA A 1 643 ? -39.457 3.391 26.855 1.00 84.56 643 ALA A CA 1
ATOM 4977 C C . ALA A 1 643 ? -38.349 3.694 25.829 1.00 84.56 643 ALA A C 1
ATOM 4979 O O . ALA A 1 643 ? -38.423 3.265 24.673 1.00 84.56 643 ALA A O 1
ATOM 4980 N N . ARG A 1 644 ? -37.327 4.453 26.241 1.00 78.62 644 ARG A N 1
ATOM 4981 C CA . ARG A 1 644 ? -36.172 4.813 25.423 1.00 78.62 644 ARG A CA 1
ATOM 4982 C C . ARG A 1 644 ? -35.091 3.725 25.399 1.00 78.62 644 ARG A C 1
ATOM 4984 O O . ARG A 1 644 ? -34.475 3.543 24.347 1.00 78.62 644 ARG A O 1
ATOM 4991 N N . LEU A 1 645 ? -34.856 3.029 26.507 1.00 79.56 645 LEU A N 1
ATOM 4992 C CA . LEU A 1 645 ? -33.908 1.911 26.603 1.00 79.56 645 LEU A CA 1
ATOM 4993 C C . LEU A 1 645 ? -34.512 0.588 26.107 1.00 79.56 645 LEU A C 1
ATOM 4995 O O . LEU A 1 645 ? -33.780 -0.295 25.672 1.00 79.56 645 LEU A O 1
ATOM 4999 N N . GLY A 1 646 ? -35.842 0.492 26.073 1.00 82.50 646 GLY A N 1
ATOM 5000 C CA . GLY A 1 646 ? -36.590 -0.699 25.676 1.00 82.50 646 GLY A CA 1
ATOM 5001 C C . GLY A 1 646 ? -36.995 -1.606 26.840 1.00 82.50 646 GLY A C 1
ATOM 5002 O O . GLY A 1 646 ? -37.447 -2.719 26.562 1.00 82.50 646 GLY A O 1
ATOM 5003 N N . THR A 1 647 ? -36.838 -1.143 28.082 1.00 87.00 647 THR A N 1
ATOM 5004 C CA . THR A 1 647 ? -37.222 -1.845 29.314 1.00 87.00 647 THR A CA 1
ATOM 5005 C C . THR A 1 647 ? -38.727 -1.711 29.605 1.00 87.00 647 THR A C 1
ATOM 5007 O O . THR A 1 647 ? -39.436 -0.966 28.914 1.00 87.00 647 THR A O 1
ATOM 5010 N N . ASP A 1 648 ? -39.254 -2.513 30.534 1.00 90.00 648 ASP A N 1
ATOM 5011 C CA . ASP A 1 648 ? -40.677 -2.565 30.887 1.00 90.00 648 ASP A CA 1
ATOM 5012 C C . ASP A 1 648 ? -40.975 -1.699 32.122 1.00 90.00 648 ASP A C 1
ATOM 5014 O O . ASP A 1 648 ? -40.674 -2.146 33.222 1.00 90.00 648 ASP A O 1
ATOM 5018 N N . PRO A 1 649 ? -41.719 -0.578 31.987 1.00 94.44 649 PRO A N 1
ATOM 5019 C CA . PRO A 1 649 ? -42.000 0.362 33.080 1.00 94.44 649 PRO A CA 1
ATOM 5020 C C . PRO A 1 649 ? -42.873 -0.175 34.209 1.00 94.44 649 PRO A C 1
ATOM 5022 O O . PRO A 1 649 ? -43.463 0.573 34.975 1.00 94.44 649 PRO A O 1
ATOM 5025 N N . LYS A 1 650 ? -43.122 -1.475 34.270 1.00 96.38 650 LYS A N 1
ATOM 5026 C CA . LYS A 1 650 ? -43.879 -2.109 35.352 1.00 96.38 650 LYS A CA 1
ATOM 5027 C C . LYS A 1 650 ? -43.037 -3.137 36.091 1.00 96.38 650 LYS A C 1
ATOM 5029 O O . LYS A 1 650 ? -43.594 -3.885 36.902 1.00 96.38 650 LYS A O 1
ATOM 5034 N N . LYS A 1 651 ? -41.751 -3.224 35.773 1.00 96.19 651 LYS A N 1
ATOM 5035 C CA . LYS A 1 651 ? -40.821 -4.214 36.278 1.00 96.19 651 LYS A CA 1
ATOM 5036 C C . LYS A 1 651 ? -39.476 -3.555 36.534 1.00 96.19 651 LYS A C 1
ATOM 5038 O O . LYS A 1 651 ? -38.704 -3.347 35.616 1.00 96.19 651 LYS A O 1
ATOM 5043 N N . ALA A 1 652 ? -39.152 -3.426 37.816 1.00 94.88 652 ALA A N 1
ATOM 5044 C CA . ALA A 1 652 ? -37.861 -2.896 38.233 1.00 94.88 652 ALA A CA 1
ATOM 5045 C C . ALA A 1 652 ? -36.648 -3.712 37.740 1.00 94.88 652 ALA A C 1
ATOM 5047 O O . ALA A 1 652 ? -35.528 -3.235 37.850 1.00 94.88 652 ALA A O 1
ATOM 5048 N N . ASP A 1 653 ? -36.877 -4.945 37.286 1.00 93.62 653 ASP A N 1
ATOM 5049 C CA . ASP A 1 653 ? -35.927 -5.857 36.650 1.00 93.62 653 ASP A CA 1
ATOM 5050 C C . ASP A 1 653 ? -36.654 -6.449 35.428 1.00 93.62 653 ASP A C 1
ATOM 5052 O O . ASP A 1 653 ? -37.579 -7.270 35.562 1.00 93.62 653 ASP A O 1
ATOM 5056 N N . THR A 1 654 ? -36.336 -5.935 34.237 1.00 92.50 654 THR A N 1
ATOM 5057 C CA . THR A 1 654 ? -37.072 -6.256 33.010 1.00 92.50 654 THR A CA 1
ATOM 5058 C C . THR A 1 654 ? -36.857 -7.700 32.571 1.00 92.50 654 THR A C 1
ATOM 5060 O O . THR A 1 654 ? -37.809 -8.348 32.098 1.00 92.50 654 THR A O 1
ATOM 5063 N N . ASP A 1 655 ? -35.630 -8.203 32.688 1.00 89.94 655 ASP A N 1
ATOM 5064 C CA . ASP A 1 655 ? -35.237 -9.502 32.152 1.00 89.94 655 ASP A CA 1
ATOM 5065 C C . ASP A 1 655 ? -35.200 -10.629 33.199 1.00 89.94 655 ASP A C 1
ATOM 5067 O O . ASP A 1 655 ? -35.319 -11.801 32.821 1.00 89.94 655 ASP A O 1
ATOM 5071 N N . GLY A 1 656 ? -35.225 -10.284 34.486 1.00 91.00 656 GLY A N 1
ATOM 5072 C CA . GLY A 1 656 ? -35.356 -11.193 35.616 1.00 91.00 656 GLY A CA 1
ATOM 5073 C C . GLY A 1 656 ? -34.029 -11.766 36.111 1.00 91.00 656 GLY A C 1
ATOM 5074 O O . GLY A 1 656 ? -34.032 -12.918 36.560 1.00 91.00 656 GLY A O 1
ATOM 5075 N N . ASP A 1 657 ? -32.915 -11.043 35.971 1.00 87.44 657 ASP A N 1
ATOM 5076 C CA . ASP A 1 657 ? -31.574 -11.498 36.362 1.00 87.44 657 ASP A CA 1
ATOM 5077 C C . ASP A 1 657 ? -31.095 -11.029 37.756 1.00 87.44 657 ASP A C 1
ATOM 5079 O O . ASP A 1 657 ? -29.944 -11.271 38.132 1.00 87.44 657 ASP A O 1
ATOM 5083 N N . ASP A 1 658 ? -32.009 -10.458 38.550 1.00 88.75 658 ASP A N 1
ATOM 5084 C CA . ASP A 1 658 ? -31.800 -9.884 39.885 1.00 88.75 658 ASP A CA 1
ATOM 5085 C C . ASP A 1 658 ? -31.051 -8.530 39.900 1.00 88.75 658 ASP A C 1
ATOM 5087 O O . ASP A 1 658 ? -30.734 -8.011 40.984 1.00 88.75 658 ASP A O 1
ATOM 5091 N N . LEU A 1 659 ? -30.800 -7.907 38.741 1.00 88.50 659 LEU A N 1
ATOM 5092 C CA . LEU A 1 659 ? -30.345 -6.520 38.635 1.00 88.50 659 LEU A CA 1
ATOM 5093 C C . LEU A 1 659 ? -31.489 -5.595 38.217 1.00 88.50 659 LEU A C 1
ATOM 5095 O O . LEU A 1 659 ? -32.366 -5.940 37.442 1.00 88.50 659 LEU A O 1
ATOM 5099 N N . ARG A 1 660 ? -31.493 -4.376 38.769 1.00 91.81 660 ARG A N 1
ATOM 5100 C CA . ARG A 1 660 ? -32.472 -3.366 38.352 1.00 91.81 660 ARG A CA 1
ATOM 5101 C C . ARG A 1 660 ? -32.033 -2.690 37.069 1.00 91.81 660 ARG A C 1
ATOM 5103 O O . ARG A 1 660 ? -30.852 -2.346 36.960 1.00 91.81 660 ARG A O 1
ATOM 5110 N N . ASP A 1 661 ? -32.974 -2.362 36.195 1.00 89.75 661 ASP A N 1
ATOM 5111 C CA . ASP A 1 661 ? -32.689 -1.800 34.871 1.00 89.75 661 ASP A CA 1
ATOM 5112 C C . ASP A 1 661 ? -31.810 -0.536 34.934 1.00 89.75 661 ASP A C 1
ATOM 5114 O O . ASP A 1 661 ? -30.947 -0.311 34.079 1.00 89.75 661 ASP A O 1
ATOM 5118 N N . ALA A 1 662 ? -31.963 0.284 35.981 1.00 87.31 662 ALA A N 1
ATOM 5119 C CA . ALA A 1 662 ? -31.156 1.487 36.209 1.00 87.31 662 ALA A CA 1
ATOM 5120 C C . ALA A 1 662 ? -29.636 1.246 36.376 1.00 87.31 662 ALA A C 1
ATOM 5122 O O . ALA A 1 662 ? -28.839 2.172 36.156 1.00 87.31 662 ALA A O 1
ATOM 5123 N N . VAL A 1 663 ? -29.235 0.046 36.807 1.00 87.56 663 VAL A N 1
ATOM 5124 C CA . VAL A 1 663 ? -27.845 -0.338 37.125 1.00 87.56 663 VAL A CA 1
ATOM 5125 C C . VAL A 1 663 ? -27.396 -1.616 36.421 1.00 87.56 663 VAL A C 1
ATOM 5127 O O . VAL A 1 663 ? -26.223 -1.978 36.507 1.00 87.56 663 VAL A O 1
ATOM 5130 N N . ASP A 1 664 ? -28.289 -2.290 35.712 1.00 87.38 664 ASP A N 1
ATOM 5131 C CA . ASP A 1 664 ? -27.959 -3.484 34.958 1.00 87.38 664 ASP A CA 1
ATOM 5132 C C . ASP A 1 664 ? -27.131 -3.116 33.704 1.00 87.38 664 ASP A C 1
ATOM 5134 O O . ASP A 1 664 ? -27.544 -2.246 32.921 1.00 87.38 664 ASP A O 1
ATOM 5138 N N . PRO A 1 665 ? -25.934 -3.709 33.502 1.00 85.25 665 PRO A N 1
ATOM 5139 C CA . PRO A 1 665 ? -25.192 -3.585 32.252 1.00 85.25 665 PRO A CA 1
ATOM 5140 C C . PRO A 1 665 ? -25.922 -4.147 31.023 1.00 85.25 665 PRO A C 1
ATOM 5142 O O . PRO A 1 665 ? -25.588 -3.711 29.925 1.00 85.25 665 PRO A O 1
ATOM 5145 N N . CYS A 1 666 ? -26.873 -5.075 31.148 1.00 87.75 666 CYS A N 1
ATOM 5146 C CA . CYS A 1 666 ? -27.573 -5.720 30.037 1.00 87.75 666 CYS A CA 1
ATOM 5147 C C . CYS A 1 666 ? -29.090 -5.933 30.306 1.00 87.75 666 CYS A C 1
ATOM 5149 O O . CYS A 1 666 ? -29.566 -7.046 30.102 1.00 87.75 666 CYS A O 1
ATOM 5151 N N . PRO A 1 667 ? -29.879 -4.862 30.552 1.00 87.69 667 PRO A N 1
ATOM 5152 C CA . PRO A 1 667 ? -31.254 -4.883 31.115 1.00 87.69 667 PRO A CA 1
ATOM 5153 C C . PRO A 1 667 ? -32.352 -5.542 30.267 1.00 87.69 667 PRO A C 1
ATOM 5155 O O . PRO A 1 667 ? -33.542 -5.449 30.555 1.00 87.69 667 PRO A O 1
ATOM 5158 N N . LEU A 1 668 ? -31.995 -6.115 29.123 1.00 87.19 668 LEU A N 1
ATOM 5159 C CA . LEU A 1 668 ? -32.944 -6.703 28.178 1.00 87.19 668 LEU A CA 1
ATOM 5160 C C . LEU A 1 668 ? -32.708 -8.200 27.977 1.00 87.19 668 LEU A C 1
ATOM 5162 O O . LEU A 1 668 ? -33.400 -8.814 27.152 1.00 87.19 668 LEU A O 1
ATOM 5166 N N . VAL A 1 669 ? -31.684 -8.772 28.614 1.00 86.19 669 VAL A N 1
ATOM 5167 C CA . VAL A 1 669 ? -31.235 -10.134 28.362 1.00 86.19 669 VAL A CA 1
ATOM 5168 C C . VAL A 1 669 ? -30.666 -10.800 29.613 1.00 86.19 669 VAL A C 1
ATOM 5170 O O . VAL A 1 669 ? -29.468 -10.729 29.882 1.00 86.19 669 VAL A O 1
ATOM 5173 N N . ALA A 1 670 ? -31.500 -11.640 30.221 1.00 84.25 670 ALA A N 1
ATOM 5174 C CA . ALA A 1 670 ? -31.097 -12.442 31.359 1.00 84.25 670 ALA A CA 1
ATOM 5175 C C . ALA A 1 670 ? -29.976 -13.441 31.044 1.00 84.25 670 ALA A C 1
ATOM 5177 O O . ALA A 1 670 ? -29.837 -13.987 29.932 1.00 84.25 670 ALA A O 1
ATOM 5178 N N . ARG A 1 671 ? -29.224 -13.763 32.096 1.00 80.25 671 ARG A N 1
ATOM 5179 C CA . ARG A 1 671 ? -28.124 -14.721 32.066 1.00 80.25 671 ARG A CA 1
ATOM 5180 C C . ARG A 1 671 ? -28.546 -16.096 31.556 1.00 80.25 671 ARG A C 1
ATOM 5182 O O . ARG A 1 671 ? -29.472 -16.730 32.061 1.00 80.25 671 ARG A O 1
ATOM 5189 N N . ARG A 1 672 ? -27.783 -16.635 30.599 1.00 84.56 672 ARG A N 1
ATOM 5190 C CA . ARG A 1 672 ? -27.952 -18.009 30.095 1.00 84.56 672 ARG A CA 1
ATOM 5191 C C . ARG A 1 672 ? -26.618 -18.679 29.762 1.00 84.56 672 ARG A C 1
ATOM 5193 O O . ARG A 1 672 ? -25.645 -17.981 29.478 1.00 84.56 672 ARG A O 1
ATOM 5200 N N . PRO A 1 673 ? -26.564 -20.025 29.705 1.00 82.75 673 PRO A N 1
ATOM 5201 C CA . PRO A 1 673 ? -25.413 -20.728 29.151 1.00 82.75 673 PRO A CA 1
ATOM 5202 C C . PRO A 1 673 ? -25.105 -20.265 27.718 1.00 82.75 673 PRO A C 1
ATOM 5204 O O . PRO A 1 673 ? -25.995 -20.201 26.862 1.00 82.75 673 PRO A O 1
ATOM 5207 N N . GLN A 1 674 ? -23.835 -19.947 27.470 1.00 84.62 674 GLN A N 1
ATOM 5208 C CA . GLN A 1 674 ? -23.326 -19.443 26.194 1.00 84.62 674 GLN A CA 1
ATOM 5209 C C . GLN A 1 674 ? -22.574 -20.543 25.434 1.00 84.62 674 GLN A C 1
ATOM 5211 O O . GLN A 1 674 ? -21.730 -21.236 26.010 1.00 84.62 674 GLN A O 1
ATOM 5216 N N . GLY A 1 675 ? -22.859 -20.688 24.137 1.00 88.56 675 GLY A N 1
ATOM 5217 C CA . GLY A 1 675 ? -22.078 -21.531 23.238 1.00 88.56 675 GLY A CA 1
ATOM 5218 C C . GLY A 1 675 ? -20.796 -20.835 22.776 1.00 88.56 675 GLY A C 1
ATOM 5219 O O . GLY A 1 675 ? -20.522 -19.690 23.130 1.00 88.56 675 GLY A O 1
ATOM 5220 N N . ASP A 1 676 ? -20.010 -21.520 21.943 1.00 90.06 676 ASP A N 1
ATOM 5221 C CA . ASP A 1 676 ? -18.745 -20.976 21.425 1.00 90.06 676 ASP A CA 1
ATOM 5222 C C . ASP A 1 676 ? -18.939 -19.649 20.678 1.00 90.06 676 ASP A C 1
ATOM 5224 O O . ASP A 1 676 ? -18.126 -18.740 20.808 1.00 90.06 676 ASP A O 1
ATOM 5228 N N . THR A 1 677 ? -20.014 -19.521 19.898 1.00 87.75 677 THR A N 1
ATOM 5229 C CA . THR A 1 677 ? -20.320 -18.292 19.156 1.00 87.75 677 THR A CA 1
ATOM 5230 C C . THR A 1 677 ? -20.574 -17.119 20.096 1.00 87.75 677 THR A C 1
ATOM 5232 O O . THR A 1 677 ? -19.982 -16.060 19.900 1.00 87.75 677 THR A O 1
ATOM 5235 N N . GLU A 1 678 ? -21.413 -17.289 21.120 1.00 88.75 678 GLU A N 1
ATOM 5236 C CA . GLU A 1 678 ? -21.680 -16.234 22.098 1.00 88.75 678 GLU A CA 1
ATOM 5237 C C . GLU A 1 678 ? -20.427 -15.855 22.887 1.00 88.75 678 GLU A C 1
ATOM 5239 O O . GLU A 1 678 ? -20.123 -14.671 22.984 1.00 88.75 678 GLU A O 1
ATOM 5244 N N . GLN A 1 679 ? -19.638 -16.831 23.347 1.00 90.88 679 GLN A N 1
ATOM 5245 C CA . GLN A 1 679 ? -18.401 -16.555 24.086 1.00 90.88 679 GLN A CA 1
ATOM 5246 C C . GLN A 1 679 ? -17.366 -15.790 23.248 1.00 90.88 679 GLN A C 1
ATOM 5248 O O . GLN A 1 679 ? -16.677 -14.910 23.764 1.00 90.88 679 GLN A O 1
ATOM 5253 N N . ILE A 1 680 ? -17.255 -16.098 21.951 1.00 91.44 680 ILE A N 1
ATOM 5254 C CA . ILE A 1 680 ? -16.372 -15.367 21.032 1.00 91.44 680 ILE A CA 1
ATOM 5255 C C . ILE A 1 680 ? -16.817 -13.909 20.903 1.00 91.44 680 ILE A C 1
ATOM 5257 O O . ILE A 1 680 ? -16.002 -12.995 21.025 1.00 91.44 680 ILE A O 1
ATOM 5261 N N . LEU A 1 681 ? -18.111 -13.686 20.669 1.00 88.88 681 LEU A N 1
ATOM 5262 C CA . LEU A 1 681 ? -18.661 -12.341 20.524 1.00 88.88 681 LEU A CA 1
ATOM 5263 C C . LEU A 1 681 ? -18.555 -11.554 21.841 1.00 88.88 681 LEU A C 1
ATOM 5265 O O . LEU A 1 681 ? -18.143 -10.396 21.803 1.00 88.88 681 LEU A O 1
ATOM 5269 N N . ALA A 1 682 ? -18.832 -12.187 22.987 1.00 88.56 682 ALA A N 1
ATOM 5270 C CA . ALA A 1 682 ? -18.648 -11.613 24.322 1.00 88.56 682 ALA A CA 1
ATOM 5271 C C . ALA A 1 682 ? -17.208 -11.127 24.512 1.00 88.56 682 ALA A C 1
ATOM 5273 O O . ALA A 1 682 ? -16.978 -9.956 24.797 1.00 88.56 682 ALA A O 1
ATOM 5274 N N . ALA A 1 683 ? -16.230 -11.998 24.243 1.00 91.06 683 ALA A N 1
ATOM 5275 C CA . ALA A 1 683 ? -14.816 -11.682 24.388 1.00 91.06 683 ALA A CA 1
ATOM 5276 C C . ALA A 1 683 ? -14.386 -10.478 23.530 1.00 91.06 683 ALA A C 1
ATOM 5278 O O . ALA A 1 683 ? -13.597 -9.653 23.991 1.00 91.06 683 ALA A O 1
ATOM 5279 N N . CYS A 1 684 ? -14.907 -10.357 22.304 1.00 89.62 684 CYS A N 1
ATOM 5280 C CA . CYS A 1 684 ? -14.660 -9.202 21.440 1.00 89.62 684 CYS A CA 1
ATOM 5281 C C . CYS A 1 684 ? -15.283 -7.911 21.988 1.00 89.62 684 CYS A C 1
ATOM 5283 O O . CYS A 1 684 ? -14.616 -6.876 21.992 1.00 89.62 684 CYS A O 1
ATOM 5285 N N . ILE A 1 685 ? -16.540 -7.960 22.445 1.00 86.56 685 ILE A N 1
ATOM 5286 C CA . ILE A 1 685 ? -17.247 -6.792 22.997 1.00 86.56 685 ILE A CA 1
ATOM 5287 C C . ILE A 1 685 ? -16.545 -6.315 24.263 1.00 86.56 685 ILE A C 1
ATOM 5289 O O . ILE A 1 685 ? -16.235 -5.136 24.374 1.00 86.56 685 ILE A O 1
ATOM 5293 N N . GLU A 1 686 ? -16.220 -7.228 25.175 1.00 87.06 686 GLU A N 1
ATOM 5294 C CA . GLU A 1 686 ? -15.499 -6.932 26.413 1.00 87.06 686 GLU A CA 1
ATOM 5295 C C . GLU A 1 686 ? -14.126 -6.319 26.136 1.00 87.06 686 GLU A C 1
ATOM 5297 O O . GLU A 1 686 ? -13.776 -5.308 26.737 1.00 87.06 686 GLU A O 1
ATOM 5302 N N . ALA A 1 687 ? -13.348 -6.882 25.203 1.00 87.38 687 ALA A N 1
ATOM 5303 C CA . ALA A 1 687 ? -12.040 -6.337 24.843 1.00 87.38 687 ALA A CA 1
ATOM 5304 C C . ALA A 1 687 ? -12.140 -4.941 24.215 1.00 87.38 687 ALA A C 1
ATOM 5306 O O . ALA A 1 687 ? -11.282 -4.089 24.467 1.00 87.38 687 ALA A O 1
ATOM 5307 N N . TRP A 1 688 ? -13.183 -4.696 23.417 1.00 86.06 688 TRP A N 1
ATOM 5308 C CA . TRP A 1 688 ? -13.460 -3.381 22.855 1.00 86.06 688 TRP A CA 1
ATOM 5309 C C . TRP A 1 688 ? -13.901 -2.391 23.942 1.00 86.06 688 TRP A C 1
ATOM 5311 O O . TRP A 1 688 ? -13.320 -1.314 24.035 1.00 86.06 688 TRP A O 1
ATOM 5321 N N . LEU A 1 689 ? -14.845 -2.766 24.812 1.00 81.06 689 LEU A N 1
ATOM 5322 C CA . LEU A 1 689 ? -15.327 -1.949 25.933 1.00 81.06 689 LEU A CA 1
ATOM 5323 C C . LEU A 1 689 ? -14.204 -1.610 26.911 1.00 81.06 689 LEU A C 1
ATOM 5325 O O . LEU A 1 689 ? -14.056 -0.455 27.300 1.00 81.06 689 LEU A O 1
ATOM 5329 N N . PHE A 1 690 ? -13.365 -2.588 27.257 1.00 83.25 690 PHE A N 1
ATOM 5330 C CA . PHE A 1 690 ? -12.205 -2.386 28.123 1.00 83.25 690 PHE A CA 1
ATOM 5331 C C . PHE A 1 690 ? -11.234 -1.361 27.527 1.00 83.25 690 PHE A C 1
ATOM 5333 O O . PHE A 1 690 ? -10.627 -0.569 28.251 1.00 83.25 690 PHE A O 1
ATOM 5340 N N . ALA A 1 691 ? -11.116 -1.336 26.196 1.00 80.69 691 ALA A N 1
ATOM 5341 C CA . ALA A 1 691 ? -10.323 -0.337 25.509 1.00 80.69 691 ALA A CA 1
ATOM 5342 C C . ALA A 1 691 ? -10.958 1.059 25.558 1.00 80.69 691 ALA A C 1
ATOM 5344 O O . ALA A 1 691 ? -10.193 2.011 25.458 1.00 80.69 691 ALA A O 1
ATOM 5345 N N . GLN A 1 692 ? -12.282 1.222 25.717 1.00 74.19 692 GLN A N 1
ATOM 5346 C CA . GLN A 1 692 ? -13.008 2.506 25.755 1.00 74.19 692 GLN A CA 1
ATOM 5347 C C . GLN A 1 692 ? -13.227 3.026 27.193 1.00 74.19 692 GLN A C 1
ATOM 5349 O O . GLN A 1 692 ? -14.314 2.951 27.755 1.00 74.19 692 GLN A O 1
ATOM 5354 N N . GLU A 1 693 ? -12.190 3.580 27.821 1.00 60.47 693 GLU A N 1
ATOM 5355 C CA . GLU A 1 693 ? -12.313 4.180 29.161 1.00 60.47 693 GLU A CA 1
ATOM 5356 C C . GLU A 1 693 ? -13.325 5.351 29.183 1.00 60.47 693 GLU A C 1
ATOM 5358 O O . GLU A 1 693 ? -13.228 6.260 28.355 1.00 60.47 693 GLU A O 1
ATOM 5363 N N . ASN A 1 694 ? -14.250 5.368 30.153 1.00 59.16 694 ASN A N 1
ATOM 5364 C CA . ASN A 1 694 ? -15.387 6.296 30.244 1.00 59.16 694 ASN A CA 1
ATOM 5365 C C . ASN A 1 694 ? -16.447 6.201 29.133 1.00 59.16 694 ASN A C 1
ATOM 5367 O O . ASN A 1 6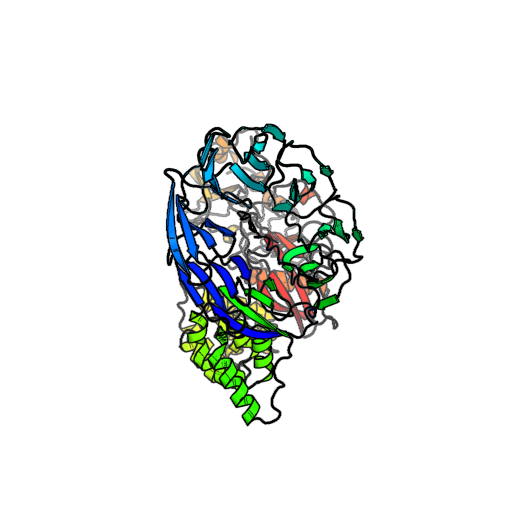94 ? -17.087 7.210 28.818 1.00 59.16 694 ASN A O 1
ATOM 5371 N N . GLN A 1 695 ? -16.672 5.016 28.552 1.00 66.81 695 GLN A N 1
ATOM 5372 C CA . GLN A 1 695 ? -17.851 4.771 27.713 1.00 66.81 695 GLN A CA 1
ATOM 5373 C C . GLN A 1 695 ? -19.119 4.731 28.584 1.00 66.81 695 GLN A C 1
ATOM 5375 O O . GLN A 1 695 ? -19.671 3.676 28.879 1.00 66.81 695 GLN A O 1
ATOM 5380 N N . ALA A 1 696 ? -19.554 5.908 29.029 1.00 68.44 696 ALA A N 1
ATOM 5381 C CA . ALA A 1 696 ? -20.786 6.097 29.783 1.00 68.44 696 ALA A CA 1
ATOM 5382 C C . ALA A 1 696 ? -22.028 5.874 28.908 1.00 68.44 696 ALA A C 1
ATOM 5384 O O . ALA A 1 696 ? -23.063 5.436 29.409 1.00 68.44 696 ALA A O 1
ATOM 5385 N N . ASP A 1 697 ? -21.929 6.160 27.609 1.00 74.25 697 ASP A N 1
ATOM 5386 C CA . ASP A 1 697 ? -23.049 6.019 26.686 1.00 74.25 697 ASP A CA 1
ATOM 5387 C C . ASP A 1 697 ? -23.334 4.543 26.371 1.00 74.25 697 ASP A C 1
ATOM 5389 O O . ASP A 1 697 ? -22.387 3.763 26.213 1.00 74.25 697 ASP A O 1
ATOM 5393 N N . PRO A 1 698 ? -24.616 4.157 26.230 1.00 75.81 698 PRO A N 1
ATOM 5394 C CA . PRO A 1 698 ? -24.992 2.807 25.848 1.00 75.81 698 PRO A CA 1
ATOM 5395 C C . PRO A 1 698 ? -24.353 2.361 24.528 1.00 75.81 698 PRO A C 1
ATOM 5397 O O . PRO A 1 698 ? -24.240 3.129 23.569 1.00 75.81 698 PRO A O 1
ATOM 5400 N N . VAL A 1 699 ? -23.980 1.088 24.468 1.00 79.38 699 VAL A N 1
ATOM 5401 C CA . VAL A 1 699 ? -23.452 0.423 23.275 1.00 79.38 699 VAL A CA 1
ATOM 5402 C C . VAL A 1 699 ? -24.528 -0.487 22.715 1.00 79.38 699 VAL A C 1
ATOM 5404 O O . VAL A 1 699 ? -25.115 -1.287 23.440 1.00 79.38 699 VAL A O 1
ATOM 5407 N N . ILE A 1 700 ? -24.793 -0.372 21.415 1.00 78.38 700 ILE A N 1
ATOM 5408 C CA . ILE A 1 700 ? -25.840 -1.149 20.755 1.00 78.38 700 ILE A CA 1
ATOM 5409 C C . ILE A 1 700 ? -25.185 -2.267 19.952 1.00 78.38 700 ILE A C 1
ATOM 5411 O O . ILE A 1 700 ? -24.407 -2.021 19.031 1.00 78.38 700 ILE A O 1
ATOM 5415 N N . VAL A 1 701 ? -25.525 -3.510 20.273 1.00 78.88 701 VAL A N 1
ATOM 5416 C CA . VAL A 1 701 ? -25.023 -4.692 19.574 1.00 78.88 701 VAL A CA 1
ATOM 5417 C C . VAL A 1 701 ? -26.076 -5.171 18.581 1.00 78.88 701 VAL A C 1
ATOM 5419 O O . VAL A 1 701 ? -27.202 -5.512 18.951 1.00 78.88 701 VAL A O 1
ATOM 5422 N N . SER A 1 702 ? -25.708 -5.205 17.299 1.00 72.50 702 SER A N 1
ATOM 5423 C CA . SER A 1 702 ? -26.578 -5.681 16.222 1.00 72.50 702 SER A CA 1
ATOM 5424 C C . SER A 1 702 ? -26.054 -7.004 15.680 1.00 72.50 702 SER A C 1
ATOM 5426 O O . SER A 1 702 ? -24.951 -7.093 15.143 1.00 72.50 702 SER A O 1
ATOM 5428 N N . THR A 1 703 ? -26.864 -8.056 15.807 1.00 68.00 703 THR A N 1
ATOM 5429 C CA . THR A 1 703 ? -26.613 -9.344 15.150 1.00 68.00 703 THR A CA 1
ATOM 5430 C C . THR A 1 703 ? -27.927 -9.900 14.607 1.00 68.00 703 THR A C 1
ATOM 5432 O O . THR A 1 703 ? -28.969 -9.822 15.254 1.00 68.00 703 THR A O 1
ATOM 5435 N N . THR A 1 704 ? -27.910 -10.444 13.390 1.00 62.75 704 THR A N 1
ATOM 5436 C CA . THR A 1 704 ? -29.128 -10.949 12.721 1.00 62.75 704 THR A CA 1
ATOM 5437 C C . THR A 1 704 ? -29.395 -12.433 12.989 1.00 62.75 704 THR A C 1
ATOM 5439 O O . THR A 1 704 ? -30.512 -12.915 12.821 1.00 62.75 704 THR A O 1
ATOM 5442 N N . ASP A 1 705 ? -28.380 -13.153 13.445 1.00 67.00 705 ASP A N 1
ATOM 5443 C CA . ASP A 1 705 ? -28.258 -14.611 13.466 1.00 67.00 705 ASP A CA 1
ATOM 5444 C C . ASP A 1 705 ? -27.869 -15.169 14.844 1.00 67.00 705 ASP A C 1
ATOM 5446 O O . ASP A 1 705 ? -28.024 -16.367 15.067 1.00 67.00 705 ASP A O 1
ATOM 5450 N N . THR A 1 706 ? -27.524 -14.320 15.816 1.00 73.19 706 THR A N 1
ATOM 5451 C CA . THR A 1 706 ? -27.275 -14.732 17.208 1.00 73.19 706 THR A CA 1
ATOM 5452 C C . THR A 1 706 ? -28.483 -14.405 18.086 1.00 73.19 706 THR A C 1
ATOM 5454 O O . THR A 1 706 ? -29.205 -13.437 17.841 1.00 73.19 706 THR A O 1
ATOM 5457 N N . ILE A 1 707 ? -28.769 -15.258 19.071 1.00 78.62 707 ILE A N 1
ATOM 5458 C CA . ILE A 1 707 ? -29.740 -14.936 20.124 1.00 78.62 707 ILE A CA 1
ATOM 5459 C C . ILE A 1 707 ? -29.007 -14.043 21.129 1.00 78.62 707 ILE A C 1
ATOM 5461 O O . ILE A 1 707 ? -27.941 -14.469 21.579 1.00 78.62 707 ILE A O 1
ATOM 5465 N N . PRO A 1 708 ? -29.545 -12.864 21.493 1.00 84.25 708 PRO A N 1
ATOM 5466 C CA . PRO A 1 708 ? -28.958 -12.007 22.518 1.00 84.25 708 PRO A CA 1
ATOM 5467 C C . PRO A 1 708 ? -28.518 -12.776 23.772 1.00 84.25 708 PRO A C 1
ATOM 5469 O O . PRO A 1 708 ? -29.109 -13.801 24.139 1.00 84.25 708 PRO A O 1
ATOM 5472 N N . PHE A 1 709 ? -27.449 -12.306 24.404 1.00 86.00 709 PHE A N 1
ATOM 5473 C CA . PHE A 1 709 ? -26.911 -12.876 25.637 1.00 86.00 709 PHE A CA 1
ATOM 5474 C C . PHE A 1 709 ? -26.279 -11.777 26.494 1.00 86.00 709 PHE A C 1
ATOM 5476 O O . PHE A 1 709 ? -25.852 -10.751 25.971 1.00 86.00 709 PHE A O 1
ATOM 5483 N N . GLU A 1 710 ? -26.204 -12.010 27.798 1.00 84.38 710 GLU A N 1
ATOM 5484 C CA . GLU A 1 710 ? -25.592 -11.083 28.749 1.00 84.38 710 GLU A CA 1
ATOM 5485 C C . GLU A 1 710 ? -24.099 -10.854 28.438 1.00 84.38 710 GLU A C 1
ATOM 5487 O O . GLU A 1 710 ? -23.344 -11.809 28.213 1.00 84.38 710 GLU A O 1
ATOM 5492 N N . VAL A 1 711 ? -23.675 -9.588 28.420 1.00 80.88 711 VAL A N 1
ATOM 5493 C CA . VAL A 1 711 ? -22.274 -9.178 28.237 1.00 80.88 711 VAL A CA 1
ATOM 5494 C C . VAL A 1 711 ? -21.898 -8.192 29.327 1.00 80.88 711 VAL A C 1
ATOM 5496 O O . VAL A 1 711 ? -22.608 -7.217 29.563 1.00 80.88 711 VAL A O 1
ATOM 5499 N N . TYR A 1 712 ? -20.742 -8.409 29.945 1.00 73.38 712 TYR A N 1
ATOM 5500 C CA . TYR A 1 712 ? -20.246 -7.519 30.982 1.00 73.38 712 TYR A CA 1
ATOM 5501 C C . TYR A 1 712 ? -19.723 -6.199 30.403 1.00 73.38 712 TYR A C 1
ATOM 5503 O O . TYR A 1 712 ? -19.005 -6.164 29.401 1.00 73.38 712 TYR A O 1
ATOM 5511 N N . SER A 1 713 ? -20.050 -5.103 31.085 1.00 70.88 713 SER A N 1
ATOM 5512 C CA . SER A 1 713 ? -19.556 -3.757 30.798 1.00 70.88 713 SER A CA 1
ATOM 5513 C C . SER A 1 713 ? -19.111 -3.076 32.088 1.00 70.88 713 SER A C 1
ATOM 5515 O O . SER A 1 713 ? -19.576 -3.407 33.174 1.00 70.88 713 SER A O 1
ATOM 5517 N N . ASN A 1 714 ? -18.163 -2.146 31.982 1.00 62.31 714 ASN A N 1
ATOM 5518 C CA . ASN A 1 714 ? -17.565 -1.488 33.143 1.00 62.31 714 ASN A CA 1
ATOM 5519 C C . ASN A 1 714 ? -18.234 -0.143 33.493 1.00 62.31 714 ASN A C 1
ATOM 5521 O O . ASN A 1 714 ? -18.111 0.317 34.624 1.00 62.31 714 ASN A O 1
ATOM 5525 N N . GLU A 1 715 ? -18.903 0.513 32.533 1.00 70.38 715 GLU A N 1
ATOM 5526 C CA . GLU A 1 715 ? -19.431 1.881 32.709 1.00 70.38 715 GLU A CA 1
ATOM 5527 C C . GLU A 1 715 ? -20.730 2.182 31.937 1.00 70.38 715 GLU A C 1
ATOM 5529 O O . GLU A 1 715 ? -21.542 2.982 32.400 1.00 70.38 715 GLU A O 1
ATOM 5534 N N . GLY A 1 716 ? -20.941 1.569 30.770 1.00 74.75 716 GLY A N 1
ATOM 5535 C CA . GLY A 1 716 ? -22.107 1.782 29.905 1.00 74.75 716 GLY A CA 1
ATOM 5536 C C . GLY A 1 716 ? -23.021 0.561 29.833 1.00 74.75 716 GLY A C 1
ATOM 5537 O O . GLY A 1 716 ? -22.561 -0.555 30.044 1.00 74.75 716 GLY A O 1
ATOM 5538 N N . GLN A 1 717 ? -24.288 0.741 29.467 1.00 81.88 717 GLN A N 1
ATOM 5539 C CA . GLN A 1 717 ? -25.183 -0.393 29.197 1.00 81.88 717 GLN A CA 1
ATOM 5540 C C . GLN A 1 717 ? -24.923 -0.978 27.804 1.00 81.88 717 GLN A C 1
ATOM 5542 O O . GLN A 1 717 ? -24.607 -0.245 26.867 1.00 81.88 717 GLN A O 1
ATOM 5547 N N . VAL A 1 718 ? -25.089 -2.286 27.656 1.00 84.12 718 VAL A N 1
ATOM 5548 C CA . VAL A 1 718 ? -25.071 -3.022 26.395 1.00 84.12 718 VAL A CA 1
ATOM 5549 C C . VAL A 1 718 ? -26.510 -3.376 26.044 1.00 84.12 718 VAL A C 1
ATOM 5551 O O . VAL A 1 718 ? -27.187 -4.097 26.768 1.00 84.12 718 VAL A O 1
ATOM 5554 N N . LEU A 1 719 ? -26.989 -2.862 24.915 1.00 82.44 719 LEU A N 1
ATOM 5555 C CA . LEU A 1 719 ? -28.350 -3.089 24.438 1.00 82.44 719 LEU A CA 1
ATOM 5556 C C . LEU A 1 719 ? -28.314 -3.921 23.157 1.00 82.44 719 LEU A C 1
ATOM 5558 O O . LEU A 1 719 ? -27.568 -3.619 22.225 1.00 82.44 719 LEU A O 1
ATOM 5562 N N . TRP A 1 720 ? -29.154 -4.950 23.080 1.00 79.31 720 TRP A N 1
ATOM 5563 C CA . TRP A 1 720 ? -29.259 -5.807 21.899 1.00 79.31 720 TRP A CA 1
ATOM 5564 C C . TRP A 1 720 ? -30.375 -5.355 20.957 1.00 79.31 720 TRP A C 1
ATOM 5566 O O . TRP A 1 720 ? -31.493 -5.054 21.378 1.00 79.31 720 TRP A O 1
ATOM 5576 N N . GLU A 1 721 ? -30.112 -5.368 19.648 1.00 71.06 721 GLU A N 1
ATOM 5577 C CA . GLU A 1 721 ? -31.155 -5.102 18.653 1.00 71.06 721 GLU A CA 1
ATOM 5578 C C . GLU A 1 721 ? -32.224 -6.219 18.644 1.00 71.06 721 GLU A C 1
ATOM 5580 O O . GLU A 1 721 ? -31.925 -7.413 18.561 1.00 71.06 721 GLU A O 1
ATOM 5585 N N . LYS A 1 722 ? -33.508 -5.841 18.692 1.00 59.16 722 LYS A N 1
ATOM 5586 C CA . LYS A 1 722 ? -34.640 -6.785 18.746 1.00 59.16 722 LYS A CA 1
ATOM 5587 C C . LYS A 1 722 ? -34.805 -7.574 17.431 1.00 59.16 722 LYS A C 1
ATOM 5589 O O . LYS A 1 722 ? -35.131 -7.000 16.389 1.00 59.16 722 LYS A O 1
ATOM 5594 N N . ARG A 1 723 ? -34.661 -8.909 17.491 1.00 48.25 723 ARG A N 1
ATOM 5595 C CA . ARG A 1 723 ? -34.830 -9.848 16.355 1.00 48.25 723 ARG A CA 1
ATOM 5596 C C . ARG A 1 723 ? -36.187 -9.689 15.652 1.00 48.25 723 ARG A C 1
ATOM 5598 O O . ARG A 1 723 ? -37.224 -9.588 16.300 1.00 48.25 723 ARG A O 1
ATOM 5605 N N . GLY A 1 724 ? -36.184 -9.720 14.317 1.00 44.41 724 GLY A N 1
ATOM 5606 C CA . GLY A 1 724 ? -37.404 -9.695 13.492 1.00 44.41 724 GLY A CA 1
ATOM 5607 C C . GLY A 1 724 ? -38.042 -8.314 13.314 1.00 44.41 724 GLY A C 1
ATOM 5608 O O . GLY A 1 724 ? -38.996 -8.181 12.554 1.00 44.41 724 GLY A O 1
ATOM 5609 N N . ASN A 1 725 ? -37.489 -7.278 13.947 1.00 43.16 725 ASN A N 1
ATOM 5610 C CA . ASN A 1 725 ? -37.919 -5.904 13.761 1.00 43.16 725 ASN A CA 1
ATOM 5611 C C . ASN A 1 725 ? -36.877 -5.156 12.922 1.00 43.16 725 ASN A C 1
ATOM 5613 O O . ASN A 1 725 ? -36.031 -4.436 13.442 1.00 43.16 725 ASN A O 1
ATOM 5617 N N . SER A 1 726 ? -36.980 -5.247 11.591 1.00 38.66 726 SER A N 1
ATOM 5618 C CA . SER A 1 726 ? -36.258 -4.328 10.692 1.00 38.66 726 SER A CA 1
ATOM 5619 C C . SER A 1 726 ? -36.681 -2.860 10.885 1.00 38.66 726 SER A C 1
ATOM 5621 O O . SER A 1 726 ? -36.165 -1.972 10.208 1.00 38.66 726 SER A O 1
ATOM 5623 N N . LEU A 1 727 ? -37.618 -2.592 11.804 1.00 39.72 727 LEU A N 1
ATOM 5624 C CA . LEU A 1 727 ? -38.107 -1.267 12.160 1.00 39.72 727 LEU A CA 1
ATOM 5625 C C . LEU A 1 727 ? -37.029 -0.343 12.748 1.00 39.72 727 LEU A C 1
ATOM 5627 O O . LEU A 1 727 ? -37.202 0.869 12.669 1.00 39.72 727 LEU A O 1
ATOM 5631 N N . TRP A 1 728 ? -35.892 -0.852 13.236 1.00 42.50 728 TRP A N 1
ATOM 5632 C CA . TRP A 1 728 ? -34.745 -0.005 13.609 1.00 42.50 728 TRP A CA 1
ATOM 5633 C C . TRP A 1 728 ? -33.960 0.516 12.393 1.00 42.50 728 TRP A C 1
ATOM 5635 O O . TRP A 1 728 ? -33.406 1.616 12.429 1.00 42.50 728 TRP A O 1
ATOM 5645 N N . ARG A 1 729 ? -34.013 -0.204 11.262 1.00 37.69 729 ARG A N 1
ATOM 5646 C CA . ARG A 1 729 ? -33.525 0.260 9.951 1.00 37.69 729 ARG A CA 1
ATOM 5647 C C . ARG A 1 729 ? -34.561 1.062 9.152 1.00 37.69 729 ARG A C 1
ATOM 5649 O O . ARG A 1 729 ? -34.182 1.620 8.128 1.00 37.69 729 ARG A O 1
ATOM 5656 N N . SER A 1 730 ? -35.826 1.153 9.583 1.00 36.94 730 SER A N 1
ATOM 5657 C CA . SER A 1 730 ? -36.853 1.987 8.924 1.00 36.94 730 SER A CA 1
ATOM 5658 C C . SER A 1 730 ? -37.317 3.202 9.745 1.00 36.94 730 SER A C 1
ATOM 5660 O O . SER A 1 730 ? -37.768 4.174 9.150 1.00 36.94 730 SER A O 1
ATOM 5662 N N . ARG A 1 731 ? -37.127 3.228 11.074 1.00 38.25 731 ARG A N 1
ATOM 5663 C CA . ARG A 1 731 ? -37.178 4.445 11.917 1.00 38.25 731 ARG A CA 1
ATOM 5664 C C . ARG A 1 731 ? -35.781 5.061 12.049 1.00 38.25 731 ARG A C 1
ATOM 5666 O O . ARG A 1 731 ? -35.214 5.139 13.139 1.00 38.25 731 ARG A O 1
ATOM 5673 N N . VAL A 1 732 ? -35.206 5.444 10.907 1.00 40.06 732 VAL A N 1
ATOM 5674 C CA . VAL A 1 732 ? -33.796 5.836 10.703 1.00 40.06 732 VAL A CA 1
ATOM 5675 C C . VAL A 1 732 ? -33.419 7.168 11.349 1.00 40.06 732 VAL A C 1
ATOM 5677 O O . VAL A 1 732 ? -32.846 8.055 10.727 1.00 40.06 732 VAL A O 1
ATOM 5680 N N . GLY A 1 733 ? -33.576 7.281 12.654 1.00 39.88 733 GLY A N 1
ATOM 5681 C CA . GLY A 1 733 ? -32.668 8.183 13.334 1.00 39.88 733 GLY A CA 1
ATOM 5682 C C . GLY A 1 733 ? -32.705 8.176 14.834 1.00 39.88 733 GLY A C 1
ATOM 5683 O O . GLY A 1 733 ? -31.917 8.914 15.402 1.00 39.88 733 GLY A O 1
ATOM 5684 N N . ILE A 1 734 ? -33.491 7.310 15.469 1.00 42.72 734 ILE A N 1
ATOM 5685 C CA . ILE A 1 734 ? -33.558 7.258 16.929 1.00 42.72 734 ILE A CA 1
ATOM 5686 C C . ILE A 1 734 ? -32.160 7.032 17.543 1.00 42.72 734 ILE A C 1
ATOM 5688 O O . ILE A 1 734 ? -31.953 7.494 18.648 1.00 42.72 734 ILE A O 1
ATOM 5692 N N . TYR A 1 735 ? -31.168 6.461 16.839 1.00 45.56 735 TYR A N 1
ATOM 5693 C CA . TYR A 1 735 ? -29.862 6.117 17.433 1.00 45.56 735 TYR A CA 1
ATOM 5694 C C . TYR A 1 735 ? -28.607 6.488 16.616 1.00 45.56 735 TYR A C 1
ATOM 5696 O O . TYR A 1 735 ? -27.515 6.078 16.983 1.00 45.56 735 TYR A O 1
ATOM 5704 N N . ARG A 1 736 ? -28.698 7.254 15.518 1.00 41.22 736 ARG A N 1
ATOM 5705 C CA . ARG A 1 736 ? -27.547 7.444 14.597 1.00 41.22 736 ARG A CA 1
ATOM 5706 C C . ARG A 1 736 ? -26.463 8.434 15.047 1.00 41.22 736 ARG A C 1
ATOM 5708 O O . ARG A 1 736 ? -25.434 8.505 14.388 1.00 41.22 736 ARG A O 1
ATOM 5715 N N . ILE A 1 737 ? -26.693 9.221 16.096 1.00 42.22 737 ILE A N 1
ATOM 5716 C CA . ILE A 1 737 ? -25.758 10.263 16.540 1.00 42.22 737 ILE A CA 1
ATOM 5717 C C . ILE A 1 737 ? -25.441 10.019 18.017 1.00 42.22 737 ILE A C 1
ATOM 5719 O O . ILE A 1 737 ? -26.300 10.226 18.875 1.00 42.22 737 ILE A O 1
ATOM 5723 N N . GLY A 1 738 ? -24.213 9.575 18.298 1.00 45.84 738 GLY A N 1
ATOM 5724 C CA . GLY A 1 738 ? -23.687 9.395 19.657 1.00 45.84 738 GLY A CA 1
ATOM 5725 C C . GLY A 1 738 ? -23.756 7.979 20.243 1.00 45.84 738 GLY A C 1
ATOM 5726 O O . GLY A 1 738 ? -23.385 7.821 21.396 1.00 45.84 738 GLY A O 1
ATOM 5727 N N . ASN A 1 739 ? -24.192 6.962 19.487 1.00 56.62 739 ASN A N 1
ATOM 5728 C CA . ASN A 1 739 ? -24.085 5.554 19.905 1.00 56.62 739 ASN A CA 1
ATOM 5729 C C . ASN A 1 739 ? -23.015 4.836 19.118 1.00 56.62 739 ASN A C 1
ATOM 5731 O O . ASN A 1 739 ? -22.872 5.096 17.926 1.00 56.62 739 ASN A O 1
ATOM 5735 N N . VAL A 1 740 ? -22.382 3.853 19.750 1.00 63.56 740 VAL A N 1
ATOM 5736 C CA . VAL A 1 740 ? -21.559 2.887 19.031 1.00 63.56 740 VAL A CA 1
ATOM 5737 C C . VAL A 1 740 ? -22.400 1.664 18.690 1.00 63.56 740 VAL A C 1
ATOM 5739 O O . VAL A 1 740 ? -22.876 0.962 19.583 1.00 63.56 740 VAL A O 1
ATOM 5742 N N . PHE A 1 741 ? -22.565 1.408 17.393 1.00 68.50 741 PHE A N 1
ATOM 5743 C CA . PHE A 1 741 ? -23.105 0.150 16.893 1.00 68.50 741 PHE A CA 1
ATOM 5744 C C . PHE A 1 741 ? -21.982 -0.847 16.682 1.00 68.50 741 PHE A C 1
ATOM 5746 O O . PHE A 1 741 ? -21.079 -0.582 15.898 1.00 68.50 741 PHE A O 1
ATOM 5753 N N . LEU A 1 742 ? -22.062 -2.004 17.324 1.00 73.12 742 LEU A N 1
ATOM 5754 C CA . LEU A 1 742 ? -21.142 -3.104 17.071 1.00 73.12 742 LEU A CA 1
ATOM 5755 C C . LEU A 1 742 ? -21.758 -4.056 16.044 1.00 73.12 742 LEU A C 1
ATOM 5757 O O . LEU A 1 742 ? -22.724 -4.762 16.344 1.00 73.12 742 LEU A O 1
ATOM 5761 N N . ASP A 1 743 ? -21.195 -4.055 14.833 1.00 74.00 743 ASP A N 1
ATOM 5762 C CA . ASP A 1 743 ? -21.478 -5.032 13.780 1.00 74.00 743 ASP A CA 1
ATOM 5763 C C . ASP A 1 743 ? -20.294 -5.991 13.628 1.00 74.00 743 ASP A C 1
ATOM 5765 O O . ASP A 1 743 ? -19.127 -5.612 13.754 1.00 74.00 743 ASP A O 1
ATOM 5769 N N . PHE A 1 744 ? -20.593 -7.247 13.325 1.00 76.56 744 PHE A N 1
ATOM 5770 C CA . PHE A 1 744 ? -19.596 -8.298 13.209 1.00 76.56 744 PHE A CA 1
ATOM 5771 C C . PHE A 1 744 ? -19.601 -8.877 11.801 1.00 76.56 744 PHE A C 1
ATOM 5773 O O . PHE A 1 744 ? -20.630 -9.353 11.304 1.00 76.56 744 PHE A O 1
ATOM 5780 N N . LYS A 1 745 ? -18.427 -8.907 11.171 1.00 73.56 745 LYS A N 1
ATOM 5781 C CA . LYS A 1 745 ? -18.248 -9.394 9.799 1.00 73.56 745 LYS A CA 1
ATOM 578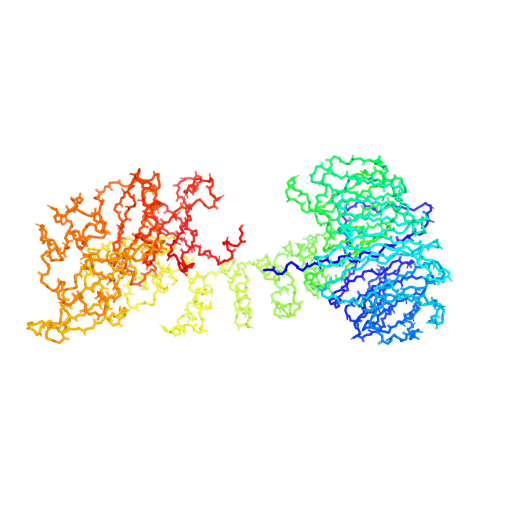2 C C . LYS A 1 745 ? -17.181 -10.473 9.703 1.00 73.56 745 LYS A C 1
ATOM 5784 O O . LYS A 1 745 ? -16.330 -10.618 10.577 1.00 73.56 745 LYS A O 1
ATOM 5789 N N . SER A 1 746 ? -17.246 -11.210 8.597 1.00 69.12 746 SER A N 1
ATOM 5790 C CA . SER A 1 746 ? -16.206 -12.161 8.226 1.00 69.12 746 SER A CA 1
ATOM 5791 C C . SER A 1 746 ? -14.924 -11.423 7.817 1.00 69.12 746 SER A C 1
ATOM 5793 O O . SER A 1 746 ? -15.017 -10.448 7.060 1.00 69.12 746 SER A O 1
ATOM 5795 N N . PRO A 1 747 ? -13.737 -11.903 8.233 1.00 67.25 747 PRO A N 1
ATOM 5796 C CA . PRO A 1 747 ? -12.456 -11.494 7.657 1.00 67.25 747 PRO A CA 1
ATOM 5797 C C . PRO A 1 747 ? -12.387 -11.670 6.130 1.00 67.25 747 PRO A C 1
ATOM 5799 O O . PRO A 1 747 ? -11.739 -10.872 5.456 1.00 67.25 747 PRO A O 1
ATOM 5802 N N . ASP A 1 748 ? -13.111 -12.651 5.576 1.00 66.00 748 ASP A N 1
ATOM 5803 C CA . ASP A 1 748 ? -13.113 -12.980 4.141 1.00 66.00 748 ASP A CA 1
ATOM 5804 C C . ASP A 1 748 ? -14.070 -12.099 3.306 1.00 66.00 748 ASP A C 1
ATOM 5806 O O . ASP A 1 748 ? -14.217 -12.287 2.097 1.00 66.00 748 ASP A O 1
ATOM 5810 N N . GLY A 1 749 ? -14.736 -11.121 3.934 1.00 56.09 749 GLY A N 1
ATOM 5811 C CA . GLY A 1 749 ? -15.626 -10.162 3.276 1.00 56.09 749 GLY A CA 1
ATOM 5812 C C . GLY A 1 749 ? -17.128 -10.395 3.519 1.00 56.09 749 GLY A C 1
ATOM 5813 O O . GLY A 1 749 ? -17.531 -11.226 4.330 1.00 56.09 749 GLY A O 1
ATOM 5814 N N . PRO A 1 750 ? -18.013 -9.646 2.833 1.00 50.62 750 PRO A N 1
ATOM 5815 C CA . PRO A 1 750 ? -19.437 -9.542 3.182 1.00 50.62 750 PRO A CA 1
ATOM 5816 C C . PRO A 1 750 ? -20.280 -10.803 2.922 1.00 50.62 750 PRO A C 1
ATOM 5818 O O . PRO A 1 750 ? -21.458 -10.818 3.267 1.00 50.62 750 PRO A O 1
ATOM 5821 N N . THR A 1 751 ? -19.710 -11.839 2.303 1.00 49.56 751 THR A N 1
ATOM 5822 C CA . THR A 1 751 ? -20.407 -13.090 1.948 1.00 49.56 751 THR A CA 1
ATOM 5823 C C . THR A 1 751 ? -19.939 -14.307 2.758 1.00 49.56 751 THR A C 1
ATOM 5825 O O . THR A 1 751 ? -20.527 -15.379 2.622 1.00 49.56 751 THR A O 1
ATOM 5828 N N . GLY A 1 752 ? -18.906 -14.156 3.598 1.00 56.59 752 GLY A N 1
ATOM 5829 C CA . GLY A 1 752 ? -18.340 -15.233 4.415 1.00 56.59 752 GLY A CA 1
ATOM 5830 C C . GLY A 1 752 ? -19.073 -15.463 5.742 1.00 56.59 752 GLY A C 1
ATOM 5831 O O . GLY A 1 752 ? -19.867 -14.634 6.192 1.00 56.59 752 GLY A O 1
ATOM 5832 N N . GLN A 1 753 ? -18.777 -16.587 6.405 1.00 66.81 753 GLN A N 1
ATOM 5833 C CA . GLN A 1 753 ? -19.203 -16.817 7.791 1.00 66.81 753 GLN A CA 1
ATOM 5834 C C . GLN A 1 753 ? -18.577 -15.752 8.700 1.00 66.81 753 GLN A C 1
ATOM 5836 O O . GLN A 1 753 ? -17.374 -15.505 8.627 1.00 66.81 753 GLN A O 1
ATOM 5841 N N . ARG A 1 754 ? -19.385 -15.123 9.562 1.00 76.81 754 ARG A N 1
ATOM 5842 C CA . ARG A 1 754 ? -18.947 -14.036 10.456 1.00 76.81 754 ARG A CA 1
ATOM 5843 C C . ARG A 1 754 ? -17.746 -14.417 11.324 1.00 76.81 754 ARG A C 1
ATOM 5845 O O . ARG A 1 754 ? -16.865 -13.595 11.537 1.00 76.81 754 ARG A O 1
ATOM 5852 N N . ILE A 1 755 ? -17.748 -15.648 11.827 1.00 85.75 755 ILE A N 1
ATOM 5853 C CA . ILE A 1 755 ? -16.650 -16.220 12.600 1.00 85.75 755 ILE A CA 1
ATOM 5854 C C . ILE A 1 755 ? -15.930 -17.219 11.707 1.00 85.75 755 ILE A C 1
ATOM 5856 O O . ILE A 1 755 ? -16.540 -18.179 11.234 1.00 85.75 755 ILE A O 1
ATOM 5860 N N . VAL A 1 756 ? -14.631 -17.012 11.516 1.00 88.50 756 VAL A N 1
ATOM 5861 C CA . VAL A 1 756 ? -13.766 -17.962 10.816 1.00 88.50 756 VAL A CA 1
ATOM 5862 C C . VAL A 1 756 ? -13.045 -18.792 11.866 1.00 88.50 756 VAL A C 1
ATOM 5864 O O . VAL A 1 756 ? -12.172 -18.292 12.571 1.00 88.50 756 VAL A O 1
ATOM 5867 N N . TYR A 1 757 ? -13.448 -20.054 12.009 1.00 90.38 757 TYR A N 1
ATOM 5868 C CA . TYR A 1 757 ? -12.798 -20.995 12.919 1.00 90.38 757 TYR A CA 1
ATOM 5869 C C . TYR A 1 757 ? -11.530 -21.573 12.289 1.00 90.38 757 TYR A C 1
ATOM 5871 O O . TYR A 1 757 ? -11.509 -21.904 11.102 1.00 90.38 757 TYR A O 1
ATOM 5879 N N . GLY A 1 758 ? -10.498 -21.767 13.108 1.00 88.81 758 GLY A N 1
ATOM 5880 C CA . GLY A 1 758 ? -9.349 -22.582 12.736 1.00 88.81 758 GLY A CA 1
ATOM 5881 C C . GLY A 1 758 ? -9.727 -24.060 12.541 1.00 88.81 758 GLY A C 1
ATOM 5882 O O . GLY A 1 758 ? -10.787 -24.496 13.003 1.00 88.81 758 GLY A O 1
ATOM 5883 N N . PRO A 1 759 ? -8.860 -24.866 11.898 1.00 87.94 759 PRO A N 1
ATOM 5884 C CA . PRO A 1 759 ? -9.145 -26.271 11.582 1.00 87.94 759 PRO A CA 1
ATOM 5885 C C . PRO A 1 759 ? -9.500 -27.142 12.798 1.00 87.94 759 PRO A C 1
ATOM 5887 O O . PRO A 1 759 ? -10.276 -28.086 12.680 1.00 87.94 759 PRO A O 1
ATOM 5890 N N . ASP A 1 760 ? -8.948 -26.817 13.968 1.00 89.50 760 ASP A N 1
ATOM 5891 C CA . ASP A 1 760 ? -9.153 -27.516 15.242 1.00 89.50 760 ASP A CA 1
ATOM 5892 C C . ASP A 1 760 ? -10.285 -26.920 16.100 1.00 89.50 760 ASP A C 1
ATOM 5894 O O . ASP A 1 760 ? -10.578 -27.423 17.187 1.00 89.50 760 ASP A O 1
ATOM 5898 N N . ARG A 1 761 ? -10.911 -25.833 15.624 1.00 90.25 761 ARG A N 1
ATOM 5899 C CA . ARG A 1 761 ? -11.887 -25.008 16.353 1.00 90.25 761 ARG A CA 1
ATOM 5900 C C . ARG A 1 761 ? -11.400 -24.540 17.732 1.00 90.25 761 ARG A C 1
ATOM 5902 O O . ARG A 1 761 ? -12.221 -24.234 18.592 1.00 90.25 761 ARG A O 1
ATOM 5909 N N . GLN A 1 762 ? -10.085 -24.461 17.938 1.00 94.44 762 GLN A N 1
ATOM 5910 C CA . GLN A 1 762 ? -9.468 -23.857 19.126 1.00 94.44 762 GLN A CA 1
ATOM 5911 C C . GLN A 1 762 ? -9.057 -22.405 18.881 1.00 94.44 762 GLN A C 1
ATOM 5913 O O . GLN A 1 762 ? -8.696 -21.700 19.820 1.00 94.44 762 GLN A O 1
ATOM 5918 N N . THR A 1 763 ? -9.112 -21.946 17.631 1.00 95.38 763 THR A N 1
ATOM 5919 C CA . THR A 1 763 ? -8.898 -20.548 17.255 1.00 95.38 763 THR A CA 1
ATOM 5920 C C . THR A 1 763 ? -10.072 -20.017 16.444 1.00 95.38 763 THR A C 1
ATOM 5922 O O . THR A 1 763 ? -10.786 -20.779 15.783 1.00 95.38 763 THR A O 1
ATOM 5925 N N . ALA A 1 764 ? -10.293 -18.708 16.521 1.00 94.00 764 ALA A N 1
ATOM 5926 C CA . ALA A 1 764 ? -11.320 -18.019 15.757 1.00 94.00 764 ALA A CA 1
ATOM 5927 C C . ALA A 1 764 ? -10.856 -16.612 15.372 1.00 94.00 764 ALA A C 1
ATOM 5929 O O . ALA A 1 764 ? -10.091 -15.984 16.104 1.00 94.00 764 ALA A O 1
ATOM 5930 N N . GLN A 1 765 ? -11.345 -16.117 14.240 1.00 92.38 765 GLN A N 1
ATOM 5931 C CA . GLN A 1 765 ? -11.175 -14.733 13.816 1.00 92.38 765 GLN A CA 1
ATOM 5932 C C . GLN A 1 765 ? -12.521 -14.081 13.534 1.00 92.38 765 GLN A C 1
ATOM 5934 O O . GLN A 1 765 ? -13.402 -14.690 12.918 1.00 92.38 765 GLN A O 1
ATOM 5939 N N . VAL A 1 766 ? -12.661 -12.833 13.979 1.00 87.75 766 VAL A N 1
ATOM 5940 C CA . VAL A 1 766 ? -13.874 -12.028 13.810 1.00 87.75 766 VAL A CA 1
ATOM 5941 C C . VAL A 1 766 ? -13.486 -10.582 13.539 1.00 87.75 766 VAL A C 1
ATOM 5943 O O . VAL A 1 766 ? -12.616 -10.037 14.217 1.00 87.75 766 VAL A O 1
ATOM 5946 N N . VAL A 1 767 ? -14.139 -9.939 12.572 1.00 84.81 767 VAL A N 1
ATOM 5947 C CA . VAL A 1 767 ? -13.997 -8.494 12.365 1.00 84.81 767 VAL A CA 1
ATOM 5948 C C . VAL A 1 767 ? -15.098 -7.777 13.131 1.00 84.81 767 VAL A C 1
ATOM 5950 O O . VAL A 1 767 ? -16.278 -8.025 12.882 1.00 84.81 767 VAL A O 1
ATOM 5953 N N . LEU A 1 768 ? -14.714 -6.870 14.027 1.00 82.62 768 LEU A N 1
ATOM 5954 C CA . LEU A 1 768 ? -15.631 -5.960 14.711 1.00 82.62 768 LEU A CA 1
ATOM 5955 C C . LEU A 1 768 ? -15.593 -4.596 14.022 1.00 82.62 768 LEU A C 1
ATOM 5957 O O . LEU A 1 768 ? -14.520 -4.014 13.821 1.00 82.62 768 LEU A O 1
ATOM 5961 N N . LEU A 1 769 ? -16.767 -4.085 13.672 1.00 75.19 769 LEU A N 1
ATOM 5962 C CA . LEU A 1 769 ? -16.952 -2.779 13.058 1.00 75.19 769 LEU A CA 1
ATOM 5963 C C . LEU A 1 769 ? -17.832 -1.917 13.967 1.00 75.19 769 LEU A C 1
ATOM 5965 O O . LEU A 1 769 ? -19.048 -2.115 13.979 1.00 75.19 769 LEU A O 1
ATOM 5969 N N . PRO A 1 770 ? -17.241 -0.970 14.712 1.00 69.75 770 PRO A N 1
ATOM 5970 C CA . PRO A 1 770 ? -18.005 0.091 15.343 1.00 69.75 770 PRO A CA 1
ATOM 5971 C C . PRO A 1 770 ? -18.526 1.067 14.269 1.00 69.75 770 PRO A C 1
ATOM 5973 O O . PRO A 1 770 ? -17.758 1.528 13.430 1.00 69.75 770 PRO A O 1
ATOM 5976 N N . ASP A 1 771 ? -19.820 1.382 14.265 1.00 63.41 771 ASP A N 1
ATOM 5977 C CA . ASP A 1 771 ? -20.405 2.494 13.496 1.00 63.41 771 ASP A CA 1
ATOM 5978 C C . ASP A 1 771 ? -20.935 3.530 14.495 1.00 63.41 771 ASP A C 1
ATOM 5980 O O . ASP A 1 771 ? -21.898 3.263 15.213 1.00 63.41 771 ASP A O 1
ATOM 5984 N N . ASP A 1 772 ? -20.272 4.684 14.596 1.00 52.59 772 ASP A N 1
ATOM 5985 C CA . ASP A 1 772 ? -20.626 5.783 15.511 1.00 52.59 772 ASP A CA 1
ATOM 5986 C C . ASP A 1 772 ? -21.086 7.060 14.776 1.00 52.59 772 ASP A C 1
ATOM 5988 O O . ASP A 1 772 ? -21.272 8.123 15.378 1.00 52.59 772 ASP A O 1
ATOM 5992 N N . GLY A 1 773 ? -21.246 6.980 13.449 1.00 48.81 773 GLY A N 1
ATOM 5993 C CA . GLY A 1 773 ? -21.603 8.111 12.597 1.00 48.81 773 GLY A CA 1
ATOM 5994 C C . GLY A 1 773 ? -20.561 9.237 12.508 1.00 48.81 773 GLY A C 1
ATOM 5995 O O . GLY A 1 773 ? -20.825 10.205 11.790 1.00 48.81 773 GLY A O 1
ATOM 5996 N N . SER A 1 774 ? -19.396 9.160 13.175 1.00 41.25 774 SER A N 1
ATOM 5997 C CA . SER A 1 774 ? -18.410 10.250 13.133 1.00 41.25 774 SER A CA 1
ATOM 5998 C C . SER A 1 774 ? -16.915 9.896 13.196 1.00 41.25 774 SER A C 1
ATOM 6000 O O . SER A 1 774 ? -16.145 10.781 12.828 1.00 41.25 774 SER A O 1
ATOM 6002 N N . CYS A 1 775 ? -16.447 8.684 13.530 1.00 38.91 775 CYS A N 1
ATOM 6003 C CA . CYS A 1 775 ? -15.014 8.333 13.526 1.00 38.91 775 CYS A CA 1
ATOM 6004 C C . CYS A 1 775 ? -14.695 6.815 13.454 1.00 38.91 775 CYS A C 1
ATOM 6006 O O . CYS A 1 775 ? -15.371 5.960 13.999 1.00 38.91 775 CYS A O 1
ATOM 6008 N N . ILE A 1 776 ? -13.555 6.497 12.826 1.00 46.56 776 ILE A N 1
ATOM 6009 C CA . ILE A 1 776 ? -13.050 5.159 12.428 1.00 46.56 776 ILE A CA 1
ATOM 6010 C C . ILE A 1 776 ? -12.301 4.441 13.589 1.00 46.56 776 ILE A C 1
ATOM 6012 O O . ILE A 1 776 ? -11.423 3.604 13.380 1.00 46.56 776 ILE A O 1
ATOM 6016 N N . MET A 1 777 ? -12.567 4.789 14.851 1.00 48.22 777 MET A N 1
ATOM 6017 C CA . MET A 1 777 ? -11.734 4.339 15.980 1.00 48.22 777 MET A CA 1
ATOM 6018 C C . MET A 1 777 ? -12.193 2.968 16.508 1.00 48.22 777 MET A C 1
ATOM 6020 O O . MET A 1 777 ? -13.285 2.830 17.044 1.00 48.22 777 MET A O 1
ATOM 6024 N N . GLY A 1 778 ? -11.333 1.947 16.400 1.00 56.00 778 GLY A N 1
ATOM 6025 C CA . GLY A 1 778 ? -11.580 0.612 16.971 1.00 56.00 778 GLY A CA 1
ATOM 6026 C C . GLY A 1 778 ? -12.116 -0.444 15.995 1.00 56.00 778 GLY A C 1
ATOM 6027 O O . GLY A 1 778 ? -12.595 -1.486 16.432 1.00 56.00 778 GLY A O 1
ATOM 6028 N N . HIS A 1 779 ? -12.018 -0.213 14.685 1.00 74.00 779 HIS A N 1
ATOM 6029 C CA . HIS A 1 779 ? -12.203 -1.281 13.700 1.00 74.00 779 HIS A CA 1
ATOM 6030 C C . HIS A 1 779 ? -11.037 -2.254 13.802 1.00 74.00 779 HIS A C 1
ATOM 6032 O O . HIS A 1 779 ? -9.886 -1.820 13.854 1.00 74.00 779 HIS A O 1
ATOM 6038 N N . GLY A 1 780 ? -11.297 -3.555 13.777 1.00 79.12 780 GLY A N 1
ATOM 6039 C CA . GLY A 1 780 ? -10.197 -4.506 13.769 1.00 79.12 780 GLY A CA 1
ATOM 6040 C C . GLY A 1 780 ? -10.606 -5.954 13.630 1.00 79.12 780 GLY A C 1
ATOM 6041 O O . GLY A 1 780 ? -11.759 -6.323 13.861 1.00 79.12 780 GLY A O 1
ATOM 6042 N N . THR A 1 781 ? -9.618 -6.762 13.274 1.00 87.88 781 THR A N 1
ATOM 6043 C CA . THR A 1 781 ? -9.714 -8.216 13.305 1.00 87.88 781 THR A CA 1
ATOM 6044 C C . THR A 1 781 ? -9.258 -8.689 14.674 1.00 87.88 781 THR A C 1
ATOM 6046 O O . THR A 1 781 ? -8.110 -8.481 15.066 1.00 87.88 781 THR A O 1
ATOM 6049 N N . PHE A 1 782 ? -10.163 -9.318 15.408 1.00 91.50 782 PHE A N 1
ATOM 6050 C CA . PHE A 1 782 ? -9.858 -10.006 16.651 1.00 91.50 782 PHE A CA 1
ATOM 6051 C C . PHE A 1 782 ? -9.443 -11.438 16.341 1.00 91.50 782 PHE A C 1
ATOM 6053 O O . PHE A 1 782 ? -10.139 -12.137 15.601 1.00 91.50 782 PHE A O 1
ATOM 6060 N N . THR A 1 783 ? -8.340 -11.878 16.940 1.00 94.38 783 THR A N 1
ATOM 6061 C CA . THR A 1 783 ? -7.960 -13.290 16.988 1.00 94.38 783 THR A CA 1
ATOM 6062 C C . THR A 1 783 ? -8.235 -13.811 18.387 1.00 94.38 783 THR A C 1
ATOM 6064 O O . THR A 1 783 ? -7.827 -13.211 19.384 1.00 94.38 783 THR A O 1
ATOM 6067 N N . LEU A 1 784 ? -8.930 -14.941 18.458 1.00 96.44 784 LEU A N 1
ATOM 6068 C CA . LEU A 1 784 ? -9.321 -15.576 19.703 1.00 96.44 784 LEU A CA 1
ATOM 6069 C C . LEU A 1 784 ? -8.767 -16.989 19.801 1.00 96.44 784 LEU A C 1
ATOM 6071 O O . LEU A 1 784 ? -8.600 -17.682 18.794 1.00 96.44 784 LEU A O 1
ATOM 6075 N N . LYS A 1 785 ? -8.540 -17.425 21.038 1.00 96.56 785 LYS A N 1
ATOM 6076 C CA . LYS A 1 785 ? -8.123 -18.783 21.373 1.00 96.56 785 LYS A CA 1
ATOM 6077 C C . LYS A 1 785 ? -9.002 -19.349 22.481 1.00 96.56 785 LYS A C 1
ATOM 6079 O O . LYS A 1 785 ? -9.318 -18.648 23.443 1.00 96.56 785 LYS A O 1
ATOM 6084 N N . LYS A 1 786 ? -9.362 -20.623 22.349 1.00 96.38 786 LYS A N 1
ATOM 6085 C CA . LYS A 1 786 ? -10.050 -21.390 23.383 1.00 96.38 786 LYS A CA 1
ATOM 6086 C C . LYS A 1 786 ? -9.023 -21.957 24.365 1.00 96.38 786 LYS A C 1
ATOM 6088 O O . LYS A 1 786 ? -8.081 -22.638 23.957 1.00 96.38 786 LYS A O 1
ATOM 6093 N N . ILE A 1 787 ? -9.169 -21.635 25.647 1.00 95.00 787 ILE A N 1
ATOM 6094 C CA . ILE A 1 787 ? -8.269 -22.046 26.732 1.00 95.00 787 ILE A CA 1
ATOM 6095 C C . ILE A 1 787 ? -9.136 -22.517 27.898 1.00 95.00 787 ILE A C 1
ATOM 6097 O O . ILE A 1 787 ? -10.024 -21.792 28.337 1.00 95.00 787 ILE A O 1
ATOM 6101 N N . ASP A 1 788 ? -8.922 -23.751 28.357 1.00 91.25 788 ASP A N 1
ATOM 6102 C CA . ASP A 1 788 ? -9.708 -24.390 29.426 1.00 91.25 788 ASP A CA 1
ATOM 6103 C C . ASP A 1 788 ? -11.234 -24.334 29.205 1.00 91.25 788 ASP A C 1
ATOM 6105 O O . ASP A 1 788 ? -12.017 -24.222 30.143 1.00 91.25 788 ASP A O 1
ATOM 6109 N N . GLY A 1 789 ? -11.666 -24.418 27.941 1.00 90.12 789 GLY A N 1
ATOM 6110 C CA . GLY A 1 789 ? -13.081 -24.401 27.558 1.00 90.12 789 GLY A CA 1
ATOM 6111 C C . GLY A 1 789 ? -13.688 -23.012 27.335 1.00 90.12 789 GLY A C 1
ATOM 6112 O O . GLY A 1 789 ? -14.804 -22.948 26.825 1.00 90.12 789 GLY A O 1
ATOM 6113 N N . GLU A 1 790 ? -12.956 -21.934 27.622 1.00 92.69 790 GLU A N 1
ATOM 6114 C CA . GLU A 1 790 ? -13.399 -20.538 27.487 1.00 92.69 790 GLU A CA 1
ATOM 6115 C C . GLU A 1 790 ? -12.679 -19.820 26.335 1.00 92.69 790 GLU A C 1
ATOM 6117 O O . GLU A 1 790 ? -11.521 -20.116 26.034 1.00 92.69 790 GLU A O 1
ATOM 6122 N N . TRP A 1 791 ? -13.337 -18.847 25.697 1.00 95.31 791 TRP A N 1
ATOM 6123 C CA . TRP A 1 791 ? -12.736 -18.039 24.629 1.00 95.31 791 TRP A CA 1
ATOM 6124 C C . TRP A 1 791 ? -12.126 -16.729 25.142 1.00 95.31 791 TRP A C 1
ATOM 6126 O O . TRP A 1 791 ? -12.747 -15.947 25.872 1.00 95.31 791 TRP A O 1
ATOM 6136 N N . PHE A 1 792 ? -10.900 -16.457 24.697 1.00 95.75 792 PHE A N 1
ATOM 6137 C CA . PHE A 1 792 ? -10.163 -15.237 25.007 1.00 95.75 792 PHE A CA 1
ATOM 6138 C C . PHE A 1 792 ? -9.698 -14.556 23.731 1.00 95.75 792 PHE A C 1
ATOM 6140 O O . PHE A 1 792 ? -9.235 -15.224 22.806 1.00 95.75 792 PHE A O 1
ATOM 6147 N N . VAL A 1 793 ? -9.774 -13.227 23.709 1.00 95.19 793 VAL A N 1
ATOM 6148 C CA . VAL A 1 793 ? -8.998 -12.432 22.755 1.00 95.19 793 VAL A CA 1
ATOM 6149 C C . VAL A 1 793 ? -7.521 -12.621 23.093 1.00 95.19 793 VAL A C 1
ATOM 6151 O O . VAL A 1 793 ? -7.143 -12.590 24.264 1.00 95.19 793 VAL A O 1
ATOM 6154 N N . VAL A 1 794 ? -6.716 -12.886 22.067 1.00 95.19 794 VAL A N 1
ATOM 6155 C CA . VAL A 1 794 ? -5.254 -13.026 22.179 1.00 95.19 794 VAL A CA 1
ATOM 6156 C C . VAL A 1 794 ? -4.501 -12.058 21.266 1.00 95.19 794 VAL A C 1
ATOM 6158 O O . VAL A 1 794 ? -3.286 -11.912 21.401 1.00 95.19 794 VAL A O 1
ATOM 6161 N N . ASP A 1 795 ? -5.212 -11.424 20.331 1.00 91.94 795 ASP A N 1
ATOM 6162 C CA . ASP A 1 795 ? -4.713 -10.354 19.471 1.00 91.94 795 ASP A CA 1
ATOM 6163 C C . ASP A 1 795 ? -5.885 -9.509 18.935 1.00 91.94 795 ASP A C 1
ATOM 6165 O O . ASP A 1 795 ? -6.980 -10.029 18.681 1.00 91.94 795 ASP A O 1
ATOM 6169 N N . TRP A 1 796 ? -5.647 -8.213 18.739 1.00 89.12 796 TRP A N 1
ATOM 6170 C CA . TRP A 1 796 ? -6.568 -7.280 18.098 1.00 89.12 796 TRP A CA 1
ATOM 6171 C C . TRP A 1 796 ? -5.830 -6.389 17.099 1.00 89.12 796 TRP A C 1
ATOM 6173 O O . TRP A 1 796 ? -5.244 -5.357 17.432 1.00 89.12 796 TRP A O 1
ATOM 6183 N N . GLN A 1 797 ? -5.939 -6.750 15.824 1.00 83.44 797 GLN A N 1
ATOM 6184 C CA . GLN A 1 797 ? -5.338 -5.994 14.736 1.00 83.44 797 GLN A CA 1
ATOM 6185 C C . GLN A 1 797 ? -6.273 -4.876 14.304 1.00 83.44 797 GLN A C 1
ATOM 6187 O O . GLN A 1 797 ? -7.258 -5.101 13.594 1.00 83.44 797 GLN A O 1
ATOM 6192 N N . LYS A 1 798 ? -5.961 -3.653 14.729 1.00 74.88 798 LYS A N 1
ATOM 6193 C CA . LYS A 1 798 ? -6.719 -2.460 14.346 1.00 74.88 798 LYS A CA 1
ATOM 6194 C C . LYS A 1 798 ? -6.549 -2.193 12.847 1.00 74.88 798 LYS A C 1
ATOM 6196 O O . LYS A 1 798 ? -5.431 -2.110 12.341 1.00 74.88 798 LYS A O 1
ATOM 6201 N N . LEU A 1 799 ? -7.658 -2.050 12.126 1.00 62.38 799 LEU A N 1
ATOM 6202 C CA . LEU A 1 799 ? -7.642 -1.729 10.701 1.00 62.38 799 LEU A CA 1
ATOM 6203 C C . LEU A 1 799 ? -7.209 -0.271 10.510 1.00 62.38 799 LEU A C 1
ATOM 6205 O O . LEU A 1 799 ? -7.758 0.644 11.123 1.00 62.38 799 LEU A O 1
ATOM 6209 N N . SER A 1 800 ? -6.236 -0.039 9.627 1.00 48.38 800 SER A N 1
ATOM 6210 C CA . SER A 1 800 ? -5.867 1.313 9.215 1.00 48.38 800 SER A CA 1
ATOM 6211 C C . SER A 1 800 ? -7.001 1.956 8.410 1.00 48.38 800 SER A C 1
ATOM 6213 O O . SER A 1 800 ? -7.710 1.279 7.663 1.00 48.38 800 SER A O 1
ATOM 6215 N N . ALA A 1 801 ? -7.124 3.287 8.480 1.00 38.53 801 ALA A N 1
ATOM 6216 C CA . ALA A 1 801 ? -8.141 4.068 7.757 1.00 38.53 801 ALA A CA 1
ATOM 6217 C C . ALA A 1 801 ? -8.191 3.810 6.229 1.00 38.53 801 ALA A C 1
ATOM 6219 O O . ALA A 1 801 ? -9.159 4.161 5.562 1.00 38.53 801 ALA A O 1
ATOM 6220 N N . THR A 1 802 ? -7.162 3.175 5.661 1.00 33.59 802 THR A N 1
ATOM 6221 C CA . THR A 1 802 ? -7.069 2.774 4.252 1.00 33.59 802 THR A CA 1
ATOM 6222 C C . THR A 1 802 ? -7.944 1.577 3.860 1.00 33.59 802 THR A C 1
ATOM 6224 O O . THR A 1 802 ? -8.203 1.419 2.669 1.00 33.59 802 THR A O 1
ATOM 6227 N N . TRP A 1 803 ? -8.424 0.750 4.799 1.00 33.44 803 TRP A N 1
ATOM 6228 C CA . TRP A 1 803 ? -9.214 -0.453 4.476 1.00 33.44 803 TRP A CA 1
ATOM 6229 C C . TRP A 1 803 ? -10.626 -0.131 3.951 1.00 33.44 803 TRP A C 1
ATOM 6231 O O . TRP A 1 803 ? -11.147 -0.877 3.138 1.00 33.44 803 TRP A O 1
ATOM 6241 N N . TRP A 1 804 ? -11.207 1.015 4.331 1.00 28.89 804 TRP A N 1
ATOM 6242 C CA . TRP A 1 804 ? -12.501 1.501 3.814 1.00 28.89 804 TRP A CA 1
ATOM 6243 C C . TRP A 1 804 ? -12.429 2.128 2.407 1.00 28.89 804 TRP A C 1
ATOM 6245 O O . TRP A 1 804 ? -13.464 2.404 1.806 1.00 28.89 804 TRP A O 1
ATOM 6255 N N . LEU A 1 805 ? -11.222 2.402 1.892 1.00 29.05 805 LEU A N 1
ATOM 6256 C CA . LEU A 1 805 ? -11.004 2.969 0.551 1.00 29.05 805 LEU A CA 1
ATOM 6257 C C . LEU A 1 805 ? -10.818 1.897 -0.539 1.00 29.05 805 LEU A C 1
ATOM 6259 O O . LEU A 1 805 ? -10.704 2.259 -1.713 1.00 29.05 805 LEU A O 1
ATOM 6263 N N . ARG A 1 806 ? -10.756 0.614 -0.162 1.00 25.53 806 ARG A N 1
ATOM 6264 C CA . ARG A 1 806 ? -10.829 -0.544 -1.065 1.00 25.53 806 ARG A CA 1
ATOM 6265 C C . ARG A 1 806 ? -12.235 -1.119 -1.028 1.00 25.53 806 ARG A C 1
ATOM 6267 O O . ARG A 1 806 ? -12.659 -1.611 -2.096 1.00 25.53 806 ARG A O 1
#

Organism: Armatimonas rosea (NCBI:txid685828)

Radius of gyration: 36.74 Å; chains: 1; bounding box: 82×61×96 Å

InterPro domains:
  IPR002372 Pyrrolo-quinoline quinone repeat domain [PF13360] (57-273)
  IPR011047 Quinoprotein alcohol dehydrogenase-like superfamily [SSF50998] (32-350)
  IPR015943 WD40/YVTN repeat-like-containing domain superfamily [G3DSA:2.130.10.10] (29-391)
  IPR018391 Pyrrolo-quinoline quinone beta-propeller repeat [SM00564] (43-74)
  IPR018391 Pyrrolo-quinoline quinone beta-propeller repeat [SM00564] (120-152)
  IPR018391 Pyrrolo-quinoline quinone beta-propeller repeat [SM00564] (156-201)
  IPR018391 Pyrrolo-quinoline quinone beta-propeller repeat [SM00564] (211-239)
  IPR028974 TSP type-3 repeat [G3DSA:4.10.1080.10] (614-698)
  IPR059100 Bacterial TSP3 repeat [PF18884] (631-652)